Protein AF-0000000080063538 (afdb_homodimer)

pLDDT: mean 75.16, std 22.85, range [15.28, 98.0]

Solvent-accessible surface area (backbone atoms only — not comparable to full-atom values): 80964 Å² total; per-residue (Å²): 145,75,91,69,82,72,85,76,78,72,80,78,80,79,80,78,75,77,80,76,82,75,74,78,75,76,73,78,74,68,79,67,78,64,61,70,77,62,74,84,18,68,42,65,53,51,65,60,59,65,60,44,56,52,48,51,53,50,49,50,47,48,47,49,21,51,51,52,54,57,45,43,48,60,18,44,58,96,49,81,27,69,48,71,72,31,46,48,58,68,32,48,42,86,76,84,66,61,46,53,40,60,56,57,52,47,35,52,51,49,31,51,50,51,51,49,50,25,48,31,44,41,39,48,44,42,44,42,42,55,60,50,50,49,52,37,47,36,32,29,46,40,52,60,34,34,54,78,61,81,92,68,70,53,25,31,42,28,40,36,37,50,42,50,42,30,63,78,30,66,69,50,46,49,34,49,73,75,70,42,38,84,64,50,63,40,76,66,53,57,51,44,35,50,51,50,52,56,53,62,46,47,56,35,52,51,44,69,45,54,43,77,42,76,42,69,34,82,68,52,76,63,43,68,44,36,56,39,53,40,70,48,48,77,53,59,37,30,26,68,63,68,62,42,43,25,45,61,27,41,35,45,29,31,42,37,33,46,44,50,24,76,41,74,32,53,32,42,32,35,58,51,24,71,52,81,47,80,75,63,60,60,76,90,54,60,64,56,50,62,65,25,51,58,47,34,41,40,55,55,43,78,75,41,55,68,44,28,39,31,86,61,50,36,76,56,62,19,27,75,37,90,40,74,46,52,35,38,34,59,48,43,48,60,45,78,29,84,79,63,66,76,60,88,52,50,37,76,88,31,55,7,42,46,49,77,48,77,45,85,66,92,48,36,36,40,40,37,38,29,28,67,56,69,43,61,50,44,83,68,69,83,48,63,44,48,45,77,47,80,47,53,41,37,40,42,36,37,36,42,65,79,48,66,79,75,37,72,54,47,80,35,23,23,35,37,40,39,40,37,36,40,26,34,26,36,50,11,13,63,88,63,72,43,25,47,44,64,84,35,64,58,55,84,64,66,85,72,66,75,73,69,72,34,42,62,36,79,65,66,82,76,70,82,76,62,70,38,58,56,41,38,36,45,29,59,67,59,49,41,65,58,40,48,49,37,20,56,63,28,80,48,6,53,73,57,39,46,47,50,45,50,46,51,39,61,69,64,70,58,83,37,77,39,28,50,43,56,47,52,50,42,47,37,54,27,82,56,94,86,60,47,86,81,61,71,40,55,44,31,48,44,76,56,56,44,66,82,39,65,78,39,60,68,65,57,50,50,50,47,50,45,47,36,59,55,44,54,67,42,64,44,87,86,38,57,52,62,69,35,51,21,30,24,50,27,40,50,33,50,52,39,46,50,51,64,56,56,69,45,66,90,53,37,72,43,75,41,47,28,34,78,44,41,85,42,82,35,54,40,60,53,71,67,50,52,53,51,52,49,50,53,50,50,52,44,52,50,52,52,48,51,44,23,48,59,30,32,71,49,60,30,81,51,76,43,49,37,40,64,53,27,17,15,52,14,20,72,40,29,90,76,33,55,60,54,34,68,89,56,74,86,60,48,59,61,39,64,69,35,56,34,29,48,10,25,66,46,89,57,82,57,27,32,69,26,77,51,28,88,35,56,64,61,79,85,43,34,25,39,26,45,65,59,60,44,54,55,60,63,61,61,62,58,74,74,80,69,82,76,76,78,72,77,78,71,84,125,128,86,83,79,82,75,86,75,83,72,80,79,82,78,78,79,75,74,79,77,82,74,78,77,75,78,74,78,74,72,80,69,77,63,64,70,77,63,74,84,17,70,40,66,53,53,63,59,59,66,60,44,55,52,50,50,54,50,49,50,47,47,47,48,22,52,51,51,55,56,44,42,49,61,18,44,57,95,48,81,28,70,48,70,70,32,47,48,59,68,33,48,42,83,76,84,67,63,47,54,40,61,57,57,52,47,35,52,51,49,32,50,50,50,50,49,49,25,48,31,43,40,39,50,44,42,42,41,42,56,61,51,52,49,53,37,46,36,31,29,45,42,53,61,35,34,53,78,61,80,93,68,70,52,26,31,41,28,39,35,36,50,42,50,43,31,63,80,31,66,69,49,46,48,36,48,71,76,70,42,36,86,62,51,64,42,76,66,51,54,50,44,34,50,52,49,53,55,51,62,46,48,54,35,51,51,43,70,46,53,43,76,41,77,42,68,34,79,67,50,76,64,42,65,44,36,58,40,53,40,70,50,48,78,54,58,24,36,18,70,59,69,61,41,43,26,46,61,26,41,36,46,29,30,44,38,33,48,44,51,23,75,42,73,32,52,32,43,34,35,59,51,24,70,52,81,46,81,76,63,62,61,77,92,54,62,65,56,50,63,65,21,55,58,45,34,42,41,54,54,43,77,74,42,55,68,43,26,39,30,86,61,50,39,76,56,63,18,27,74,35,90,42,72,45,54,35,39,35,58,48,42,48,59,45,78,30,84,80,65,67,77,61,89,53,52,38,75,87,31,56,5,41,46,48,76,47,75,45,85,65,93,49,36,37,39,39,37,37,28,28,66,55,70,43,58,49,44,83,69,71,84,48,63,44,48,43,77,48,78,46,52,42,37,40,42,34,38,36,45,66,79,48,67,79,74,37,73,54,47,78,35,24,22,35,36,38,40,41,38,36,41,26,33,26,36,49,12,13,63,88,63,73,43,26,47,44,65,82,35,64,58,54,85,63,67,85,72,64,74,75,68,71,40,36,65,32,78,62,64,80,80,73,81,75,76,66,34,56,59,45,38,33,44,28,58,68,58,48,42,63,58,40,48,48,37,20,57,63,27,81,48,6,54,73,56,39,47,48,48,44,51,45,52,39,62,69,63,70,59,82,37,80,38,28,51,41,57,47,54,50,44,48,38,55,2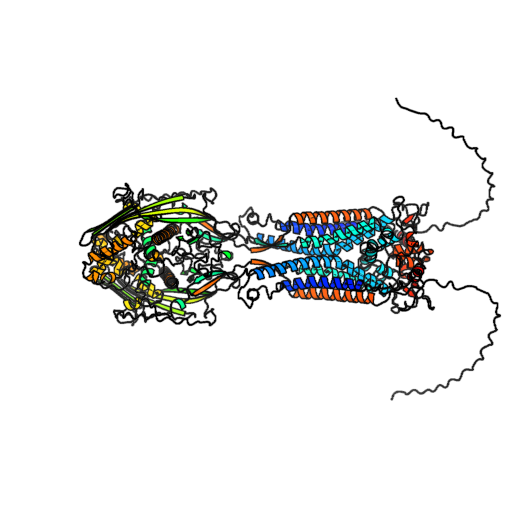3,83,54,93,88,58,47,85,82,59,71,39,56,44,33,48,46,79,56,56,43,68,82,38,67,77,40,59,69,67,58,49,50,51,47,52,44,47,36,58,54,44,54,67,42,65,45,86,87,38,58,51,63,68,38,52,21,33,25,49,26,38,50,33,51,52,38,46,49,52,65,56,54,68,45,65,90,53,36,70,42,74,39,47,28,33,77,44,43,85,40,83,35,52,39,60,54,70,68,50,54,52,51,52,49,50,52,51,48,52,44,51,51,53,50,49,52,43,24,49,56,31,32,71,48,59,31,82,52,76,44,50,38,40,63,54,27,17,15,52,14,21,73,41,29,88,77,34,56,58,54,32,67,90,54,73,85,61,48,58,61,38,66,68,34,55,34,29,46,11,26,64,45,89,59,82,55,29,33,70,26,78,51,29,87,35,56,64,62,79,86,42,33,24,39,26,46,64,59,59,42,53,53,59,59,60,62,62,57,75,75,79,68,83,74,76,77,72,77,74,75,77,125

Organism: NCBI:txid656916

Secondary structure (DSSP, 8-state):
---------------------------------------S-EEE-B---HHHHHHHHHHHHHHHHHHHHHHHHHS-TT-S-SSHHHHHHHH--TTT----HHHHHHHHHHHHHHHHHHHHHHHHHHHHHHHHHHHHHHHHHHHHTTS--TT-PPBHHHHHHHHTTTTT-HHHHHHHHHT-HHHH--HHHHHHHHHHHHHHHHHHHHHHH-EEEEEEE--SSPEEEEEE--GGGGS-SB------TTHHHHHHHHHHHH--TTSEETTEE-TTTT---GGG--SSS---TTTSTT-EESTTGGGSSS-EEESSPTT---BTS--EEEEEEEEEEEEE-TT----TT-STTSSSEEEEEEEESSSEEEEEEEE-S-TTS-S--S-SS-EEEEEEEEEEEEE-SSSTTTS--EEEEEEEEEEEEEEEEEPP-TTTTTSPPPPBSS-SS-S-------B-----------SHHHHHHT-SS--HHHHHHHHHHSTTSIIIIIHHHHHHHHHHT----SEEEE-TTGGGG-SSTT--SS--SEEEGGGGT-HHHHTS-HHHHHHHHHHHHHHTTTT-TTS--HHHHHHHHHHHHHHHHHHHHHTTGGG--EEEEEB--EEEEEEE--HHHHHHHHHHHHHHHHHHHHHHHHHHHS-BSSSSS-HHHHHHHHHHTTTTS-S-B-S-GGG-THHHHSB--EEE---SSEE-EEET-SBPPPSS-EEEB-THHHHHHHHT----------------/---------------------------------------SEEEE-B---HHHHHHHHHHHHHHHHHHHHHHHHHS-TT-S-SSHHHHHHHH--TTT----HHHHHHHHHHHHHHHHHHHHHHHHHHHHHHHHHHHHHHHHHHHHTTS--TT-PPBHHHHHHHHTTTTT-HHHHHHHHHT-HHHH--HHHHHHHHHHHHHHHHHHHHHHH-EEEEEEE--SSPEEEEEE--GGGGS-SB------TTHHHHHHHHHHHH--TTSEETTEE-TTTT---GGG--SSS---TT-STT-EESTTGGGSSS-EEESSPTT---BTS--EEEEEEEEEEEEE-TT----TT-STTSSSEEEEEEEESSSEEEEEEEE-S-TTS-S--S-SS-EEEEEEEEEEEEE-SSSTTTS--EEEEEEEEEEEEEEEEEPP-TTTTTSPPPPBSS-SS-S-------B------------HHHHHHT-SS--HHHHHHHHHHSTTSIIIIIHHHHHHHHHHT----SEEEE-TTGGGG-SSTT--SS--SEEEGGGGT-HHHHTS-HHHHHHHHHHHHHHTTTT-TTS--HHHHHHHHHHHHHHHHHHHHHS-GGG--EEEEEB--EEEEEEE--HHHHHHHHHHHHHHHHHHHHHHHHHHHS-BSSSSS-HHHHHHHHHHTTTTS-S-B-S-GGG-THHHHSB--EEE---SSEE-EEET-SBPPPSS-EEEE-THHHHHHHHT----------------

Nearest PDB structures (foldseek):
  5uf7-assembly1_A  TM=1.911E-01  e=9.973E-01  Rattus norvegicus
  3ron-assembly1_A  TM=2.118E-01  e=1.158E+00  Bacillus thuringiensis serovar israelensis
  6a30-assembly1_A  TM=1.875E-01  e=5.402E+00  Rattus norvegicus
  6t14-assembly1_BBB  TM=1.225E-01  e=7.402E-01  Bacillus thuringiensis serovar israelensis
  6t1c-assembly1_BBB-2  TM=2.071E-01  e=2.439E+00  Bacillus thuringiensis serovar israelensis

Foldseek 3Di:
DDCPPPCPDPPDDDDDPDDPPPDDPDCPPPVCVCVVVPLPDWDAFDFDQVLLVVLVVLLVLQCLLLVLQVCLQADFDVWDGQAPVRLVVCQQPPPDRRRPLVSVVVRQVVSVVSNVVSVVSNVVSLVCLQVSLLLLLQLLLQVVQQDDDPPDFQFLQQSVCSQVSVLPDPVSVCCCVPPPVVNHDDPSSVVSNVLNVLSNVLSVLCVVQKDKDKDFHFSTDFFFDDFFAALLLLVFQAQPLPFLQLVLLQVLLQVLQPDFQADWDQQKAALCAVVPDPVVPDDPDDVPPQVNHQIHGLLCQVPGHQIKGWDGGRLDEFASDKAKTKIKAKFKAKDFPVVLDDDPQADQQHLKDWDWDWDDDLWIKIKIKIKGDHLLEAPDDSFQFKDKDKTKMKIWMATDDDDPPLFDGDTFIMMMMMIMMMHMWIAQYVVVVRGIGDGDGHHPPPPPPPPPRRSHNVPPPPPPQDTHLSSNSRYRNHALVSSNCCSDPNPPHCLHPVLVVLLVCLVVVDQFAFFPGFHGLQSLLDNDPPPPPRDDRGDGNCLCVDPVNVVDDSVVSSVSNSSSVVVLSRCDPSHGHSSSVRSSSSSSSNSSVNSSRVVSRVSRDRIDTHGNGDIDMTMHGDPVSSVVSVVSSVVSSVVSSVSSVSSSVARGPDSGSHPVVVVVVCVQVVVLDPPDDDDCPVPRCSSSPFRNHWAWADPDQATEIDRVHPHRDDNPGIHSDDCVVVVVVVVVVPDDPPPPDPPPPDDD/DDDPDDDDPPPDDPDPPDPDDPPDPDCPPPVCVPVVPPLPDWDAFDFDQVLLVVLVVLLVLQCLLLVLQVCLQADFDVWDGQAPVRLVVCQCPPPDRRRPLVSVVVRQVVSVVSNVVSVVSLVVSLVCQQVSLLLLLQLLLQVVQQDDDPPDFQFLQQSVCSQVSVLPDPVSVCCCVPPPVVNHDDPSSVVSNVLNVLSNVLSVLCVVQKDKDKDFHFSTDFFFDDFFAALLLLQFQFQPLPQLQLVLLQVLLQVLQPDFQADWDQFKAALCQVVPDPVVPDDPDDVPPQPNRQTHGLLCQVPGHQIKGWDGGYLDEFASDKAKTKIKAKFKAKWFPVVLDDDPQADFAHLKDWDWDWDDDLWIKIKIKIKGDHLLEAPDDSFQFKDKDKTKMKIWMATDDDDPPLFDGDIFIMMMMMIMMMHMWIAQYVVVVRGIGDGDGHHPPPPPPPPPRRSSNPPPPPPDDDINLSSNSRYRNHALVSSNCCSDPNDPHCLHPVLVVLLVCLVVPDQFAFFPGFHGLQSLLDNDPPPPPRDDRGDGNCLCVDPVNVPDDSVVSSVSNSSSVVVLSRCDPSHGHSSSVRSSSSSSSNSSVNSSRVVSRPSRDRIDTHGNGDIDMTMHGDPVSSVVSVVSSVVSSVVSSVSSVSSSVARGPDSGSHPVVVVVVCVQPVVLDPPDDDDCPVPRCSSSPFRNHWAFADPDQATEIDRVHPHRDDNPGIHSDDCVVVVVVVVVVPDDPPPPPPPPPDDD

Structure (mmCIF, N/CA/C/O backbone):
data_AF-0000000080063538-model_v1
#
loop_
_entity.id
_entity.type
_entity.pdbx_description
1 polymer 'Uncharacterized protein'
#
loop_
_atom_site.group_PDB
_atom_site.id
_atom_site.type_symbol
_atom_site.label_atom_id
_atom_site.label_alt_id
_atom_site.label_comp_id
_atom_site.label_asym_id
_atom_site.label_entity_id
_atom_site.label_seq_id
_atom_site.pdbx_PDB_ins_code
_atom_site.Cartn_x
_atom_site.Cartn_y
_atom_site.Cartn_z
_atom_site.occupancy
_atom_site.B_iso_or_equiv
_atom_site.auth_seq_id
_atom_site.auth_comp_id
_atom_site.auth_asym_id
_atom_site.auth_atom_id
_atom_site.pdbx_PDB_model_num
ATOM 1 N N . MET A 1 1 ? 72.188 -52.031 -29.266 1 16.78 1 MET A N 1
ATOM 2 C CA . MET A 1 1 ? 72.688 -53.406 -29.516 1 16.78 1 MET A CA 1
ATOM 3 C C . MET A 1 1 ? 71.812 -54.406 -28.75 1 16.78 1 MET A C 1
ATOM 5 O O . MET A 1 1 ? 71.625 -54.281 -27.547 1 16.78 1 MET A O 1
ATOM 9 N N . LYS A 1 2 ? 70.875 -54.938 -29.625 1 18.75 2 LYS A N 1
ATOM 10 C CA . LYS A 1 2 ? 69.625 -55.094 -30.344 1 18.75 2 LYS A CA 1
ATOM 11 C C . LYS A 1 2 ? 69.188 -56.562 -30.375 1 18.75 2 LYS A C 1
ATOM 13 O O . LYS A 1 2 ? 69.75 -57.375 -31.125 1 18.75 2 LYS A O 1
ATOM 18 N N . PRO A 1 3 ? 68.938 -57.25 -29.25 1 19.09 3 PRO A N 1
ATOM 19 C CA . PRO A 1 3 ? 69.188 -58.656 -28.938 1 19.09 3 PRO A CA 1
ATOM 20 C C . PRO A 1 3 ? 68.188 -59.594 -29.625 1 19.09 3 PRO A C 1
ATOM 22 O O . PRO A 1 3 ? 66.938 -59.531 -29.344 1 19.09 3 PRO A O 1
ATOM 25 N N . THR A 1 4 ? 68.438 -59.938 -30.922 1 19.36 4 THR A N 1
ATOM 26 C CA . THR A 1 4 ? 67.75 -60.469 -32.094 1 19.36 4 THR A CA 1
ATOM 27 C C . THR A 1 4 ? 67.625 -62 -31.984 1 19.36 4 THR A C 1
ATOM 29 O O . THR A 1 4 ? 67.25 -62.656 -32.969 1 19.36 4 THR A O 1
ATOM 32 N N . GLY A 1 5 ? 67.5 -62.5 -30.812 1 16.88 5 GLY A N 1
ATOM 33 C CA . GLY A 1 5 ? 67.75 -63.906 -30.781 1 16.88 5 GLY A CA 1
ATOM 34 C C . GLY A 1 5 ? 66.812 -64.75 -31.594 1 16.88 5 GLY A C 1
ATOM 35 O O . GLY A 1 5 ? 65.625 -64.438 -31.656 1 16.88 5 GLY A O 1
ATOM 36 N N . LYS A 1 6 ? 67.188 -65.438 -32.625 1 19.67 6 LYS A N 1
ATOM 37 C CA . LYS A 1 6 ? 66.875 -66.125 -33.906 1 19.67 6 LYS A CA 1
ATOM 38 C C . LYS A 1 6 ? 66.188 -67.438 -33.656 1 19.67 6 LYS A C 1
ATOM 40 O O . LYS A 1 6 ? 66.188 -68.312 -34.562 1 19.67 6 LYS A O 1
ATOM 45 N N . MET A 1 7 ? 65.25 -67.688 -32.688 1 17.97 7 MET A N 1
ATOM 46 C CA . MET A 1 7 ? 65.062 -69 -32.188 1 17.97 7 MET A CA 1
ATOM 47 C C . MET A 1 7 ? 64.375 -69.875 -33.25 1 17.97 7 MET A C 1
ATOM 49 O O . MET A 1 7 ? 63.312 -69.562 -33.75 1 17.97 7 MET A O 1
ATOM 53 N N . HIS A 1 8 ? 65.062 -70.688 -34.062 1 19.44 8 HIS A N 1
ATOM 54 C CA . HIS A 1 8 ? 64.875 -71.375 -35.312 1 19.44 8 HIS A CA 1
ATOM 55 C C . HIS A 1 8 ? 64 -72.625 -35.062 1 19.44 8 HIS A C 1
ATOM 57 O O . HIS A 1 8 ? 64.562 -73.688 -34.719 1 19.44 8 HIS A O 1
ATOM 63 N N . ASP A 1 9 ? 62.875 -72.625 -34.469 1 17.2 9 ASP A N 1
ATOM 64 C CA . ASP A 1 9 ? 62.219 -73.812 -33.969 1 17.2 9 ASP A CA 1
ATOM 65 C C . ASP A 1 9 ? 61.875 -74.75 -35.125 1 17.2 9 ASP A C 1
ATOM 67 O O . ASP A 1 9 ? 61.531 -74.312 -36.219 1 17.2 9 ASP A O 1
ATOM 71 N N . ASP A 1 10 ? 62.219 -75.938 -35.125 1 18.17 10 ASP A N 1
ATOM 72 C CA . ASP A 1 10 ? 62.469 -77.188 -35.844 1 18.17 10 ASP A CA 1
ATOM 73 C C . ASP A 1 10 ? 61.125 -77.875 -36.219 1 18.17 10 ASP A C 1
ATOM 75 O O . ASP A 1 10 ? 61.125 -79 -36.594 1 18.17 10 ASP A O 1
ATOM 79 N N . ARG A 1 11 ? 60.031 -77.125 -36.031 1 21.69 11 ARG A N 1
ATOM 80 C CA . ARG A 1 11 ? 58.938 -78 -35.781 1 21.69 11 ARG A CA 1
ATOM 81 C C . ARG A 1 11 ? 58.656 -78.875 -37 1 21.69 11 ARG A C 1
ATOM 83 O O . ARG A 1 11 ? 58.531 -78.375 -38.125 1 21.69 11 ARG A O 1
ATOM 90 N N . PRO A 1 12 ? 58.906 -80.188 -36.969 1 18.89 12 PRO A N 1
ATOM 91 C CA . PRO A 1 12 ? 58.969 -81.188 -38.062 1 18.89 12 PRO A CA 1
ATOM 92 C C . PRO A 1 12 ? 57.625 -81.312 -38.781 1 18.89 12 PRO A C 1
ATOM 94 O O . PRO A 1 12 ? 56.594 -81.062 -38.219 1 18.89 12 PRO A O 1
ATOM 97 N N . SER A 1 13 ? 57.594 -81.375 -40.125 1 19.69 13 SER A N 1
ATOM 98 C CA . SER A 1 13 ? 56.688 -81.25 -41.25 1 19.69 13 SER A CA 1
ATOM 99 C C . SER A 1 13 ? 55.844 -82.5 -41.438 1 19.69 13 SER A C 1
ATOM 101 O O . SER A 1 13 ? 56.375 -83.562 -41.688 1 19.69 13 SER A O 1
ATOM 103 N N . PRO A 1 14 ? 54.812 -82.688 -40.594 1 20.17 14 PRO A N 1
ATOM 104 C CA . PRO A 1 14 ? 54.031 -83.938 -40.594 1 20.17 14 PRO A CA 1
ATOM 105 C C . PRO A 1 14 ? 53.594 -84.375 -41.969 1 20.17 14 PRO A C 1
ATOM 107 O O . PRO A 1 14 ? 53.5 -83.562 -42.875 1 20.17 14 PRO A O 1
ATOM 110 N N . ALA A 1 15 ? 53.656 -85.625 -42.188 1 23.88 15 ALA A N 1
ATOM 111 C CA . ALA A 1 15 ? 53.531 -86.5 -43.312 1 23.88 15 ALA A CA 1
ATOM 112 C C . ALA A 1 15 ? 52.188 -86.375 -44 1 23.88 15 ALA A C 1
ATOM 114 O O . ALA A 1 15 ? 51.156 -86.188 -43.312 1 23.88 15 ALA A O 1
ATOM 115 N N . THR A 1 16 ? 52.125 -86 -45.156 1 20.83 16 THR A N 1
ATOM 116 C CA . THR A 1 16 ? 51.156 -85.688 -46.188 1 20.83 16 THR A CA 1
ATOM 117 C C . THR A 1 16 ? 50.281 -86.875 -46.531 1 20.83 16 THR A C 1
ATOM 119 O O . THR A 1 16 ? 50.75 -87.875 -47.125 1 20.83 16 THR A O 1
ATOM 122 N N . ILE A 1 17 ? 49.5 -87.312 -45.531 1 21.72 17 ILE A N 1
ATOM 123 C CA . ILE A 1 17 ? 48.719 -88.5 -45.781 1 21.72 17 ILE A CA 1
ATOM 124 C C . ILE A 1 17 ? 47.906 -88.375 -47.062 1 21.72 17 ILE A C 1
ATOM 126 O O . ILE A 1 17 ? 47.312 -87.312 -47.312 1 21.72 17 ILE A O 1
ATOM 130 N N . SER A 1 18 ? 48.219 -89.188 -48.031 1 22.47 18 SER A N 1
ATOM 131 C CA . SER A 1 18 ? 47.781 -89.312 -49.438 1 22.47 18 SER A CA 1
ATOM 132 C C . SER A 1 18 ? 46.25 -89.5 -49.5 1 22.47 18 SER A C 1
ATOM 134 O O . SER A 1 18 ? 45.688 -90.312 -48.75 1 22.47 18 SER A O 1
ATOM 136 N N . PRO A 1 19 ? 45.562 -88.5 -49.969 1 20.45 19 PRO A N 1
ATOM 137 C CA . PRO A 1 19 ? 44.094 -88.312 -50 1 20.45 19 PRO A CA 1
ATOM 138 C C . PRO A 1 19 ? 43.406 -89.5 -50.719 1 20.45 19 PRO A C 1
ATOM 140 O O . PRO A 1 19 ? 43.938 -90 -51.688 1 20.45 19 PRO A O 1
ATOM 143 N N . VAL A 1 20 ? 42.688 -90.25 -49.969 1 24.11 20 VAL A N 1
ATOM 144 C CA . VAL A 1 20 ? 41.844 -91.438 -50.312 1 24.11 20 VAL A CA 1
ATOM 145 C C . VAL A 1 20 ? 40.938 -91.062 -51.469 1 24.11 20 VAL A C 1
ATOM 147 O O . VAL A 1 20 ? 40.438 -89.938 -51.562 1 24.11 20 VAL A O 1
ATOM 150 N N . SER A 1 21 ? 40.969 -91.938 -52.469 1 22.86 21 SER A N 1
ATOM 151 C CA . SER A 1 21 ? 40.375 -91.938 -53.812 1 22.86 21 SER A CA 1
ATOM 152 C C . SER A 1 21 ? 38.875 -91.875 -53.75 1 22.86 21 SER A C 1
ATOM 154 O O . SER A 1 21 ? 38.219 -92.812 -53.25 1 22.86 21 SER A O 1
ATOM 156 N N . THR A 1 22 ? 38.312 -90.75 -53.344 1 20.73 22 THR A N 1
ATOM 157 C CA . THR A 1 22 ? 36.844 -90.688 -53.156 1 20.73 22 THR A CA 1
ATOM 158 C C . THR A 1 22 ? 36.094 -91.062 -54.406 1 20.73 22 THR A C 1
ATOM 160 O O . THR A 1 22 ? 36.438 -90.625 -55.5 1 20.73 22 THR A O 1
ATOM 163 N N . TYR A 1 23 ? 35.531 -92.312 -54.344 1 24.17 23 TYR A N 1
ATOM 164 C CA . TYR A 1 23 ? 34.719 -93 -55.312 1 24.17 23 TYR A CA 1
ATOM 165 C C . TYR A 1 23 ? 33.656 -92.062 -55.875 1 24.17 23 TYR A C 1
ATOM 167 O O . TYR A 1 23 ? 33.156 -91.188 -55.188 1 24.17 23 TYR A O 1
ATOM 175 N N . SER A 1 24 ? 33.656 -91.938 -57.188 1 23.2 24 SER A N 1
ATOM 176 C CA . SER A 1 24 ? 32.906 -91.062 -58.094 1 23.2 24 SER A CA 1
ATOM 177 C C . SER A 1 24 ? 31.422 -91.375 -58 1 23.2 24 SER A C 1
ATOM 179 O O . SER A 1 24 ? 30.984 -92.5 -58.281 1 23.2 24 SER A O 1
ATOM 181 N N . PRO A 1 25 ? 30.781 -90.938 -56.906 1 23.09 25 PRO A N 1
ATOM 182 C CA . PRO A 1 25 ? 29.359 -91.25 -56.844 1 23.09 25 PRO A CA 1
ATOM 183 C C . PRO A 1 25 ? 28.625 -91 -58.156 1 23.09 25 PRO A C 1
ATOM 185 O O . PRO A 1 25 ? 29.016 -90.125 -58.938 1 23.09 25 PRO A O 1
ATOM 188 N N . GLU A 1 26 ? 28.094 -92.062 -58.656 1 24.58 26 GLU A N 1
ATOM 189 C CA . GLU A 1 26 ? 27.234 -92.188 -59.844 1 24.58 26 GLU A CA 1
ATOM 190 C C . GLU A 1 26 ? 26.156 -91.062 -59.875 1 24.58 26 GLU A C 1
ATOM 192 O O . GLU A 1 26 ? 25.703 -90.625 -58.812 1 24.58 26 GLU A O 1
ATOM 197 N N . ASP A 1 27 ? 25.969 -90.438 -61 1 23.09 27 ASP A N 1
ATOM 198 C CA . ASP A 1 27 ? 25.266 -89.25 -61.469 1 23.09 27 ASP A CA 1
ATOM 199 C C . ASP A 1 27 ? 23.75 -89.438 -61.312 1 23.09 27 ASP A C 1
ATOM 201 O O . ASP A 1 27 ? 22.984 -88.938 -62.156 1 23.09 27 ASP A O 1
ATOM 205 N N . HIS A 1 28 ? 23.234 -90.375 -60.5 1 26.39 28 HIS A N 1
ATOM 206 C CA . HIS A 1 28 ? 21.797 -90.438 -60.719 1 26.39 28 HIS A CA 1
ATOM 207 C C . HIS A 1 28 ? 21.172 -89 -60.656 1 26.39 28 HIS A C 1
ATOM 209 O O . HIS A 1 28 ? 21.469 -88.25 -59.75 1 26.39 28 HIS A O 1
ATOM 215 N N . SER A 1 29 ? 20.766 -88.562 -61.781 1 24.83 29 SER A N 1
ATOM 216 C CA . SER A 1 29 ? 20.125 -87.312 -62.062 1 24.83 29 SER A CA 1
ATOM 217 C C . SER A 1 29 ? 18.859 -87.125 -61.219 1 24.83 29 SER A C 1
ATOM 219 O O . SER A 1 29 ? 17.859 -87.812 -61.438 1 24.83 29 SER A O 1
ATOM 221 N N . VAL A 1 30 ? 18.875 -87.312 -59.938 1 27.22 30 VAL A N 1
ATOM 222 C CA . VAL A 1 30 ? 17.656 -86.938 -59.219 1 27.22 30 VAL A CA 1
ATOM 223 C C . VAL A 1 30 ? 17.203 -85.562 -59.656 1 27.22 30 VAL A C 1
ATOM 225 O O . VAL A 1 30 ? 17.969 -84.625 -59.531 1 27.22 30 VAL A O 1
ATOM 228 N N . ASP A 1 31 ? 16.406 -85.5 -60.625 1 26.52 31 ASP A N 1
ATOM 229 C CA . ASP A 1 31 ? 15.672 -84.312 -60.969 1 26.52 31 ASP A CA 1
ATOM 230 C C . ASP A 1 31 ? 15.039 -83.688 -59.719 1 26.52 31 ASP A C 1
ATOM 232 O O . ASP A 1 31 ? 14.055 -84.188 -59.188 1 26.52 31 ASP A O 1
ATOM 236 N N . SER A 1 32 ? 15.758 -83.625 -58.656 1 26.95 32 SER A N 1
ATOM 237 C CA . SER A 1 32 ? 15.258 -82.938 -57.469 1 26.95 32 SER A CA 1
ATOM 238 C C . SER A 1 32 ? 14.719 -81.562 -57.844 1 26.95 32 SER A C 1
ATOM 240 O O . SER A 1 32 ? 15.492 -80.625 -58.219 1 26.95 32 SER A O 1
ATOM 242 N N . ASN A 1 33 ? 13.648 -81.5 -58.625 1 29.67 33 ASN A N 1
ATOM 243 C CA . ASN A 1 33 ? 12.945 -80.25 -58.75 1 29.67 33 ASN A CA 1
ATOM 244 C C . ASN A 1 33 ? 12.797 -79.562 -57.375 1 29.67 33 ASN A C 1
ATOM 246 O O . ASN A 1 33 ? 11.734 -79.625 -56.75 1 29.67 33 ASN A O 1
ATOM 250 N N . ASP A 1 34 ? 13.648 -79.875 -56.469 1 29.62 34 ASP A N 1
ATOM 251 C CA . ASP A 1 34 ? 13.617 -79 -55.281 1 29.62 34 ASP A CA 1
ATOM 252 C C . ASP A 1 34 ? 13.734 -77.5 -55.688 1 29.62 34 ASP A C 1
ATOM 254 O O . ASP A 1 34 ? 14.836 -77 -55.875 1 29.62 34 ASP A O 1
ATOM 258 N N . GLN A 1 35 ? 12.977 -77.125 -56.656 1 31.09 35 GLN A N 1
ATOM 259 C CA . GLN A 1 35 ? 13.055 -75.688 -56.781 1 31.09 35 GLN A CA 1
ATOM 260 C C . GLN A 1 35 ? 13.047 -75 -55.406 1 31.09 35 GLN A C 1
ATOM 262 O O . GLN A 1 35 ? 12.211 -75.312 -54.562 1 31.09 35 GLN A O 1
ATOM 267 N N . PRO A 1 36 ? 14.211 -74.75 -54.969 1 35.06 36 PRO A N 1
ATOM 268 C CA . PRO A 1 36 ? 14.148 -74 -53.719 1 35.06 36 PRO A CA 1
ATOM 269 C C . PRO A 1 36 ? 12.938 -73.062 -53.625 1 35.06 36 PRO A C 1
ATOM 271 O O . PRO A 1 36 ? 12.609 -72.375 -54.625 1 35.06 36 PRO A O 1
ATOM 274 N N . ILE A 1 37 ? 11.898 -73.438 -53.031 1 37.75 37 ILE A N 1
ATOM 275 C CA . ILE A 1 37 ? 10.82 -72.5 -52.719 1 37.75 37 ILE A CA 1
ATOM 276 C C . ILE A 1 37 ? 11.398 -71.125 -52.406 1 37.75 37 ILE A C 1
ATOM 278 O O . ILE A 1 37 ? 12.055 -70.938 -51.375 1 37.75 37 ILE A O 1
ATOM 282 N N . ARG A 1 38 ? 12.016 -70.5 -53.375 1 42.44 38 ARG A N 1
ATOM 283 C CA . ARG A 1 38 ? 12.438 -69.125 -53.219 1 42.44 38 ARG A CA 1
ATOM 284 C C . ARG A 1 38 ? 11.445 -68.375 -52.344 1 42.44 38 ARG A C 1
ATOM 286 O O . ARG A 1 38 ? 10.242 -68.312 -52.594 1 42.44 38 ARG A O 1
ATOM 293 N N . PRO A 1 39 ? 11.828 -68.188 -51.25 1 51.75 39 PRO A N 1
ATOM 294 C CA . PRO A 1 39 ? 10.875 -67.312 -50.531 1 51.75 39 PRO A CA 1
ATOM 295 C C . PRO A 1 39 ? 10.438 -66.062 -51.344 1 51.75 39 PRO A C 1
ATOM 297 O O . PRO A 1 39 ? 11.273 -65.375 -51.875 1 51.75 39 PRO A O 1
ATOM 300 N N . LYS A 1 40 ? 9.297 -66.062 -51.969 1 57.69 40 LYS A N 1
ATOM 301 C CA . LYS A 1 40 ? 8.719 -65.188 -53.031 1 57.69 40 LYS A CA 1
ATOM 302 C C . LYS A 1 40 ? 8.789 -63.75 -52.625 1 57.69 40 LYS A C 1
ATOM 304 O O . LYS A 1 40 ? 8.93 -62.875 -53.5 1 57.69 40 LYS A O 1
ATOM 309 N N . SER A 1 41 ? 8.641 -63.219 -51.469 1 78.75 41 SER A N 1
ATOM 310 C CA . SER A 1 41 ? 8.578 -61.781 -51.25 1 78.75 41 SER A CA 1
ATOM 311 C C . SER A 1 41 ? 9.664 -61.312 -50.281 1 78.75 41 SER A C 1
ATOM 313 O O . SER A 1 41 ? 9.969 -61.969 -49.312 1 78.75 41 SER A O 1
ATOM 315 N N . SER A 1 42 ? 10.641 -60.406 -50.719 1 85.31 42 SER A N 1
ATOM 316 C CA . SER A 1 42 ? 11.719 -59.844 -49.906 1 85.31 42 SER A CA 1
ATOM 317 C C . SER A 1 42 ? 11.484 -58.375 -49.594 1 85.31 42 SER A C 1
ATOM 319 O O . SER A 1 42 ? 10.938 -57.656 -50.438 1 85.31 42 SER A O 1
ATOM 321 N N . VAL A 1 43 ? 11.727 -57.969 -48.344 1 88.25 43 VAL A N 1
ATOM 322 C CA . VAL A 1 43 ? 11.516 -56.594 -47.906 1 88.25 43 VAL A CA 1
ATOM 323 C C . VAL A 1 43 ? 12.797 -56.062 -47.281 1 88.25 43 VAL A C 1
ATOM 325 O O . VAL A 1 43 ? 13.5 -56.75 -46.562 1 88.25 43 VAL A O 1
ATOM 328 N N . PRO A 1 44 ? 13.18 -54.875 -47.688 1 87.88 44 PRO A N 1
ATOM 329 C CA . PRO A 1 44 ? 14.328 -54.25 -47.031 1 87.88 44 PRO A CA 1
ATOM 330 C C . PRO A 1 44 ? 13.992 -53.719 -45.625 1 87.88 44 PRO A C 1
ATOM 332 O O . PRO A 1 44 ? 12.82 -53.531 -45.312 1 87.88 44 PRO A O 1
ATOM 335 N N . LEU A 1 45 ? 15.016 -53.594 -44.844 1 89 45 LEU A N 1
ATOM 336 C CA . LEU A 1 45 ? 14.836 -52.969 -43.531 1 89 45 LEU A CA 1
ATOM 337 C C . LEU A 1 45 ? 14.594 -51.469 -43.656 1 89 45 LEU A C 1
ATOM 339 O O . LEU A 1 45 ? 15.109 -50.844 -44.594 1 89 45 LEU A O 1
ATOM 343 N N . LYS A 1 46 ? 13.734 -50.906 -42.906 1 86.94 46 LYS A N 1
ATOM 344 C CA . LYS A 1 46 ? 13.391 -49.5 -43 1 86.94 46 LYS A CA 1
ATOM 345 C C . LYS A 1 46 ? 13.781 -48.719 -41.75 1 86.94 46 LYS A C 1
ATOM 347 O O . LYS A 1 46 ? 13.75 -49.281 -40.656 1 86.94 46 LYS A O 1
ATOM 352 N N . ARG A 1 47 ? 14.148 -47.469 -42 1 88.56 47 ARG A N 1
ATOM 353 C CA . ARG A 1 47 ? 14.445 -46.531 -40.906 1 88.56 47 ARG A CA 1
ATOM 354 C C . ARG A 1 47 ? 13.219 -45.719 -40.531 1 88.56 47 ARG A C 1
ATOM 356 O O . ARG A 1 47 ? 12.383 -45.438 -41.375 1 88.56 47 ARG A O 1
ATOM 363 N N . SER A 1 48 ? 13 -45.5 -39.25 1 87.88 48 SER A N 1
ATOM 364 C CA . SER A 1 48 ? 11.938 -44.625 -38.781 1 87.88 48 SER A CA 1
ATOM 365 C C . SER A 1 48 ? 12.5 -43.406 -38.062 1 87.88 48 SER A C 1
ATOM 367 O O . SER A 1 48 ? 13.211 -43.562 -37.062 1 87.88 48 SER A O 1
ATOM 369 N N . VAL A 1 49 ? 12.094 -42.156 -38.5 1 92.12 49 VAL A N 1
ATOM 370 C CA . VAL A 1 49 ? 12.672 -40.938 -37.938 1 92.12 49 VAL A CA 1
ATOM 371 C C . VAL A 1 49 ? 11.586 -40.156 -37.219 1 92.12 49 VAL A C 1
ATOM 373 O O . VAL A 1 49 ? 11.859 -39.094 -36.688 1 92.12 49 VAL A O 1
ATOM 376 N N . TYR A 1 50 ? 10.391 -40.594 -37.031 1 90.56 50 TYR A N 1
ATOM 377 C CA . TYR A 1 50 ? 9.312 -39.781 -36.469 1 90.56 50 TYR A CA 1
ATOM 378 C C . TYR A 1 50 ? 9.578 -39.469 -35 1 90.56 50 TYR A C 1
ATOM 380 O O . TYR A 1 50 ? 9.195 -38.406 -34.531 1 90.56 50 TYR A O 1
ATOM 388 N N . VAL A 1 51 ? 10.227 -40.344 -34.281 1 91.94 51 VAL A N 1
ATOM 389 C CA . VAL A 1 51 ? 10.469 -40.125 -32.875 1 91.94 51 VAL A CA 1
ATOM 390 C C . VAL A 1 51 ? 11.438 -38.969 -32.688 1 91.94 51 VAL A C 1
ATOM 392 O O . VAL A 1 51 ? 11.391 -38.281 -31.656 1 91.94 51 VAL A O 1
ATOM 395 N N . VAL A 1 52 ? 12.297 -38.719 -33.625 1 95.88 52 VAL A N 1
ATOM 396 C CA . VAL A 1 52 ? 13.227 -37.594 -33.531 1 95.88 52 VAL A CA 1
ATOM 397 C C . VAL A 1 52 ? 12.445 -36.281 -33.625 1 95.88 52 VAL A C 1
ATOM 399 O O . VAL A 1 52 ? 12.703 -35.375 -32.844 1 95.88 52 VAL A O 1
ATOM 402 N N . TYR A 1 53 ? 11.438 -36.188 -34.5 1 95.31 53 TYR A N 1
ATOM 403 C CA . TYR A 1 53 ? 10.633 -35 -34.625 1 95.31 53 TYR A CA 1
ATOM 404 C C . TYR A 1 53 ? 9.805 -34.75 -33.375 1 95.31 53 TYR A C 1
ATOM 406 O O . TYR A 1 53 ? 9.664 -33.594 -32.938 1 95.31 53 TYR A O 1
ATOM 414 N N . LEU A 1 54 ? 9.281 -35.75 -32.781 1 94.69 54 LEU A N 1
ATOM 415 C CA . LEU A 1 54 ? 8.5 -35.594 -31.562 1 94.69 54 LEU A CA 1
ATOM 416 C C . LEU A 1 54 ? 9.383 -35.125 -30.422 1 94.69 54 LEU A C 1
ATOM 418 O O . LEU A 1 54 ? 8.953 -34.312 -29.594 1 94.69 54 LEU A O 1
ATOM 422 N N . THR A 1 55 ? 10.547 -35.656 -30.391 1 96.62 55 THR A N 1
ATOM 423 C CA . THR A 1 55 ? 11.484 -35.281 -29.344 1 96.62 55 THR A CA 1
ATOM 424 C C . THR A 1 55 ? 11.891 -33.812 -29.5 1 96.62 55 THR A C 1
ATOM 426 O O . THR A 1 55 ? 12.008 -33.094 -28.516 1 96.62 55 THR A O 1
ATOM 429 N N . LEU A 1 56 ? 12.062 -33.375 -30.719 1 97.25 56 LEU A N 1
ATOM 430 C CA . LEU A 1 56 ? 12.422 -31.984 -30.969 1 97.25 56 LEU A CA 1
ATOM 431 C C . LEU A 1 56 ?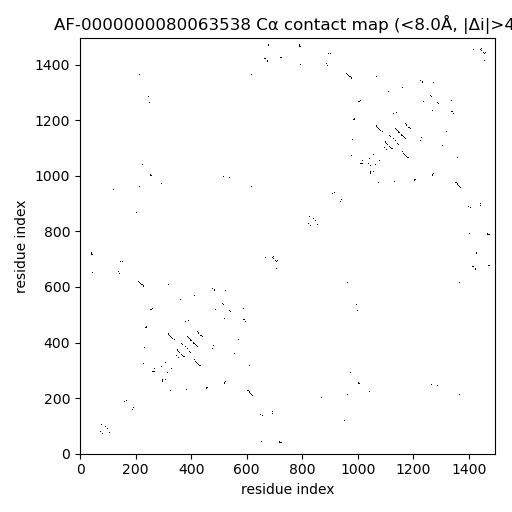 11.266 -31.062 -30.609 1 97.25 56 LEU A C 1
ATOM 433 O O . LEU A 1 56 ? 11.477 -30 -30.031 1 97.25 56 LEU A O 1
ATOM 437 N N . LEU A 1 57 ? 10.078 -31.438 -30.906 1 96.81 57 LEU A N 1
ATOM 438 C CA . LEU A 1 57 ? 8.906 -30.641 -30.547 1 96.81 57 LEU A CA 1
ATOM 439 C C . LEU A 1 57 ? 8.75 -30.562 -29.031 1 96.81 57 LEU A C 1
ATOM 441 O O . LEU A 1 57 ? 8.477 -29.5 -28.484 1 96.81 57 LEU A O 1
ATOM 445 N N . TYR A 1 58 ? 8.906 -31.656 -28.359 1 96.62 58 TYR A N 1
ATOM 446 C CA . TYR A 1 58 ? 8.875 -31.703 -26.891 1 96.62 58 TYR A CA 1
ATOM 447 C C . TYR A 1 58 ? 9.961 -30.828 -26.297 1 96.62 58 TYR A C 1
ATOM 449 O O . TYR A 1 58 ? 9.695 -30.047 -25.375 1 96.62 58 TYR A O 1
ATOM 457 N N . GLY A 1 59 ? 11.148 -30.984 -26.859 1 97 59 GLY A N 1
ATOM 458 C CA . GLY A 1 59 ? 12.25 -30.172 -26.359 1 97 59 GLY A CA 1
ATOM 459 C C . GLY A 1 59 ? 12.031 -28.688 -26.531 1 97 59 GLY A C 1
ATOM 460 O O . GLY A 1 59 ? 12.328 -27.891 -25.641 1 97 59 GLY A O 1
ATOM 461 N N . ALA A 1 60 ? 11.469 -28.328 -27.625 1 97.12 60 ALA A N 1
ATOM 462 C CA . ALA A 1 60 ? 11.172 -26.922 -27.875 1 97.12 60 ALA A CA 1
ATOM 463 C C . ALA A 1 60 ? 10.117 -26.391 -26.906 1 97.12 60 ALA A C 1
ATOM 465 O O . ALA A 1 60 ? 10.242 -25.281 -26.391 1 97.12 60 ALA A O 1
ATOM 466 N N . ALA A 1 61 ? 9.094 -27.141 -26.641 1 96.75 61 ALA A N 1
ATOM 467 C CA . ALA A 1 61 ? 8.047 -26.734 -25.719 1 96.75 61 ALA A CA 1
ATOM 468 C C . ALA A 1 61 ? 8.586 -26.641 -24.281 1 96.75 61 ALA A C 1
ATOM 470 O O . ALA A 1 61 ? 8.258 -25.703 -23.562 1 96.75 61 ALA A O 1
ATOM 471 N N . ALA A 1 62 ? 9.391 -27.609 -23.922 1 96.75 62 ALA A N 1
ATOM 472 C CA . ALA A 1 62 ? 9.969 -27.625 -22.594 1 96.75 62 ALA A CA 1
ATOM 473 C C . ALA A 1 62 ? 10.898 -26.422 -22.375 1 96.75 62 ALA A C 1
ATOM 475 O O . ALA A 1 62 ? 10.859 -25.781 -21.328 1 96.75 62 ALA A O 1
ATOM 476 N N . LEU A 1 63 ? 11.648 -26.156 -23.375 1 96.81 63 LEU A N 1
ATOM 477 C CA . LEU A 1 63 ? 12.562 -25.016 -23.281 1 96.81 63 LEU A CA 1
ATOM 478 C C . LEU A 1 63 ? 11.797 -23.703 -23.281 1 96.81 63 LEU A C 1
ATOM 480 O O . LEU A 1 63 ? 12.148 -22.781 -22.562 1 96.81 63 LEU A O 1
ATOM 484 N N . TYR A 1 64 ? 10.828 -23.625 -24.062 1 96.25 64 TYR A N 1
ATOM 485 C CA . TYR A 1 64 ? 10 -22.422 -24.094 1 96.25 64 TYR A CA 1
ATOM 486 C C . TYR A 1 64 ? 9.445 -22.109 -22.719 1 96.25 64 TYR A C 1
ATOM 488 O O . TYR A 1 64 ? 9.57 -20.984 -22.219 1 96.25 64 TYR A O 1
ATOM 496 N N . ALA A 1 65 ? 8.766 -23.031 -22.109 1 95.44 65 ALA A N 1
ATOM 497 C CA . ALA A 1 65 ? 8.141 -22.828 -20.797 1 95.44 65 ALA A CA 1
ATOM 498 C C . ALA A 1 65 ? 9.172 -22.438 -19.75 1 95.44 65 ALA A C 1
ATOM 500 O O . ALA A 1 65 ? 8.961 -21.484 -18.984 1 95.44 65 ALA A O 1
ATOM 501 N N . TRP A 1 66 ? 10.336 -23.109 -19.797 1 95.75 66 TRP A N 1
ATOM 502 C CA . TRP A 1 66 ? 11.352 -22.875 -18.781 1 95.75 66 TRP A CA 1
ATOM 503 C C . TRP A 1 66 ? 12.039 -21.531 -19 1 95.75 66 TRP A C 1
ATOM 505 O O . TRP A 1 66 ? 12.258 -20.766 -18.047 1 95.75 66 TRP A O 1
ATOM 515 N N . VAL A 1 67 ? 12.32 -21.172 -20.203 1 95.56 67 VAL A N 1
ATOM 516 C CA . VAL A 1 67 ? 13.031 -19.938 -20.531 1 95.56 67 VAL A CA 1
ATOM 517 C C . VAL A 1 67 ? 12.148 -18.734 -20.188 1 95.56 67 VAL A C 1
ATOM 519 O O . VAL A 1 67 ? 12.625 -17.734 -19.656 1 95.56 67 VAL A O 1
ATOM 522 N N . ILE A 1 68 ? 10.875 -18.797 -20.484 1 95.12 68 ILE A N 1
ATOM 523 C CA . ILE A 1 68 ? 9.953 -17.703 -20.203 1 95.12 68 ILE A CA 1
ATOM 524 C C . ILE A 1 68 ? 9.891 -17.469 -18.703 1 95.12 68 ILE A C 1
ATOM 526 O O . ILE A 1 68 ? 9.922 -16.328 -18.25 1 95.12 68 ILE A O 1
ATOM 530 N N . ILE A 1 69 ? 9.773 -18.484 -17.906 1 93.5 69 ILE A N 1
ATOM 531 C CA . ILE A 1 69 ? 9.711 -18.344 -16.453 1 93.5 69 ILE A CA 1
ATOM 532 C C . ILE A 1 69 ? 11.016 -17.734 -15.93 1 93.5 69 ILE A C 1
ATOM 534 O O . ILE A 1 69 ? 10.992 -16.844 -15.078 1 93.5 69 ILE A O 1
ATOM 538 N N . CYS A 1 70 ? 12.164 -18.203 -16.5 1 93.69 70 CYS A N 1
ATOM 539 C CA . CYS A 1 70 ? 13.453 -17.672 -16.078 1 93.69 70 CYS A CA 1
ATOM 540 C C . CYS A 1 70 ? 13.57 -16.188 -16.438 1 93.69 70 CYS A C 1
ATOM 542 O O . CYS A 1 70 ? 14.102 -15.398 -15.656 1 93.69 70 CYS A O 1
ATOM 544 N N . ILE A 1 71 ? 13.117 -15.789 -17.578 1 93.31 71 ILE A N 1
ATOM 545 C CA . ILE A 1 71 ? 13.156 -14.391 -17.984 1 93.31 71 ILE A CA 1
ATOM 546 C C . ILE A 1 71 ? 12.289 -13.547 -17.047 1 93.31 71 ILE A C 1
ATOM 548 O O . ILE A 1 71 ? 12.703 -12.469 -16.609 1 93.31 71 ILE A O 1
ATOM 552 N N . LEU A 1 72 ? 11.125 -14.047 -16.688 1 91.88 72 LEU A N 1
ATOM 553 C CA . LEU A 1 72 ? 10.156 -13.305 -15.891 1 91.88 72 LEU A CA 1
ATOM 554 C C . LEU A 1 72 ? 10.641 -13.156 -14.453 1 91.88 72 LEU A C 1
ATOM 556 O O . LEU A 1 72 ? 10.172 -12.281 -13.719 1 91.88 72 LEU A O 1
ATOM 560 N N . VAL A 1 73 ? 11.508 -14 -13.992 1 90.69 73 VAL A N 1
ATOM 561 C CA . VAL A 1 73 ? 12.102 -13.875 -12.664 1 90.69 73 VAL A CA 1
ATOM 562 C C . VAL A 1 73 ? 12.969 -12.625 -12.602 1 90.69 73 VAL A C 1
ATOM 564 O O . VAL A 1 73 ? 13.047 -11.961 -11.562 1 90.69 73 VAL A O 1
ATOM 567 N N . HIS A 1 74 ? 13.492 -12.188 -13.75 1 87.19 74 HIS A N 1
ATOM 568 C CA . HIS A 1 74 ? 14.453 -11.086 -13.719 1 87.19 74 HIS A CA 1
ATOM 569 C C . HIS A 1 74 ? 13.859 -9.828 -14.344 1 87.19 74 HIS A C 1
ATOM 571 O O . HIS A 1 74 ? 14.234 -8.711 -13.977 1 87.19 74 HIS A O 1
ATOM 577 N N . ARG A 1 75 ? 13.039 -10.039 -15.383 1 86.69 75 ARG A N 1
ATOM 578 C CA . ARG A 1 75 ? 12.492 -8.883 -16.078 1 86.69 75 ARG A CA 1
ATOM 579 C C . ARG A 1 75 ? 11.164 -9.219 -16.75 1 86.69 75 ARG A C 1
ATOM 581 O O . ARG A 1 75 ? 10.906 -10.383 -17.078 1 86.69 75 ARG A O 1
ATOM 588 N N . PRO A 1 76 ? 10.312 -8.18 -16.938 1 84.12 76 PRO A N 1
ATOM 589 C CA . PRO A 1 76 ? 9.125 -8.414 -17.75 1 84.12 76 PRO A CA 1
ATOM 590 C C . PRO A 1 76 ? 9.453 -8.641 -19.219 1 84.12 76 PRO A C 1
ATOM 592 O O . PRO A 1 76 ? 10.539 -8.289 -19.672 1 84.12 76 PRO A O 1
ATOM 595 N N . ILE A 1 77 ? 8.516 -9.359 -19.797 1 87.12 77 ILE A N 1
ATOM 596 C CA . ILE A 1 77 ? 8.727 -9.617 -21.219 1 87.12 77 ILE A CA 1
ATOM 597 C C . ILE A 1 77 ? 8.781 -8.297 -21.969 1 87.12 77 ILE A C 1
ATOM 599 O O . ILE A 1 77 ? 7.875 -7.469 -21.859 1 87.12 77 ILE A O 1
ATOM 603 N N . GLY A 1 78 ? 9.844 -8.016 -22.625 1 75.75 78 GLY A N 1
ATOM 604 C CA . GLY A 1 78 ? 10.031 -6.777 -23.359 1 75.75 78 GLY A CA 1
ATOM 605 C C . GLY A 1 78 ? 10.641 -5.672 -22.531 1 75.75 78 GLY A C 1
ATOM 606 O O . GLY A 1 78 ? 10.922 -4.582 -23.031 1 75.75 78 GLY A O 1
ATOM 607 N N . GLY A 1 79 ? 10.812 -5.953 -21.203 1 75.38 79 GLY A N 1
ATOM 608 C CA . GLY A 1 79 ? 11.367 -4.941 -20.312 1 75.38 79 GLY A CA 1
ATOM 609 C C . GLY A 1 79 ? 12.781 -5.254 -19.875 1 75.38 79 GLY A C 1
ATOM 610 O O . GLY A 1 79 ? 13.289 -6.355 -20.109 1 75.38 79 GLY A O 1
ATOM 611 N N . LYS A 1 80 ? 13.492 -4.242 -19.234 1 73.88 80 LYS A N 1
ATOM 612 C CA . LYS A 1 80 ? 14.875 -4.414 -18.812 1 73.88 80 LYS A CA 1
ATOM 613 C C . LYS A 1 80 ? 14.953 -4.777 -17.328 1 73.88 80 LYS A C 1
ATOM 615 O O . LYS A 1 80 ? 15.977 -5.273 -16.859 1 73.88 80 LYS A O 1
ATOM 620 N N . GLY A 1 81 ? 13.922 -4.531 -16.594 1 75 81 GLY A N 1
ATOM 621 C CA . GLY A 1 81 ? 13.922 -4.844 -15.172 1 75 81 GLY A CA 1
ATOM 622 C C . GLY A 1 81 ? 12.664 -4.383 -14.453 1 75 81 GLY A C 1
ATOM 623 O O . GLY A 1 81 ? 11.828 -3.691 -15.047 1 75 81 GLY A O 1
ATOM 624 N N . TYR A 1 82 ? 12.453 -4.914 -13.234 1 73.88 82 TYR A N 1
ATOM 625 C CA . TYR A 1 82 ? 11.289 -4.555 -12.43 1 73.88 82 TYR A CA 1
ATOM 626 C C . TYR A 1 82 ? 11.547 -3.271 -11.648 1 73.88 82 TYR A C 1
ATOM 628 O O . TYR A 1 82 ? 10.617 -2.678 -11.094 1 73.88 82 TYR A O 1
ATOM 636 N N . GLY A 1 83 ? 12.711 -2.748 -11.555 1 63.5 83 GLY A N 1
ATOM 637 C CA . GLY A 1 83 ? 13.039 -1.578 -10.758 1 63.5 83 GLY A CA 1
ATOM 638 C C . GLY A 1 83 ? 12.648 -0.272 -11.422 1 63.5 83 GLY A C 1
ATOM 639 O O . GLY A 1 83 ? 12.227 -0.263 -12.578 1 63.5 83 GLY A O 1
ATOM 640 N N . ASN A 1 84 ? 12.547 0.788 -10.609 1 59.53 84 ASN A N 1
ATOM 641 C CA . ASN A 1 84 ? 12.172 2.127 -11.055 1 59.53 84 ASN A CA 1
ATOM 642 C C . ASN A 1 84 ? 12.977 2.557 -12.273 1 59.53 84 ASN A C 1
ATOM 644 O O . ASN A 1 84 ? 12.438 3.211 -13.172 1 59.53 84 ASN A O 1
ATOM 648 N N . ASP A 1 85 ? 14.219 2.225 -12.242 1 53.88 85 ASP A N 1
ATOM 649 C CA . ASP A 1 85 ? 15.062 2.639 -13.359 1 53.88 85 ASP A CA 1
ATOM 650 C C . ASP A 1 85 ? 14.633 1.965 -14.656 1 53.88 85 ASP A C 1
ATOM 652 O O . ASP A 1 85 ? 14.656 2.584 -15.719 1 53.88 85 ASP A O 1
ATOM 656 N N . ALA A 1 86 ? 14.211 0.81 -14.539 1 56.62 86 ALA A N 1
ATOM 657 C CA . ALA A 1 86 ? 13.82 0.061 -15.734 1 56.62 86 ALA A CA 1
ATOM 658 C C . ALA A 1 86 ? 12.469 0.533 -16.25 1 56.62 86 ALA A C 1
ATOM 660 O O . ALA A 1 86 ? 12.227 0.533 -17.469 1 56.62 86 ALA A O 1
ATOM 661 N N . SER A 1 87 ? 11.625 0.916 -15.281 1 54.09 87 SER A N 1
ATOM 662 C CA . SER A 1 87 ? 10.328 1.459 -15.672 1 54.09 87 SER A CA 1
ATOM 663 C C . SER A 1 87 ? 10.484 2.783 -16.422 1 54.09 87 SER A C 1
ATOM 665 O O . SER A 1 87 ? 9.727 3.076 -17.344 1 54.09 87 SER A O 1
ATOM 667 N N . ASP A 1 88 ? 11.438 3.527 -15.914 1 53.12 88 ASP A N 1
ATOM 668 C CA . ASP A 1 88 ? 11.719 4.797 -16.578 1 53.12 88 ASP A CA 1
ATOM 669 C C . ASP A 1 88 ? 12.125 4.578 -18.031 1 53.12 88 ASP A C 1
ATOM 671 O O . ASP A 1 88 ? 11.734 5.344 -18.922 1 53.12 88 ASP A O 1
ATOM 675 N N . SER A 1 89 ? 12.898 3.562 -18.234 1 49.09 89 SER A N 1
ATOM 676 C CA . SER A 1 89 ? 13.32 3.295 -19.594 1 49.09 89 SER A CA 1
ATOM 677 C C . SER A 1 89 ? 12.141 2.871 -20.469 1 49.09 89 SER A C 1
ATOM 679 O O . SER A 1 89 ? 12.148 3.076 -21.688 1 49.09 89 SER A O 1
ATOM 681 N N . MET A 1 90 ? 11.234 2.273 -19.891 1 48.69 90 MET A N 1
ATOM 682 C CA . MET A 1 90 ? 10.047 1.87 -20.641 1 48.69 90 MET A CA 1
ATOM 683 C C . MET A 1 90 ? 9.109 3.055 -20.859 1 48.69 90 MET A C 1
ATOM 685 O O . MET A 1 90 ? 8.352 3.088 -21.828 1 48.69 90 MET A O 1
ATOM 689 N N . LEU A 1 91 ? 9.102 3.869 -19.828 1 50.06 91 LEU A N 1
ATOM 690 C CA . LEU A 1 91 ? 8.266 5.062 -19.906 1 50.06 91 LEU A CA 1
ATOM 691 C C . LEU A 1 91 ? 8.836 6.066 -20.891 1 50.06 91 LEU A C 1
ATOM 693 O O . LEU A 1 91 ? 8.125 6.969 -21.344 1 50.06 91 LEU A O 1
ATOM 697 N N . THR A 1 92 ? 10.164 6.152 -21.016 1 41.66 92 THR A N 1
ATOM 698 C CA . THR A 1 92 ? 10.711 7.18 -21.906 1 41.66 92 THR A CA 1
ATOM 699 C C . THR A 1 92 ? 10.648 6.727 -23.359 1 41.66 92 THR A C 1
ATOM 701 O O . THR A 1 92 ? 11.305 5.754 -23.734 1 41.66 92 THR A O 1
ATOM 704 N N . HIS A 1 93 ? 9.555 6.668 -24.016 1 40.66 93 HIS A N 1
ATOM 705 C CA . HIS A 1 93 ? 9.773 6.602 -25.469 1 40.66 93 HIS A CA 1
ATOM 706 C C . HIS A 1 93 ? 10.82 7.621 -25.906 1 40.66 93 HIS A C 1
ATOM 708 O O . HIS A 1 93 ? 10.734 8.797 -25.547 1 40.66 93 HIS A O 1
ATOM 714 N N . PRO A 1 94 ? 11.93 7.16 -26.438 1 40.19 94 PRO A N 1
ATOM 715 C CA . PRO A 1 94 ? 12.875 8.18 -26.891 1 40.19 94 PRO A CA 1
ATOM 716 C C . PRO A 1 94 ? 12.188 9.453 -27.375 1 40.19 94 PRO A C 1
ATOM 718 O O . PRO A 1 94 ? 12.766 10.539 -27.266 1 40.19 94 PRO A O 1
ATOM 721 N N . GLY A 1 95 ? 11.43 9.352 -28.484 1 34.44 95 GLY A N 1
ATOM 722 C CA . GLY A 1 95 ? 11.008 10.555 -29.188 1 34.44 95 GLY A CA 1
ATOM 723 C C . GLY A 1 95 ? 10.125 11.461 -28.344 1 34.44 95 GLY A C 1
ATOM 724 O O . GLY A 1 95 ? 10.492 12.602 -28.047 1 34.44 95 GLY A O 1
ATOM 725 N N . ASP A 1 96 ? 8.805 11.305 -28.5 1 36.59 96 ASP A N 1
ATOM 726 C CA . ASP A 1 96 ? 7.922 12.43 -28.188 1 36.59 96 ASP A CA 1
ATOM 727 C C . ASP A 1 96 ? 7.672 12.531 -26.688 1 36.59 96 ASP A C 1
ATOM 729 O O . ASP A 1 96 ? 6.863 13.352 -26.234 1 36.59 96 ASP A O 1
ATOM 733 N N . GLY A 1 97 ? 8.484 12.172 -25.781 1 37.59 97 GLY A N 1
ATOM 734 C CA . GLY A 1 97 ? 8.391 12.5 -24.375 1 37.59 97 GLY A CA 1
ATOM 735 C C . GLY A 1 97 ? 7.199 11.852 -23.688 1 37.59 97 GLY A C 1
ATOM 736 O O . GLY A 1 97 ? 6.914 12.141 -22.531 1 37.59 97 GLY A O 1
ATOM 737 N N . THR A 1 98 ? 6.16 11.469 -24.469 1 39.25 98 THR A N 1
ATOM 738 C CA . THR A 1 98 ? 4.895 11.07 -23.875 1 39.25 98 THR A CA 1
ATOM 739 C C . THR A 1 98 ? 5.008 9.68 -23.25 1 39.25 98 THR A C 1
ATOM 741 O O . THR A 1 98 ? 5.504 8.75 -23.875 1 39.25 98 THR A O 1
ATOM 744 N N . THR A 1 99 ? 5.391 9.5 -22.047 1 46.25 99 THR A N 1
ATOM 745 C CA . THR A 1 99 ? 5.504 8.281 -21.25 1 46.25 99 THR A CA 1
ATOM 746 C C . THR A 1 99 ? 4.148 7.586 -21.125 1 46.25 99 THR A C 1
ATOM 748 O O . THR A 1 99 ? 3.199 8.156 -20.578 1 46.25 99 THR A O 1
ATOM 751 N N . MET A 1 100 ? 3.559 6.746 -22.094 1 50.47 100 MET A N 1
ATOM 752 C CA . MET A 1 100 ? 2.162 6.336 -21.969 1 50.47 100 MET A CA 1
ATOM 753 C C . MET A 1 100 ? 2.016 5.199 -20.969 1 50.47 100 MET A C 1
ATOM 755 O O . MET A 1 100 ? 2.65 4.152 -21.109 1 50.47 100 MET A O 1
ATOM 759 N N . SER A 1 101 ? 1.636 5.445 -19.656 1 58.16 101 SER A N 1
ATOM 760 C CA . SER A 1 101 ? 1.085 4.504 -18.688 1 58.16 101 SER A CA 1
ATOM 761 C C . SER A 1 101 ? 0.465 3.295 -19.375 1 58.16 101 SER A C 1
ATOM 763 O O . SER A 1 101 ? 0.555 2.174 -18.875 1 58.16 101 SER A O 1
ATOM 765 N N . GLU A 1 102 ? 0.131 3.518 -20.516 1 61.31 102 GLU A N 1
ATOM 766 C CA . GLU A 1 102 ? -0.552 2.445 -21.234 1 61.31 102 GLU A CA 1
ATOM 767 C C . GLU A 1 102 ? 0.434 1.376 -21.703 1 61.31 102 GLU A C 1
ATOM 769 O O . GLU A 1 102 ? 0.112 0.186 -21.703 1 61.31 102 GLU A O 1
ATOM 774 N N . ASP A 1 103 ? 1.641 1.825 -22.016 1 64.69 103 ASP A N 1
ATOM 775 C CA . ASP A 1 103 ? 2.623 0.857 -22.484 1 64.69 103 ASP A CA 1
ATOM 776 C C . ASP A 1 103 ? 3.121 -0.028 -21.344 1 64.69 103 ASP A C 1
ATOM 778 O O . ASP A 1 103 ? 3.363 -1.221 -21.547 1 64.69 103 ASP A O 1
ATOM 782 N N . LEU A 1 104 ? 3.18 0.62 -20.188 1 70.88 104 LEU A N 1
ATOM 783 C CA . LEU A 1 104 ? 3.602 -0.159 -19.031 1 70.88 104 LEU A CA 1
ATOM 784 C C . LEU A 1 104 ? 2.549 -1.2 -18.656 1 70.88 104 LEU A C 1
ATOM 786 O O . LEU A 1 104 ? 2.881 -2.359 -18.406 1 70.88 104 LEU A O 1
ATOM 790 N N . ASP A 1 105 ? 1.342 -0.755 -18.719 1 71.5 105 ASP A N 1
ATOM 791 C CA . ASP A 1 105 ? 0.257 -1.687 -18.422 1 71.5 105 ASP A CA 1
ATOM 792 C C . ASP A 1 105 ? 0.212 -2.818 -19.438 1 71.5 105 ASP A C 1
ATOM 794 O O . ASP A 1 105 ? -0.023 -3.975 -19.078 1 71.5 105 ASP A O 1
ATOM 798 N N . ALA A 1 106 ? 0.465 -2.4 -20.609 1 73.38 106 ALA A N 1
ATOM 799 C CA . ALA A 1 106 ? 0.45 -3.4 -21.672 1 73.38 106 ALA A CA 1
ATOM 800 C C . ALA A 1 106 ? 1.593 -4.398 -21.5 1 73.38 106 ALA A C 1
ATOM 802 O O . ALA A 1 106 ? 1.418 -5.598 -21.734 1 73.38 106 ALA A O 1
ATOM 803 N N . SER A 1 107 ? 2.764 -3.973 -21.141 1 74.38 107 SER A N 1
ATOM 804 C CA . SER A 1 107 ? 3.916 -4.852 -20.969 1 74.38 107 SER A CA 1
ATOM 805 C C . SER A 1 107 ? 3.682 -5.84 -19.828 1 74.38 107 SER A C 1
ATOM 807 O O . SER A 1 107 ? 3.994 -7.027 -19.953 1 74.38 107 SER A O 1
ATOM 809 N N . PHE A 1 108 ? 3.102 -5.43 -18.828 1 80 108 PHE A N 1
ATOM 810 C CA . PHE A 1 108 ? 2.865 -6.32 -17.703 1 80 108 PHE A CA 1
ATOM 811 C C . PHE A 1 108 ? 1.707 -7.266 -17.984 1 80 108 PHE A C 1
ATOM 813 O O . PHE A 1 108 ? 1.727 -8.43 -17.578 1 80 108 PHE A O 1
ATOM 820 N N . SER A 1 109 ? 0.765 -6.715 -18.703 1 81.94 109 SER A N 1
ATOM 821 C CA . SER A 1 109 ? -0.304 -7.609 -19.141 1 81.94 109 SER A CA 1
ATOM 822 C C . SER A 1 109 ? 0.224 -8.688 -20.078 1 81.94 109 SER A C 1
ATOM 824 O O . SER A 1 109 ? -0.199 -9.844 -20 1 81.94 109 SER A O 1
ATOM 826 N N . ASN A 1 110 ? 1.145 -8.289 -20.906 1 86.25 110 ASN A N 1
ATOM 827 C CA . ASN A 1 110 ? 1.795 -9.25 -21.797 1 86.25 110 ASN A CA 1
ATOM 828 C C . ASN A 1 110 ? 2.605 -10.281 -21.016 1 86.25 110 ASN A C 1
ATOM 830 O O . ASN A 1 110 ? 2.59 -11.469 -21.344 1 86.25 110 ASN A O 1
ATOM 834 N N . SER A 1 111 ? 3.318 -9.859 -20.031 1 87 111 SER A N 1
ATOM 835 C CA . SER A 1 111 ? 4.09 -10.766 -19.188 1 87 111 SER A CA 1
ATOM 836 C C . SER A 1 111 ? 3.182 -11.766 -18.484 1 87 111 SER A C 1
ATOM 838 O O . SER A 1 111 ? 3.527 -12.945 -18.359 1 87 111 SER A O 1
ATOM 840 N N . GLU A 1 112 ? 2.029 -11.312 -18.094 1 85.38 112 GLU A N 1
ATOM 841 C CA . GLU A 1 112 ? 1.083 -12.211 -17.438 1 85.38 112 GLU A CA 1
ATOM 842 C C . GLU A 1 112 ? 0.54 -13.25 -18.406 1 85.38 112 GLU A C 1
ATOM 844 O O . GLU A 1 112 ? 0.352 -14.414 -18.047 1 85.38 112 GLU A O 1
ATOM 849 N N . ARG A 1 113 ? 0.322 -12.836 -19.578 1 87.12 113 ARG A N 1
ATOM 850 C CA . ARG A 1 113 ? -0.156 -13.766 -20.594 1 87.12 113 ARG A CA 1
ATOM 851 C C . ARG A 1 113 ? 0.898 -14.82 -20.922 1 87.12 113 ARG A C 1
ATOM 853 O O . ARG A 1 113 ? 0.58 -16 -21.047 1 87.12 113 ARG A O 1
ATOM 860 N N . HIS A 1 114 ? 2.148 -14.383 -21.031 1 91.38 114 HIS A N 1
ATOM 861 C CA . HIS A 1 114 ? 3.23 -15.32 -21.297 1 91.38 114 HIS A CA 1
ATOM 862 C C . HIS A 1 114 ? 3.457 -16.266 -20.125 1 91.38 114 HIS A C 1
ATOM 864 O O . HIS A 1 114 ? 3.801 -17.422 -20.312 1 91.38 114 HIS A O 1
ATOM 870 N N . LEU A 1 115 ? 3.285 -15.758 -18.969 1 90.38 115 LEU A N 1
ATOM 871 C CA . LEU A 1 115 ? 3.422 -16.625 -17.812 1 90.38 115 LEU A CA 1
ATOM 872 C C . LEU A 1 115 ? 2.332 -17.688 -17.797 1 90.38 115 LEU A C 1
ATOM 874 O O . LEU A 1 115 ? 2.609 -18.875 -17.547 1 90.38 115 LEU A O 1
ATOM 878 N N . ARG A 1 116 ? 1.137 -17.297 -18.094 1 88.19 116 ARG A N 1
ATOM 879 C CA . ARG A 1 116 ? 0.032 -18.25 -18.172 1 88.19 116 ARG A CA 1
ATOM 880 C C . ARG A 1 116 ? 0.274 -19.281 -19.266 1 88.19 116 ARG A C 1
ATOM 882 O O . ARG A 1 116 ? 0.056 -20.484 -19.047 1 88.19 116 ARG A O 1
ATOM 889 N N . ALA A 1 117 ? 0.673 -18.781 -20.359 1 92.44 117 ALA A N 1
ATOM 890 C CA . ALA A 1 117 ? 0.981 -19.688 -21.453 1 92.44 117 ALA A CA 1
ATOM 891 C C . ALA A 1 117 ? 2.1 -20.656 -21.078 1 92.44 117 ALA A C 1
ATOM 893 O O . ALA A 1 117 ? 2.02 -21.844 -21.359 1 92.44 117 ALA A O 1
ATOM 894 N N . ALA A 1 118 ? 3.119 -20.125 -20.453 1 93.12 118 ALA A N 1
ATOM 895 C CA . ALA A 1 118 ? 4.238 -20.969 -20.047 1 93.12 118 ALA A CA 1
ATOM 896 C C . ALA A 1 118 ? 3.789 -22.047 -19.062 1 93.12 118 ALA A C 1
ATOM 898 O O . ALA A 1 118 ? 4.227 -23.188 -19.141 1 93.12 118 ALA A O 1
ATOM 899 N N . ARG A 1 119 ? 2.904 -21.766 -18.203 1 90.75 119 ARG A N 1
ATOM 900 C CA . ARG A 1 119 ? 2.412 -22.719 -17.219 1 90.75 119 ARG A CA 1
ATOM 901 C C . ARG A 1 119 ? 1.559 -23.797 -17.891 1 90.75 119 ARG A C 1
ATOM 903 O O . ARG A 1 119 ? 1.635 -24.984 -17.516 1 90.75 119 ARG A O 1
ATOM 910 N N . ILE A 1 120 ? 0.793 -23.453 -18.812 1 90.88 120 ILE A N 1
ATOM 911 C CA . ILE A 1 120 ? -0.014 -24.406 -19.562 1 90.88 120 ILE A CA 1
ATOM 912 C C . ILE A 1 120 ? 0.898 -25.359 -20.344 1 90.88 120 ILE A C 1
ATOM 914 O O . ILE A 1 120 ? 0.722 -26.578 -20.281 1 90.88 120 ILE A O 1
ATOM 918 N N . VAL A 1 121 ? 1.866 -24.766 -20.984 1 94.25 121 VAL A N 1
ATOM 919 C CA . VAL A 1 121 ? 2.799 -25.578 -21.766 1 94.25 121 VAL A CA 1
ATOM 920 C C . VAL A 1 121 ? 3.604 -26.469 -20.828 1 94.25 121 VAL A C 1
ATOM 922 O O . VAL A 1 121 ? 3.863 -27.641 -21.156 1 94.25 121 VAL A O 1
ATOM 925 N N . GLN A 1 122 ? 3.953 -25.938 -19.734 1 93.06 122 GLN A N 1
ATOM 926 C CA . GLN A 1 122 ? 4.688 -26.719 -18.75 1 93.06 122 GLN A CA 1
ATOM 927 C C . GLN A 1 122 ? 3.859 -27.906 -18.266 1 93.06 122 GLN A C 1
ATOM 929 O O . GLN A 1 122 ? 4.391 -29 -18.062 1 93.06 122 GLN A O 1
ATOM 934 N N . SER A 1 123 ? 2.598 -27.703 -18.062 1 91.44 123 SER A N 1
ATOM 935 C CA . SER A 1 123 ? 1.721 -28.781 -17.656 1 91.44 123 SER A CA 1
ATOM 936 C C . SER A 1 123 ? 1.605 -29.844 -18.734 1 91.44 123 SER A C 1
ATOM 938 O O . SER A 1 123 ? 1.587 -31.047 -18.453 1 91.44 123 SER A O 1
ATOM 940 N N . LEU A 1 124 ? 1.606 -29.453 -19.938 1 92.19 124 LEU A N 1
ATOM 941 C CA . LEU A 1 124 ? 1.55 -30.391 -21.062 1 92.19 124 LEU A CA 1
ATOM 942 C C . LEU A 1 124 ? 2.854 -31.172 -21.188 1 92.19 124 LEU A C 1
ATOM 944 O O . LEU A 1 124 ? 2.838 -32.375 -21.406 1 92.19 124 LEU A O 1
ATOM 948 N N . VAL A 1 125 ? 3.924 -30.438 -21.047 1 94.06 125 VAL A N 1
ATOM 949 C CA . VAL A 1 125 ? 5.238 -31.062 -21.109 1 94.06 125 VAL A CA 1
ATOM 950 C C . VAL A 1 125 ? 5.379 -32.094 -20 1 94.06 125 VAL A C 1
ATOM 952 O O . VAL A 1 125 ? 5.867 -33.188 -20.219 1 94.06 125 VAL A O 1
ATOM 955 N N . SER A 1 126 ? 4.918 -31.766 -18.875 1 91.81 126 SER A N 1
ATOM 956 C CA . SER A 1 126 ? 5 -32.688 -17.734 1 91.81 126 SER A CA 1
ATOM 957 C C . SER A 1 126 ? 4.176 -33.938 -17.984 1 91.81 126 SER A C 1
ATOM 959 O O . SER A 1 126 ? 4.633 -35.062 -17.719 1 91.81 126 SER A O 1
ATOM 961 N N . MET A 1 127 ? 3.092 -33.844 -18.562 1 90.5 127 MET A N 1
ATOM 962 C CA . MET A 1 127 ? 2.199 -34.969 -18.828 1 90.5 127 MET A CA 1
ATOM 963 C C . MET A 1 127 ? 2.775 -35.875 -19.906 1 90.5 127 MET A C 1
ATOM 965 O O . MET A 1 127 ? 2.578 -37.094 -19.875 1 90.5 127 MET A O 1
ATOM 969 N N . LEU A 1 128 ? 3.543 -35.344 -20.797 1 92.75 128 LEU A N 1
ATOM 970 C CA . LEU A 1 128 ? 4.016 -36.094 -21.953 1 92.75 128 LEU A CA 1
ATOM 971 C C . LEU A 1 128 ? 5.422 -36.656 -21.719 1 92.75 128 LEU A C 1
ATOM 973 O O . LEU A 1 128 ? 5.941 -37.406 -22.531 1 92.75 128 LEU A O 1
ATOM 977 N N . THR A 1 129 ? 6.02 -36.312 -20.656 1 94.31 129 THR A N 1
ATOM 978 C CA . THR A 1 129 ? 7.41 -36.688 -20.391 1 94.31 129 THR A CA 1
ATOM 979 C C . THR A 1 129 ? 7.57 -38.219 -20.375 1 94.31 129 THR A C 1
ATOM 981 O O . THR A 1 129 ? 8.414 -38.75 -21.078 1 94.31 129 THR A O 1
ATOM 984 N N . ILE A 1 130 ? 6.727 -38.875 -19.641 1 92.62 130 ILE A N 1
ATOM 985 C CA . ILE A 1 130 ? 6.895 -40.312 -19.469 1 92.62 130 ILE A CA 1
ATOM 986 C C . ILE A 1 130 ? 6.469 -41.031 -20.75 1 92.62 130 ILE A C 1
ATOM 988 O O . ILE A 1 130 ? 7.207 -41.875 -21.281 1 92.62 130 ILE A O 1
ATOM 992 N N . PRO A 1 131 ? 5.348 -40.688 -21.391 1 91.81 131 PRO A N 1
ATOM 993 C CA . PRO A 1 131 ? 4.969 -41.375 -22.625 1 91.81 131 PRO A CA 1
ATOM 994 C C . PRO A 1 131 ? 5.977 -41.156 -23.75 1 91.81 131 PRO A C 1
ATOM 996 O O . PRO A 1 131 ? 6.27 -42.094 -24.5 1 91.81 131 PRO A O 1
ATOM 999 N N . LEU A 1 132 ? 6.465 -40.031 -23.891 1 94.5 132 LEU A N 1
ATOM 1000 C CA . LEU A 1 132 ? 7.418 -39.75 -24.953 1 94.5 132 LEU A CA 1
ATOM 1001 C C . LEU A 1 132 ? 8.734 -40.469 -24.703 1 94.5 132 LEU A C 1
ATOM 1003 O O . LEU A 1 132 ? 9.312 -41.062 -25.625 1 94.5 132 LEU A O 1
ATOM 1007 N N . THR A 1 133 ? 9.227 -40.438 -23.5 1 96 133 THR A N 1
ATOM 1008 C CA . THR A 1 133 ? 10.445 -41.156 -23.156 1 96 133 THR A CA 1
ATOM 1009 C C . THR A 1 133 ? 10.281 -42.656 -23.406 1 96 133 THR A C 1
ATOM 1011 O O . THR A 1 133 ? 11.195 -43.281 -23.922 1 96 133 THR A O 1
ATOM 1014 N N . SER A 1 134 ? 9.109 -43.125 -23.047 1 94.56 134 SER A N 1
ATOM 1015 C CA . SER A 1 134 ? 8.828 -44.531 -23.266 1 94.56 134 SER A CA 1
ATOM 1016 C C . SER A 1 134 ? 8.82 -44.875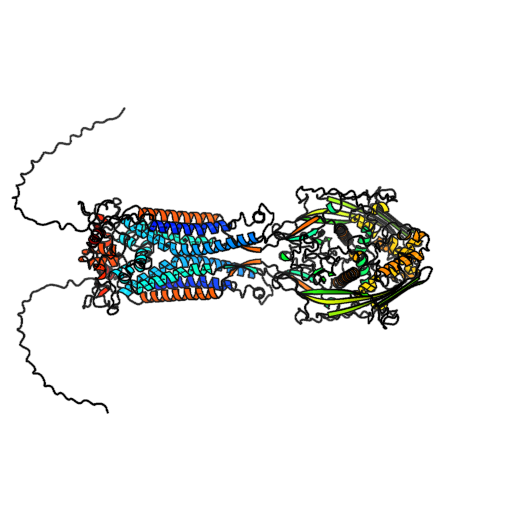 -24.75 1 94.56 134 SER A C 1
ATOM 1018 O O . SER A 1 134 ? 9.328 -45.906 -25.156 1 94.56 134 SER A O 1
ATOM 1020 N N . ALA A 1 135 ? 8.305 -44.031 -25.516 1 93.44 135 ALA A N 1
ATOM 1021 C CA . ALA A 1 135 ? 8.273 -44.25 -26.969 1 93.44 135 ALA A CA 1
ATOM 1022 C C . ALA A 1 135 ? 9.688 -44.281 -27.531 1 93.44 135 ALA A C 1
ATOM 1024 O O . ALA A 1 135 ? 10.008 -45.125 -28.375 1 93.44 135 ALA A O 1
ATOM 1025 N N . VAL A 1 136 ? 10.523 -43.406 -27.141 1 95.81 136 VAL A N 1
ATOM 1026 C CA . VAL A 1 136 ? 11.906 -43.344 -27.625 1 95.81 136 VAL A CA 1
ATOM 1027 C C . VAL A 1 136 ? 12.656 -44.625 -27.203 1 95.81 136 VAL A C 1
ATOM 1029 O O . VAL A 1 136 ? 13.359 -45.219 -28 1 95.81 136 VAL A O 1
ATOM 1032 N N . CYS A 1 137 ? 12.492 -45 -25.969 1 95.75 137 CYS A N 1
ATOM 1033 C CA . CYS A 1 137 ? 13.172 -46.188 -25.453 1 95.75 137 CYS A CA 1
ATOM 1034 C C . CYS A 1 137 ? 12.688 -47.438 -26.172 1 95.75 137 CYS A C 1
ATOM 1036 O O . CYS A 1 137 ? 13.477 -48.344 -26.438 1 95.75 137 CYS A O 1
ATOM 1038 N N . SER A 1 138 ? 11.438 -47.531 -26.469 1 94.5 138 SER A N 1
ATOM 1039 C CA . SER A 1 138 ? 10.891 -48.688 -27.172 1 94.5 138 SER A CA 1
ATOM 1040 C C . SER A 1 138 ? 11.5 -48.844 -28.562 1 94.5 138 SER A C 1
ATOM 1042 O O . SER A 1 138 ? 11.758 -49.938 -29.016 1 94.5 138 SER A O 1
ATOM 1044 N N . GLN A 1 139 ? 11.703 -47.75 -29.172 1 94.56 139 GLN A N 1
ATOM 1045 C CA . GLN A 1 139 ? 12.344 -47.812 -30.484 1 94.56 139 GLN A CA 1
ATOM 1046 C C . GLN A 1 139 ? 13.82 -48.156 -30.359 1 94.56 139 GLN A C 1
ATOM 1048 O O . GLN A 1 139 ? 14.359 -48.906 -31.203 1 94.56 139 GLN A O 1
ATOM 1053 N N . ALA A 1 140 ? 14.461 -47.656 -29.406 1 95 140 ALA A N 1
ATOM 1054 C CA . ALA A 1 140 ? 15.875 -47.938 -29.188 1 95 140 ALA A CA 1
ATOM 1055 C C . ALA A 1 140 ? 16.094 -49.406 -28.812 1 95 140 ALA A C 1
ATOM 1057 O O . ALA A 1 140 ? 17.141 -49.969 -29.109 1 95 140 ALA A O 1
ATOM 1058 N N . ALA A 1 141 ? 15.133 -49.969 -28.156 1 95.06 141 ALA A N 1
ATOM 1059 C CA . ALA A 1 141 ? 15.234 -51.375 -27.75 1 95.06 141 ALA A CA 1
ATOM 1060 C C . ALA A 1 141 ? 15.359 -52.281 -28.953 1 95.06 141 ALA A C 1
ATOM 1062 O O . ALA A 1 141 ? 16.078 -53.281 -28.906 1 95.06 141 ALA A O 1
ATOM 1063 N N . VAL A 1 142 ? 14.719 -52.031 -30.078 1 93.81 142 VAL A N 1
ATOM 1064 C CA . VAL A 1 142 ? 14.797 -52.844 -31.297 1 93.81 142 VAL A CA 1
ATOM 1065 C C . VAL A 1 142 ? 16.234 -52.844 -31.828 1 93.81 142 VAL A C 1
ATOM 1067 O O . VAL A 1 142 ? 16.781 -53.906 -32.156 1 93.81 142 VAL A O 1
ATOM 1070 N N . VAL A 1 143 ? 16.797 -51.688 -31.875 1 91.75 143 VAL A N 1
ATOM 1071 C CA . VAL A 1 143 ? 18.156 -51.531 -32.406 1 91.75 143 VAL A CA 1
ATOM 1072 C C . VAL A 1 143 ? 19.141 -52.219 -31.469 1 91.75 143 VAL A C 1
ATOM 1074 O O . VAL A 1 143 ? 20.094 -52.875 -31.906 1 91.75 143 VAL A O 1
ATOM 1077 N N . TYR A 1 144 ? 18.938 -52.125 -30.172 1 92.44 144 TYR A N 1
ATOM 1078 C CA . TYR A 1 144 ? 19.781 -52.719 -29.156 1 92.44 144 TYR A CA 1
ATOM 1079 C C . TYR A 1 144 ? 19.828 -54.25 -29.312 1 92.44 144 TYR A C 1
ATOM 1081 O O . TYR A 1 144 ? 20.875 -54.875 -29.125 1 92.44 144 TYR A O 1
ATOM 1089 N N . LEU A 1 145 ? 18.734 -54.844 -29.75 1 91.88 145 LEU A N 1
ATOM 1090 C CA . LEU A 1 145 ? 18.625 -56.312 -29.828 1 91.88 145 LEU A CA 1
ATOM 1091 C C . LEU A 1 145 ? 19.078 -56.812 -31.203 1 91.88 145 LEU A C 1
ATOM 1093 O O . LEU A 1 145 ? 19.109 -58 -31.438 1 91.88 145 LEU A O 1
ATOM 1097 N N . GLN A 1 146 ? 19.406 -55.906 -32.125 1 87 146 GLN A N 1
ATOM 1098 C CA . GLN A 1 146 ? 19.906 -56.312 -33.438 1 87 146 GLN A CA 1
ATOM 1099 C C . GLN A 1 146 ? 21.422 -56.312 -33.469 1 87 146 GLN A C 1
ATOM 1101 O O . GLN A 1 146 ? 22.031 -56.781 -34.438 1 87 146 GLN A O 1
ATOM 1106 N N . GLN A 1 147 ? 22.016 -55.688 -32.656 1 75.81 147 GLN A N 1
ATOM 1107 C CA . GLN A 1 147 ? 23.453 -55.5 -32.719 1 75.81 147 GLN A CA 1
ATOM 1108 C C . GLN A 1 147 ? 24.172 -56.562 -31.875 1 75.81 147 GLN A C 1
ATOM 1110 O O . GLN A 1 147 ? 23.75 -56.875 -30.766 1 75.81 147 GLN A O 1
ATOM 1115 N N . ARG A 1 148 ? 24.906 -57.5 -32.625 1 64.75 148 ARG A N 1
ATOM 1116 C CA . ARG A 1 148 ? 25.719 -58.469 -31.922 1 64.75 148 ARG A CA 1
ATOM 1117 C C . ARG A 1 148 ? 26.875 -57.812 -31.172 1 64.75 148 ARG A C 1
ATOM 1119 O O . ARG A 1 148 ? 27.703 -57.125 -31.781 1 64.75 148 ARG A O 1
ATOM 1126 N N . ARG A 1 149 ? 26.781 -57.406 -29.953 1 59.31 149 ARG A N 1
ATOM 1127 C CA . ARG A 1 149 ? 27.938 -56.812 -29.266 1 59.31 149 ARG A CA 1
ATOM 1128 C C . ARG A 1 149 ? 28.75 -57.875 -28.547 1 59.31 149 ARG A C 1
ATOM 1130 O O . ARG A 1 149 ? 28.469 -58.188 -27.391 1 59.31 149 ARG A O 1
ATOM 1137 N N . GLY A 1 150 ? 29.672 -58.5 -29.172 1 58.09 150 GLY A N 1
ATOM 1138 C CA . GLY A 1 150 ? 30.672 -59.406 -28.656 1 58.09 150 GLY A CA 1
ATOM 1139 C C . GLY A 1 150 ? 30.078 -60.625 -27.969 1 58.09 150 GLY A C 1
ATOM 1140 O O . GLY A 1 150 ? 29.094 -61.219 -28.453 1 58.09 150 GLY A O 1
ATOM 1141 N N . ASP A 1 151 ? 30.609 -61.094 -26.734 1 60.03 151 ASP A N 1
ATOM 1142 C CA . ASP A 1 151 ? 30.312 -62.344 -26.016 1 60.03 151 ASP A CA 1
ATOM 1143 C C . ASP A 1 151 ? 29.078 -62.156 -25.109 1 60.03 151 ASP A C 1
ATOM 1145 O O . ASP A 1 151 ? 28.562 -63.156 -24.594 1 60.03 151 ASP A O 1
ATOM 1149 N N . SER A 1 152 ? 28.516 -60.938 -24.906 1 67.81 152 SER A N 1
ATOM 1150 C CA . SER A 1 152 ? 27.406 -60.781 -23.969 1 67.81 152 SER A CA 1
ATOM 1151 C C . SER A 1 152 ? 26.094 -60.531 -24.703 1 67.81 152 SER A C 1
ATOM 1153 O O . SER A 1 152 ? 25.891 -59.469 -25.25 1 67.81 152 SER A O 1
ATOM 1155 N N . TYR A 1 153 ? 25.344 -61.562 -24.953 1 78.94 153 TYR A N 1
ATOM 1156 C CA . TYR A 1 153 ? 24.078 -61.469 -25.672 1 78.94 153 TYR A CA 1
ATOM 1157 C C . TYR A 1 153 ? 22.906 -61.469 -24.688 1 78.94 153 TYR A C 1
ATOM 1159 O O . TYR A 1 153 ? 22.969 -62.094 -23.641 1 78.94 153 TYR A O 1
ATOM 1167 N N . PRO A 1 154 ? 21.938 -60.562 -25.078 1 89.5 154 PRO A N 1
ATOM 1168 C CA . PRO A 1 154 ? 20.766 -60.594 -24.203 1 89.5 154 PRO A CA 1
ATOM 1169 C C . PRO A 1 154 ? 19.984 -61.906 -24.281 1 89.5 154 PRO A C 1
ATOM 1171 O O . PRO A 1 154 ? 19.938 -62.531 -25.344 1 89.5 154 PRO A O 1
ATOM 1174 N N . THR A 1 155 ? 19.594 -62.312 -23.172 1 92.44 155 THR A N 1
ATOM 1175 C CA . THR A 1 155 ? 18.75 -63.469 -23.109 1 92.44 155 THR A CA 1
ATOM 1176 C C . THR A 1 155 ? 17.328 -63.125 -23.562 1 92.44 155 THR A C 1
ATOM 1178 O O . THR A 1 155 ? 16.984 -61.969 -23.734 1 92.44 155 THR A O 1
ATOM 1181 N N . LEU A 1 156 ? 16.594 -64.125 -23.875 1 94.5 156 LEU A N 1
ATOM 1182 C CA . LEU A 1 156 ? 15.195 -63.938 -24.266 1 94.5 156 LEU A CA 1
ATOM 1183 C C . LEU A 1 156 ? 14.422 -63.188 -23.172 1 94.5 156 LEU A C 1
ATOM 1185 O O . LEU A 1 156 ? 13.578 -62.344 -23.453 1 94.5 156 LEU A O 1
ATOM 1189 N N . ARG A 1 157 ? 14.719 -63.438 -21.922 1 93.62 157 ARG A N 1
ATOM 1190 C CA . ARG A 1 157 ? 14.078 -62.781 -20.797 1 93.62 157 ARG A CA 1
ATOM 1191 C C . ARG A 1 157 ? 14.406 -61.281 -20.797 1 93.62 157 ARG A C 1
ATOM 1193 O O . ARG A 1 157 ? 13.531 -60.438 -20.547 1 93.62 157 ARG A O 1
ATOM 1200 N N . GLN A 1 158 ? 15.594 -61 -21 1 93.44 158 GLN A N 1
ATOM 1201 C CA . GLN A 1 158 ? 16 -59.594 -21.047 1 93.44 158 GLN A CA 1
ATOM 1202 C C . GLN A 1 158 ? 15.352 -58.875 -22.234 1 93.44 158 GLN A C 1
ATOM 1204 O O . GLN A 1 158 ? 14.961 -57.688 -22.109 1 93.44 158 GLN A O 1
ATOM 1209 N N . SER A 1 159 ? 15.227 -59.562 -23.359 1 94.19 159 SER A N 1
ATOM 1210 C CA . SER A 1 159 ? 14.531 -59 -24.5 1 94.19 159 SER A CA 1
ATOM 1211 C C . SER A 1 159 ? 13.055 -58.781 -24.203 1 94.19 159 SER A C 1
ATOM 1213 O O . SER A 1 159 ? 12.453 -57.812 -24.656 1 94.19 159 SER A O 1
ATOM 1215 N N . MET A 1 160 ? 12.508 -59.656 -23.469 1 94.75 160 MET A N 1
ATOM 1216 C CA . MET A 1 160 ? 11.109 -59.531 -23.062 1 94.75 160 MET A CA 1
ATOM 1217 C C . MET A 1 160 ? 10.906 -58.344 -22.141 1 94.75 160 MET A C 1
ATOM 1219 O O . MET A 1 160 ? 9.906 -57.625 -22.25 1 94.75 160 MET A O 1
ATOM 1223 N N . ALA A 1 161 ? 11.82 -58.188 -21.25 1 94.25 161 ALA A N 1
ATOM 1224 C CA . ALA A 1 161 ? 11.75 -57.031 -20.344 1 94.25 161 ALA A CA 1
ATOM 1225 C C . ALA A 1 161 ? 11.758 -55.719 -21.141 1 94.25 161 ALA A C 1
ATOM 1227 O O . ALA A 1 161 ? 11.039 -54.781 -20.781 1 94.25 161 ALA A O 1
ATOM 1228 N N . LEU A 1 162 ? 12.555 -55.656 -22.156 1 94.94 162 LEU A N 1
ATOM 1229 C CA . LEU A 1 162 ? 12.609 -54.469 -23 1 94.94 162 LEU A CA 1
ATOM 1230 C C . LEU A 1 162 ? 11.336 -54.312 -23.828 1 94.94 162 LEU A C 1
ATOM 1232 O O . LEU A 1 162 ? 10.82 -53.219 -24 1 94.94 162 LEU A O 1
ATOM 1236 N N . ALA A 1 163 ? 10.859 -55.438 -24.328 1 94.62 163 ALA A N 1
ATOM 1237 C CA . ALA A 1 163 ? 9.641 -55.406 -25.141 1 94.62 163 ALA A CA 1
ATOM 1238 C C . ALA A 1 163 ? 8.438 -54.969 -24.297 1 94.62 163 ALA A C 1
ATOM 1240 O O . ALA A 1 163 ? 7.531 -54.312 -24.812 1 94.62 163 ALA A O 1
ATOM 1241 N N . ASP A 1 164 ? 8.414 -55.312 -23 1 93.44 164 ASP A N 1
ATOM 1242 C CA . ASP A 1 164 ? 7.316 -54.969 -22.094 1 93.44 164 ASP A CA 1
ATOM 1243 C C . ASP A 1 164 ? 7.5 -53.594 -21.516 1 93.44 164 ASP A C 1
ATOM 1245 O O . ASP A 1 164 ? 6.781 -53.188 -20.594 1 93.44 164 ASP A O 1
ATOM 1249 N N . LYS A 1 165 ? 8.422 -52.906 -22 1 93.88 165 LYS A N 1
ATOM 1250 C CA . LYS A 1 165 ? 8.711 -51.562 -21.469 1 93.88 165 LYS A CA 1
ATOM 1251 C C . LYS A 1 165 ? 8.945 -51.625 -19.953 1 93.88 165 LYS A C 1
ATOM 1253 O O . LYS A 1 165 ? 8.352 -50.875 -19.203 1 93.88 165 LYS A O 1
ATOM 1258 N N . GLY A 1 166 ? 9.797 -52.469 -19.562 1 92.19 166 GLY A N 1
ATOM 1259 C CA . GLY A 1 166 ? 10.109 -52.75 -18.172 1 92.19 166 GLY A CA 1
ATOM 1260 C C . GLY A 1 166 ? 10.477 -51.5 -17.375 1 92.19 166 GLY A C 1
ATOM 1261 O O . GLY A 1 166 ? 10.445 -51.531 -16.141 1 92.19 166 GLY A O 1
ATOM 1262 N N . TRP A 1 167 ? 10.758 -50.406 -18.062 1 93.31 167 TRP A N 1
ATOM 1263 C CA . TRP A 1 167 ? 11.141 -49.156 -17.391 1 93.31 167 TRP A CA 1
ATOM 1264 C C . TRP A 1 167 ? 9.922 -48.5 -16.75 1 93.31 167 TRP A C 1
ATOM 1266 O O . TRP A 1 167 ? 10.07 -47.625 -15.891 1 93.31 167 TRP A O 1
ATOM 1276 N N . THR A 1 168 ? 8.695 -48.844 -17.125 1 89.81 168 THR A N 1
ATOM 1277 C CA . THR A 1 168 ? 7.5 -48.25 -16.5 1 89.81 168 THR A CA 1
ATOM 1278 C C . THR A 1 168 ? 6.617 -49.375 -15.922 1 89.81 168 THR A C 1
ATOM 1280 O O . THR A 1 168 ? 5.527 -49.094 -15.414 1 89.81 168 THR A O 1
ATOM 1283 N N . ASP A 1 169 ? 7.07 -50.531 -16.078 1 87.44 169 ASP A N 1
ATOM 1284 C CA . ASP A 1 169 ? 6.297 -51.688 -15.562 1 87.44 169 ASP A CA 1
ATOM 1285 C C . ASP A 1 169 ? 6.66 -51.969 -14.109 1 87.44 169 ASP A C 1
ATOM 1287 O O . ASP A 1 169 ? 7.816 -52.281 -13.805 1 87.44 169 ASP A O 1
ATOM 1291 N N . ILE A 1 170 ? 5.707 -52.031 -13.25 1 82.44 170 ILE A N 1
ATOM 1292 C CA . ILE A 1 170 ? 5.926 -52.188 -11.812 1 82.44 170 ILE A CA 1
ATOM 1293 C C . ILE A 1 170 ? 6.457 -53.594 -11.523 1 82.44 170 ILE A C 1
ATOM 1295 O O . ILE A 1 170 ? 7.289 -53.781 -10.633 1 82.44 170 ILE A O 1
ATOM 1299 N N . GLY A 1 171 ? 5.973 -54.594 -12.227 1 80.69 171 GLY A N 1
ATOM 1300 C CA . GLY A 1 171 ? 6.441 -55.969 -12.031 1 80.69 171 GLY A CA 1
ATOM 1301 C C . GLY A 1 171 ? 7.922 -56.125 -12.32 1 80.69 171 GLY A C 1
ATOM 1302 O O . GLY A 1 171 ? 8.656 -56.688 -11.5 1 80.69 171 GLY A O 1
ATOM 1303 N N . THR A 1 172 ? 8.266 -55.594 -13.422 1 87.69 172 THR A N 1
ATOM 1304 C CA . THR A 1 172 ? 9.68 -55.656 -13.789 1 87.69 172 THR A CA 1
ATOM 1305 C C . THR A 1 172 ? 10.539 -54.875 -12.812 1 87.69 172 THR A C 1
ATOM 1307 O O . THR A 1 172 ? 11.617 -55.312 -12.422 1 87.69 172 THR A O 1
ATOM 1310 N N . LEU A 1 173 ? 10.07 -53.75 -12.367 1 88.44 173 LEU A N 1
ATOM 1311 C CA . LEU A 1 173 ? 10.828 -52.906 -11.453 1 88.44 173 LEU A CA 1
ATOM 1312 C C . LEU A 1 173 ? 10.984 -53.594 -10.094 1 88.44 173 LEU A C 1
ATOM 1314 O O . LEU A 1 173 ? 12.062 -53.5 -9.492 1 88.44 173 LEU A O 1
ATOM 1318 N N . THR A 1 174 ? 9.922 -54.188 -9.648 1 85.56 174 THR A N 1
ATOM 1319 C CA . THR A 1 174 ? 9.992 -54.906 -8.367 1 85.56 174 THR A CA 1
ATOM 1320 C C . THR A 1 174 ? 10.969 -56.062 -8.461 1 85.56 174 THR A C 1
ATOM 1322 O O . THR A 1 174 ? 11.711 -56.344 -7.512 1 85.56 174 THR A O 1
ATOM 1325 N N . ASN A 1 175 ? 10.992 -56.781 -9.602 1 86.94 175 ASN A N 1
ATOM 1326 C CA . ASN A 1 175 ? 11.914 -57.875 -9.805 1 86.94 175 ASN A CA 1
ATOM 1327 C C . ASN A 1 175 ? 13.359 -57.406 -9.859 1 86.94 175 ASN A C 1
ATOM 1329 O O . ASN A 1 175 ? 14.266 -58.094 -9.375 1 86.94 175 ASN A O 1
ATOM 1333 N N . LEU A 1 176 ? 13.547 -56.312 -10.406 1 89.06 176 LEU A N 1
ATOM 1334 C CA . LEU A 1 176 ? 14.891 -55.75 -10.492 1 89.06 176 LEU A CA 1
ATOM 1335 C C . LEU A 1 176 ? 15.414 -55.344 -9.109 1 89.06 176 LEU A C 1
ATOM 1337 O O . LEU A 1 176 ? 16.609 -55.531 -8.82 1 89.06 176 LEU A O 1
ATOM 1341 N N . VAL A 1 177 ? 14.539 -54.938 -8.266 1 85.62 177 VAL A N 1
ATOM 1342 C CA . VAL A 1 177 ? 14.969 -54.438 -6.961 1 85.62 177 VAL A CA 1
ATOM 1343 C C . VAL A 1 177 ? 15.047 -55.594 -5.965 1 85.62 177 VAL A C 1
ATOM 1345 O O . VAL A 1 177 ? 15.984 -55.688 -5.172 1 85.62 177 VAL A O 1
ATOM 1348 N N . PHE A 1 178 ? 14.07 -56.594 -5.852 1 80.94 178 PHE A N 1
ATOM 1349 C CA . PHE A 1 178 ? 13.938 -57.562 -4.758 1 80.94 178 PHE A CA 1
ATOM 1350 C C . PHE A 1 178 ? 14.414 -58.938 -5.188 1 80.94 178 PHE A C 1
ATOM 1352 O O . PHE A 1 178 ? 14.469 -59.875 -4.371 1 80.94 178 PHE A O 1
ATOM 1359 N N . GLY A 1 179 ? 14.984 -59.219 -6.43 1 68.88 179 GLY A N 1
ATOM 1360 C CA . GLY A 1 179 ? 15.391 -60.625 -6.441 1 68.88 179 GLY A CA 1
ATOM 1361 C C . GLY A 1 179 ? 16 -61.031 -7.762 1 68.88 179 GLY A C 1
ATOM 1362 O O . GLY A 1 179 ? 16.828 -61.969 -7.801 1 68.88 179 GLY A O 1
ATOM 1363 N N . SER A 1 180 ? 15.602 -60.656 -8.875 1 81.88 180 SER A N 1
ATOM 1364 C CA . SER A 1 180 ? 16.078 -61.25 -10.125 1 81.88 180 SER A CA 1
ATOM 1365 C C . SER A 1 180 ? 16.828 -60.219 -10.977 1 81.88 180 SER A C 1
ATOM 1367 O O . SER A 1 180 ? 16.625 -60.156 -12.188 1 81.88 180 SER A O 1
ATOM 1369 N N . TRP A 1 181 ? 17.781 -59.625 -10.312 1 86.44 181 TRP A N 1
ATOM 1370 C CA . TRP A 1 181 ? 18.531 -58.531 -10.969 1 86.44 181 TRP A CA 1
ATOM 1371 C C . TRP A 1 181 ? 19.281 -59.062 -12.18 1 86.44 181 TRP A C 1
ATOM 1373 O O . TRP A 1 181 ? 19.172 -58.531 -13.273 1 86.44 181 TRP A O 1
ATOM 1383 N N . LYS A 1 182 ? 19.953 -60.188 -12.07 1 84.88 182 LYS A N 1
ATOM 1384 C CA . LYS A 1 182 ? 20.828 -60.719 -13.117 1 84.88 182 LYS A CA 1
ATOM 1385 C C . LYS A 1 182 ? 20.016 -61.25 -14.297 1 84.88 182 LYS A C 1
ATOM 1387 O O . LYS A 1 182 ? 20.484 -61.219 -15.438 1 84.88 182 LYS A O 1
ATOM 1392 N N . LYS A 1 183 ? 18.812 -61.594 -13.977 1 89.12 183 LYS A N 1
ATOM 1393 C CA . LYS A 1 183 ? 17.984 -62.188 -15.023 1 89.12 183 LYS A CA 1
ATOM 1394 C C . LYS A 1 183 ? 17.359 -61.094 -15.906 1 89.12 183 LYS A C 1
ATOM 1396 O O . LYS A 1 183 ? 17.109 -61.344 -17.094 1 89.12 183 LYS A O 1
A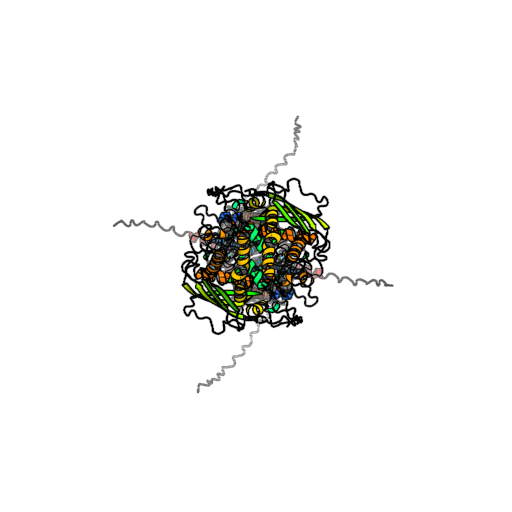TOM 1401 N N . TYR A 1 184 ? 17.188 -59.906 -15.242 1 90.69 184 TYR A N 1
ATOM 1402 C CA . TYR A 1 184 ? 16.406 -58.906 -15.984 1 90.69 184 TYR A CA 1
ATOM 1403 C C . TYR A 1 184 ? 17.281 -57.75 -16.406 1 90.69 184 TYR A C 1
ATOM 1405 O O . TYR A 1 184 ? 16.906 -56.969 -17.297 1 90.69 184 TYR A O 1
ATOM 1413 N N . LYS A 1 185 ? 18.469 -57.594 -15.844 1 90.25 185 LYS A N 1
ATOM 1414 C CA . LYS A 1 185 ? 19.266 -56.406 -16.062 1 90.25 185 LYS A CA 1
ATOM 1415 C C . LYS A 1 185 ? 19.859 -56.375 -17.469 1 90.25 185 LYS A C 1
ATOM 1417 O O . LYS A 1 185 ? 20.297 -57.406 -17.984 1 90.25 185 LYS A O 1
ATOM 1422 N N . SER A 1 186 ? 19.609 -55.312 -18.156 1 91.12 186 SER A N 1
ATOM 1423 C CA . SER A 1 186 ? 20.25 -54.969 -19.422 1 91.12 186 SER A CA 1
ATOM 1424 C C . SER A 1 186 ? 20.703 -53.531 -19.438 1 91.12 186 SER A C 1
ATOM 1426 O O . SER A 1 186 ? 20.172 -52.688 -18.688 1 91.12 186 SER A O 1
ATOM 1428 N N . GLY A 1 187 ? 21.859 -53.219 -20.062 1 90.94 187 GLY A N 1
ATOM 1429 C CA . GLY A 1 187 ? 22.359 -51.875 -20.125 1 90.94 187 GLY A CA 1
ATOM 1430 C C . GLY A 1 187 ? 21.312 -50.844 -20.562 1 90.94 187 GLY A C 1
ATOM 1431 O O . GLY A 1 187 ? 21.188 -49.781 -19.984 1 90.94 187 GLY A O 1
ATOM 1432 N N . LEU A 1 188 ? 20.531 -51.188 -21.547 1 93.56 188 LEU A N 1
ATOM 1433 C CA . LEU A 1 188 ? 19.531 -50.281 -22.078 1 93.56 188 LEU A CA 1
ATOM 1434 C C . LEU A 1 188 ? 18.375 -50.094 -21.078 1 93.56 188 LEU A C 1
ATOM 1436 O O . LEU A 1 188 ? 17.844 -49 -20.922 1 93.56 188 LEU A O 1
ATOM 1440 N N . LEU A 1 189 ? 17.969 -51.188 -20.422 1 95.06 189 LEU A N 1
ATOM 1441 C CA . LEU A 1 189 ? 16.891 -51.094 -19.453 1 95.06 189 LEU A CA 1
ATOM 1442 C C . LEU A 1 189 ? 17.266 -50.188 -18.297 1 95.06 189 LEU A C 1
ATOM 1444 O O . LEU A 1 189 ? 16.453 -49.344 -17.891 1 95.06 189 LEU A O 1
ATOM 1448 N N . LEU A 1 190 ? 18.422 -50.312 -17.766 1 94.75 190 LEU A N 1
ATOM 1449 C CA . LEU A 1 190 ? 18.875 -49.469 -16.672 1 94.75 190 LEU A CA 1
ATOM 1450 C C . LEU A 1 190 ? 18.969 -48 -17.125 1 94.75 190 LEU A C 1
ATOM 1452 O O . LEU A 1 190 ? 18.609 -47.094 -16.359 1 94.75 190 LEU A O 1
ATOM 1456 N N . PHE A 1 191 ? 19.453 -47.781 -18.297 1 96 191 PHE A N 1
ATOM 1457 C CA . PHE A 1 191 ? 19.516 -46.438 -18.828 1 96 191 PHE A CA 1
ATOM 1458 C C . PHE A 1 191 ? 18.125 -45.844 -19.016 1 96 191 PHE A C 1
ATOM 1460 O O . PHE A 1 191 ? 17.906 -44.656 -18.766 1 96 191 PHE A O 1
ATOM 1467 N N . ALA A 1 192 ? 17.234 -46.625 -19.516 1 96.75 192 ALA A N 1
ATOM 1468 C CA . ALA A 1 192 ? 15.852 -46.188 -19.703 1 96.75 192 ALA A CA 1
ATOM 1469 C C . ALA A 1 192 ? 15.211 -45.812 -18.359 1 96.75 192 ALA A C 1
ATOM 1471 O O . ALA A 1 192 ? 14.508 -44.812 -18.266 1 96.75 192 ALA A O 1
ATOM 1472 N N . ILE A 1 193 ? 15.406 -46.594 -17.359 1 95.62 193 ILE A N 1
ATOM 1473 C CA . ILE A 1 193 ? 14.891 -46.312 -16.031 1 95.62 193 ILE A CA 1
ATOM 1474 C C . ILE A 1 193 ? 15.477 -44.969 -15.531 1 95.62 193 ILE A C 1
ATOM 1476 O O . ILE A 1 193 ? 14.75 -44.125 -15.016 1 95.62 193 ILE A O 1
ATOM 1480 N N . PHE A 1 194 ? 16.75 -44.812 -15.711 1 95.56 194 PHE A N 1
ATOM 1481 C CA . PHE A 1 194 ? 17.422 -43.594 -15.32 1 95.56 194 PHE A CA 1
ATOM 1482 C C . PHE A 1 194 ? 16.828 -42.406 -16.047 1 95.56 194 PHE A C 1
ATOM 1484 O O . PHE A 1 194 ? 16.547 -41.375 -15.43 1 95.56 194 PHE A O 1
ATOM 1491 N N . LEU A 1 195 ? 16.578 -42.5 -17.281 1 96.56 195 LEU A N 1
ATOM 1492 C CA . LEU A 1 195 ? 16.047 -41.406 -18.094 1 96.56 195 LEU A CA 1
ATOM 1493 C C . LEU A 1 195 ? 14.617 -41.062 -17.656 1 96.56 195 LEU A C 1
ATOM 1495 O O . LEU A 1 195 ? 14.25 -39.875 -17.609 1 96.56 195 LEU A O 1
ATOM 1499 N N . HIS A 1 196 ? 13.789 -42.031 -17.359 1 96 196 HIS A N 1
ATOM 1500 C CA . HIS A 1 196 ? 12.43 -41.781 -16.875 1 96 196 HIS A CA 1
ATOM 1501 C C . HIS A 1 196 ? 12.438 -41.094 -15.523 1 96 196 HIS A C 1
ATOM 1503 O O . HIS A 1 196 ? 11.633 -40.188 -15.289 1 96 196 HIS A O 1
ATOM 1509 N N . LEU A 1 197 ? 13.312 -41.469 -14.641 1 94.5 197 LEU A N 1
ATOM 1510 C CA . LEU A 1 197 ? 13.422 -40.812 -13.336 1 94.5 197 LEU A CA 1
ATOM 1511 C C . LEU A 1 197 ? 13.906 -39.375 -13.484 1 94.5 197 LEU A C 1
ATOM 1513 O O . LEU A 1 197 ? 13.406 -38.5 -12.797 1 94.5 197 LEU A O 1
ATOM 1517 N N . LEU A 1 198 ? 14.852 -39.219 -14.328 1 95.31 198 LEU A N 1
ATOM 1518 C CA . LEU A 1 198 ? 15.375 -37.875 -14.594 1 95.31 198 LEU A CA 1
ATOM 1519 C C . LEU A 1 198 ? 14.281 -36.969 -15.148 1 95.31 198 LEU A C 1
ATOM 1521 O O . LEU A 1 198 ? 14.125 -35.844 -14.703 1 95.31 198 LEU A O 1
ATOM 1525 N N . GLY A 1 199 ? 13.523 -37.438 -16.125 1 94.69 199 GLY A N 1
ATOM 1526 C CA . GLY A 1 199 ? 12.43 -36.656 -16.688 1 94.69 199 GLY A CA 1
ATOM 1527 C C . GLY A 1 199 ? 11.312 -36.406 -15.703 1 94.69 199 GLY A C 1
ATOM 1528 O O . GLY A 1 199 ? 10.766 -35.281 -15.656 1 94.69 199 GLY A O 1
ATOM 1529 N N . ALA A 1 200 ? 10.953 -37.281 -14.859 1 93.25 200 ALA A N 1
ATOM 1530 C CA . ALA A 1 200 ? 9.867 -37.156 -13.891 1 93.25 200 ALA A CA 1
ATOM 1531 C C . ALA A 1 200 ? 10.234 -36.188 -12.773 1 93.25 200 ALA A C 1
ATOM 1533 O O . ALA A 1 200 ? 9.359 -35.594 -12.156 1 93.25 200 ALA A O 1
ATOM 1534 N N . ALA A 1 201 ? 11.453 -36 -12.516 1 93.88 201 ALA A N 1
ATOM 1535 C CA . ALA A 1 201 ? 11.914 -35.188 -11.406 1 93.88 201 ALA A CA 1
ATOM 1536 C C . ALA A 1 201 ? 11.891 -33.688 -11.781 1 93.88 201 ALA A C 1
ATOM 1538 O O . ALA A 1 201 ? 11.922 -32.844 -10.906 1 93.88 201 ALA A O 1
ATOM 1539 N N . ILE A 1 202 ? 11.797 -33.375 -13 1 94.5 202 ILE A N 1
ATOM 1540 C CA . ILE A 1 202 ? 11.961 -32 -13.461 1 94.5 202 ILE A CA 1
ATOM 1541 C C . ILE A 1 202 ? 10.805 -31.141 -12.969 1 94.5 202 ILE A C 1
ATOM 1543 O O . ILE A 1 202 ? 11.008 -30.109 -12.312 1 94.5 202 ILE A O 1
ATOM 1547 N N . SER A 1 203 ? 9.555 -31.547 -13.164 1 91.94 203 SER A N 1
ATOM 1548 C CA . SER A 1 203 ? 8.391 -30.734 -12.844 1 91.94 203 SER A CA 1
ATOM 1549 C C . SER A 1 203 ? 8.258 -30.531 -11.336 1 91.94 203 SER A C 1
ATOM 1551 O O . SER A 1 203 ? 8.109 -29.391 -10.875 1 91.94 203 SER A O 1
ATOM 1553 N N . PRO A 1 204 ? 8.383 -31.547 -10.492 1 90.31 204 PRO A N 1
ATOM 1554 C CA . PRO A 1 204 ? 8.336 -31.312 -9.047 1 90.31 204 PRO A CA 1
ATOM 1555 C C . PRO A 1 204 ? 9.461 -30.406 -8.562 1 90.31 204 PRO A C 1
ATOM 1557 O O . PRO A 1 204 ? 9.258 -29.594 -7.652 1 90.31 204 PRO A O 1
ATOM 1560 N N . THR A 1 205 ? 10.625 -30.594 -9.117 1 92.31 205 THR A N 1
ATOM 1561 C CA . THR A 1 205 ? 11.742 -29.75 -8.719 1 92.31 205 THR A CA 1
ATOM 1562 C C . THR A 1 205 ? 11.492 -28.297 -9.086 1 92.31 205 THR A C 1
ATOM 1564 O O . THR A 1 205 ? 11.836 -27.391 -8.32 1 92.31 205 THR A O 1
ATOM 1567 N N . GLN A 1 206 ? 10.914 -28.062 -10.227 1 92.31 206 GLN A N 1
ATOM 1568 C CA . GLN A 1 206 ? 10.547 -26.703 -10.617 1 92.31 206 GLN A CA 1
ATOM 1569 C C . GLN A 1 206 ? 9.547 -26.094 -9.641 1 92.31 206 GLN A C 1
ATOM 1571 O O . GLN A 1 206 ? 9.672 -24.938 -9.258 1 92.31 206 GLN A O 1
ATOM 1576 N N . GLN A 1 207 ? 8.602 -26.922 -9.211 1 88.62 207 GLN A N 1
ATOM 1577 C CA . GLN A 1 207 ? 7.562 -26.438 -8.305 1 88.62 207 GLN A CA 1
ATOM 1578 C C . GLN A 1 207 ? 8.125 -26.172 -6.914 1 88.62 207 GLN A C 1
ATOM 1580 O O . GLN A 1 207 ? 7.648 -25.281 -6.203 1 88.62 207 GLN A O 1
ATOM 1585 N N . ILE A 1 208 ? 9.125 -26.875 -6.562 1 88 208 ILE A N 1
ATOM 1586 C CA . ILE A 1 208 ? 9.75 -26.688 -5.262 1 88 208 ILE A CA 1
ATOM 1587 C C . ILE A 1 208 ? 10.453 -25.328 -5.223 1 88 208 ILE A C 1
ATOM 1589 O O . ILE A 1 208 ? 10.383 -24.625 -4.223 1 88 208 ILE A O 1
ATOM 1593 N N . PHE A 1 209 ? 11.031 -24.938 -6.316 1 89.62 209 PHE A N 1
ATOM 1594 C CA . PHE A 1 209 ? 11.82 -23.719 -6.348 1 89.62 209 PHE A CA 1
ATOM 1595 C C . PHE A 1 209 ? 10.953 -22.516 -6.711 1 89.62 209 PHE A C 1
ATOM 1597 O O . PHE A 1 209 ? 11.312 -21.375 -6.43 1 89.62 209 PHE A O 1
ATOM 1604 N N . LEU A 1 210 ? 9.859 -22.719 -7.324 1 86.94 210 LEU A N 1
ATOM 1605 C CA . LEU A 1 210 ? 9.039 -21.625 -7.832 1 86.94 210 LEU A CA 1
ATOM 1606 C C . LEU A 1 210 ? 8.18 -21.031 -6.719 1 86.94 210 LEU A C 1
ATOM 1608 O O . LEU A 1 210 ? 7.441 -21.75 -6.047 1 86.94 210 LEU A O 1
ATOM 1612 N N . SER A 1 211 ? 8.414 -19.797 -6.438 1 84.19 211 SER A N 1
ATOM 1613 C CA . SER A 1 211 ? 7.594 -19 -5.52 1 84.19 211 SER A CA 1
ATOM 1614 C C . SER A 1 211 ? 7.137 -17.703 -6.16 1 84.19 211 SER A C 1
ATOM 1616 O O . SER A 1 211 ? 7.535 -17.375 -7.285 1 84.19 211 SER A O 1
ATOM 1618 N N . PHE A 1 212 ? 6.148 -17.062 -5.539 1 82.62 212 PHE A N 1
ATOM 1619 C CA . PHE A 1 212 ? 5.676 -15.797 -6.066 1 82.62 212 PHE A CA 1
ATOM 1620 C C . PHE A 1 212 ? 5.832 -14.688 -5.031 1 82.62 212 PHE A C 1
ATOM 1622 O O . PHE A 1 212 ? 5.617 -14.914 -3.838 1 82.62 212 PHE A O 1
ATOM 1629 N N . GLN A 1 213 ? 6.336 -13.57 -5.523 1 81.44 213 GLN A N 1
ATOM 1630 C CA . GLN A 1 213 ? 6.484 -12.383 -4.695 1 81.44 213 GLN A CA 1
ATOM 1631 C C . GLN A 1 213 ? 5.727 -11.203 -5.293 1 81.44 213 GLN A C 1
ATOM 1633 O O . GLN A 1 213 ? 5.609 -11.086 -6.516 1 81.44 213 GLN A O 1
ATOM 1638 N N . THR A 1 214 ? 5.223 -10.414 -4.383 1 82.25 214 THR A N 1
ATOM 1639 C CA . THR A 1 214 ? 4.516 -9.227 -4.852 1 82.25 214 THR A CA 1
ATOM 1640 C C . THR A 1 214 ? 5.453 -8.023 -4.887 1 82.25 214 THR A C 1
ATOM 1642 O O . THR A 1 214 ? 6.148 -7.738 -3.906 1 82.25 214 THR A O 1
ATOM 1645 N N . ILE A 1 215 ? 5.496 -7.375 -5.973 1 80.38 215 ILE A N 1
ATOM 1646 C CA . ILE A 1 215 ? 6.316 -6.176 -6.102 1 80.38 215 ILE A CA 1
ATOM 1647 C C . ILE A 1 215 ? 5.441 -4.992 -6.504 1 80.38 215 ILE A C 1
ATOM 1649 O O . ILE A 1 215 ? 4.32 -5.176 -6.984 1 80.38 215 ILE A O 1
ATOM 1653 N N . LYS A 1 216 ? 5.98 -3.811 -6.152 1 79.56 216 LYS A N 1
ATOM 1654 C CA . LYS A 1 216 ? 5.305 -2.584 -6.566 1 79.56 216 LYS A CA 1
ATOM 1655 C C . LYS A 1 216 ? 5.832 -2.094 -7.91 1 79.56 216 LYS A C 1
ATOM 1657 O O . LYS A 1 216 ? 7.043 -1.988 -8.109 1 79.56 216 LYS A O 1
ATOM 1662 N N . ARG A 1 217 ? 4.887 -1.885 -8.812 1 77.5 217 ARG A N 1
ATOM 1663 C CA . ARG A 1 217 ? 5.273 -1.351 -10.109 1 77.5 217 ARG A CA 1
ATOM 1664 C C . ARG A 1 217 ? 4.832 0.102 -10.258 1 77.5 217 ARG A C 1
ATOM 1666 O O . ARG A 1 217 ? 3.846 0.522 -9.648 1 77.5 217 ARG A O 1
ATOM 1673 N N . THR A 1 218 ? 5.574 0.802 -11.109 1 75.62 218 THR A N 1
ATOM 1674 C CA . THR A 1 218 ? 5.207 2.188 -11.383 1 75.62 218 THR A CA 1
ATOM 1675 C C . THR A 1 218 ? 3.912 2.254 -12.188 1 75.62 218 THR A C 1
ATOM 1677 O O . THR A 1 218 ? 3.68 1.426 -13.07 1 75.62 218 THR A O 1
ATOM 1680 N N . THR A 1 219 ? 2.93 2.982 -11.852 1 65.56 219 THR A N 1
ATOM 1681 C CA . THR A 1 219 ? 1.646 3.127 -12.531 1 65.56 219 THR A CA 1
ATOM 1682 C C . THR A 1 219 ? 1.749 4.121 -13.68 1 65.56 219 THR A C 1
ATOM 1684 O O . THR A 1 219 ? 0.876 4.164 -14.547 1 65.56 219 THR A O 1
ATOM 1687 N N . GLY A 1 220 ? 2.695 4.855 -13.797 1 65.06 220 GLY A N 1
ATOM 1688 C CA . GLY A 1 220 ? 2.904 5.898 -14.789 1 65.06 220 GLY A CA 1
ATOM 1689 C C . GLY A 1 220 ? 3.879 6.969 -14.336 1 65.06 220 GLY A C 1
ATOM 1690 O O . GLY A 1 220 ? 4.875 6.668 -13.68 1 65.06 220 GLY A O 1
ATOM 1691 N N . LEU A 1 221 ? 3.504 8.156 -14.891 1 62.5 221 LEU A N 1
ATOM 1692 C CA . LEU A 1 221 ? 4.297 9.289 -14.438 1 62.5 221 LEU A CA 1
ATOM 1693 C C . LEU A 1 221 ? 3.932 9.672 -13 1 62.5 221 LEU A C 1
ATOM 1695 O O . LEU A 1 221 ? 2.762 9.609 -12.617 1 62.5 221 LEU A O 1
ATOM 1699 N N . PRO A 1 222 ? 4.949 9.898 -12.273 1 68.38 222 PRO A N 1
ATOM 1700 C CA . PRO A 1 222 ? 4.629 10.336 -10.906 1 68.38 222 PRO A CA 1
ATOM 1701 C C . PRO A 1 222 ? 3.66 11.516 -10.875 1 68.38 222 PRO A C 1
ATOM 1703 O O . PRO A 1 222 ? 3.693 12.367 -11.766 1 68.38 222 PRO A O 1
ATOM 1706 N N . VAL A 1 223 ? 2.842 11.492 -9.984 1 66.06 223 VAL A N 1
ATOM 1707 C CA . VAL A 1 223 ? 1.847 12.547 -9.812 1 66.06 223 VAL A CA 1
ATOM 1708 C C . VAL A 1 223 ? 2.414 13.656 -8.93 1 66.06 223 VAL A C 1
ATOM 1710 O O . VAL A 1 223 ? 3.074 13.375 -7.922 1 66.06 223 VAL A O 1
ATOM 1713 N N . ASP A 1 224 ? 2.158 14.859 -9.352 1 69.06 224 ASP A N 1
ATOM 1714 C CA . ASP A 1 224 ? 2.623 15.992 -8.562 1 69.06 224 ASP A CA 1
ATOM 1715 C C . ASP A 1 224 ? 1.81 16.141 -7.273 1 69.06 224 ASP A C 1
ATOM 1717 O O . ASP A 1 224 ? 0.578 16.141 -7.312 1 69.06 224 ASP A O 1
ATOM 1721 N N . LEU A 1 225 ? 2.527 16.203 -6.215 1 72.06 225 LEU A N 1
ATOM 1722 C CA . LEU A 1 225 ? 1.888 16.375 -4.914 1 72.06 225 LEU A CA 1
ATOM 1723 C C . LEU A 1 225 ? 1.79 17.844 -4.539 1 72.06 225 LEU A C 1
ATOM 1725 O O . LEU A 1 225 ? 0.713 18.328 -4.184 1 72.06 225 LEU A O 1
ATOM 1729 N N . ALA A 1 226 ? 2.984 18.547 -4.523 1 74.38 226 ALA A N 1
ATOM 1730 C CA . ALA A 1 226 ? 3.027 19.938 -4.086 1 74.38 226 ALA A CA 1
ATOM 1731 C C . ALA A 1 226 ? 4.332 20.609 -4.512 1 74.38 226 ALA A C 1
ATOM 1733 O O . ALA A 1 226 ? 5.301 19.938 -4.855 1 74.38 226 ALA A O 1
ATOM 1734 N N . TYR A 1 227 ? 4.191 22 -4.598 1 75.94 227 TYR A N 1
ATOM 1735 C CA . TYR A 1 227 ? 5.414 22.797 -4.613 1 75.94 227 TYR A CA 1
ATOM 1736 C C . TYR A 1 227 ? 5.758 23.297 -3.217 1 75.94 227 TYR A C 1
ATOM 1738 O O . TYR A 1 227 ? 4.879 23.734 -2.469 1 75.94 227 TYR A O 1
ATOM 1746 N N . ILE A 1 228 ? 6.973 23.094 -2.924 1 83.25 228 ILE A N 1
ATOM 1747 C CA . ILE A 1 228 ? 7.383 23.547 -1.598 1 83.25 228 ILE A CA 1
ATOM 1748 C C . ILE A 1 228 ? 8.539 24.547 -1.723 1 83.25 228 ILE A C 1
ATOM 1750 O O . ILE A 1 228 ? 9.164 24.641 -2.779 1 83.25 228 ILE A O 1
ATOM 1754 N N . THR A 1 229 ? 8.797 25.297 -0.667 1 86.69 229 THR A N 1
ATOM 1755 C CA . THR A 1 229 ? 9.797 26.359 -0.652 1 86.69 229 THR A CA 1
ATOM 1756 C C . THR A 1 229 ? 11.203 25.781 -0.545 1 86.69 229 THR A C 1
ATOM 1758 O O . THR A 1 229 ? 11.461 24.906 0.296 1 86.69 229 THR A O 1
ATOM 1761 N N . ASP A 1 230 ? 12.047 26.219 -1.455 1 88.19 230 ASP A N 1
ATOM 1762 C CA . ASP A 1 230 ? 13.477 25.938 -1.37 1 88.19 230 ASP A CA 1
ATOM 1763 C C . ASP A 1 230 ? 14.203 27.016 -0.553 1 88.19 230 ASP A C 1
ATOM 1765 O O . ASP A 1 230 ? 13.719 28.141 -0.439 1 88.19 230 ASP A O 1
ATOM 1769 N N . PHE A 1 231 ? 15.336 26.625 0.061 1 90.06 231 PHE A N 1
ATOM 1770 C CA . PHE A 1 231 ? 16.109 27.625 0.768 1 90.06 231 PHE A CA 1
ATOM 1771 C C . PHE A 1 231 ? 16.562 28.734 -0.183 1 90.06 231 PHE A C 1
ATOM 1773 O O . PHE A 1 231 ? 16.656 29.906 0.208 1 90.06 231 PHE A O 1
ATOM 1780 N N . THR A 1 232 ? 16.781 28.375 -1.416 1 85.75 232 THR A N 1
ATOM 1781 C CA . THR A 1 232 ? 17.234 29.359 -2.396 1 85.75 232 THR A CA 1
ATOM 1782 C C . THR A 1 232 ? 16.094 30.297 -2.771 1 85.75 232 THR A C 1
ATOM 1784 O O . THR A 1 232 ? 16.328 31.422 -3.232 1 85.75 232 THR A O 1
ATOM 1787 N N . ASP A 1 233 ? 14.859 29.875 -2.582 1 83.75 233 ASP A N 1
ATOM 1788 C CA . ASP A 1 233 ? 13.703 30.719 -2.877 1 83.75 233 ASP A CA 1
ATOM 1789 C C . ASP A 1 233 ? 13.625 31.906 -1.92 1 83.75 233 ASP A C 1
ATOM 1791 O O . ASP A 1 233 ? 12.93 32.875 -2.193 1 83.75 233 ASP A O 1
ATOM 1795 N N . LEU A 1 234 ? 14.281 31.781 -0.75 1 84.12 234 LEU A N 1
ATOM 1796 C CA . LEU A 1 234 ? 14.273 32.844 0.255 1 84.12 234 LEU A CA 1
ATOM 1797 C C . LEU A 1 234 ? 15.133 34 -0.193 1 84.12 234 LEU A C 1
ATOM 1799 O O . LEU A 1 234 ? 15.047 35.094 0.38 1 84.12 234 LEU A O 1
ATOM 1803 N N . PHE A 1 235 ? 15.953 33.719 -1.195 1 78 235 PHE A N 1
ATOM 1804 C CA . PHE A 1 235 ? 16.859 34.75 -1.712 1 78 235 PHE A CA 1
ATOM 1805 C C . PHE A 1 235 ? 16.531 35.062 -3.166 1 78 235 PHE A C 1
ATOM 1807 O O . PHE A 1 235 ? 17.297 34.719 -4.07 1 78 235 PHE A O 1
ATOM 1814 N N . PRO A 1 236 ? 15.258 35.594 -3.363 1 63.34 236 PRO A N 1
ATOM 1815 C CA . PRO A 1 236 ? 14.922 35.844 -4.766 1 63.34 236 PRO A CA 1
ATOM 1816 C C . PRO A 1 236 ? 15.891 36.781 -5.449 1 63.34 236 PRO A C 1
ATOM 1818 O O . PRO A 1 236 ? 16.438 37.688 -4.797 1 63.34 236 PRO A O 1
ATOM 1821 N N . ALA A 1 237 ? 16.453 36.281 -6.684 1 53.97 237 ALA A N 1
ATOM 1822 C CA . ALA A 1 237 ? 17.375 37.094 -7.461 1 53.97 237 ALA A CA 1
ATOM 1823 C C . ALA A 1 237 ? 16.875 38.531 -7.613 1 53.97 237 ALA A C 1
ATOM 1825 O O . ALA A 1 237 ? 17.656 39.469 -7.672 1 53.97 237 ALA A O 1
ATOM 1826 N N . SER A 1 238 ? 15.594 38.562 -8.078 1 46.34 238 SER A N 1
ATOM 1827 C CA . SER A 1 238 ? 15.133 39.906 -8.352 1 46.34 238 SER A CA 1
ATOM 1828 C C . SER A 1 238 ? 14.953 40.688 -7.059 1 46.34 238 SER A C 1
ATOM 1830 O O . SER A 1 238 ? 14.633 40.125 -6.012 1 46.34 238 SER A O 1
ATOM 1832 N N . GLY A 1 239 ? 15.742 41.625 -6.844 1 40.66 239 GLY A N 1
ATOM 1833 C CA . GLY A 1 239 ? 15.852 42.688 -5.848 1 40.66 239 GLY A CA 1
ATOM 1834 C C . GLY A 1 239 ? 14.547 42.969 -5.121 1 40.66 239 GLY A C 1
ATOM 1835 O O . GLY A 1 239 ? 14.312 44.094 -4.656 1 40.66 239 GLY A O 1
ATOM 1836 N N . GLY A 1 240 ? 13.531 42.406 -5.496 1 42.53 240 GLY A N 1
ATOM 1837 C CA . GLY A 1 240 ? 12.375 42.938 -4.797 1 42.53 240 GLY A CA 1
ATOM 1838 C C . GLY A 1 240 ? 12.5 42.844 -3.287 1 42.53 240 GLY A C 1
ATOM 1839 O O . GLY A 1 240 ? 12.156 41.844 -2.684 1 42.53 240 GLY A O 1
ATOM 1840 N N . SER A 1 241 ? 13.539 43.406 -2.816 1 44.5 241 SER A N 1
ATOM 1841 C CA . SER A 1 241 ? 13.867 43.656 -1.419 1 44.5 241 SER A CA 1
ATOM 1842 C C . SER A 1 241 ? 12.625 44.062 -0.625 1 44.5 241 SER A C 1
ATOM 1844 O O . SER A 1 241 ? 12.359 45.25 -0.436 1 44.5 241 SER A O 1
ATOM 1846 N N . GLY A 1 242 ? 11.586 43.594 -0.854 1 47.31 242 GLY A N 1
ATOM 1847 C CA . GLY A 1 242 ? 10.562 44.188 0.008 1 47.31 242 GLY A CA 1
ATOM 1848 C C . GLY A 1 242 ? 10.93 44.125 1.479 1 47.31 242 GLY A C 1
ATOM 1849 O O . GLY A 1 242 ? 11.594 43.188 1.928 1 47.31 242 GLY A O 1
ATOM 1850 N N . THR A 1 243 ? 11.352 45.312 1.978 1 51.5 243 THR A N 1
ATOM 1851 C CA . THR A 1 243 ? 11.57 45.531 3.402 1 51.5 243 THR A CA 1
ATOM 1852 C C . THR A 1 243 ? 10.5 44.844 4.234 1 51.5 243 THR A C 1
ATOM 1854 O O . THR A 1 243 ? 9.32 44.844 3.867 1 51.5 243 THR A O 1
ATOM 1857 N N . ASP A 1 244 ? 10.93 43.812 5.027 1 64.44 244 ASP A N 1
ATOM 1858 C CA . ASP A 1 244 ? 10.031 43.156 5.965 1 64.44 244 ASP A CA 1
ATOM 1859 C C . ASP A 1 244 ? 9.273 44.188 6.812 1 64.44 244 ASP A C 1
ATOM 1861 O O . ASP A 1 244 ? 8.078 44.031 7.066 1 64.44 244 ASP A O 1
ATOM 1865 N N . ASP A 1 245 ? 9.695 45.406 6.902 1 62.09 245 ASP A N 1
ATOM 1866 C CA . ASP A 1 245 ? 9.125 46.5 7.672 1 62.09 245 ASP A CA 1
ATOM 1867 C C . ASP A 1 245 ? 8.492 46 8.969 1 62.09 245 ASP A C 1
ATOM 1869 O O . ASP A 1 245 ? 7.434 46.5 9.367 1 62.09 245 ASP A O 1
ATOM 1873 N N . GLY A 1 246 ? 9.102 44.906 9.555 1 72.88 246 GLY A N 1
ATOM 1874 C CA . GLY A 1 246 ? 8.617 44.406 10.828 1 72.88 246 GLY A CA 1
ATOM 1875 C C . GLY A 1 246 ? 7.434 43.469 10.688 1 72.88 246 GLY A C 1
ATOM 1876 O O . GLY A 1 246 ? 6.816 43.094 11.688 1 72.88 246 GLY A O 1
ATOM 1877 N N . LEU A 1 247 ? 7.062 43.188 9.484 1 78.12 247 LEU A N 1
ATOM 1878 C CA . LEU A 1 247 ? 5.898 42.312 9.234 1 78.12 247 LEU A CA 1
ATOM 1879 C C . LEU A 1 247 ? 6.113 40.938 9.805 1 78.12 247 LEU A C 1
ATOM 1881 O O . LEU A 1 247 ? 5.203 40.344 10.398 1 78.12 247 LEU A O 1
ATOM 1885 N N . ASP A 1 248 ? 7.32 40.406 9.656 1 82.44 248 ASP A N 1
ATOM 1886 C CA . ASP A 1 248 ? 7.605 39.062 10.125 1 82.44 248 ASP A CA 1
ATOM 1887 C C . ASP A 1 248 ? 7.504 38.969 11.648 1 82.44 248 ASP A C 1
ATOM 1889 O O . ASP A 1 248 ? 6.895 38.031 12.18 1 82.44 248 ASP A O 1
ATOM 1893 N N . GLU A 1 249 ? 8.078 39.906 12.289 1 87.19 249 GLU A N 1
ATOM 1894 C CA . GLU A 1 249 ? 8.062 39.875 13.75 1 87.19 249 GLU A CA 1
ATOM 1895 C C . GLU A 1 249 ? 6.645 40.062 14.289 1 87.19 249 GLU A C 1
ATOM 1897 O O . GLU A 1 249 ? 6.281 39.469 15.305 1 87.19 249 GLU A O 1
ATOM 1902 N N . THR A 1 250 ? 5.93 40.938 13.625 1 86.5 250 THR A N 1
ATOM 1903 C CA . THR A 1 250 ? 4.555 41.156 14.062 1 86.5 250 THR A CA 1
ATOM 1904 C C . THR A 1 250 ? 3.721 39.875 13.867 1 86.5 250 THR A C 1
ATOM 1906 O O . THR A 1 250 ? 2.936 39.5 14.734 1 86.5 250 THR A O 1
ATOM 1909 N N . ARG A 1 251 ? 3.859 39.281 12.742 1 88.56 251 ARG A N 1
ATOM 1910 C CA . ARG A 1 251 ? 3.148 38.031 12.477 1 88.56 251 ARG A CA 1
ATOM 1911 C C . ARG A 1 251 ? 3.531 36.969 13.484 1 88.56 251 ARG A C 1
ATOM 1913 O O . ARG A 1 251 ? 2.668 36.25 13.977 1 88.56 251 ARG A O 1
ATOM 1920 N N . LEU A 1 252 ? 4.793 36.844 13.656 1 92.81 252 LEU A N 1
ATOM 1921 C CA . LEU A 1 252 ? 5.254 35.875 14.625 1 92.81 252 LEU A CA 1
ATOM 1922 C C . LEU A 1 252 ? 4.688 36.156 16.016 1 92.81 252 LEU A C 1
ATOM 1924 O O . LEU A 1 252 ? 4.32 35.25 16.75 1 92.81 252 LEU A O 1
ATOM 1928 N N . ARG A 1 253 ? 4.656 37.406 16.406 1 92.5 253 ARG A N 1
ATOM 1929 C CA . ARG A 1 253 ? 4.102 37.812 17.688 1 92.5 253 ARG A CA 1
ATOM 1930 C C . ARG A 1 253 ? 2.658 37.344 17.828 1 92.5 253 ARG A C 1
ATOM 1932 O O . ARG A 1 253 ? 2.279 36.781 18.859 1 92.5 253 ARG A O 1
ATOM 1939 N N . LEU A 1 254 ? 1.907 37.594 16.812 1 90.94 254 LEU A N 1
ATOM 1940 C CA . LEU A 1 254 ? 0.506 37.188 16.828 1 90.94 254 LEU A CA 1
ATOM 1941 C C . LEU A 1 254 ? 0.381 35.656 16.875 1 90.94 254 LEU A C 1
ATOM 1943 O O . LEU A 1 254 ? -0.484 35.125 17.578 1 90.94 254 LEU A O 1
ATOM 1947 N N . THR A 1 255 ? 1.229 35 16.172 1 92.31 255 THR A N 1
ATOM 1948 C CA . THR A 1 255 ? 1.23 33.562 16.172 1 92.31 255 THR A CA 1
ATOM 1949 C C . THR A 1 255 ? 1.602 33 17.547 1 92.31 255 THR A C 1
ATOM 1951 O O . THR A 1 255 ? 0.982 32.062 18.031 1 92.31 255 THR A O 1
ATOM 1954 N N . LEU A 1 256 ? 2.607 33.594 18.141 1 93.75 256 LEU A N 1
ATOM 1955 C CA . LEU A 1 256 ? 3.047 33.156 19.469 1 93.75 256 LEU A CA 1
ATOM 1956 C C . LEU A 1 256 ? 1.967 33.438 20.516 1 93.75 256 LEU A C 1
ATOM 1958 O O . LEU A 1 256 ? 1.903 32.75 21.531 1 93.75 256 LEU A O 1
ATOM 1962 N N . ALA A 1 257 ? 1.133 34.406 20.234 1 90.44 257 ALA A N 1
ATOM 1963 C CA . ALA A 1 257 ? 0.051 34.75 21.156 1 90.44 257 ALA A CA 1
ATOM 1964 C C . ALA A 1 257 ? -1.118 33.781 21 1 90.44 257 ALA A C 1
ATOM 1966 O O . ALA A 1 257 ? -1.76 33.406 21.984 1 90.44 257 ALA A O 1
ATOM 1967 N N . SER A 1 258 ? -1.311 33.344 19.797 1 88.12 258 SER A N 1
ATOM 1968 C CA . SER A 1 258 ? -2.512 32.531 19.531 1 88.12 258 SER A CA 1
ATOM 1969 C C . SER A 1 258 ? -2.221 31.047 19.609 1 88.12 258 SER A C 1
ATOM 1971 O O . SER A 1 258 ? -3.145 30.234 19.688 1 88.12 258 SER A O 1
ATOM 1973 N N . THR A 1 259 ? -0.987 30.656 19.625 1 86.69 259 THR A N 1
ATOM 1974 C CA . THR A 1 259 ? -0.635 29.234 19.594 1 86.69 259 THR A CA 1
ATOM 1975 C C . THR A 1 259 ? -0.679 28.641 21 1 86.69 259 THR A C 1
ATOM 1977 O O . THR A 1 259 ? -0.177 29.234 21.953 1 86.69 259 THR A O 1
ATOM 1980 N N . VAL A 1 260 ? -1.318 27.516 21 1 79.31 260 VAL A N 1
ATOM 1981 C CA . VAL A 1 260 ? -1.305 26.719 22.234 1 79.31 260 VAL A CA 1
ATOM 1982 C C . VAL A 1 260 ? -0.381 25.516 22.062 1 79.31 260 VAL A C 1
ATOM 1984 O O . VAL A 1 260 ? -0.334 24.906 20.984 1 79.31 260 VAL A O 1
ATOM 1987 N N . ASN A 1 261 ? 0.36 25.188 23.062 1 80.38 261 ASN A N 1
ATOM 1988 C CA . ASN A 1 261 ? 1.412 24.172 22.953 1 80.38 261 ASN A CA 1
ATOM 1989 C C . ASN A 1 261 ? 0.837 22.797 22.656 1 80.38 261 ASN A C 1
ATOM 1991 O O . ASN A 1 261 ? 1.547 21.906 22.172 1 80.38 261 ASN A O 1
ATOM 1995 N N . THR A 1 262 ? -0.443 22.594 22.859 1 72.75 262 THR A N 1
ATOM 1996 C CA . THR A 1 262 ? -1.042 21.281 22.641 1 72.75 262 THR A CA 1
ATOM 1997 C C . THR A 1 262 ? -1.65 21.203 21.234 1 72.75 262 THR A C 1
ATOM 1999 O O . THR A 1 262 ? -2.178 20.172 20.844 1 72.75 262 THR A O 1
ATOM 2002 N N . ASP A 1 263 ? -1.511 22.297 20.562 1 71.88 263 ASP A N 1
ATOM 2003 C CA . ASP A 1 263 ? -1.984 22.266 19.188 1 71.88 263 ASP A CA 1
ATOM 2004 C C . ASP A 1 263 ? -1.146 21.328 18.328 1 71.88 263 ASP A C 1
ATOM 2006 O O . ASP A 1 263 ? 0.085 21.344 18.391 1 71.88 263 ASP A O 1
ATOM 2010 N N . ILE A 1 264 ? -1.782 20.5 17.625 1 71.69 264 ILE A N 1
ATOM 2011 C CA . ILE A 1 264 ? -1.071 19.609 16.719 1 71.69 264 ILE A CA 1
ATOM 2012 C C . ILE A 1 264 ? -0.371 20.422 15.633 1 71.69 264 ILE A C 1
ATOM 2014 O O . ILE A 1 264 ? -0.962 21.344 15.062 1 71.69 264 ILE A O 1
ATOM 2018 N N . GLN A 1 265 ? 0.841 20.078 15.492 1 80.88 265 GLN A N 1
ATOM 2019 C CA . GLN A 1 265 ? 1.65 20.734 14.469 1 80.88 265 GLN A CA 1
ATOM 2020 C C . GLN A 1 265 ? 1.925 19.797 13.297 1 80.88 265 GLN A C 1
ATOM 2022 O O . GLN A 1 265 ? 2.877 19 13.336 1 80.88 265 GLN A O 1
ATOM 2027 N N . PRO A 1 266 ? 1.217 19.875 12.18 1 76.62 266 PRO A N 1
ATOM 2028 C CA . PRO A 1 266 ? 1.361 18.922 11.07 1 76.62 266 PRO A CA 1
ATOM 2029 C C . PRO A 1 266 ? 2.744 18.984 10.422 1 76.62 266 PRO A C 1
ATOM 2031 O O . PRO A 1 266 ? 3.17 18.016 9.789 1 76.62 266 PRO A O 1
ATOM 2034 N N . ARG A 1 267 ? 3.469 20.094 10.617 1 87.75 267 ARG A N 1
ATOM 2035 C CA . ARG A 1 267 ? 4.758 20.266 9.953 1 87.75 267 ARG A CA 1
ATOM 2036 C C . ARG A 1 267 ? 5.906 19.953 10.906 1 87.75 267 ARG A C 1
ATOM 2038 O O . ARG A 1 267 ? 7.066 20.234 10.602 1 87.75 267 ARG A O 1
ATOM 2045 N N . LEU A 1 268 ? 5.574 19.5 12.078 1 89.75 268 LEU A N 1
ATOM 2046 C CA . LEU A 1 268 ? 6.586 19.031 13.016 1 89.75 268 LEU A CA 1
ATOM 2047 C C . LEU A 1 268 ? 6.883 17.547 12.805 1 89.75 268 LEU A C 1
ATOM 2049 O O . LEU A 1 268 ? 6.062 16.688 13.141 1 89.75 268 LEU A O 1
ATOM 2053 N N . TRP A 1 269 ? 8.094 17.328 12.234 1 89 269 TRP A N 1
ATOM 2054 C CA . TRP A 1 269 ? 8.547 15.977 11.906 1 89 269 TRP A CA 1
ATOM 2055 C C . TRP A 1 269 ? 9.453 15.422 13.008 1 89 269 TRP A C 1
ATOM 2057 O O . TRP A 1 269 ? 9.953 16.172 13.844 1 89 269 TRP A O 1
ATOM 2067 N N . SER A 1 270 ? 9.5 14.156 13.047 1 86.94 270 SER A N 1
ATOM 2068 C CA . SER A 1 270 ? 10.445 13.406 13.875 1 86.94 270 SER A CA 1
ATOM 2069 C C . SER A 1 270 ? 11.125 12.297 13.086 1 86.94 270 SER A C 1
ATOM 2071 O O . SER A 1 270 ? 10.547 11.766 12.133 1 86.94 270 SER A O 1
ATOM 2073 N N . SER A 1 271 ? 12.375 12.008 13.375 1 80.81 271 SER A N 1
ATOM 2074 C CA . SER A 1 271 ? 13.055 10.906 12.703 1 80.81 271 SER A CA 1
ATOM 2075 C C . SER A 1 271 ? 12.359 9.578 12.969 1 80.81 271 SER A C 1
ATOM 2077 O O . SER A 1 271 ? 12.562 8.609 12.234 1 80.81 271 SER A O 1
ATOM 2079 N N . SER A 1 272 ? 11.57 9.594 13.953 1 68.88 272 SER A N 1
ATOM 2080 C CA . SER A 1 272 ? 10.875 8.359 14.305 1 68.88 272 SER A CA 1
ATOM 2081 C C . SER A 1 272 ? 9.477 8.328 13.695 1 68.88 272 SER A C 1
ATOM 2083 O O . SER A 1 272 ? 8.672 7.449 14.016 1 68.88 272 SER A O 1
ATOM 2085 N N . THR A 1 273 ? 9.273 9.344 12.984 1 62.69 273 THR A N 1
ATOM 2086 C CA . THR A 1 273 ? 7.969 9.344 12.336 1 62.69 273 THR A CA 1
ATOM 2087 C C . THR A 1 273 ? 7.781 8.078 11.5 1 62.69 273 THR A C 1
ATOM 2089 O O . THR A 1 273 ? 8.648 7.723 10.695 1 62.69 273 THR A O 1
ATOM 2092 N N . GLY A 1 274 ? 6.758 7.391 11.648 1 53.44 274 GLY A N 1
ATOM 2093 C CA . GLY A 1 274 ? 6.453 6.203 10.867 1 53.44 274 GLY A CA 1
ATOM 2094 C C . GLY A 1 274 ? 7.02 4.934 11.477 1 53.44 274 GLY A C 1
ATOM 2095 O O . GLY A 1 274 ? 6.867 3.848 10.906 1 53.44 274 GLY A O 1
ATOM 2096 N N . THR A 1 275 ? 7.988 5.148 12.469 1 47.12 275 THR A N 1
ATOM 2097 C CA . THR A 1 275 ? 8.672 3.967 12.984 1 47.12 275 THR A CA 1
ATOM 2098 C C . THR A 1 275 ? 7.902 3.361 14.148 1 47.12 275 THR A C 1
ATOM 2100 O O . THR A 1 275 ? 8.422 2.504 14.867 1 47.12 275 THR A O 1
ATOM 2103 N N . VAL A 1 276 ? 6.945 3.854 14.5 1 43.69 276 VAL A N 1
ATOM 2104 C CA . VAL A 1 276 ? 6.387 3.24 15.703 1 43.69 276 VAL A CA 1
ATOM 2105 C C . VAL A 1 276 ? 6.203 1.741 15.477 1 43.69 276 VAL A C 1
ATOM 2107 O O . VAL A 1 276 ? 5.512 1.326 14.547 1 43.69 276 VAL A O 1
ATOM 2110 N N . SER A 1 277 ? 7.277 1.097 15.852 1 41.66 277 SER A N 1
ATOM 2111 C CA . SER A 1 277 ? 7.238 -0.36 15.922 1 41.66 277 SER A CA 1
ATOM 2112 C C . SER A 1 277 ? 6.465 -0.836 17.141 1 41.66 277 SER A C 1
ATOM 2114 O O . SER A 1 277 ? 6.289 -0.083 18.109 1 41.66 277 SER A O 1
ATOM 2116 N N . ARG A 1 278 ? 5.875 -1.938 17.109 1 40.53 278 ARG A N 1
ATOM 2117 C CA . ARG A 1 278 ? 5.27 -2.648 18.234 1 40.53 278 ARG A CA 1
ATOM 2118 C C . ARG A 1 278 ? 6.148 -2.551 19.484 1 40.53 278 ARG A C 1
ATOM 2120 O O . ARG A 1 278 ? 5.641 -2.518 20.594 1 40.53 278 ARG A O 1
ATOM 2127 N N . ASP A 1 279 ? 7.262 -2.703 19.203 1 38.62 279 ASP A N 1
ATOM 2128 C CA . ASP A 1 279 ? 8.195 -2.859 20.312 1 38.62 279 ASP A CA 1
ATOM 2129 C C . ASP A 1 279 ? 8.391 -1.54 21.047 1 38.62 279 ASP A C 1
ATOM 2131 O O . ASP A 1 279 ? 9.062 -1.499 22.094 1 38.62 279 ASP A O 1
ATOM 2135 N N . ASP A 1 280 ? 8.062 -0.63 20.391 1 39.28 280 ASP A N 1
ATOM 2136 C CA . ASP A 1 280 ? 8.312 0.605 21.125 1 39.28 280 ASP A CA 1
ATOM 2137 C C . ASP A 1 280 ? 7.242 0.832 22.188 1 39.28 280 ASP A C 1
ATOM 2139 O O . ASP A 1 280 ? 7.094 1.944 22.703 1 39.28 280 ASP A O 1
ATOM 2143 N N . LYS A 1 281 ? 6.402 -0.118 22.297 1 35.34 281 LYS A N 1
ATOM 2144 C CA . LYS A 1 281 ? 5.52 -0.076 23.469 1 35.34 281 LYS A CA 1
ATOM 2145 C C . LYS A 1 281 ? 6.32 0.07 24.75 1 35.34 281 LYS A C 1
ATOM 2147 O O . LYS A 1 281 ? 7.098 -0.817 25.109 1 35.34 281 LYS A O 1
ATOM 2152 N N . THR A 1 282 ? 6.914 1.229 24.906 1 32.47 282 THR A N 1
ATOM 2153 C CA . THR A 1 282 ? 7.297 1.305 26.312 1 32.47 282 THR A CA 1
ATOM 2154 C C . THR A 1 282 ? 6.062 1.348 27.203 1 32.47 282 THR A C 1
ATOM 2156 O O . THR A 1 282 ? 5.141 2.129 26.969 1 32.47 282 THR A O 1
ATOM 2159 N N . GLY A 1 283 ? 6.07 0.438 28.5 1 30.34 283 GLY A N 1
ATOM 2160 C CA . GLY A 1 283 ? 5.234 0.085 29.641 1 30.34 283 GLY A CA 1
ATOM 2161 C C . GLY A 1 283 ? 3.76 0.009 29.297 1 30.34 283 GLY A C 1
ATOM 2162 O O . GLY A 1 283 ? 3.396 -0.074 28.125 1 30.34 283 GLY A O 1
ATOM 2163 N N . ASP A 1 284 ? 2.887 -0.078 30.609 1 31.53 284 ASP A N 1
ATOM 2164 C CA . ASP A 1 284 ? 1.435 -0.104 30.766 1 31.53 284 ASP A CA 1
ATOM 2165 C C . ASP A 1 284 ? 0.769 0.925 29.844 1 31.53 284 ASP A C 1
ATOM 2167 O O . ASP A 1 284 ? -0.459 1.041 29.828 1 31.53 284 ASP A O 1
ATOM 2171 N N . MET A 1 285 ? 1.419 2.037 29.969 1 30.2 285 MET A N 1
ATOM 2172 C CA . MET A 1 285 ? 0.762 3.234 29.438 1 30.2 285 MET A CA 1
ATOM 2173 C C . MET A 1 285 ? 0.555 3.135 27.938 1 30.2 285 MET A C 1
ATOM 2175 O O . MET A 1 285 ? 1.439 2.674 27.219 1 30.2 285 MET A O 1
ATOM 2179 N N . SER A 1 286 ? -0.7 2.969 27.578 1 30.75 286 SER A N 1
ATOM 2180 C CA . SER A 1 286 ? -1.207 3.312 26.25 1 30.75 286 SER A CA 1
ATOM 2181 C C . SER A 1 286 ? -0.25 4.246 25.516 1 30.75 286 SER A C 1
ATOM 2183 O O . SER A 1 286 ? 0.397 5.094 26.141 1 30.75 286 SER A O 1
ATOM 2185 N N . TYR A 1 287 ? 0.47 3.777 24.828 1 33.56 287 TYR A N 1
ATOM 2186 C CA . TYR A 1 287 ? 1.146 4.832 24.094 1 33.56 287 TYR A CA 1
ATOM 2187 C C . TYR A 1 287 ? 0.403 6.156 24.219 1 33.56 287 TYR A C 1
ATOM 2189 O O . TYR A 1 287 ? -0.83 6.191 24.172 1 33.56 287 TYR A O 1
ATOM 2197 N N . SER A 1 288 ? 0.742 6.949 25.266 1 33.59 288 SER A N 1
ATOM 2198 C CA . SER A 1 288 ? 0.074 8.234 25.141 1 33.59 288 SER A CA 1
ATOM 2199 C C . SER A 1 288 ? -0.326 8.508 23.688 1 33.59 288 SER A C 1
ATOM 2201 O O . SER A 1 288 ? 0.46 8.273 22.766 1 33.59 288 SER A O 1
ATOM 2203 N N . PRO A 1 289 ? -1.587 8.312 23.328 1 35.22 289 PRO A N 1
ATOM 2204 C CA . PRO A 1 289 ? -2.139 8.742 22.047 1 35.22 289 PRO A CA 1
ATOM 2205 C C . PRO A 1 289 ? -1.279 9.805 21.359 1 35.22 289 PRO A C 1
ATOM 2207 O O . PRO A 1 289 ? -1.41 10.023 20.156 1 35.22 289 PRO A O 1
ATOM 2210 N N . PHE A 1 290 ? -0.685 10.594 22.172 1 35.34 290 PHE A N 1
ATOM 2211 C CA . PHE A 1 290 ? 0.134 11.695 21.672 1 35.34 290 PHE A CA 1
ATOM 2212 C C . PHE A 1 290 ? 1.378 11.164 20.969 1 35.34 290 PHE A C 1
ATOM 2214 O O . PHE A 1 290 ? 1.924 11.82 20.078 1 35.34 290 PHE A O 1
ATOM 2221 N N . GLN A 1 291 ? 1.893 10.07 21.562 1 36.47 291 GLN A N 1
ATOM 2222 C CA . GLN A 1 291 ? 3.156 9.617 21 1 36.47 291 GLN A CA 1
ATOM 2223 C C . GLN A 1 291 ? 2.93 8.859 19.688 1 36.47 291 GLN A C 1
ATOM 2225 O O . GLN A 1 291 ? 3.869 8.305 19.109 1 36.47 291 GLN A O 1
ATOM 2230 N N . THR A 1 292 ? 1.743 8.414 19.547 1 40.56 292 THR A N 1
ATOM 2231 C CA . THR A 1 292 ? 1.651 7.812 18.234 1 40.56 292 THR A CA 1
ATOM 2232 C C . THR A 1 292 ? 1.994 8.836 17.141 1 40.56 292 THR A C 1
ATOM 2234 O O . THR A 1 292 ? 1.547 9.977 17.203 1 40.56 292 THR A O 1
ATOM 2237 N N . LYS A 1 293 ? 3.139 8.703 16.531 1 47.25 293 LYS A N 1
ATOM 2238 C CA . LYS A 1 293 ? 4.18 9.391 15.781 1 47.25 293 LYS A CA 1
ATOM 2239 C C . LYS A 1 293 ? 3.582 10.234 14.656 1 47.25 293 LYS A C 1
ATOM 2241 O O . LYS A 1 293 ? 4.297 10.977 13.977 1 47.25 293 LYS A O 1
ATOM 2246 N N . SER A 1 294 ? 2.324 10.094 14.367 1 53.88 294 SER A N 1
ATOM 2247 C CA . SER A 1 294 ? 2.145 10.812 13.117 1 53.88 294 SER A CA 1
ATOM 2248 C C . SER A 1 294 ? 1.843 12.281 13.359 1 53.88 294 SER A C 1
ATOM 2250 O O . SER A 1 294 ? 2.018 13.117 12.461 1 53.88 294 SER A O 1
ATOM 2252 N N . GLN A 1 295 ? 1.388 12.617 14.742 1 62.97 295 GLN A N 1
ATOM 2253 C CA . GLN A 1 295 ? 1.135 14.039 14.938 1 62.97 295 GLN A CA 1
ATOM 2254 C C . GLN A 1 295 ? 1.833 14.555 16.188 1 62.97 295 GLN A C 1
ATOM 2256 O O . GLN A 1 295 ? 1.734 13.938 17.266 1 62.97 295 GLN A O 1
ATOM 2261 N N . ASN A 1 296 ? 2.684 15.461 16.125 1 73.19 296 ASN A N 1
ATOM 2262 C CA . ASN A 1 296 ? 3.463 16.047 17.203 1 73.19 296 ASN A CA 1
ATOM 2263 C C . ASN A 1 296 ? 2.92 17.422 17.609 1 73.19 296 ASN A C 1
ATOM 2265 O O . ASN A 1 296 ? 2.295 18.109 16.797 1 73.19 296 ASN A O 1
ATOM 2269 N N . THR A 1 297 ? 3.004 17.656 18.859 1 78.06 297 THR A N 1
ATOM 2270 C CA . THR A 1 297 ? 2.652 18.969 19.391 1 78.06 297 THR A CA 1
ATOM 2271 C C . THR A 1 297 ? 3.889 19.688 19.922 1 78.06 297 THR A C 1
ATOM 2273 O O . THR A 1 297 ? 4.98 19.125 19.953 1 78.06 297 THR A O 1
ATOM 2276 N N . LEU A 1 298 ? 3.648 20.922 20.359 1 86.25 298 LEU A N 1
ATOM 2277 C CA . LEU A 1 298 ? 4.758 21.734 20.844 1 86.25 298 LEU A CA 1
ATOM 2278 C C . LEU A 1 298 ? 4.945 21.547 22.344 1 86.25 298 LEU A C 1
ATOM 2280 O O . LEU A 1 298 ? 5.938 22.016 22.906 1 86.25 298 LEU A O 1
ATOM 2284 N N . ALA A 1 299 ? 4.082 20.828 22.984 1 77.5 299 ALA A N 1
ATOM 2285 C CA . ALA A 1 299 ? 4.102 20.719 24.438 1 77.5 299 ALA A CA 1
ATOM 2286 C C . ALA A 1 299 ? 5.395 20.062 24.922 1 77.5 299 ALA A C 1
ATOM 2288 O O . ALA A 1 299 ? 5.945 20.453 25.953 1 77.5 299 ALA A O 1
ATOM 2289 N N . ASN A 1 300 ? 5.91 19.094 24.172 1 78.25 300 ASN A N 1
ATOM 2290 C CA . ASN A 1 300 ? 7.148 18.422 24.547 1 78.25 300 ASN A CA 1
ATOM 2291 C C . ASN A 1 300 ? 8.047 18.188 23.344 1 78.25 300 ASN A C 1
ATOM 2293 O O . ASN A 1 300 ? 8.5 17.078 23.094 1 78.25 300 ASN A O 1
ATOM 2297 N N . ILE A 1 301 ? 8.289 19.25 22.703 1 86.56 301 ILE A N 1
ATOM 2298 C CA . ILE A 1 301 ? 9.07 19.172 21.469 1 86.56 301 ILE A CA 1
ATOM 2299 C C . ILE A 1 301 ? 10.484 18.688 21.797 1 86.56 301 ILE A C 1
ATOM 2301 O O . ILE A 1 301 ? 11.117 18.016 20.969 1 86.56 301 ILE A O 1
ATOM 2305 N N . THR A 1 302 ? 11.008 18.906 23.016 1 84.62 302 THR A N 1
ATOM 2306 C CA . THR A 1 302 ? 12.367 18.547 23.375 1 84.62 302 THR A CA 1
ATOM 2307 C C . THR A 1 302 ? 12.484 17.031 23.625 1 84.62 302 THR A C 1
ATOM 2309 O O . THR A 1 302 ? 13.586 16.484 23.625 1 84.62 302 THR A O 1
ATOM 2312 N N . THR A 1 303 ? 11.383 16.391 23.766 1 78.25 303 THR A N 1
ATOM 2313 C CA . THR A 1 303 ? 11.414 14.953 24.016 1 78.25 303 THR A CA 1
ATOM 2314 C C . THR A 1 303 ? 11.227 14.18 22.703 1 78.25 303 THR A C 1
ATOM 2316 O O . THR A 1 303 ? 11.398 12.961 22.672 1 78.25 303 THR A O 1
ATOM 2319 N N . ILE A 1 304 ? 10.859 14.922 21.703 1 81.81 304 ILE A N 1
ATOM 2320 C CA . ILE A 1 304 ? 10.711 14.297 20.391 1 81.81 304 ILE A CA 1
ATOM 2321 C C . ILE A 1 304 ? 12.086 13.953 19.828 1 81.81 304 ILE A C 1
ATOM 2323 O O . ILE A 1 304 ? 13.023 14.734 19.938 1 81.81 304 ILE A O 1
ATOM 2327 N N . ALA A 1 305 ? 12.133 12.781 19.281 1 82.38 305 ALA A N 1
ATOM 2328 C CA . ALA A 1 305 ? 13.398 12.375 18.672 1 82.38 305 ALA A CA 1
ATOM 2329 C C . ALA A 1 305 ? 13.703 13.203 17.422 1 82.38 305 ALA A C 1
ATOM 2331 O O . ALA A 1 305 ? 12.969 13.141 16.438 1 82.38 305 ALA A O 1
ATOM 2332 N N . ASP A 1 306 ? 14.711 13.938 17.438 1 89.25 306 ASP A N 1
ATOM 2333 C CA . ASP A 1 306 ? 15.18 14.727 16.297 1 89.25 306 ASP A CA 1
ATOM 2334 C C . ASP A 1 306 ? 14.039 15.508 15.656 1 89.25 306 ASP A C 1
ATOM 2336 O O . ASP A 1 306 ? 13.719 15.305 14.484 1 89.25 306 ASP A O 1
ATOM 2340 N N . PRO A 1 307 ? 13.438 16.391 16.5 1 91.81 307 PRO A N 1
ATOM 2341 C CA . PRO A 1 307 ? 12.352 17.188 15.93 1 91.81 307 PRO A CA 1
ATOM 2342 C C . PRO A 1 307 ? 12.836 18.203 14.898 1 91.81 307 PRO A C 1
ATOM 2344 O O . PRO A 1 307 ? 13.867 18.844 15.102 1 91.81 307 PRO A O 1
ATOM 2347 N N . PHE A 1 308 ? 12.109 18.25 13.766 1 94.56 308 PHE A N 1
ATOM 2348 C CA . PHE A 1 308 ? 12.477 19.25 12.773 1 94.56 308 PHE A CA 1
ATOM 2349 C C . PHE A 1 308 ? 11.242 19.734 12.016 1 94.56 308 PHE A C 1
ATOM 2351 O O . PHE A 1 308 ? 10.203 19.062 12.023 1 94.56 308 PHE A O 1
ATOM 2358 N N . TRP A 1 309 ? 11.352 20.891 11.469 1 95.19 309 TRP A N 1
ATOM 2359 C CA . TRP A 1 309 ? 10.32 21.484 10.617 1 95.19 309 TRP A CA 1
ATOM 2360 C C . TRP A 1 309 ? 10.5 21.047 9.164 1 95.19 309 TRP A C 1
ATOM 2362 O O . TRP A 1 309 ? 11.625 21.047 8.648 1 95.19 309 TRP A O 1
ATOM 2372 N N . ALA A 1 310 ? 9.406 20.703 8.523 1 92.56 310 ALA A N 1
ATOM 2373 C CA . ALA A 1 310 ? 9.312 20.547 7.07 1 92.56 310 ALA A CA 1
ATOM 2374 C C . ALA A 1 310 ? 7.945 21 6.559 1 92.56 310 ALA A C 1
ATOM 2376 O O . ALA A 1 310 ? 6.949 20.922 7.277 1 92.56 310 ALA A O 1
ATOM 2377 N N . GLU A 1 311 ? 7.949 21.406 5.363 1 88.19 311 GLU A N 1
ATOM 2378 C CA . GLU A 1 311 ? 6.754 22.062 4.844 1 88.19 311 GLU A CA 1
ATOM 2379 C C . GLU A 1 311 ? 5.609 21.078 4.672 1 88.19 311 GLU A C 1
ATOM 2381 O O . GLU A 1 311 ? 4.445 21.406 4.914 1 88.19 311 GLU A O 1
ATOM 2386 N N . LEU A 1 312 ? 5.945 19.891 4.242 1 83.69 312 LEU A N 1
ATOM 2387 C CA . LEU A 1 312 ? 4.906 18.891 4.031 1 83.69 312 LEU A CA 1
ATOM 2388 C C . LEU A 1 312 ? 4.477 18.266 5.355 1 83.69 312 LEU A C 1
ATOM 2390 O O . LEU A 1 312 ? 5.273 18.172 6.289 1 83.69 312 LEU A O 1
ATOM 2394 N N . PRO A 1 313 ? 3.203 17.828 5.41 1 79.19 313 PRO A N 1
ATOM 2395 C CA . PRO A 1 313 ? 2.758 17.172 6.645 1 79.19 313 PRO A CA 1
ATOM 2396 C C . PRO A 1 313 ? 3.594 15.945 6.992 1 79.19 313 PRO A C 1
ATOM 2398 O O . PRO A 1 313 ? 3.979 15.18 6.102 1 79.19 313 PRO A O 1
ATOM 2401 N N . SER A 1 314 ? 3.783 15.844 8.297 1 80.56 314 SER A N 1
ATOM 2402 C CA . SER A 1 314 ? 4.566 14.719 8.789 1 80.56 314 SER A CA 1
ATOM 2403 C C . SER A 1 314 ? 3.955 13.391 8.352 1 80.56 314 SER A C 1
ATOM 2405 O O . SER A 1 314 ? 2.734 13.219 8.398 1 80.56 314 SER A O 1
ATOM 2407 N N . GLY A 1 315 ? 4.836 12.492 7.789 1 74.31 315 GLY A N 1
ATOM 2408 C CA . GLY A 1 315 ? 4.371 11.18 7.367 1 74.31 315 GLY A CA 1
ATOM 2409 C C . GLY A 1 315 ? 4.117 11.094 5.871 1 74.31 315 GLY A C 1
ATOM 2410 O O . GLY A 1 315 ? 3.781 10.023 5.359 1 74.31 315 GLY A O 1
ATOM 2411 N N . THR A 1 316 ? 4.258 12.234 5.199 1 79.12 316 THR A N 1
ATOM 2412 C CA . THR A 1 316 ? 4.102 12.219 3.748 1 79.12 316 THR A CA 1
ATOM 2413 C C . THR A 1 316 ? 5.043 11.188 3.119 1 79.12 316 THR A C 1
ATOM 2415 O O . THR A 1 316 ? 6.246 11.195 3.393 1 79.12 316 THR A O 1
ATOM 2418 N N . ASN A 1 317 ? 4.445 10.328 2.422 1 81.5 317 ASN A N 1
ATOM 2419 C CA . ASN A 1 317 ? 5.168 9.258 1.746 1 81.5 317 ASN A CA 1
ATOM 2420 C C . ASN A 1 317 ? 5.074 9.383 0.229 1 81.5 317 ASN A C 1
ATOM 2422 O O . ASN A 1 317 ? 3.996 9.633 -0.312 1 81.5 317 ASN A O 1
ATOM 2426 N N . THR A 1 318 ? 6.23 9.172 -0.469 1 82.94 318 THR A N 1
ATOM 2427 C CA . THR A 1 318 ? 6.242 9.398 -1.909 1 82.94 318 THR A CA 1
ATOM 2428 C C . THR A 1 318 ? 6.27 8.078 -2.666 1 82.94 318 THR A C 1
ATOM 2430 O O . THR A 1 318 ? 6.473 8.055 -3.881 1 82.94 318 THR A O 1
ATOM 2433 N N . GLY A 1 319 ? 6.211 7 -1.96 1 82.38 319 GLY A N 1
ATOM 2434 C CA . GLY A 1 319 ? 6.07 5.688 -2.568 1 82.38 319 GLY A CA 1
ATOM 2435 C C . GLY A 1 319 ? 7.312 5.242 -3.316 1 82.38 319 GLY A C 1
ATOM 2436 O O . GLY A 1 319 ? 8.398 5.164 -2.738 1 82.38 319 GLY A O 1
ATOM 2437 N N . LEU A 1 320 ? 7.266 5.219 -4.66 1 79.38 320 LEU A N 1
ATOM 2438 C CA . LEU A 1 320 ? 8.328 4.668 -5.492 1 79.38 320 LEU A CA 1
ATOM 2439 C C . LEU A 1 320 ? 9.344 5.742 -5.863 1 79.38 320 LEU A C 1
ATOM 2441 O O . LEU A 1 320 ? 10.445 5.434 -6.328 1 79.38 320 LEU A O 1
ATOM 2445 N N . VAL A 1 321 ? 8.953 6.973 -5.629 1 82.25 321 VAL A N 1
ATOM 2446 C CA . VAL A 1 321 ? 9.797 8.062 -6.105 1 82.25 321 VAL A CA 1
ATOM 2447 C C . VAL A 1 321 ? 10.625 8.617 -4.945 1 82.25 321 VAL A C 1
ATOM 2449 O O . VAL A 1 321 ? 10.102 8.852 -3.855 1 82.25 321 VAL A O 1
ATOM 2452 N N . ARG A 1 322 ? 11.859 8.797 -5.191 1 85.62 322 ARG A N 1
ATOM 2453 C CA . ARG A 1 322 ? 12.734 9.43 -4.207 1 85.62 322 ARG A CA 1
ATOM 2454 C C . ARG A 1 322 ? 12.664 10.953 -4.301 1 85.62 322 ARG A C 1
ATOM 2456 O O . ARG A 1 322 ? 12.93 11.523 -5.359 1 85.62 322 ARG A O 1
ATOM 2463 N N . GLN A 1 323 ? 12.195 11.5 -3.277 1 88.44 323 GLN A N 1
ATOM 2464 C CA . GLN A 1 323 ? 12.062 12.945 -3.225 1 88.44 323 GLN A CA 1
ATOM 2465 C C . GLN A 1 323 ? 12.773 13.523 -2 1 88.44 323 GLN A C 1
ATOM 2467 O O . GLN A 1 323 ? 12.953 12.82 -1 1 88.44 323 GLN A O 1
ATOM 2472 N N . PHE A 1 324 ? 13.188 14.758 -2.135 1 92.5 324 PHE A N 1
ATOM 2473 C CA . PHE A 1 324 ? 13.883 15.453 -1.057 1 92.5 324 PHE A CA 1
ATOM 2474 C C . PHE A 1 324 ? 13.172 16.75 -0.709 1 92.5 324 PHE A C 1
ATOM 2476 O O . PHE A 1 324 ? 12.602 17.406 -1.584 1 92.5 324 PHE A O 1
ATOM 2483 N N . ALA A 1 325 ? 13.156 17.156 0.536 1 92.75 325 ALA A N 1
ATOM 2484 C CA . ALA A 1 325 ? 12.516 18.375 1.016 1 92.75 325 ALA A CA 1
ATOM 2485 C C . ALA A 1 325 ? 13.414 19.109 2.014 1 92.75 325 ALA A C 1
ATOM 2487 O O . ALA A 1 325 ? 14.227 18.484 2.695 1 92.75 325 ALA A O 1
ATOM 2488 N N . PRO A 1 326 ? 13.258 20.422 2.092 1 93.81 326 PRO A N 1
ATOM 2489 C CA . PRO A 1 326 ? 13.984 21.172 3.109 1 93.81 326 PRO A CA 1
ATOM 2490 C C . PRO A 1 326 ? 13.539 20.844 4.531 1 93.81 326 PRO A C 1
ATOM 2492 O O . PRO A 1 326 ? 12.352 20.625 4.773 1 93.81 326 PRO A O 1
ATOM 2495 N N . ARG A 1 327 ? 14.508 20.797 5.453 1 95.94 327 ARG A N 1
ATOM 2496 C CA . ARG A 1 327 ? 14.18 20.641 6.867 1 95.94 327 ARG A CA 1
ATOM 2497 C C . ARG A 1 327 ? 14.984 21.609 7.727 1 95.94 327 ARG A C 1
ATOM 2499 O O . ARG A 1 327 ? 16.078 22.016 7.344 1 95.94 327 ARG A O 1
ATOM 2506 N N . ILE A 1 328 ? 14.453 22.031 8.859 1 97.25 328 ILE A N 1
ATOM 2507 C CA . ILE A 1 328 ? 15.102 22.938 9.797 1 97.25 328 ILE A CA 1
ATOM 2508 C C . ILE A 1 328 ? 15.039 22.359 11.203 1 97.25 328 ILE A C 1
ATOM 2510 O O . ILE A 1 328 ? 13.961 22.016 11.695 1 97.25 328 ILE A O 1
ATOM 2514 N N . ASN A 1 329 ? 16.234 22.25 11.828 1 96.38 329 ASN A N 1
ATOM 2515 C CA . ASN A 1 329 ? 16.359 21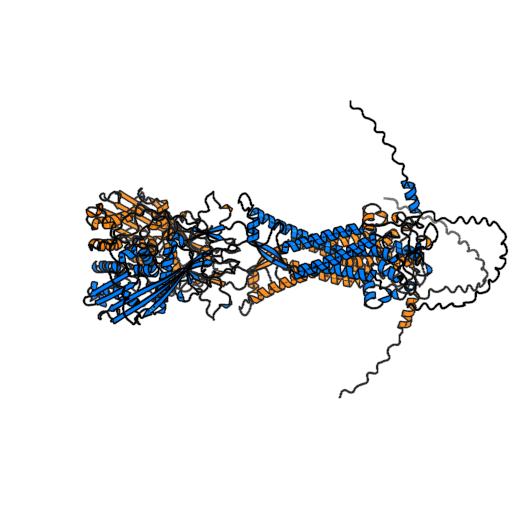.844 13.227 1 96.38 329 ASN A CA 1
ATOM 2516 C C . ASN A 1 329 ? 16.734 23.031 14.117 1 96.38 329 ASN A C 1
ATOM 2518 O O . ASN A 1 329 ? 17.609 23.828 13.766 1 96.38 329 ASN A O 1
ATOM 2522 N N . SER A 1 330 ? 15.953 23.172 15.195 1 97.56 330 SER A N 1
ATOM 2523 C CA . SER A 1 330 ? 16.312 24.188 16.172 1 97.56 330 SER A CA 1
ATOM 2524 C C . SER A 1 330 ? 16.328 23.609 17.594 1 97.56 330 SER A C 1
ATOM 2526 O O . SER A 1 330 ? 15.453 22.812 17.953 1 97.56 330 SER A O 1
ATOM 2528 N N . THR A 1 331 ? 17.359 23.969 18.328 1 96.31 331 THR A N 1
ATOM 2529 C CA . THR A 1 331 ? 17.484 23.547 19.719 1 96.31 331 THR A CA 1
ATOM 2530 C C . THR A 1 331 ? 17.922 24.719 20.594 1 96.31 331 THR A C 1
ATOM 2532 O O . THR A 1 331 ? 18.906 25.391 20.297 1 96.31 331 THR A O 1
ATOM 2535 N N . ALA A 1 332 ? 17.156 24.922 21.672 1 97.31 332 ALA A N 1
ATOM 2536 C CA . ALA A 1 332 ? 17.453 26.031 22.578 1 97.31 332 ALA A CA 1
ATOM 2537 C C . ALA A 1 332 ? 18.109 25.516 23.859 1 97.31 332 ALA A C 1
ATOM 2539 O O . ALA A 1 332 ? 17.734 24.469 24.375 1 97.31 332 ALA A O 1
ATOM 2540 N N . ILE A 1 333 ? 19.109 26.203 24.312 1 95.38 333 ILE A N 1
ATOM 2541 C CA . ILE A 1 333 ? 19.766 25.969 25.594 1 95.38 333 ILE A CA 1
ATOM 2542 C C . ILE A 1 333 ? 19.703 27.234 26.438 1 95.38 333 ILE A C 1
ATOM 2544 O O . ILE A 1 333 ? 20.094 28.312 26 1 95.38 333 ILE A O 1
ATOM 2548 N N . TRP A 1 334 ? 19.078 27.125 27.562 1 93.62 334 TRP A N 1
ATOM 2549 C CA . TRP A 1 334 ? 18.922 28.234 28.484 1 93.62 334 TRP A CA 1
ATOM 2550 C C . TRP A 1 334 ? 19.734 28.031 29.75 1 93.62 334 TRP A C 1
ATOM 2552 O O . TRP A 1 334 ? 19.656 26.984 30.391 1 93.62 334 TRP A O 1
ATOM 2562 N N . GLU A 1 335 ? 20.578 29.016 30.125 1 89.12 335 GLU A N 1
ATOM 2563 C CA . GLU A 1 335 ? 21.438 28.906 31.297 1 89.12 335 GLU A CA 1
ATOM 2564 C C . GLU A 1 335 ? 21.531 30.219 32.062 1 89.12 335 GLU A C 1
ATOM 2566 O O . GLU A 1 335 ? 21.219 31.281 31.5 1 89.12 335 GLU A O 1
ATOM 2571 N N . ASN A 1 336 ? 21.828 30.016 33.281 1 85.56 336 ASN A N 1
ATOM 2572 C CA . ASN A 1 336 ? 22.141 31.203 34.094 1 85.56 336 ASN A CA 1
ATOM 2573 C C . ASN A 1 336 ? 23.453 31.844 33.656 1 85.56 336 ASN A C 1
ATOM 2575 O O . ASN A 1 336 ? 24.422 31.141 33.375 1 85.56 336 ASN A O 1
ATOM 2579 N N . ASN A 1 337 ? 23.328 33.156 33.469 1 80.06 337 ASN A N 1
ATOM 2580 C CA . ASN A 1 337 ? 24.547 33.906 33.156 1 80.06 337 ASN A CA 1
ATOM 2581 C C . ASN A 1 337 ? 25.203 34.438 34.406 1 80.06 337 ASN A C 1
ATOM 2583 O O . ASN A 1 337 ? 24.938 35.562 34.812 1 80.06 337 ASN A O 1
ATOM 2587 N N . SER A 1 338 ? 25.969 33.688 35.031 1 70.69 338 SER A N 1
ATOM 2588 C CA . SER A 1 338 ? 26.531 34 36.344 1 70.69 338 SER A CA 1
ATOM 2589 C C . SER A 1 338 ? 27.391 35.25 36.281 1 70.69 338 SER A C 1
ATOM 2591 O O . SER A 1 338 ? 27.516 35.938 37.312 1 70.69 338 SER A O 1
ATOM 2593 N N . THR A 1 339 ? 27.969 35.469 35.156 1 67.88 339 THR A N 1
ATOM 2594 C CA . THR A 1 339 ? 28.891 36.594 35.125 1 67.88 339 THR A CA 1
ATOM 2595 C C . THR A 1 339 ? 28.109 37.906 35.094 1 67.88 339 THR A C 1
ATOM 2597 O O . THR A 1 339 ? 28.641 38.969 35.438 1 67.88 339 THR A O 1
ATOM 2600 N N . ALA A 1 340 ? 26.859 37.812 34.844 1 67 340 ALA A N 1
ATOM 2601 C CA . ALA A 1 340 ? 25.922 38.938 34.812 1 67 340 ALA A CA 1
ATOM 2602 C C . ALA A 1 340 ? 26.484 40.094 33.938 1 67 340 ALA A C 1
ATOM 2604 O O . ALA A 1 340 ? 26.344 41.25 34.312 1 67 340 ALA A O 1
ATOM 2605 N N . VAL A 1 341 ? 27.406 39.75 32.969 1 75.5 341 VAL A N 1
ATOM 2606 C CA . VAL A 1 341 ? 27.953 40.781 32.094 1 75.5 341 VAL A CA 1
ATOM 2607 C C . VAL A 1 341 ? 27.469 40.562 30.672 1 75.5 341 VAL A C 1
ATOM 2609 O O . VAL A 1 341 ? 27.422 39.406 30.188 1 75.5 341 VAL A O 1
ATOM 2612 N N . LEU A 1 342 ? 26.984 41.656 30.062 1 86.75 342 LEU A N 1
ATOM 2613 C CA . LEU A 1 342 ? 26.641 41.656 28.641 1 86.75 342 LEU A CA 1
ATOM 2614 C C . LEU A 1 342 ? 27.891 41.688 27.766 1 86.75 342 LEU A C 1
ATOM 2616 O O . LEU A 1 342 ? 28.891 42.281 28.141 1 86.75 342 LEU A O 1
ATOM 2620 N N . PRO A 1 343 ? 27.875 41.031 26.75 1 87.19 343 PRO A N 1
ATOM 2621 C CA . PRO A 1 343 ? 29.016 41.094 25.844 1 87.19 343 PRO A CA 1
ATOM 2622 C C . PRO A 1 343 ? 29.375 42.531 25.453 1 87.19 343 PRO A C 1
ATOM 2624 O O . PRO A 1 343 ? 28.516 43.406 25.469 1 87.19 343 PRO A O 1
ATOM 2627 N N . GLU A 1 344 ? 30.594 42.781 25.156 1 78.81 344 GLU A N 1
ATOM 2628 C CA . GLU A 1 344 ? 31.109 44.094 24.875 1 78.81 344 GLU A CA 1
ATOM 2629 C C . GLU A 1 344 ? 30.391 44.75 23.703 1 78.81 344 GLU A C 1
ATOM 2631 O O . GLU A 1 344 ? 30.172 45.969 23.688 1 78.81 344 GLU A O 1
ATOM 2636 N N . ASN A 1 345 ? 29.953 44 22.781 1 79.75 345 ASN A N 1
ATOM 2637 C CA . ASN A 1 345 ? 29.297 44.531 21.594 1 79.75 345 ASN A CA 1
ATOM 2638 C C . ASN A 1 345 ? 27.812 44.781 21.844 1 79.75 345 ASN A C 1
ATOM 2640 O O . ASN A 1 345 ? 27.094 45.219 20.953 1 79.75 345 ASN A O 1
ATOM 2644 N N . CYS A 1 346 ? 27.375 44.688 23.094 1 83.62 346 CYS A N 1
ATOM 2645 C CA . CYS A 1 346 ? 25.969 44.938 23.422 1 83.62 346 CYS A CA 1
ATOM 2646 C C . CYS A 1 346 ? 25.797 46.344 23.938 1 83.62 346 CYS A C 1
ATOM 2648 O O . CYS A 1 346 ? 25.812 46.594 25.156 1 83.62 346 CYS A O 1
ATOM 2650 N N . ASN A 1 347 ? 25.703 47.219 23 1 76.81 347 ASN A N 1
ATOM 2651 C CA . ASN A 1 347 ? 25.438 48.625 23.328 1 76.81 347 ASN A CA 1
ATOM 2652 C C . ASN A 1 347 ? 24.578 49.281 22.25 1 76.81 347 ASN A C 1
ATOM 2654 O O . ASN A 1 347 ? 24.391 48.75 21.172 1 76.81 347 ASN A O 1
ATOM 2658 N N . PRO A 1 348 ? 24.016 50.438 22.484 1 75.12 348 PRO A N 1
ATOM 2659 C CA . PRO A 1 348 ? 23.078 51.094 21.562 1 75.12 348 PRO A CA 1
ATOM 2660 C C . PRO A 1 348 ? 23.734 51.5 20.25 1 75.12 348 PRO A C 1
ATOM 2662 O O . PRO A 1 348 ? 23.031 51.656 19.234 1 75.12 348 PRO A O 1
ATOM 2665 N N . ASP A 1 349 ? 25.062 51.656 20.234 1 72.44 349 ASP A N 1
ATOM 2666 C CA . ASP A 1 349 ? 25.766 52.125 19.047 1 72.44 349 ASP A CA 1
ATOM 2667 C C . ASP A 1 349 ? 26.266 50.969 18.188 1 72.44 349 ASP A C 1
ATOM 2669 O O . ASP A 1 349 ? 26.797 51.188 17.094 1 72.44 349 ASP A O 1
ATOM 2673 N N . SER A 1 350 ? 26.078 49.812 18.641 1 76.44 350 SER A N 1
ATOM 2674 C CA . SER A 1 350 ? 26.578 48.625 17.906 1 76.44 350 SER A CA 1
ATOM 2675 C C . SER A 1 350 ? 25.516 48.094 16.953 1 76.44 350 SER A C 1
ATOM 2677 O O . SER A 1 350 ? 24.375 48.531 16.953 1 76.44 350 SER A O 1
ATOM 2679 N N . ASP A 1 351 ? 25.938 47.156 16.078 1 79.06 351 ASP A N 1
ATOM 2680 C CA . ASP A 1 351 ? 25.031 46.469 15.141 1 79.06 351 ASP A CA 1
ATOM 2681 C C . ASP A 1 351 ? 24.266 45.344 15.828 1 79.06 351 ASP A C 1
ATOM 2683 O O . ASP A 1 351 ? 23.531 44.594 15.172 1 79.06 351 ASP A O 1
ATOM 2687 N N . ALA A 1 352 ? 24.422 45.344 17.141 1 85.81 352 ALA A N 1
ATOM 2688 C CA . ALA A 1 352 ? 23.719 44.312 17.922 1 85.81 352 ALA A CA 1
ATOM 2689 C C . ALA A 1 352 ? 22.266 44.688 18.141 1 85.81 352 ALA A C 1
ATOM 2691 O O . ALA A 1 352 ? 21.891 45.875 17.984 1 85.81 352 ALA A O 1
ATOM 2692 N N . PHE A 1 353 ? 21.422 43.719 18.344 1 88.06 353 PHE A N 1
ATOM 2693 C CA . PHE A 1 353 ? 20.062 43.969 18.828 1 88.06 353 PHE A CA 1
ATOM 2694 C C . PHE A 1 353 ? 20.078 44.281 20.312 1 88.06 353 PHE A C 1
ATOM 2696 O O . PHE A 1 353 ? 20.391 43.406 21.141 1 88.06 353 PHE A O 1
ATOM 2703 N N . TYR A 1 354 ? 19.922 45.5 20.625 1 87.81 354 TYR A N 1
ATOM 2704 C CA . TYR A 1 354 ? 20.031 45.938 22.016 1 87.81 354 TYR A CA 1
ATOM 2705 C C . TYR A 1 354 ? 18.797 46.719 22.438 1 87.81 354 TYR A C 1
ATOM 2707 O O . TYR A 1 354 ? 18.375 47.656 21.75 1 87.81 354 TYR A O 1
ATOM 2715 N N . LEU A 1 355 ? 18.203 46.25 23.531 1 86.62 355 LEU A N 1
ATOM 2716 C CA . LEU A 1 355 ? 17.047 46.906 24.109 1 86.62 355 LEU A CA 1
ATOM 2717 C C . LEU A 1 355 ? 17.266 47.219 25.594 1 86.62 355 LEU A C 1
ATOM 2719 O O . LEU A 1 355 ? 17.875 46.406 26.312 1 86.62 355 LEU A O 1
ATOM 2723 N N . ARG A 1 356 ? 16.812 48.344 26 1 85.81 356 ARG A N 1
ATOM 2724 C CA . ARG A 1 356 ? 16.844 48.688 27.406 1 85.81 356 ARG A CA 1
ATOM 2725 C C . ARG A 1 356 ? 15.492 49.25 27.859 1 85.81 356 ARG A C 1
ATOM 2727 O O . ARG A 1 356 ? 14.969 50.188 27.266 1 85.81 356 ARG A O 1
ATOM 2734 N N . TYR A 1 357 ? 14.906 48.625 28.812 1 86.88 357 TYR A N 1
ATOM 2735 C CA . TYR A 1 357 ? 13.68 49.094 29.453 1 86.88 357 TYR A CA 1
ATOM 2736 C C . TYR A 1 357 ? 13.961 49.562 30.875 1 86.88 357 TYR A C 1
ATOM 2738 O O . TYR A 1 357 ? 14.688 48.906 31.625 1 86.88 357 TYR A O 1
ATOM 2746 N N . GLU A 1 358 ? 13.492 50.781 31.188 1 83.94 358 GLU A N 1
ATOM 2747 C CA . GLU A 1 358 ? 13.727 51.312 32.5 1 83.94 358 GLU A CA 1
ATOM 2748 C C . GLU A 1 358 ? 12.477 52 33.062 1 83.94 358 GLU A C 1
ATOM 2750 O O . GLU A 1 358 ? 11.766 52.688 32.312 1 83.94 358 GLU A O 1
ATOM 2755 N N . TYR A 1 359 ? 12.148 51.719 34.25 1 83.19 359 TYR A N 1
ATOM 2756 C CA . TYR A 1 359 ? 11.102 52.375 35 1 83.19 359 TYR A CA 1
ATOM 2757 C C . TYR A 1 359 ? 11.57 52.688 36.438 1 83.19 359 TYR A C 1
ATOM 2759 O O . TYR A 1 359 ? 12.148 51.844 37.094 1 83.19 359 TYR A O 1
ATOM 2767 N N . ASN A 1 360 ? 11.445 54.062 36.844 1 82.94 360 ASN A N 1
ATOM 2768 C CA . ASN A 1 360 ? 11.938 54.469 38.156 1 82.94 360 ASN A CA 1
ATOM 2769 C C . ASN A 1 360 ? 10.914 55.344 38.875 1 82.94 360 ASN A C 1
ATOM 2771 O O . ASN A 1 360 ? 10.844 56.562 38.656 1 82.94 360 ASN A O 1
ATOM 2775 N N . ALA A 1 361 ? 10.148 54.75 39.719 1 81.06 361 ALA A N 1
ATOM 2776 C CA . ALA A 1 361 ? 9.211 55.438 40.594 1 81.06 361 ALA A CA 1
ATOM 2777 C C . ALA A 1 361 ? 9.125 54.719 41.938 1 81.06 361 ALA A C 1
ATOM 2779 O O . ALA A 1 361 ? 10.148 54.406 42.562 1 81.06 361 ALA A O 1
ATOM 2780 N N . SER A 1 362 ? 7.941 54.5 42.562 1 77.12 362 SER A N 1
ATOM 2781 C CA . SER A 1 362 ? 7.809 53.75 43.812 1 77.12 362 SER A CA 1
ATOM 2782 C C . SER A 1 362 ? 8.336 52.344 43.656 1 77.12 362 SER A C 1
ATOM 2784 O O . SER A 1 362 ? 8.688 51.688 44.656 1 77.12 362 SER A O 1
ATOM 2786 N N . PHE A 1 363 ? 8.312 51.906 42.469 1 84.5 363 PHE A N 1
ATOM 2787 C CA . PHE A 1 363 ? 8.875 50.656 42 1 84.5 363 PHE A CA 1
ATOM 2788 C C . PHE A 1 363 ? 9.781 50.906 40.781 1 84.5 363 PHE A C 1
ATOM 2790 O O . PHE A 1 363 ? 9.602 51.875 40.062 1 84.5 363 PHE A O 1
ATOM 2797 N N . SER A 1 364 ? 10.93 50.188 40.875 1 86.75 364 SER A N 1
ATOM 2798 C CA . SER A 1 364 ? 11.844 50.406 39.75 1 86.75 364 SER A CA 1
ATOM 2799 C C . SER A 1 364 ? 12.336 49.094 39.156 1 86.75 364 SER A C 1
ATOM 2801 O O . SER A 1 364 ? 12.453 48.094 39.875 1 86.75 364 SER A O 1
ATOM 2803 N N . TYR A 1 365 ? 12.523 49.094 37.906 1 90.44 365 TYR A N 1
ATOM 2804 C CA . TYR A 1 365 ? 13.18 47.969 37.25 1 90.44 365 TYR A CA 1
ATOM 2805 C C . TYR A 1 365 ? 14 48.438 36.062 1 90.44 365 TYR A C 1
ATOM 2807 O O . TYR A 1 365 ? 13.742 49.5 35.5 1 90.44 365 TYR A O 1
ATOM 2815 N N . THR A 1 366 ? 15.078 47.719 35.75 1 88.5 366 THR A N 1
ATOM 2816 C CA . THR A 1 366 ? 15.883 47.875 34.562 1 88.5 366 THR A CA 1
ATOM 2817 C C . THR A 1 366 ? 16.094 46.531 33.875 1 88.5 366 THR A C 1
ATOM 2819 O O . THR A 1 366 ? 16.484 45.562 34.531 1 88.5 366 THR A O 1
ATOM 2822 N N . VAL A 1 367 ? 15.688 46.438 32.625 1 91.56 367 VAL A N 1
ATOM 2823 C CA . VAL A 1 367 ? 15.891 45.219 31.859 1 91.56 367 VAL A CA 1
ATOM 2824 C C . VAL A 1 367 ? 16.688 45.531 30.594 1 91.56 367 VAL A C 1
ATOM 2826 O O . VAL A 1 367 ? 16.297 46.406 29.812 1 91.56 367 VAL A O 1
ATOM 2829 N N . GLU A 1 368 ? 17.781 44.875 30.438 1 88.94 368 GLU A N 1
ATOM 2830 C CA . GLU A 1 368 ? 18.594 44.969 29.219 1 88.94 368 GLU A CA 1
ATOM 2831 C C . GLU A 1 368 ? 18.609 43.656 28.453 1 88.94 368 GLU A C 1
ATOM 2833 O O . GLU A 1 368 ? 18.812 42.594 29.062 1 88.94 368 GLU A O 1
ATOM 2838 N N . ILE A 1 369 ? 18.266 43.688 27.234 1 92.12 369 ILE A N 1
ATOM 2839 C CA . ILE A 1 369 ? 18.25 42.531 26.344 1 92.12 369 ILE A CA 1
ATOM 2840 C C . ILE A 1 369 ? 19.219 42.75 25.188 1 92.12 369 ILE A C 1
ATOM 2842 O O . ILE A 1 369 ? 19.266 43.844 24.609 1 92.12 369 ILE A O 1
ATOM 2846 N N . CYS A 1 370 ? 20.016 41.719 24.906 1 91.25 370 CYS A N 1
ATOM 2847 C CA . CYS A 1 370 ? 21.016 41.938 23.859 1 91.25 370 CYS A CA 1
ATOM 2848 C C . CYS A 1 370 ? 21.281 40.688 23.062 1 91.25 370 CYS A C 1
ATOM 2850 O O . CYS A 1 370 ? 21.375 39.594 23.641 1 91.25 370 CYS A O 1
ATOM 2852 N N . MET A 1 371 ? 21.219 40.781 21.812 1 93 371 MET A N 1
ATOM 2853 C CA . MET A 1 371 ? 21.797 39.781 20.906 1 93 371 MET A CA 1
ATOM 2854 C C . MET A 1 371 ? 23.062 40.312 20.25 1 93 371 MET A C 1
ATOM 2856 O O . MET A 1 371 ? 23 41.156 19.344 1 93 371 MET A O 1
ATOM 2860 N N . PRO A 1 372 ? 24.188 39.75 20.641 1 90.38 372 PRO A N 1
ATOM 2861 C CA . PRO A 1 372 ? 25.438 40.312 20.141 1 90.38 372 PRO A CA 1
ATOM 2862 C C . PRO A 1 372 ? 25.688 39.938 18.672 1 90.38 372 PRO A C 1
ATOM 2864 O O . PRO A 1 372 ? 25.016 39.062 18.125 1 90.38 372 PRO A O 1
ATOM 2867 N N . GLY A 1 373 ? 26.672 40.656 18.016 1 84 373 GLY A N 1
ATOM 2868 C CA . GLY A 1 373 ? 27.016 40.406 16.625 1 84 373 GLY A CA 1
ATOM 2869 C C . GLY A 1 373 ? 26.328 41.375 15.664 1 84 373 GLY A C 1
ATOM 2870 O O . GLY A 1 373 ? 25.781 42.375 16.078 1 84 373 GLY A O 1
ATOM 2871 N N . ASN A 1 374 ? 26.391 41.031 14.328 1 80.25 374 ASN A N 1
ATOM 2872 C CA . ASN A 1 374 ? 25.781 41.844 13.289 1 80.25 374 ASN A CA 1
ATOM 2873 C C . ASN A 1 374 ? 24.359 41.406 12.969 1 80.25 374 ASN A C 1
ATOM 2875 O O . ASN A 1 374 ? 24.156 40.438 12.242 1 80.25 374 ASN A O 1
ATOM 2879 N N . MET A 1 375 ? 23.375 42.219 13.5 1 84.75 375 MET A N 1
ATOM 2880 C CA . MET A 1 375 ? 21.969 41.844 13.32 1 84.75 375 MET A CA 1
ATOM 2881 C C . MET A 1 375 ? 21.375 42.5 12.094 1 84.75 375 MET A C 1
ATOM 2883 O O . MET A 1 375 ? 20.188 42.344 11.789 1 84.75 375 MET A O 1
ATOM 2887 N N . SER A 1 376 ? 22.203 43.188 11.281 1 77.12 376 SER A N 1
ATOM 2888 C CA . SER A 1 376 ? 21.719 43.875 10.086 1 77.12 376 SER A CA 1
ATOM 2889 C C . SER A 1 376 ? 21.875 43 8.844 1 77.12 376 SER A C 1
ATOM 2891 O O . SER A 1 376 ? 21.547 43.438 7.738 1 77.12 376 SER A O 1
ATOM 2893 N N . GLN A 1 377 ? 22.375 41.875 9.07 1 81.88 377 GLN A N 1
ATOM 2894 C CA . GLN A 1 377 ? 22.531 40.969 7.949 1 81.88 377 GLN A CA 1
ATOM 2895 C C . GLN A 1 377 ? 21.953 39.594 8.289 1 81.88 377 GLN A C 1
ATOM 2897 O O . GLN A 1 377 ? 21.984 39.156 9.453 1 81.88 377 GLN A O 1
ATOM 2902 N N . SER A 1 378 ? 21.438 39 7.203 1 86.62 378 SER A N 1
ATOM 2903 C CA . SER A 1 378 ? 20.938 37.625 7.395 1 86.62 378 SER A CA 1
ATOM 2904 C C . SER A 1 378 ? 22.078 36.656 7.703 1 86.62 378 SER A C 1
ATOM 2906 O O . SER A 1 378 ? 23.156 36.75 7.109 1 86.62 378 SER A O 1
ATOM 2908 N N . PRO A 1 379 ? 21.875 35.812 8.625 1 91.5 379 PRO A N 1
ATOM 2909 C CA . PRO A 1 379 ? 22.906 34.812 8.914 1 91.5 379 PRO A CA 1
ATOM 2910 C C . PRO A 1 379 ? 22.938 33.688 7.879 1 91.5 379 PRO A C 1
ATOM 2912 O O . PRO A 1 379 ? 23.891 32.906 7.848 1 91.5 379 PRO A O 1
ATOM 2915 N N . TRP A 1 380 ? 21.922 33.688 7.02 1 91.5 380 TRP A N 1
ATOM 2916 C CA . TRP A 1 380 ? 21.781 32.594 6.047 1 91.5 380 TRP A CA 1
ATOM 2917 C C . TRP A 1 380 ? 22.453 32.969 4.723 1 91.5 380 TRP A C 1
ATOM 2919 O O . TRP A 1 380 ? 22.438 34.156 4.332 1 91.5 380 TRP A O 1
ATOM 2929 N N . GLU A 1 381 ? 22.969 31.969 4.039 1 88.75 381 GLU A N 1
ATOM 2930 C CA . GLU A 1 381 ? 23.531 32.125 2.695 1 88.75 381 GLU A CA 1
ATOM 2931 C C . GLU A 1 381 ? 22.641 31.438 1.656 1 88.75 381 GLU A C 1
ATOM 2933 O O . GLU A 1 381 ? 21.891 30.516 1.984 1 88.75 381 GLU A O 1
ATOM 2938 N N . ASN A 1 382 ? 22.641 32 0.448 1 88.25 382 ASN A N 1
ATOM 2939 C CA . ASN A 1 382 ? 21.891 31.406 -0.652 1 88.25 382 ASN A CA 1
ATOM 2940 C C . ASN A 1 382 ? 22.562 30.141 -1.165 1 88.25 382 ASN A C 1
ATOM 2942 O O . ASN A 1 382 ? 23.25 30.172 -2.189 1 88.25 382 ASN A O 1
ATOM 2946 N N . GLN A 1 383 ? 22.406 29.109 -0.438 1 86.94 383 GLN A N 1
ATOM 2947 C CA . GLN A 1 383 ? 22.984 27.828 -0.815 1 86.94 383 GLN A CA 1
ATOM 2948 C C . GLN A 1 383 ? 22.109 26.656 -0.351 1 86.94 383 GLN A C 1
ATOM 2950 O O . GLN A 1 383 ? 21.266 26.828 0.524 1 86.94 383 GLN A O 1
ATOM 2955 N N . ARG A 1 384 ? 22.375 25.547 -0.941 1 88.88 384 ARG A N 1
ATOM 2956 C CA . ARG A 1 384 ? 21.578 24.359 -0.627 1 88.88 384 ARG A CA 1
ATOM 2957 C C . ARG A 1 384 ? 22.312 23.438 0.337 1 88.88 384 ARG A C 1
ATOM 2959 O O . ARG A 1 384 ? 21.719 22.516 0.888 1 88.88 384 ARG A O 1
ATOM 2966 N N . SER A 1 385 ? 23.531 23.734 0.575 1 88.69 385 SER A N 1
ATOM 2967 C CA . SER A 1 385 ? 24.281 22.922 1.526 1 88.69 385 SER A CA 1
ATOM 2968 C C . SER A 1 385 ? 23.844 23.203 2.961 1 88.69 385 SER A C 1
ATOM 2970 O O . SER A 1 385 ? 23.25 24.25 3.24 1 88.69 385 SER A O 1
ATOM 2972 N N . ARG A 1 386 ? 24.125 22.266 3.738 1 93.56 386 ARG A N 1
ATOM 2973 C CA . ARG A 1 386 ? 23.812 22.391 5.152 1 93.56 386 ARG A CA 1
ATOM 2974 C C . ARG A 1 386 ? 24.391 23.688 5.73 1 93.56 386 ARG A C 1
ATOM 2976 O O . ARG A 1 386 ? 25.516 24.062 5.422 1 93.56 386 ARG A O 1
ATOM 2983 N N . GLN A 1 387 ? 23.578 24.359 6.512 1 95.31 387 GLN A N 1
ATOM 2984 C CA . GLN A 1 387 ? 24.031 25.562 7.215 1 95.31 387 GLN A CA 1
ATOM 2985 C C . GLN A 1 387 ? 23.719 25.469 8.703 1 95.31 387 GLN A C 1
ATOM 2987 O O . GLN A 1 387 ? 22.641 25.016 9.086 1 95.31 387 GLN A O 1
ATOM 2992 N N . ASP A 1 388 ? 24.703 25.797 9.5 1 96.12 388 ASP A N 1
ATOM 2993 C CA . ASP A 1 388 ? 24.531 25.875 10.945 1 96.12 388 ASP A CA 1
ATOM 2994 C C . ASP A 1 388 ? 24.734 27.297 11.445 1 96.12 388 ASP A C 1
ATOM 2996 O O . ASP A 1 388 ? 25.734 27.938 11.125 1 96.12 388 ASP A O 1
ATOM 3000 N N . ILE A 1 389 ? 23.781 27.766 12.172 1 96 389 ILE A N 1
ATOM 3001 C CA . ILE A 1 389 ? 23.953 29.078 12.781 1 96 389 ILE A CA 1
ATOM 3002 C C . ILE A 1 389 ? 23.703 28.984 14.289 1 96 389 ILE A C 1
ATOM 3004 O O . ILE A 1 389 ? 22.969 28.109 14.75 1 96 389 ILE A O 1
ATOM 3008 N N . THR A 1 390 ? 24.359 29.812 15.031 1 96.25 390 THR A N 1
ATOM 3009 C CA . THR A 1 390 ? 24.172 29.938 16.469 1 96.25 390 THR A CA 1
ATOM 3010 C C . THR A 1 390 ? 23.859 31.375 16.859 1 96.25 390 THR A C 1
ATOM 3012 O O . THR A 1 390 ? 24.578 32.312 16.469 1 96.25 390 THR A O 1
ATOM 3015 N N . GLU A 1 391 ? 22.734 31.562 17.484 1 96.5 391 GLU A N 1
ATOM 3016 C CA . GLU A 1 391 ? 22.328 32.875 18 1 96.5 391 GLU A CA 1
ATOM 3017 C C . GLU A 1 391 ? 22.281 32.875 19.516 1 96.5 391 GLU A C 1
ATOM 3019 O O . GLU A 1 391 ? 21.969 31.844 20.141 1 96.5 391 GLU A O 1
ATOM 3024 N N . GLU A 1 392 ? 22.641 34 20.062 1 95 392 GLU A N 1
ATOM 3025 C CA . GLU A 1 392 ? 22.641 34.125 21.516 1 95 392 GLU A CA 1
ATOM 3026 C C . GLU A 1 392 ? 21.812 35.312 21.953 1 95 392 GLU A C 1
ATOM 3028 O O . GLU A 1 392 ? 21.828 36.375 21.312 1 95 392 GLU A O 1
ATOM 3033 N N . LEU A 1 393 ? 21.031 35.156 23 1 95.44 393 LEU A N 1
ATOM 3034 C CA . LEU A 1 393 ? 20.203 36.188 23.609 1 95.44 393 LEU A CA 1
ATOM 3035 C C . LEU A 1 393 ? 20.516 36.344 25.094 1 95.44 393 LEU A C 1
ATOM 3037 O O . LEU A 1 393 ? 20.406 35.375 25.844 1 95.44 393 LEU A O 1
ATOM 3041 N N . TYR A 1 394 ? 20.891 37.562 25.484 1 93.94 394 TYR A N 1
ATOM 3042 C CA . TYR A 1 394 ? 21.266 37.844 26.859 1 93.94 394 TYR A CA 1
ATOM 3043 C C . TYR A 1 394 ? 20.203 38.688 27.547 1 93.94 394 TYR A C 1
ATOM 3045 O O . TYR A 1 394 ? 19.656 39.594 26.938 1 93.94 394 TYR A O 1
ATOM 3053 N N . PHE A 1 395 ? 19.938 38.344 28.781 1 94.19 395 PHE A N 1
ATOM 3054 C CA . PHE A 1 395 ? 19.078 39.125 29.641 1 94.19 395 PHE A CA 1
ATOM 3055 C C . PHE A 1 395 ? 19.828 39.625 30.875 1 94.19 395 PHE A C 1
ATOM 3057 O O . PHE A 1 395 ? 20.531 38.844 31.516 1 94.19 395 PHE A O 1
ATOM 3064 N N . LYS A 1 396 ? 19.797 40.844 31.156 1 92.75 396 LYS A N 1
ATOM 3065 C CA . LYS A 1 396 ? 20.219 41.438 32.406 1 92.75 396 LYS A CA 1
ATOM 3066 C C . LYS A 1 396 ? 19.094 42.25 33.062 1 92.75 396 LYS A C 1
ATOM 3068 O O . LYS A 1 396 ? 18.609 43.219 32.469 1 92.75 396 LYS A O 1
ATOM 3073 N N . MET A 1 397 ? 18.656 41.812 34.25 1 93.56 397 MET A N 1
ATOM 3074 C CA . MET A 1 397 ? 17.453 42.406 34.844 1 93.56 397 MET A CA 1
ATOM 3075 C C . MET A 1 397 ? 17.703 42.781 36.312 1 93.56 397 MET A C 1
ATOM 3077 O O . MET A 1 397 ? 18.406 42.062 37.031 1 93.56 397 MET A O 1
ATOM 3081 N N . ASN A 1 398 ? 17.172 43.875 36.656 1 92.5 398 ASN A N 1
ATOM 3082 C CA . ASN A 1 398 ? 17.188 44.375 38.031 1 92.5 398 ASN A CA 1
ATOM 3083 C C . ASN A 1 398 ? 15.797 44.812 38.5 1 92.5 398 ASN A C 1
ATOM 3085 O O . ASN A 1 398 ? 15.18 45.656 37.844 1 92.5 398 ASN A O 1
ATOM 3089 N N . PHE A 1 399 ? 15.297 44.25 39.625 1 93.69 399 PHE A N 1
ATOM 3090 C CA . PHE A 1 399 ? 13.984 44.594 40.156 1 93.69 399 PHE A CA 1
ATOM 3091 C C . PHE A 1 399 ? 14.094 45.062 41.594 1 93.69 399 PHE A C 1
ATOM 3093 O O . PHE A 1 399 ? 14.727 44.406 42.406 1 93.69 399 PHE A O 1
ATOM 3100 N N . SER A 1 400 ? 13.477 46.156 41.875 1 93.12 400 SER A N 1
ATOM 3101 C CA . SER A 1 400 ? 13.461 46.656 43.219 1 93.12 400 SER A CA 1
ATOM 3102 C C . SER A 1 400 ? 12.367 46.031 44.062 1 93.12 400 SER A C 1
ATOM 3104 O O . SER A 1 400 ? 11.516 45.312 43.531 1 93.12 400 SER A O 1
ATOM 3106 N N . GLU A 1 401 ? 12.398 46.281 45.375 1 89.88 401 GLU A N 1
ATOM 3107 C CA . GLU A 1 401 ? 11.32 45.812 46.25 1 89.88 401 GLU A CA 1
ATOM 3108 C C . GLU A 1 401 ? 10.062 46.656 46.062 1 89.88 401 GLU A C 1
ATOM 3110 O O . GLU A 1 401 ? 10.133 47.781 45.531 1 89.88 401 GLU A O 1
ATOM 3115 N N . GLY A 1 402 ? 8.812 46.062 46.375 1 81.75 402 GLY A N 1
ATOM 3116 C CA . GLY A 1 402 ? 7.602 46.844 46.375 1 81.75 402 GLY A CA 1
ATOM 3117 C C . GLY A 1 402 ? 6.422 46.156 45.719 1 81.75 402 GLY A C 1
ATOM 3118 O O . GLY A 1 402 ? 5.273 46.531 45.906 1 81.75 402 GLY A O 1
ATOM 3119 N N . PHE A 1 403 ? 6.664 45.156 45.031 1 81.81 403 PHE A N 1
ATOM 3120 C CA . PHE A 1 403 ? 5.555 44.469 44.406 1 81.81 403 PHE A CA 1
ATOM 3121 C C . PHE A 1 403 ? 5.637 42.969 44.656 1 81.81 403 PHE A C 1
ATOM 3123 O O . PHE A 1 403 ? 5.227 42.156 43.844 1 81.81 403 PHE A O 1
ATOM 3130 N N . GLU A 1 404 ? 6.164 42.625 45.719 1 80.19 404 GLU A N 1
ATOM 3131 C CA . GLU A 1 404 ? 6.215 41.219 46.125 1 80.19 404 GLU A CA 1
ATOM 3132 C C . GLU A 1 404 ? 4.84 40.719 46.594 1 80.19 404 GLU A C 1
ATOM 3134 O O . GLU A 1 404 ? 4.055 41.5 47.156 1 80.19 404 GLU A O 1
ATOM 3139 N N . PRO A 1 405 ? 4.504 39.625 46.281 1 77.44 405 PRO A N 1
ATOM 3140 C CA . PRO A 1 405 ? 5.328 38.531 45.75 1 77.44 405 PRO A CA 1
ATOM 3141 C C . PRO A 1 405 ? 5.258 38.438 44.219 1 77.44 405 PRO A C 1
ATOM 3143 O O . PRO A 1 405 ? 5.875 37.531 43.625 1 77.44 405 PRO A O 1
ATOM 3146 N N . GLN A 1 406 ? 4.574 39.25 43.562 1 76.5 406 GLN A N 1
ATOM 3147 C CA . GLN A 1 406 ? 4.387 39.125 42.125 1 76.5 406 GLN A CA 1
ATOM 3148 C C . GLN A 1 406 ? 5.711 39.281 41.375 1 76.5 406 GLN A C 1
ATOM 3150 O O . GLN A 1 406 ? 5.973 38.562 40.406 1 76.5 406 GLN A O 1
ATOM 3155 N N . VAL A 1 407 ? 6.457 40.281 41.875 1 86.31 407 VAL A N 1
ATOM 3156 C CA . VAL A 1 407 ? 7.781 40.5 41.281 1 86.31 407 VAL A CA 1
ATOM 3157 C C . VAL A 1 407 ? 8.852 40.281 42.375 1 86.31 407 VAL A C 1
ATOM 3159 O O . VAL A 1 407 ? 8.977 41.094 43.281 1 86.31 407 VAL A O 1
ATOM 3162 N N . THR A 1 408 ? 9.523 39.25 42.281 1 89.19 408 THR A N 1
ATOM 3163 C CA . THR A 1 408 ? 10.617 38.969 43.219 1 89.19 408 THR A CA 1
ATOM 3164 C C . THR A 1 408 ? 11.781 39.938 42.969 1 89.19 408 THR A C 1
ATOM 3166 O O . THR A 1 408 ? 12.359 39.938 41.875 1 89.19 408 THR A O 1
ATOM 3169 N N . SER A 1 409 ? 12.102 40.656 43.969 1 91.75 409 SER A N 1
ATOM 3170 C CA . SER A 1 409 ? 13.18 41.625 43.812 1 91.75 409 SER A CA 1
ATOM 3171 C C . SER A 1 409 ? 14.531 40.938 43.719 1 91.75 409 SER A C 1
ATOM 3173 O O . SER A 1 409 ? 14.711 39.812 44.188 1 91.75 409 SER A O 1
ATOM 3175 N N . GLY A 1 410 ? 15.469 41.594 42.938 1 91.75 410 GLY A N 1
ATOM 3176 C CA . GLY A 1 410 ? 16.812 41.062 42.781 1 91.75 410 GLY A CA 1
ATOM 3177 C C . GLY A 1 410 ? 17.422 41.312 41.438 1 91.75 410 GLY A C 1
ATOM 3178 O O . GLY A 1 410 ? 16.812 42 40.594 1 91.75 410 GLY A O 1
ATOM 3179 N N . GLN A 1 411 ? 18.719 40.906 41.312 1 92.06 411 GLN A N 1
ATOM 3180 C CA . GLN A 1 411 ? 19.422 41 40.062 1 92.06 411 GLN A CA 1
ATOM 3181 C C . GLN A 1 411 ? 19.5 39.625 39.375 1 92.06 411 GLN A C 1
ATOM 3183 O O . GLN A 1 411 ? 19.859 38.625 40.031 1 92.06 411 GLN A O 1
ATOM 3188 N N . TYR A 1 412 ? 19.062 39.625 38.188 1 92.88 412 TYR A N 1
ATOM 3189 C CA . TYR A 1 412 ? 19.047 38.375 37.438 1 92.88 412 TYR A CA 1
ATOM 3190 C C . TYR A 1 412 ? 19.781 38.531 36.094 1 92.88 412 TYR A C 1
ATOM 3192 O O . TYR A 1 412 ? 19.719 39.594 35.469 1 92.88 412 TYR A O 1
ATOM 3200 N N . SER A 1 413 ? 20.547 37.562 35.656 1 93.25 413 SER A N 1
ATOM 3201 C CA . SER A 1 413 ? 21.234 37.531 34.375 1 93.25 413 SER A CA 1
ATOM 3202 C C . SER A 1 413 ? 21.172 36.125 33.75 1 93.25 413 SER A C 1
ATOM 3204 O O . SER A 1 413 ? 21.609 35.156 34.375 1 93.25 413 SER A O 1
ATOM 3206 N N . THR A 1 414 ? 20.594 36.031 32.594 1 95.12 414 THR A N 1
ATOM 3207 C CA . THR A 1 414 ? 20.438 34.75 31.938 1 95.12 414 THR A CA 1
ATOM 3208 C C . THR A 1 414 ? 20.859 34.844 30.469 1 95.12 414 THR A C 1
ATOM 3210 O O . THR A 1 414 ? 21.031 35.938 29.922 1 95.12 414 THR A O 1
ATOM 3213 N N . LYS A 1 415 ? 21.141 33.688 29.922 1 94.38 415 LYS A N 1
ATOM 3214 C CA . LYS A 1 415 ? 21.562 33.562 28.531 1 94.38 415 LYS A CA 1
ATOM 3215 C C . LYS A 1 415 ? 20.828 32.438 27.828 1 94.38 415 LYS A C 1
ATOM 3217 O O . LYS A 1 415 ? 20.656 31.344 28.406 1 94.38 415 LYS A O 1
ATOM 3222 N N . LEU A 1 416 ? 20.344 32.719 26.672 1 96.25 416 LEU A N 1
ATOM 3223 C CA . LEU A 1 416 ? 19.719 31.703 25.797 1 96.25 416 LEU A CA 1
ATOM 3224 C C . LEU A 1 416 ? 20.516 31.531 24.516 1 96.25 416 LEU A C 1
ATOM 3226 O O . LEU A 1 416 ? 20.859 32.5 23.859 1 96.25 416 LEU A O 1
ATOM 3230 N N . THR A 1 417 ? 20.891 30.297 24.219 1 96.62 417 THR A N 1
ATOM 3231 C CA . THR A 1 417 ? 21.578 29.953 22.969 1 96.62 417 THR A CA 1
ATOM 3232 C C . THR A 1 417 ? 20.688 29.094 22.078 1 96.62 417 THR A C 1
ATOM 3234 O O . THR A 1 417 ? 20.156 28.078 22.531 1 96.62 417 THR A O 1
ATOM 3237 N N . LEU A 1 418 ? 20.438 29.562 20.891 1 98 418 LEU A N 1
ATOM 3238 C CA . LEU A 1 418 ? 19.656 28.781 19.938 1 98 418 LEU A CA 1
ATOM 3239 C C . LEU A 1 418 ? 20.516 28.297 18.781 1 98 418 LEU A C 1
ATOM 3241 O O . LEU A 1 418 ? 21.125 29.094 18.078 1 98 418 LEU A O 1
ATOM 3245 N N . HIS A 1 419 ? 20.578 27 18.625 1 97.62 419 HIS A N 1
ATOM 3246 C CA . HIS A 1 419 ? 21.234 26.375 17.484 1 97.62 419 HIS A CA 1
ATOM 3247 C C . HIS A 1 419 ? 20.234 26 16.406 1 97.62 419 HIS A C 1
ATOM 3249 O O . HIS A 1 419 ? 19.234 25.344 16.688 1 97.62 419 HIS A O 1
ATOM 3255 N N . THR A 1 420 ? 20.406 26.5 15.234 1 97.88 420 THR A N 1
ATOM 3256 C CA . THR A 1 420 ? 19.516 26.172 14.125 1 97.88 420 THR A CA 1
ATOM 3257 C C . THR A 1 420 ? 20.312 25.609 12.945 1 97.88 420 THR A C 1
ATOM 3259 O O . THR A 1 420 ? 21.328 26.188 12.555 1 97.88 420 THR A O 1
ATOM 3262 N N . THR A 1 421 ? 19.875 24.5 12.422 1 97.38 421 THR A N 1
ATOM 3263 C CA . THR A 1 421 ? 20.5 23.844 11.281 1 97.38 421 THR A CA 1
ATOM 3264 C C . THR A 1 421 ? 19.5 23.688 10.141 1 97.38 421 THR A C 1
ATOM 3266 O O . THR A 1 421 ? 18.359 23.266 10.352 1 97.38 421 THR A O 1
ATOM 3269 N N . THR A 1 422 ? 19.891 24.094 8.914 1 96.38 422 THR A N 1
ATOM 3270 C CA . THR A 1 422 ? 19.062 23.891 7.723 1 96.38 422 THR A CA 1
ATOM 3271 C C . THR A 1 422 ? 19.703 22.859 6.797 1 96.38 422 THR A C 1
ATOM 3273 O O . THR A 1 422 ? 20.922 22.719 6.773 1 96.38 422 THR A O 1
ATOM 3276 N N . GLY A 1 423 ? 18.922 22.172 6.117 1 95.56 423 GLY A N 1
ATOM 3277 C CA . GLY A 1 423 ? 19.344 21.172 5.148 1 95.56 423 GLY A CA 1
ATOM 3278 C C . GLY A 1 423 ? 18.188 20.453 4.496 1 95.56 423 GLY A C 1
ATOM 3279 O O . GLY A 1 423 ? 17.062 20.938 4.5 1 95.56 423 GLY A O 1
ATOM 3280 N N . TYR A 1 424 ? 18.578 19.359 3.846 1 94.81 424 TYR A N 1
ATOM 3281 C CA . TYR A 1 424 ? 17.562 18.562 3.166 1 94.81 424 TYR A CA 1
ATOM 3282 C C . TYR A 1 424 ? 17.469 17.172 3.762 1 94.81 424 TYR A C 1
ATOM 3284 O O . TYR A 1 424 ? 18.391 16.734 4.469 1 94.81 424 TYR A O 1
ATOM 3292 N N . PHE A 1 425 ? 16.344 16.547 3.588 1 93.94 425 PHE A N 1
ATOM 3293 C CA . PHE A 1 425 ? 16.172 15.141 3.941 1 93.94 425 PHE A CA 1
ATOM 3294 C C . PHE A 1 425 ? 15.359 14.414 2.875 1 93.94 425 PHE A C 1
ATOM 3296 O O . PHE A 1 425 ? 14.672 15.047 2.076 1 93.94 425 PHE A O 1
ATOM 3303 N N . GLU A 1 426 ? 15.57 13.219 2.895 1 92.75 426 GLU A N 1
ATOM 3304 C CA . GLU A 1 426 ? 14.805 12.391 1.963 1 92.75 426 GLU A CA 1
ATOM 3305 C C . GLU A 1 426 ? 13.438 12.039 2.537 1 92.75 426 GLU A C 1
ATOM 3307 O O . GLU A 1 426 ? 13.336 11.594 3.682 1 92.75 426 GLU A O 1
ATOM 3312 N N . LEU A 1 427 ? 12.391 12.289 1.781 1 89.69 427 LEU A N 1
ATOM 3313 C CA . LEU A 1 427 ? 11.039 11.938 2.207 1 89.69 427 LEU A CA 1
ATOM 3314 C C . LEU A 1 427 ? 10.875 10.43 2.293 1 89.69 427 LEU A C 1
ATOM 3316 O O . LEU A 1 427 ? 11.539 9.68 1.568 1 89.69 427 LEU A O 1
ATOM 3320 N N . PRO A 1 428 ? 10 9.992 3.17 1 85.69 428 PRO A N 1
ATOM 3321 C CA . PRO A 1 428 ? 9.711 8.562 3.254 1 85.69 428 PRO A CA 1
ATOM 3322 C C . PRO A 1 428 ? 9.273 7.969 1.915 1 85.69 428 PRO A C 1
ATOM 3324 O O . PRO A 1 428 ? 8.469 8.57 1.205 1 85.69 428 PRO A O 1
ATOM 3327 N N . ASN A 1 429 ? 9.867 6.895 1.543 1 83.94 429 ASN A N 1
ATOM 3328 C CA . ASN A 1 429 ? 9.555 6.137 0.336 1 83.94 429 ASN A CA 1
ATOM 3329 C C . ASN A 1 429 ? 9.852 4.652 0.512 1 83.94 429 ASN A C 1
ATOM 3331 O O . ASN A 1 429 ? 10.297 4.227 1.578 1 83.94 429 ASN A O 1
ATOM 3335 N N . TYR A 1 430 ? 9.656 3.893 -0.451 1 78.19 430 TYR A N 1
ATOM 3336 C CA . TYR A 1 430 ? 9.82 2.449 -0.308 1 78.19 430 TYR A CA 1
ATOM 3337 C C . TYR A 1 430 ? 11.289 2.07 -0.199 1 78.19 430 TYR A C 1
ATOM 3339 O O . TYR A 1 430 ? 11.633 1.082 0.451 1 78.19 430 TYR A O 1
ATOM 3347 N N . GLU A 1 431 ? 12.188 2.781 -0.764 1 81.38 431 GLU A N 1
ATOM 3348 C CA . GLU A 1 431 ? 13.609 2.463 -0.774 1 81.38 431 GLU A CA 1
ATOM 3349 C C . GLU A 1 431 ? 14.242 2.691 0.6 1 81.38 431 GLU A C 1
ATOM 3351 O O . GLU A 1 431 ? 15.164 1.977 0.993 1 81.38 431 GLU A O 1
ATOM 3356 N N . ASN A 1 432 ? 13.734 3.785 1.278 1 84.12 432 ASN A N 1
ATOM 3357 C CA . ASN A 1 432 ? 14.352 4.082 2.568 1 84.12 432 ASN A CA 1
ATOM 3358 C C . ASN A 1 432 ? 13.531 3.502 3.723 1 84.12 432 ASN A C 1
ATOM 3360 O O . ASN A 1 432 ? 13.586 4.016 4.844 1 84.12 432 ASN A O 1
ATOM 3364 N N . GLY A 1 433 ? 12.703 2.527 3.387 1 76.12 433 GLY A N 1
ATOM 3365 C CA . GLY A 1 433 ? 11.938 1.862 4.426 1 76.12 433 GLY A CA 1
ATOM 3366 C C . GLY A 1 433 ? 10.789 2.703 4.945 1 76.12 433 GLY A C 1
ATOM 3367 O O . GLY A 1 433 ? 10.328 2.508 6.074 1 76.12 433 GLY A O 1
ATOM 3368 N N . GLN A 1 434 ? 10.383 3.773 4.219 1 79.31 434 GLN A N 1
ATOM 3369 C CA . GLN A 1 434 ? 9.242 4.625 4.527 1 79.31 434 GLN A CA 1
ATOM 3370 C C . GLN A 1 434 ? 9.484 5.434 5.797 1 79.31 434 GLN A C 1
ATOM 3372 O O . GLN A 1 434 ? 8.578 5.617 6.609 1 79.31 434 GLN A O 1
ATOM 3377 N N . VAL A 1 435 ? 10.719 5.746 6.031 1 82.62 435 VAL A N 1
ATOM 3378 C CA . VAL A 1 435 ? 11.117 6.59 7.156 1 82.62 435 VAL A CA 1
ATOM 3379 C C . VAL A 1 435 ? 11.82 7.84 6.637 1 82.62 435 VAL A C 1
ATOM 3381 O O . VAL A 1 435 ? 12.453 7.809 5.578 1 82.62 435 VAL A O 1
ATOM 3384 N N . PRO A 1 436 ? 11.578 8.945 7.391 1 88.56 436 PRO A N 1
ATOM 3385 C CA . PRO A 1 436 ? 12.312 10.133 6.957 1 88.56 436 PRO A CA 1
ATOM 3386 C C . PRO A 1 436 ? 13.828 9.945 7.008 1 88.56 436 PRO A C 1
ATOM 3388 O O . PRO A 1 436 ? 14.352 9.375 7.973 1 88.56 436 PRO A O 1
ATOM 3391 N N . GLY A 1 437 ? 14.547 10.406 5.961 1 90.12 437 GLY A N 1
ATOM 3392 C CA . GLY A 1 437 ? 15.992 10.297 5.895 1 90.12 437 GLY A CA 1
ATOM 3393 C C . GLY A 1 437 ? 16.703 11.234 6.844 1 90.12 437 GLY A C 1
ATOM 3394 O O . GLY A 1 437 ? 16.094 12.164 7.383 1 90.12 437 GLY A O 1
ATOM 3395 N N . PRO A 1 438 ? 17.922 10.945 7.059 1 91.19 438 PRO A N 1
ATOM 3396 C CA . PRO A 1 438 ? 18.719 11.852 7.883 1 91.19 438 PRO A CA 1
ATOM 3397 C C . PRO A 1 438 ? 19.031 13.172 7.188 1 91.19 438 PRO A C 1
ATOM 3399 O O . PRO A 1 438 ? 18.719 13.336 6 1 91.19 438 PRO A O 1
ATOM 3402 N N . LEU A 1 439 ? 19.5 14.141 8.039 1 94.06 439 LEU A N 1
ATOM 3403 C CA . LEU A 1 439 ? 19.938 15.422 7.496 1 94.06 439 LEU A CA 1
ATOM 3404 C C . LEU A 1 439 ? 21.078 15.227 6.5 1 94.06 439 LEU A C 1
ATOM 3406 O O . LEU A 1 439 ? 22.047 14.516 6.789 1 94.06 439 LEU A O 1
ATOM 3410 N N . ILE A 1 440 ? 20.938 15.805 5.293 1 91.12 440 ILE A N 1
ATOM 3411 C CA . ILE A 1 440 ? 21.906 15.656 4.215 1 91.12 440 ILE A CA 1
ATOM 3412 C C . ILE A 1 440 ? 22.906 16.812 4.25 1 91.12 440 ILE A C 1
ATOM 3414 O O . ILE A 1 440 ? 22.5 17.969 4.371 1 91.12 440 ILE A O 1
ATOM 3418 N N . GLU A 1 441 ? 24.141 16.516 4.07 1 86.81 441 GLU A N 1
ATOM 3419 C CA . GLU A 1 441 ? 25.203 17.516 4.172 1 86.81 441 GLU A CA 1
ATOM 3420 C C . GLU A 1 441 ? 25.297 18.328 2.893 1 86.81 441 GLU A C 1
ATOM 3422 O O . GLU A 1 441 ? 25.453 19.547 2.945 1 86.81 441 GLU A O 1
ATOM 3427 N N . ASN A 1 442 ? 25.141 17.578 1.757 1 82.94 442 ASN A N 1
ATOM 3428 C CA . ASN A 1 442 ? 25.281 18.25 0.468 1 82.94 442 ASN A CA 1
ATOM 3429 C C . ASN A 1 442 ? 23.969 18.234 -0.314 1 82.94 442 ASN A C 1
ATOM 3431 O O . ASN A 1 442 ? 23.109 17.375 -0.072 1 82.94 442 ASN A O 1
ATOM 3435 N N . SER A 1 443 ? 23.797 19.172 -1.225 1 78.88 443 SER A N 1
ATOM 3436 C CA . SER A 1 443 ? 22.578 19.297 -1.999 1 78.88 443 SER A CA 1
ATOM 3437 C C . SER A 1 443 ? 22.234 17.984 -2.701 1 78.88 443 SER A C 1
ATOM 3439 O O . SER A 1 443 ? 23.078 17.375 -3.342 1 78.88 443 SER A O 1
ATOM 3441 N N . PRO A 1 444 ? 21.109 17.484 -2.387 1 73.62 444 PRO A N 1
ATOM 3442 C CA . PRO A 1 444 ? 20.703 16.266 -3.092 1 73.62 444 PRO A CA 1
ATOM 3443 C C . PRO A 1 444 ? 20.359 16.516 -4.555 1 73.62 444 PRO A C 1
ATOM 3445 O O . PRO A 1 444 ? 20.094 15.57 -5.305 1 73.62 444 PRO A O 1
ATOM 3448 N N . PHE A 1 445 ? 20.109 17.828 -4.848 1 70.31 445 PHE A N 1
ATOM 3449 C CA . PHE A 1 445 ? 19.719 18.172 -6.207 1 70.31 445 PHE A CA 1
ATOM 3450 C C . PHE A 1 445 ? 20.938 18.344 -7.102 1 70.31 445 PHE A C 1
ATOM 3452 O O . PHE A 1 445 ? 22 18.75 -6.633 1 70.31 445 PHE A O 1
ATOM 3459 N N . GLY A 1 446 ? 21.328 17.297 -7.867 1 51.66 446 GLY A N 1
ATOM 3460 C CA . GLY A 1 446 ? 22.453 17.453 -8.766 1 51.66 446 GLY A CA 1
ATOM 3461 C C . GLY A 1 446 ? 22.766 18.891 -9.109 1 51.66 446 GLY A C 1
ATOM 3462 O O . GLY A 1 446 ? 21.969 19.781 -8.812 1 51.66 446 GLY A O 1
ATOM 3463 N N . ASN A 1 447 ? 23.984 19.234 -9.406 1 38.62 447 ASN A N 1
ATOM 3464 C CA . ASN A 1 447 ? 24.547 20.531 -9.758 1 38.62 447 ASN A CA 1
ATOM 3465 C C . ASN A 1 447 ? 23.625 21.312 -10.695 1 38.62 447 ASN A C 1
ATOM 3467 O O . ASN A 1 447 ? 24.094 22.172 -11.445 1 38.62 447 ASN A O 1
ATOM 3471 N N . SER A 1 448 ? 22.531 20.891 -11.078 1 32.94 448 SER A N 1
ATOM 3472 C CA . SER A 1 448 ? 21.953 21.875 -11.977 1 32.94 448 SER A CA 1
ATOM 3473 C C . SER A 1 448 ? 21.516 23.125 -11.219 1 32.94 448 SER A C 1
ATOM 3475 O O . SER A 1 448 ? 20.469 23.141 -10.57 1 32.94 448 SER A O 1
ATOM 3477 N N . SER A 1 449 ? 22.312 23.734 -10.68 1 32.53 449 SER A N 1
ATOM 3478 C CA . SER A 1 449 ? 22.109 25.109 -10.195 1 32.53 449 SER A CA 1
ATOM 3479 C C . SER A 1 449 ? 21.328 25.938 -11.211 1 32.53 449 SER A C 1
ATOM 3481 O O . SER A 1 449 ? 21.875 26.359 -12.227 1 32.53 449 SER A O 1
ATOM 3483 N N . GLN A 1 450 ? 20.297 25.625 -11.766 1 26.5 450 GLN A N 1
ATOM 3484 C CA . GLN A 1 450 ? 19.797 26.812 -12.461 1 26.5 450 GLN A CA 1
ATOM 3485 C C . GLN A 1 450 ? 19.828 28.031 -11.555 1 26.5 450 GLN A C 1
ATOM 3487 O O . GLN A 1 450 ? 19.203 28.047 -10.5 1 26.5 450 GLN A O 1
ATOM 3492 N N . LYS A 1 451 ? 20.984 28.734 -11.625 1 29.28 451 LYS A N 1
ATOM 3493 C CA . LYS A 1 451 ? 21.047 30.141 -11.203 1 29.28 451 LYS A CA 1
ATOM 3494 C C . LYS A 1 451 ? 19.828 30.906 -11.695 1 29.28 451 LYS A C 1
ATOM 3496 O O . LYS A 1 451 ? 19.734 31.234 -12.883 1 29.28 451 LYS A O 1
ATOM 3501 N N . LEU A 1 452 ? 18.75 30.609 -11.305 1 25.84 452 LEU A N 1
ATOM 3502 C CA . LEU A 1 452 ? 17.812 31.641 -11.719 1 25.84 452 LEU A CA 1
ATOM 3503 C C . LEU A 1 452 ? 18.281 33.031 -11.297 1 25.84 452 LEU A C 1
ATOM 3505 O O . LEU A 1 452 ? 18.719 33.219 -10.164 1 25.84 452 LEU A O 1
ATOM 3509 N N . ALA A 1 453 ? 18.797 33.812 -12.234 1 22.7 453 ALA A N 1
ATOM 3510 C CA . ALA A 1 453 ? 19.172 35.219 -12.133 1 22.7 453 ALA A CA 1
ATOM 3511 C C . ALA A 1 453 ? 18.188 36 -11.266 1 22.7 453 ALA A C 1
ATOM 3513 O O . ALA A 1 453 ? 16.969 35.844 -11.422 1 22.7 453 ALA A O 1
ATOM 3514 N N . SER A 1 454 ? 18.656 36.344 -10.273 1 24.25 454 SER A N 1
ATOM 3515 C CA . SER A 1 454 ? 18 37.25 -9.344 1 24.25 454 SER A CA 1
ATOM 3516 C C . SER A 1 454 ? 17.484 38.5 -10.07 1 24.25 454 SER A C 1
ATOM 3518 O O . SER A 1 454 ? 18.188 39.094 -10.875 1 24.25 454 SER A O 1
ATOM 3520 N N . ARG A 1 455 ? 16.297 38.531 -10.555 1 22.98 455 ARG A N 1
ATOM 3521 C CA . ARG A 1 455 ? 15.867 39.844 -11.023 1 22.98 455 ARG A CA 1
ATOM 3522 C C . ARG A 1 455 ? 16.078 40.906 -9.945 1 22.98 455 ARG A C 1
ATOM 3524 O O . ARG A 1 455 ? 15.664 40.719 -8.797 1 22.98 455 ARG A O 1
ATOM 3531 N N . ASP A 1 456 ? 17.125 41.594 -10.203 1 21.83 456 ASP A N 1
ATOM 3532 C CA . ASP A 1 456 ? 17.5 42.812 -9.453 1 21.83 456 ASP A CA 1
ATOM 3533 C C . ASP A 1 456 ? 16.328 43.781 -9.328 1 21.83 456 ASP A C 1
ATOM 3535 O O . ASP A 1 456 ? 15.898 44.375 -10.328 1 21.83 456 ASP A O 1
ATOM 3539 N N . LEU A 1 457 ? 15.242 43.375 -8.906 1 21.52 457 LEU A N 1
ATOM 3540 C CA . LEU A 1 457 ? 14.391 44.562 -8.805 1 21.52 457 LEU A CA 1
ATOM 3541 C C . LEU A 1 457 ? 15.078 45.656 -8.023 1 21.52 457 LEU A C 1
ATOM 3543 O O . LEU A 1 457 ? 15.727 45.406 -7.008 1 21.52 457 LEU A O 1
ATOM 3547 N N . ASP A 1 458 ? 15.5 46.625 -8.719 1 19.97 458 ASP A N 1
ATOM 3548 C CA . ASP A 1 458 ? 16.078 47.906 -8.328 1 19.97 458 ASP A CA 1
ATOM 3549 C C . ASP A 1 458 ? 15.352 48.5 -7.125 1 19.97 458 ASP A C 1
ATOM 3551 O O . ASP A 1 458 ? 14.172 48.875 -7.223 1 19.97 458 ASP A O 1
ATOM 3555 N N . SER A 1 459 ? 15.406 47.969 -6.059 1 23.69 459 SER A N 1
ATOM 3556 C CA . SER A 1 459 ? 14.758 48.531 -4.883 1 23.69 459 SER A CA 1
ATOM 3557 C C . SER A 1 459 ? 15.391 49.875 -4.492 1 23.69 459 SER A C 1
ATOM 3559 O O . SER A 1 459 ? 16.5 49.906 -3.967 1 23.69 459 SER A O 1
ATOM 3561 N N . TYR A 1 460 ? 15.422 50.875 -5.348 1 21.48 460 TYR A N 1
ATOM 3562 C CA . TYR A 1 460 ? 15.992 52.188 -5.035 1 21.48 460 TYR A CA 1
ATOM 3563 C C . TYR A 1 460 ? 15.469 52.688 -3.701 1 21.48 460 TYR A C 1
ATOM 3565 O O . TYR A 1 460 ? 15.75 53.844 -3.322 1 21.48 460 TYR A O 1
ATOM 3573 N N . THR A 1 461 ? 14.273 52.438 -3.281 1 20.81 461 THR A N 1
ATOM 3574 C CA . THR A 1 461 ? 13.82 53.5 -2.381 1 20.81 461 THR A CA 1
ATOM 3575 C C . THR A 1 461 ? 14.688 53.531 -1.13 1 20.81 461 THR A C 1
ATOM 3577 O O . THR A 1 461 ? 14.938 52.531 -0.49 1 20.81 461 THR A O 1
ATOM 3580 N N . ALA A 1 462 ? 15.523 54.531 -1.12 1 20.88 462 ALA A N 1
ATOM 3581 C CA . ALA A 1 462 ? 16.547 55.031 -0.187 1 20.88 462 ALA A CA 1
ATOM 3582 C C . ALA A 1 462 ? 15.977 55.156 1.226 1 20.88 462 ALA A C 1
ATOM 3584 O O . ALA A 1 462 ? 15.047 55.906 1.464 1 20.88 462 ALA A O 1
ATOM 3585 N N . TRP A 1 463 ? 15.57 54.125 1.813 1 23.77 463 TRP A N 1
ATOM 3586 C CA . TRP A 1 463 ? 14.984 54.219 3.148 1 23.77 463 TRP A CA 1
ATOM 3587 C C . TRP A 1 463 ? 16.047 54.594 4.18 1 23.77 463 TRP A C 1
ATOM 3589 O O . TRP A 1 463 ? 17.156 54.062 4.172 1 23.77 463 TRP A O 1
ATOM 3599 N N . ASN A 1 464 ? 16.188 55.812 4.402 1 21.16 464 ASN A N 1
ATOM 3600 C CA . ASN A 1 464 ? 17.062 56.375 5.426 1 21.16 464 ASN A CA 1
ATOM 3601 C C . ASN A 1 464 ? 16.906 55.625 6.758 1 21.16 464 ASN A C 1
ATOM 3603 O O . ASN A 1 464 ? 15.789 55.406 7.223 1 21.16 464 ASN A O 1
ATOM 3607 N N . ILE A 1 465 ? 17.953 55 7.172 1 26.67 465 ILE A N 1
ATOM 3608 C CA . ILE A 1 465 ? 18.281 53.969 8.125 1 26.67 465 ILE A CA 1
ATOM 3609 C C . ILE A 1 465 ? 18.328 54.531 9.531 1 26.67 465 ILE A C 1
ATOM 3611 O O . ILE A 1 465 ? 19.172 55.375 9.836 1 26.67 465 ILE A O 1
ATOM 3615 N N . LEU A 1 466 ? 17.359 54.906 10.109 1 27.42 466 LEU A N 1
ATOM 3616 C CA . LEU A 1 466 ? 17.547 55.219 11.516 1 27.42 466 LEU A CA 1
ATOM 3617 C C . LEU A 1 466 ? 18.234 54.062 12.25 1 27.42 466 LEU A C 1
ATOM 3619 O O . LEU A 1 466 ? 18.172 52.906 11.797 1 27.42 466 LEU A O 1
ATOM 3623 N N . HIS A 1 467 ? 18.641 54.125 13.617 1 29.81 467 HIS A N 1
ATOM 3624 C CA . HIS A 1 467 ? 19.547 53.406 14.516 1 29.81 467 HIS A CA 1
ATOM 3625 C C . HIS A 1 467 ? 19.125 51.938 14.688 1 29.81 467 HIS A C 1
ATOM 3627 O O . HIS A 1 467 ? 18.016 51.562 14.312 1 29.81 467 HIS A O 1
ATOM 3633 N N . ALA A 1 468 ? 19.641 51.094 15.82 1 40.94 468 ALA A N 1
ATOM 3634 C CA . ALA A 1 468 ? 20.016 49.688 15.922 1 40.94 468 ALA A CA 1
ATOM 3635 C C . ALA A 1 468 ? 18.828 48.75 15.664 1 40.94 468 ALA A C 1
ATOM 3637 O O . ALA A 1 468 ? 18.922 47.812 14.891 1 40.94 468 ALA A O 1
ATOM 3638 N N . THR A 1 469 ? 17.828 48.938 16.484 1 48.94 469 THR A N 1
ATOM 3639 C CA . THR A 1 469 ? 16.688 48.031 16.422 1 48.94 469 THR A CA 1
ATOM 3640 C C . THR A 1 469 ? 15.992 48.125 15.07 1 48.94 469 THR A C 1
ATOM 3642 O O . THR A 1 469 ? 15.469 47.125 14.57 1 48.94 469 THR A O 1
ATOM 3645 N N . SER A 1 470 ? 16.016 49.281 14.492 1 50.75 470 SER A N 1
ATOM 3646 C CA . SER A 1 470 ? 15.32 49.531 13.227 1 50.75 470 SER A CA 1
ATOM 3647 C C . SER A 1 470 ? 16 48.781 12.086 1 50.75 470 SER A C 1
ATOM 3649 O O . SER A 1 470 ? 15.344 48.312 11.164 1 50.75 470 SER A O 1
ATOM 3651 N N . ASN A 1 471 ? 17.375 48.688 12.281 1 57 471 ASN A N 1
ATOM 3652 C CA . ASN A 1 471 ? 18.062 48.031 11.195 1 57 471 ASN A CA 1
ATOM 3653 C C . ASN A 1 471 ? 17.781 46.531 11.195 1 57 471 ASN A C 1
ATOM 3655 O O . ASN A 1 471 ? 17.703 45.906 10.133 1 57 471 ASN A O 1
ATOM 3659 N N . ALA A 1 472 ? 17.516 46.062 12.344 1 67.25 472 ALA A N 1
ATOM 3660 C CA . ALA A 1 472 ? 17.297 44.625 12.43 1 67.25 472 ALA A CA 1
ATOM 3661 C C . ALA A 1 472 ? 15.945 44.25 11.844 1 67.25 472 ALA A C 1
ATOM 3663 O O . ALA A 1 472 ? 15.781 43.156 11.305 1 67.25 472 ALA A O 1
ATOM 3664 N N . SER A 1 473 ? 15.07 45.219 11.836 1 65.31 473 SER A N 1
ATOM 3665 C CA . SER A 1 473 ? 13.711 44.906 11.383 1 65.31 473 SER A CA 1
ATOM 3666 C C . SER A 1 473 ? 13.641 44.844 9.859 1 65.31 473 SER A C 1
ATOM 3668 O O . SER A 1 473 ? 12.742 44.188 9.305 1 65.31 473 SER A O 1
ATOM 3670 N N . ASN A 1 474 ? 14.609 45.438 9.227 1 66.69 474 ASN A N 1
ATOM 3671 C CA . ASN A 1 474 ? 14.539 45.5 7.77 1 66.69 474 ASN A CA 1
ATOM 3672 C C . ASN A 1 474 ? 15.305 44.344 7.125 1 66.69 474 ASN A C 1
ATOM 3674 O O . ASN A 1 474 ? 15.297 44.188 5.902 1 66.69 474 ASN A O 1
ATOM 3678 N N . VAL A 1 475 ? 15.906 43.625 8.016 1 75.31 475 VAL A N 1
ATOM 3679 C CA . VAL A 1 475 ? 16.672 42.5 7.48 1 75.31 475 VAL A CA 1
ATOM 3680 C C . VAL A 1 475 ? 15.719 41.375 7.066 1 75.31 475 VAL A C 1
ATOM 3682 O O . VAL A 1 475 ? 14.758 41.062 7.777 1 75.31 475 VAL A O 1
ATOM 3685 N N . GLN A 1 476 ? 15.961 40.938 5.844 1 76.25 476 GLN A N 1
ATOM 3686 C CA . GLN A 1 476 ? 15.195 39.781 5.391 1 76.25 476 GLN A CA 1
ATOM 3687 C C . GLN A 1 476 ? 15.859 38.469 5.84 1 76.25 476 GLN A C 1
ATOM 3689 O O . GLN A 1 476 ? 17.078 38.438 6.047 1 76.25 476 GLN A O 1
ATOM 3694 N N . ASN A 1 477 ? 15.148 37.5 6.074 1 82.75 477 ASN A N 1
ATOM 3695 C CA . ASN A 1 477 ? 15.609 36.188 6.422 1 82.75 477 ASN A CA 1
ATOM 3696 C C . ASN A 1 477 ? 16.438 36.188 7.699 1 82.75 477 ASN A C 1
ATOM 3698 O O . ASN A 1 477 ? 17.562 35.656 7.723 1 82.75 477 ASN A O 1
ATOM 3702 N N . LYS A 1 478 ? 15.891 36.781 8.68 1 90.5 478 LYS A N 1
ATOM 3703 C CA . LYS A 1 478 ? 16.5 36.781 10.008 1 90.5 478 LYS A CA 1
ATOM 3704 C C . LYS A 1 478 ? 16.562 35.375 10.594 1 90.5 478 LYS A C 1
ATOM 3706 O O . LYS A 1 478 ? 15.812 34.5 10.195 1 90.5 478 LYS A O 1
ATOM 3711 N N . GLY A 1 479 ? 17.516 35.219 11.477 1 93.12 479 GLY A N 1
ATOM 3712 C CA . GLY A 1 479 ? 17.5 33.969 12.242 1 93.12 479 GLY A CA 1
ATOM 3713 C C . GLY A 1 479 ? 16.281 33.844 13.133 1 93.12 479 GLY A C 1
ATOM 3714 O O . GLY A 1 479 ? 15.641 34.844 13.461 1 93.12 479 GLY A O 1
ATOM 3715 N N . PRO A 1 480 ? 15.977 32.625 13.469 1 96.44 480 PRO A N 1
ATOM 3716 C CA . PRO A 1 480 ? 14.758 32.406 14.25 1 96.44 480 PRO A CA 1
ATOM 3717 C C . PRO A 1 480 ? 14.805 33.094 15.617 1 96.44 480 PRO A C 1
ATOM 3719 O O . PRO A 1 480 ? 13.797 33.625 16.078 1 96.44 480 PRO A O 1
ATOM 3722 N N . LEU A 1 481 ? 15.922 33.125 16.328 1 97.25 481 LEU A N 1
ATOM 3723 C CA . LEU A 1 481 ? 15.984 33.719 17.641 1 97.25 481 LEU A CA 1
ATOM 3724 C C . LEU A 1 481 ? 15.82 35.25 17.547 1 97.25 481 LEU A C 1
ATOM 3726 O O . LEU A 1 481 ? 15.18 35.844 18.406 1 97.25 481 LEU A O 1
ATOM 3730 N N . LEU A 1 482 ? 16.5 35.812 16.547 1 94.75 482 LEU A N 1
ATOM 3731 C CA . LEU A 1 482 ? 16.328 37.25 16.359 1 94.75 482 LEU A CA 1
ATOM 3732 C C . LEU A 1 482 ? 14.852 37.594 16.109 1 94.75 482 LEU A C 1
ATOM 3734 O O . LEU A 1 482 ? 14.328 38.562 16.672 1 94.75 482 LEU A O 1
ATOM 3738 N N . ASN A 1 483 ? 14.18 36.844 15.25 1 93.69 483 ASN A N 1
ATOM 3739 C CA . ASN A 1 483 ? 12.758 37.031 15.016 1 93.69 483 ASN A CA 1
ATOM 3740 C C . ASN A 1 483 ? 11.945 36.938 16.297 1 93.69 483 ASN A C 1
ATOM 3742 O O . ASN A 1 483 ? 11.039 37.719 16.547 1 93.69 483 ASN A O 1
ATOM 3746 N N . ILE A 1 484 ? 12.266 35.969 17.078 1 96.5 484 ILE A N 1
ATOM 3747 C CA . ILE A 1 484 ? 11.555 35.75 18.344 1 96.5 484 ILE A CA 1
ATOM 3748 C C . ILE A 1 484 ? 11.797 36.938 19.281 1 96.5 484 ILE A C 1
ATOM 3750 O O . ILE A 1 484 ? 10.852 37.469 19.875 1 96.5 484 ILE A O 1
ATOM 3754 N N . ALA A 1 485 ? 13.039 37.281 19.453 1 94.75 485 ALA A N 1
ATOM 3755 C CA . ALA A 1 485 ? 13.391 38.406 20.344 1 94.75 485 ALA A CA 1
ATOM 3756 C C . ALA A 1 485 ? 12.688 39.688 19.922 1 94.75 485 ALA A C 1
ATOM 3758 O O . ALA A 1 485 ? 12.172 40.438 20.766 1 94.75 485 ALA A O 1
ATOM 3759 N N . MET A 1 486 ? 12.695 39.906 18.656 1 91.06 486 MET A N 1
ATOM 3760 C CA . MET A 1 486 ? 12.023 41.094 18.156 1 91.06 486 MET A CA 1
ATOM 3761 C C . MET A 1 486 ? 10.516 41 18.375 1 91.06 486 MET A C 1
ATOM 3763 O O . MET A 1 486 ? 9.867 42 18.688 1 91.06 486 MET A O 1
ATOM 3767 N N . ALA A 1 487 ? 9.969 39.875 18.172 1 92.38 487 ALA A N 1
ATOM 3768 C CA . ALA A 1 487 ? 8.539 39.656 18.359 1 92.38 487 ALA A CA 1
ATOM 3769 C C . ALA A 1 487 ? 8.141 39.844 19.828 1 92.38 487 ALA A C 1
ATOM 3771 O O . ALA A 1 487 ? 7.105 40.438 20.125 1 92.38 487 ALA A O 1
ATOM 3772 N N . LEU A 1 488 ? 8.953 39.375 20.703 1 93.38 488 LEU A N 1
ATOM 3773 C CA . LEU A 1 488 ? 8.578 39.344 22.109 1 93.38 488 LEU A CA 1
ATOM 3774 C C . LEU A 1 488 ? 8.977 40.625 22.812 1 93.38 488 LEU A C 1
ATOM 3776 O O . LEU A 1 488 ? 8.273 41.094 23.719 1 93.38 488 LEU A O 1
ATOM 3780 N N . PHE A 1 489 ? 10.086 41.25 22.438 1 90.5 489 PHE A N 1
ATOM 3781 C CA . PHE A 1 489 ? 10.648 42.312 23.25 1 90.5 489 PHE A CA 1
ATOM 3782 C C . PHE A 1 489 ? 10.852 43.562 22.422 1 90.5 489 PHE A C 1
ATOM 3784 O O . PHE A 1 489 ? 11.078 44.656 22.969 1 90.5 489 PHE A O 1
ATOM 3791 N N . GLY A 1 490 ? 10.812 43.438 21.141 1 84.12 490 GLY A N 1
ATOM 3792 C CA . GLY A 1 490 ? 11.078 44.562 20.266 1 84.12 490 GLY A CA 1
ATOM 3793 C C . GLY A 1 490 ? 9.922 45.562 20.203 1 84.12 490 GLY A C 1
ATOM 3794 O O . GLY A 1 490 ? 9.062 45.562 21.094 1 84.12 490 GLY A O 1
ATOM 3795 N N . GLU A 1 491 ? 10.016 46.344 19.219 1 75.62 491 GLU A N 1
ATOM 3796 C CA . GLU A 1 491 ? 8.977 47.344 19.016 1 75.62 491 GLU A CA 1
ATOM 3797 C C . GLU A 1 491 ? 7.621 46.688 18.75 1 75.62 491 GLU A C 1
ATOM 3799 O O . GLU A 1 491 ? 7.516 45.75 17.969 1 75.62 491 GLU A O 1
ATOM 3804 N N . GLY A 1 492 ? 6.598 47.25 19.438 1 76.69 492 GLY A N 1
ATOM 3805 C CA . GLY A 1 492 ? 5.266 46.688 19.266 1 76.69 492 GLY A CA 1
ATOM 3806 C C . GLY A 1 492 ? 4.953 45.562 20.219 1 76.69 492 GLY A C 1
ATOM 3807 O O . GLY A 1 492 ? 3.805 45.125 20.312 1 76.69 492 GLY A O 1
ATOM 3808 N N . SER A 1 493 ? 5.988 45.156 20.938 1 84.44 493 SER A N 1
ATOM 3809 C CA . SER A 1 493 ? 5.82 44.031 21.859 1 84.44 493 SER A CA 1
ATOM 3810 C C . SER A 1 493 ? 4.969 44.406 23.062 1 84.44 493 SER A C 1
ATOM 3812 O O . SER A 1 493 ? 4.574 45.562 23.203 1 84.44 493 SER A O 1
ATOM 3814 N N . PHE A 1 494 ? 4.688 43.438 23.859 1 82.62 494 PHE A N 1
ATOM 3815 C CA . PHE A 1 494 ? 3.928 43.656 25.078 1 82.62 494 PHE A CA 1
ATOM 3816 C C . PHE A 1 494 ? 4.609 44.688 25.969 1 82.62 494 PHE A C 1
ATOM 3818 O O . PHE A 1 494 ? 3.951 45.594 26.5 1 82.62 494 PHE A O 1
ATOM 3825 N N . ALA A 1 495 ? 5.895 44.531 26.094 1 80.38 495 ALA A N 1
ATOM 3826 C CA . ALA A 1 495 ? 6.656 45.438 26.969 1 80.38 495 ALA A CA 1
ATOM 3827 C C . ALA A 1 495 ? 6.711 46.844 26.391 1 80.38 495 ALA A C 1
ATOM 3829 O O . ALA A 1 495 ? 6.867 47.812 27.141 1 80.38 495 ALA A O 1
ATOM 3830 N N . ASP A 1 496 ? 6.543 46.938 25.125 1 75.56 496 ASP A N 1
ATOM 3831 C CA . ASP A 1 496 ? 6.629 48.25 24.453 1 75.56 496 ASP A CA 1
ATOM 3832 C C . ASP A 1 496 ? 5.262 48.906 24.375 1 75.56 496 ASP A C 1
ATOM 3834 O O . ASP A 1 496 ? 5.027 49.938 25.016 1 75.56 496 ASP A O 1
ATOM 3838 N N . VAL A 1 497 ? 4.348 48.25 23.516 1 64.5 497 VAL A N 1
ATOM 3839 C CA . VAL A 1 497 ? 3.117 48.938 23.141 1 64.5 497 VAL A CA 1
ATOM 3840 C C . VAL A 1 497 ? 1.94 48.375 23.922 1 64.5 497 VAL A C 1
ATOM 3842 O O . VAL A 1 497 ? 1.056 49.094 24.359 1 64.5 497 VAL A O 1
ATOM 3845 N N . GLN A 1 498 ? 1.879 47.156 24.094 1 61.75 498 GLN A N 1
ATOM 3846 C CA . GLN A 1 498 ? 0.657 46.562 24.609 1 61.75 498 GLN A CA 1
ATOM 3847 C C . GLN A 1 498 ? 0.374 47.031 26.047 1 61.75 498 GLN A C 1
ATOM 3849 O O . GLN A 1 498 ? -0.784 47.188 26.422 1 61.75 498 GLN A O 1
ATOM 3854 N N . HIS A 1 499 ? 1.413 47.25 26.703 1 63.94 499 HIS A N 1
ATOM 3855 C CA . HIS A 1 499 ? 1.197 47.719 28.062 1 63.94 499 HIS A CA 1
ATOM 3856 C C . HIS A 1 499 ? 0.583 49.125 28.062 1 63.94 499 HIS A C 1
ATOM 3858 O O . HIS A 1 499 ? -0.177 49.469 28.969 1 63.94 499 HIS A O 1
ATOM 3864 N N . THR A 1 500 ? 0.903 49.812 27 1 60.72 500 THR A N 1
ATOM 3865 C CA . THR A 1 500 ? 0.318 51.156 26.906 1 60.72 500 THR A CA 1
ATOM 3866 C C . THR A 1 500 ? -1.18 51.062 26.625 1 60.72 500 THR A C 1
ATOM 3868 O O . THR A 1 500 ? -1.96 51.875 27.141 1 60.72 500 THR A O 1
ATOM 3871 N N . THR A 1 501 ? -1.501 50.094 25.797 1 58.62 501 THR A N 1
ATOM 3872 C CA . THR A 1 501 ? -2.92 49.875 25.547 1 58.62 501 THR A CA 1
ATOM 3873 C C . THR A 1 501 ? -3.666 49.562 26.828 1 58.62 501 THR A C 1
ATOM 3875 O O . THR A 1 501 ? -4.762 50.062 27.062 1 58.62 501 THR A O 1
ATOM 3878 N N . LEU A 1 502 ? -3.051 48.781 27.609 1 60.84 502 LEU A N 1
ATOM 3879 C CA . LEU A 1 502 ? -3.646 48.438 28.891 1 60.84 502 LEU A CA 1
ATOM 3880 C C . LEU A 1 502 ? -3.771 49.656 29.797 1 60.84 502 LEU A C 1
ATOM 3882 O O . LEU A 1 502 ? -4.77 49.812 30.5 1 60.84 502 LEU A O 1
ATOM 3886 N N . ALA A 1 503 ? -2.766 50.438 29.625 1 60.72 503 ALA A N 1
ATOM 3887 C CA . ALA A 1 503 ? -2.785 51.688 30.406 1 60.72 503 ALA A CA 1
ATOM 3888 C C . ALA A 1 503 ? -3.904 52.594 29.953 1 60.72 503 ALA A C 1
ATOM 3890 O O . ALA A 1 503 ? -4.582 53.219 30.781 1 60.72 503 ALA A O 1
ATOM 3891 N N . ALA A 1 504 ? -3.996 52.688 28.703 1 57.84 504 ALA A N 1
ATOM 3892 C CA . ALA A 1 504 ? -5.062 53.5 28.156 1 57.84 504 ALA A CA 1
ATOM 3893 C C . ALA A 1 504 ? -6.434 53.031 28.625 1 57.84 504 ALA A C 1
ATOM 3895 O O . ALA A 1 504 ? -7.289 53.812 29 1 57.84 504 ALA A O 1
ATOM 3896 N N . TYR A 1 505 ? -6.613 51.812 28.625 1 56.78 505 TYR A N 1
ATOM 3897 C CA . TYR A 1 505 ? -7.879 51.25 29.078 1 56.78 505 TYR A CA 1
ATOM 3898 C C . TYR A 1 505 ? -8.078 51.469 30.578 1 56.78 505 TYR A C 1
ATOM 3900 O O . TYR A 1 505 ? -9.164 51.844 31.016 1 56.78 505 TYR A O 1
ATOM 3908 N N . ALA A 1 506 ? -7.066 51.188 31.266 1 58.16 506 ALA A N 1
ATOM 3909 C CA . ALA A 1 506 ? -7.145 51.375 32.719 1 58.16 506 ALA A CA 1
ATOM 3910 C C . ALA A 1 506 ? -7.492 52.812 33.062 1 58.16 506 ALA A C 1
ATOM 3912 O O . ALA A 1 506 ? -8.258 53.062 34 1 58.16 506 ALA A O 1
ATOM 3913 N N . ASN A 1 507 ? -6.973 53.656 32.25 1 56.25 507 ASN A N 1
ATOM 3914 C CA . ASN A 1 507 ? -7.16 55.094 32.531 1 56.25 507 ASN A CA 1
ATOM 3915 C C . ASN A 1 507 ? -8.5 55.594 31.984 1 56.25 507 ASN A C 1
ATOM 3917 O O . ASN A 1 507 ? -8.945 56.688 32.344 1 56.25 507 ASN A O 1
ATOM 3921 N N . SER A 1 508 ? -8.953 54.875 31.094 1 53.75 508 SER A N 1
ATOM 3922 C CA . SER A 1 508 ? -10.211 55.312 30.5 1 53.75 508 SER A CA 1
ATOM 3923 C C . SER A 1 508 ? -11.383 55.094 31.453 1 53.75 508 SER A C 1
ATOM 3925 O O . SER A 1 508 ? -12.469 55.656 31.25 1 53.75 508 SER A O 1
ATOM 3927 N N . GLY A 1 509 ? -11.141 54.406 32.531 1 51.22 509 GLY A N 1
ATOM 3928 C CA . GLY A 1 509 ? -12.227 54.094 33.469 1 51.22 509 GLY A CA 1
ATOM 3929 C C . GLY A 1 509 ? -13.141 53 32.969 1 51.22 509 GLY A C 1
ATOM 3930 O O . GLY A 1 509 ? -14.078 52.594 33.656 1 51.22 509 GLY A O 1
ATOM 3931 N N . ILE A 1 510 ? -12.914 52.562 31.703 1 51.72 510 ILE A N 1
ATOM 3932 C CA . ILE A 1 510 ? -13.742 51.469 31.156 1 51.72 510 ILE A CA 1
ATOM 3933 C C . ILE A 1 510 ? -13.336 50.156 31.781 1 51.72 510 ILE A C 1
ATOM 3935 O O . ILE A 1 510 ? -12.156 49.812 31.812 1 51.72 510 ILE A O 1
ATOM 3939 N N . ILE A 1 511 ? -14.172 49.531 32.531 1 51.09 511 ILE A N 1
ATOM 3940 C CA . ILE A 1 511 ? -13.938 48.219 33.125 1 51.09 511 ILE A CA 1
ATOM 3941 C C . ILE A 1 511 ? -14.219 47.125 32.094 1 51.09 511 ILE A C 1
ATOM 3943 O O . ILE A 1 511 ? -15.328 47.031 31.578 1 51.09 511 ILE A O 1
ATOM 3947 N N . TYR A 1 512 ? -13.117 46.688 31.547 1 56.72 512 TYR A N 1
ATOM 3948 C CA . TYR A 1 512 ? -13.281 45.594 30.594 1 56.72 512 TYR A CA 1
ATOM 3949 C C . TYR A 1 512 ? -13.008 44.25 31.25 1 56.72 512 TYR A C 1
ATOM 3951 O O . TYR A 1 512 ? -11.906 44 31.75 1 56.72 512 TYR A O 1
ATOM 3959 N N . ARG A 1 513 ? -13.914 43.344 31.438 1 55.03 513 ARG A N 1
ATOM 3960 C CA . ARG A 1 513 ? -13.766 42.094 32.125 1 55.03 513 ARG A CA 1
ATOM 3961 C C . ARG A 1 513 ? -13.273 41 31.172 1 55.03 513 ARG A C 1
ATOM 3963 O O . ARG A 1 513 ? -12.688 40 31.609 1 55.03 513 ARG A O 1
ATOM 3970 N N . GLY A 1 514 ? -13.406 41.25 29.891 1 62.16 514 GLY A N 1
ATOM 3971 C CA . GLY A 1 514 ? -13.016 40.188 28.969 1 62.16 514 GLY A CA 1
ATOM 3972 C C . GLY A 1 514 ? -11.57 40.281 28.531 1 62.16 514 GLY A C 1
ATOM 3973 O O . GLY A 1 514 ? -10.836 41.156 28.969 1 62.16 514 GLY A O 1
ATOM 3974 N N . CYS A 1 515 ? -11.125 39.344 27.875 1 70.38 515 CYS A N 1
ATOM 3975 C CA . CYS A 1 515 ? -9.766 39.312 27.359 1 70.38 515 CYS A CA 1
ATOM 3976 C C . CYS A 1 515 ? -9.594 40.312 26.203 1 70.38 515 CYS A C 1
ATOM 3978 O O . CYS A 1 515 ? -10.312 40.219 25.203 1 70.38 515 CYS A O 1
ATOM 3980 N N . ILE A 1 516 ? -8.773 41.281 26.391 1 68.25 516 ILE A N 1
ATOM 3981 C CA . ILE A 1 516 ? -8.547 42.312 25.391 1 68.25 516 ILE A CA 1
ATOM 3982 C C . ILE A 1 516 ? -7.48 41.844 24.406 1 68.25 516 ILE A C 1
ATOM 3984 O O . ILE A 1 516 ? -7.551 42.125 23.203 1 68.25 516 ILE A O 1
ATOM 3988 N N . ASP A 1 517 ? -6.484 41.156 24.922 1 77.38 517 ASP A N 1
ATOM 3989 C CA . ASP A 1 517 ? -5.359 40.656 24.125 1 77.38 517 ASP A CA 1
ATOM 3990 C C . ASP A 1 517 ? -4.637 39.531 24.844 1 77.38 517 ASP A C 1
ATOM 3992 O O . ASP A 1 517 ? -4.91 39.25 26.016 1 77.38 517 ASP A O 1
ATOM 3996 N N . LEU A 1 518 ? -3.885 38.906 24.062 1 82.5 518 LEU A N 1
ATOM 3997 C CA . LEU A 1 518 ? -3.098 37.812 24.641 1 82.5 518 LEU A CA 1
ATOM 3998 C C . LEU A 1 518 ? -1.611 38.156 24.625 1 82.5 518 LEU A C 1
ATOM 4000 O O . LEU A 1 518 ? -1.106 38.719 23.656 1 82.5 518 LEU A O 1
ATOM 4004 N N . VAL A 1 519 ? -1.063 37.906 25.75 1 85.69 519 VAL A N 1
ATOM 4005 C CA . VAL A 1 519 ? 0.383 38.094 25.812 1 85.69 519 VAL A CA 1
ATOM 4006 C C . VAL A 1 519 ? 1.084 36.938 25.094 1 85.69 519 VAL A C 1
ATOM 4008 O O . VAL A 1 519 ? 0.842 35.781 25.391 1 85.69 519 VAL A O 1
ATOM 4011 N N . PRO A 1 520 ? 1.912 37.25 24.172 1 90.75 520 PRO A N 1
ATOM 4012 C CA . PRO A 1 520 ? 2.555 36.188 23.375 1 90.75 520 PRO A CA 1
ATOM 4013 C C . PRO A 1 520 ? 3.459 35.312 24.219 1 90.75 520 PRO A C 1
ATOM 4015 O O . PRO A 1 520 ? 3.992 35.75 25.234 1 90.75 520 PRO A O 1
ATOM 4018 N N . PHE A 1 521 ? 3.611 34.031 23.828 1 92.06 521 PHE A N 1
ATOM 4019 C CA . PHE A 1 521 ? 4.648 33.125 24.297 1 92.06 521 PHE A CA 1
ATOM 4020 C C . PHE A 1 521 ? 4.223 32.438 25.578 1 92.06 521 PHE A C 1
ATOM 4022 O O . PHE A 1 521 ? 4.781 31.391 25.953 1 92.06 521 PHE A O 1
ATOM 4029 N N . ILE A 1 522 ? 3.223 32.969 26.281 1 88.38 522 ILE A N 1
ATOM 4030 C CA . ILE A 1 522 ? 2.871 32.5 27.625 1 88.38 522 ILE A CA 1
ATOM 4031 C C . ILE A 1 522 ? 2.365 31.047 27.547 1 88.38 522 ILE A C 1
ATOM 4033 O O . ILE A 1 522 ? 2.756 30.203 28.344 1 88.38 522 ILE A O 1
ATOM 4037 N N . THR A 1 523 ? 1.562 30.734 26.578 1 83.94 523 THR A N 1
ATOM 4038 C CA . THR A 1 523 ? 0.971 29.406 26.453 1 83.94 523 THR A CA 1
ATOM 4039 C C . THR A 1 523 ? 2.041 28.375 26.141 1 83.94 523 THR A C 1
ATOM 4041 O O . THR A 1 523 ? 1.856 27.188 26.406 1 83.94 523 THR A O 1
ATOM 4044 N N . LEU A 1 524 ? 3.166 28.766 25.594 1 89.88 524 LEU A N 1
ATOM 4045 C CA . LEU A 1 524 ? 4.25 27.844 25.281 1 89.88 524 LEU A CA 1
ATOM 4046 C C . LEU A 1 524 ? 5.004 27.453 26.547 1 89.88 524 LEU A C 1
ATOM 4048 O O . LEU A 1 524 ? 5.699 26.438 26.578 1 89.88 524 LEU A O 1
ATOM 4052 N N . LEU A 1 525 ? 4.836 28.281 27.594 1 88 525 LEU A N 1
ATOM 4053 C CA . LEU A 1 525 ? 5.523 28.016 28.859 1 88 525 LEU A CA 1
ATOM 4054 C C . LEU A 1 525 ? 4.711 27.078 29.734 1 88 525 LEU A C 1
ATOM 4056 O O . LEU A 1 525 ? 5.199 26.594 30.766 1 88 525 LEU A O 1
ATOM 4060 N N . ASP A 1 526 ? 3.547 26.734 29.266 1 75.06 526 ASP A N 1
ATOM 4061 C CA . ASP A 1 526 ? 2.664 25.891 30.062 1 75.06 526 ASP A CA 1
ATOM 4062 C C . ASP A 1 526 ? 3.004 24.406 29.891 1 75.06 526 ASP A C 1
ATOM 4064 O O . ASP A 1 526 ? 3.455 24 28.812 1 75.06 526 ASP A O 1
ATOM 4068 N N . GLU A 1 527 ? 3.127 23.688 31.047 1 60.31 527 GLU A N 1
ATOM 4069 C CA . GLU A 1 527 ? 3.258 22.234 30.906 1 60.31 527 GLU A CA 1
ATOM 4070 C C . GLU A 1 527 ? 1.978 21.609 30.359 1 60.31 527 GLU A C 1
ATOM 4072 O O . GLU A 1 527 ? 2.025 20.75 29.484 1 60.31 527 GLU A O 1
ATOM 4077 N N . THR A 1 528 ? 0.85 21.797 31.219 1 52.62 528 THR A N 1
ATOM 4078 C CA . THR A 1 528 ? -0.485 21.375 30.812 1 52.62 528 THR A CA 1
ATOM 4079 C C . THR A 1 528 ? -1.359 22.578 30.5 1 52.62 528 THR A C 1
ATOM 4081 O O . THR A 1 528 ? -1.062 23.703 30.922 1 52.62 528 THR A O 1
ATOM 4084 N N . TYR A 1 529 ? -2.387 22.453 29.688 1 45.44 529 TYR A N 1
ATOM 4085 C CA . TYR A 1 529 ? -3.406 23.453 29.406 1 45.44 529 TYR A CA 1
ATOM 4086 C C . TYR A 1 529 ? -3.893 24.125 30.672 1 45.44 529 TYR A C 1
ATOM 4088 O O . TYR A 1 529 ? -4.254 23.453 31.641 1 45.44 529 TYR A O 1
ATOM 4096 N N . HIS A 1 530 ? -3.76 25.375 31.047 1 45.06 530 HIS A N 1
ATOM 4097 C CA . HIS A 1 530 ? -4.527 26.297 31.875 1 45.06 530 HIS A CA 1
ATOM 4098 C C . HIS A 1 530 ? -3.773 26.641 33.156 1 45.06 530 HIS A C 1
ATOM 4100 O O . HIS A 1 530 ? -4.266 27.406 34 1 45.06 530 HIS A O 1
ATOM 4106 N N . GLU A 1 531 ? -2.727 25.859 33.438 1 43.19 531 GLU A N 1
ATOM 4107 C CA . GLU A 1 531 ? -2.297 26.219 34.781 1 43.19 531 GLU A CA 1
ATOM 4108 C C . GLU A 1 531 ? -1.033 27.062 34.75 1 43.19 531 GLU A C 1
ATOM 4110 O O . GLU A 1 531 ? 0.076 26.562 34.906 1 43.19 531 GLU A O 1
ATOM 4115 N N . SER A 1 532 ? -0.921 27.859 33.781 1 48.38 532 SER A N 1
ATOM 4116 C CA . SER A 1 532 ? 0.306 28.562 34.156 1 48.38 532 SER A CA 1
ATOM 4117 C C . SER A 1 532 ? 0.118 29.391 35.406 1 48.38 532 SER A C 1
ATOM 4119 O O . SER A 1 532 ? -0.66 30.359 35.406 1 48.38 532 SER A O 1
ATOM 4121 N N . PRO A 1 533 ? 0.475 28.953 36.5 1 50.06 533 PRO A N 1
ATOM 4122 C CA . PRO A 1 533 ? 0.243 29.703 37.75 1 50.06 533 PRO A CA 1
ATOM 4123 C C . PRO A 1 533 ? 0.668 31.156 37.656 1 50.06 533 PRO A C 1
ATOM 4125 O O . PRO A 1 533 ? 0.153 32 38.406 1 50.06 533 PRO A O 1
ATOM 4128 N N . THR A 1 534 ? 1.64 31.578 36.812 1 54.22 534 THR A N 1
ATOM 4129 C CA . THR A 1 534 ? 2.24 32.844 37.219 1 54.22 534 THR A CA 1
ATOM 4130 C C . THR A 1 534 ? 1.805 33.969 36.312 1 54.22 534 THR A C 1
ATOM 4132 O O . THR A 1 534 ? 1.704 35.125 36.75 1 54.22 534 THR A O 1
ATOM 4135 N N . PHE A 1 535 ? 1.521 33.719 35 1 65.88 535 PHE A N 1
ATOM 4136 C CA . PHE A 1 535 ? 1.116 34.781 34.094 1 65.88 535 PHE A CA 1
ATOM 4137 C C . PHE A 1 535 ? -0.023 34.344 33.188 1 65.88 535 PHE A C 1
ATOM 4139 O O . PHE A 1 535 ? 0.148 33.438 32.375 1 65.88 535 PHE A O 1
ATOM 4146 N N . TYR A 1 536 ? -1.205 34.812 33.562 1 68.62 536 TYR A N 1
ATOM 4147 C CA . TYR A 1 536 ? -2.359 34.5 32.719 1 68.62 536 TYR A CA 1
ATOM 4148 C C . TYR A 1 536 ? -2.27 35.25 31.375 1 68.62 536 TYR A C 1
ATOM 4150 O O . TYR A 1 536 ? -2.016 36.438 31.344 1 68.62 536 TYR A O 1
ATOM 4158 N N . PRO A 1 537 ? -2.367 34.531 30.266 1 73.81 537 PRO A N 1
ATOM 4159 C CA . PRO A 1 537 ? -2.109 35.156 28.969 1 73.81 537 PRO A CA 1
ATOM 4160 C C . PRO A 1 537 ? -3.148 36.219 28.609 1 73.81 537 PRO A C 1
ATOM 4162 O O . PRO A 1 537 ? -2.852 37.156 27.844 1 73.81 537 PRO A O 1
ATOM 4165 N N . CYS A 1 538 ? -4.27 36.094 29.172 1 73.06 538 CYS A N 1
ATOM 4166 C CA . CYS A 1 538 ? -5.316 37.062 28.812 1 73.06 538 CYS A CA 1
ATOM 4167 C C . CYS A 1 538 ? -5.145 38.344 29.562 1 73.06 538 CYS A C 1
ATOM 4169 O O . CYS A 1 538 ? -5.078 38.375 30.797 1 73.06 538 CYS A O 1
ATOM 4171 N N . LEU A 1 539 ? -4.953 39.406 28.766 1 72.25 539 LEU A N 1
ATOM 4172 C CA . LEU A 1 539 ? -4.938 40.75 29.344 1 72.25 539 LEU A CA 1
ATOM 4173 C C . LEU A 1 539 ? -6.355 41.25 29.625 1 72.25 539 LEU A C 1
ATOM 4175 O O . LEU A 1 539 ? -7.148 41.438 28.703 1 72.25 539 LEU A O 1
ATOM 4179 N N . THR A 1 540 ? -6.695 41.031 30.906 1 62.41 540 THR A N 1
ATOM 4180 C CA . THR A 1 540 ? -8.039 41.469 31.281 1 62.41 540 THR A CA 1
ATOM 4181 C C . THR A 1 540 ? -8.008 42.906 31.844 1 62.41 540 THR A C 1
ATOM 4183 O O . THR A 1 540 ? -6.973 43.344 32.344 1 62.41 540 THR A O 1
ATOM 4186 N N . GLY A 1 541 ? -8.984 43.688 31.547 1 54.03 541 GLY A N 1
ATOM 4187 C CA . GLY A 1 541 ? -9.078 45 32.156 1 54.03 541 GLY A CA 1
ATOM 4188 C C . GLY A 1 541 ? -9.039 44.938 33.688 1 54.03 541 GLY A C 1
ATOM 4189 O O . GLY A 1 541 ? -8.766 45.969 34.344 1 54.03 541 GLY A O 1
ATOM 4190 N N . THR A 1 542 ? -9.492 43.656 34.188 1 49.94 542 THR A N 1
ATOM 4191 C CA . THR A 1 542 ? -9.508 43.531 35.656 1 49.94 542 THR A CA 1
ATOM 4192 C C . THR A 1 542 ? -8.094 43.344 36.188 1 49.94 542 THR A C 1
ATOM 4194 O O . THR A 1 542 ? -7.887 43.281 37.406 1 49.94 542 THR A O 1
ATOM 4197 N N . TYR A 1 543 ? -7.273 42.719 35.406 1 48.47 543 TYR A N 1
ATOM 4198 C CA . TYR A 1 543 ? -5.91 42.656 35.938 1 48.47 543 TYR A CA 1
ATOM 4199 C C . TYR A 1 543 ? -5.559 43.938 36.688 1 48.47 543 TYR A C 1
ATOM 4201 O O . TYR A 1 543 ? -4.746 43.906 37.625 1 48.47 543 TYR A O 1
ATOM 4209 N N . LEU A 1 544 ? -6.363 45.031 36.406 1 43.84 544 LEU A N 1
ATOM 4210 C CA . LEU A 1 544 ? -6.109 46.312 37 1 43.84 544 LEU A CA 1
ATOM 4211 C C . LEU A 1 544 ? -6.859 46.469 38.344 1 43.84 544 LEU A C 1
ATOM 4213 O O . LEU A 1 544 ? -6.633 47.406 39.094 1 43.84 544 LEU A O 1
ATOM 4217 N N . GLU A 1 545 ? -7.859 45.594 38.562 1 43.81 545 GLU A N 1
ATOM 4218 C CA . GLU A 1 545 ? -8.656 45.844 39.75 1 43.81 545 GLU A CA 1
ATOM 4219 C C . GLU A 1 545 ? -8.125 45.062 40.938 1 43.81 545 GLU A C 1
ATOM 4221 O O . GLU A 1 545 ? -8.734 45.062 42 1 43.81 545 GLU A O 1
ATOM 4226 N N . SER A 1 546 ? -7.238 44.156 40.75 1 40.12 546 SER A N 1
ATOM 4227 C CA . SER A 1 546 ? -6.949 43.5 42.031 1 40.12 546 SER A CA 1
ATOM 4228 C C . SER A 1 546 ? -6.656 44.5 43.125 1 40.12 546 SER A C 1
ATOM 4230 O O . SER A 1 546 ? -6.203 45.625 42.875 1 40.12 546 SER A O 1
ATOM 4232 N N . ASP A 1 547 ? -7.316 44.312 44.281 1 40.19 547 ASP A N 1
ATOM 4233 C CA . ASP A 1 547 ? -7.152 45.094 45.5 1 40.19 547 ASP A CA 1
ATOM 4234 C C . ASP A 1 547 ? -5.723 45.625 45.625 1 40.19 547 ASP A C 1
ATOM 4236 O O . ASP A 1 547 ? -5.508 46.75 46.062 1 40.19 547 ASP A O 1
ATOM 4240 N N . ALA A 1 548 ? -4.883 44.812 45.656 1 40.16 548 ALA A N 1
ATOM 4241 C CA . ALA A 1 548 ? -3.531 45.312 45.875 1 40.16 548 ALA A CA 1
ATOM 4242 C C . ALA A 1 548 ? -3.199 46.438 44.906 1 40.16 548 ALA A C 1
ATOM 4244 O O . ALA A 1 548 ? -2.328 47.281 45.156 1 40.16 548 ALA A O 1
ATOM 4245 N N . ARG A 1 549 ? -3.871 46.469 43.688 1 47.25 549 ARG A N 1
ATOM 4246 C CA . ARG A 1 549 ? -3.613 47.375 42.594 1 47.25 549 ARG A CA 1
ATOM 4247 C C . ARG A 1 549 ? -4.461 48.625 42.688 1 47.25 549 ARG A C 1
ATOM 4249 O O . ARG A 1 549 ? -4.121 49.656 42.125 1 47.25 549 ARG A O 1
ATOM 4256 N N . LEU A 1 550 ? -5.555 48.5 43.438 1 45.53 550 LEU A N 1
ATOM 4257 C CA . LEU A 1 550 ? -6.395 49.656 43.75 1 45.53 550 LEU A CA 1
ATOM 4258 C C . LEU A 1 550 ? -5.617 50.719 44.5 1 45.53 550 LEU A C 1
ATOM 4260 O O . LEU A 1 550 ? -5.938 51.906 44.438 1 45.53 550 LEU A O 1
ATOM 4264 N N . ASN A 1 551 ? -4.637 50.188 45.281 1 46.19 551 ASN A N 1
ATOM 4265 C CA . ASN A 1 551 ? -3.961 51.188 46.125 1 46.19 551 ASN A CA 1
ATOM 4266 C C . ASN A 1 551 ? -2.736 51.781 45.438 1 46.19 551 ASN A C 1
ATOM 4268 O O . ASN A 1 551 ? -2.033 52.625 46 1 46.19 551 ASN A O 1
ATOM 4272 N N . HIS A 1 552 ? -2.445 51.25 44.219 1 54.09 552 HIS A N 1
ATOM 4273 C CA . HIS A 1 552 ? -1.269 51.781 43.531 1 54.09 552 HIS A CA 1
ATOM 4274 C C . HIS A 1 552 ? -1.661 52.594 42.312 1 54.09 552 HIS A C 1
ATOM 4276 O O . HIS A 1 552 ? -2.768 52.438 41.781 1 54.09 552 HIS A O 1
ATOM 4282 N N . ASP A 1 553 ? -0.806 53.562 42.062 1 61 553 ASP A N 1
ATOM 4283 C CA . ASP A 1 553 ? -0.889 54.344 40.812 1 61 553 ASP A CA 1
ATOM 4284 C C . ASP A 1 553 ? -1.003 53.406 39.594 1 61 553 ASP A C 1
ATOM 4286 O O . ASP A 1 553 ? -0.302 52.406 39.531 1 61 553 ASP A O 1
ATOM 4290 N N . SER A 1 554 ? -2.039 53.469 38.844 1 62.94 554 SER A N 1
ATOM 4291 C CA . SER A 1 554 ? -2.338 52.688 37.656 1 62.94 554 SER A CA 1
ATOM 4292 C C . SER A 1 554 ? -1.09 52.469 36.812 1 62.94 554 SER A C 1
ATOM 4294 O O . SER A 1 554 ? -0.879 51.375 36.281 1 62.94 554 SER A O 1
ATOM 4296 N N . ASN A 1 555 ? -0.228 53.438 36.844 1 65.19 555 ASN A N 1
ATOM 4297 C CA . ASN A 1 555 ? 0.994 53.312 36.062 1 65.19 555 ASN A CA 1
ATOM 4298 C C . ASN A 1 555 ? 1.967 52.312 36.688 1 65.19 555 ASN A C 1
ATOM 4300 O O . ASN A 1 555 ? 2.586 51.531 35.969 1 65.19 555 ASN A O 1
ATOM 4304 N N . ALA A 1 556 ? 2.033 52.344 37.969 1 70.88 556 ALA A N 1
ATOM 4305 C CA . ALA A 1 556 ? 2.939 51.438 38.656 1 70.88 556 ALA A CA 1
ATOM 4306 C C . ALA A 1 556 ? 2.492 49.969 38.5 1 70.88 556 ALA A C 1
ATOM 4308 O O . ALA A 1 556 ? 3.322 49.062 38.344 1 70.88 556 ALA A O 1
ATOM 4309 N N . THR A 1 557 ? 1.278 49.781 38.469 1 74.31 557 THR A N 1
ATOM 4310 C CA . THR A 1 557 ? 0.733 48.438 38.312 1 74.31 557 THR A CA 1
ATOM 4311 C C . THR A 1 557 ? 1.012 47.875 36.938 1 74.31 557 THR A C 1
ATOM 4313 O O . THR A 1 557 ? 1.309 46.688 36.781 1 74.31 557 THR A O 1
ATOM 4316 N N . LEU A 1 558 ? 0.914 48.75 35.969 1 73.56 558 LEU A N 1
ATOM 4317 C CA . LEU A 1 558 ? 1.181 48.312 34.594 1 73.56 558 LEU A CA 1
ATOM 4318 C C . LEU A 1 558 ? 2.65 47.969 34.438 1 73.56 558 LEU A C 1
ATOM 4320 O O . LEU A 1 558 ? 2.977 47 33.719 1 73.56 558 LEU A O 1
ATOM 4324 N N . HIS A 1 559 ? 3.418 48.719 35.062 1 79.62 559 HIS A N 1
ATOM 4325 C CA . HIS A 1 559 ? 4.844 48.438 34.969 1 79.62 559 HIS A CA 1
ATOM 4326 C C . HIS A 1 559 ? 5.211 47.188 35.75 1 79.62 559 HIS A C 1
ATOM 4328 O O . HIS A 1 559 ? 6.16 46.469 35.406 1 79.62 559 HIS A O 1
ATOM 4334 N N . ALA A 1 560 ? 4.461 46.906 36.75 1 81.25 560 ALA A N 1
ATOM 4335 C CA . ALA A 1 560 ? 4.664 45.656 37.5 1 81.25 560 ALA A CA 1
ATOM 4336 C C . ALA A 1 560 ? 4.34 44.438 36.625 1 81.25 560 ALA A C 1
ATOM 4338 O O . ALA A 1 560 ? 4.996 43.406 36.719 1 81.25 560 ALA A O 1
ATOM 4339 N N . ASP A 1 561 ? 3.328 44.562 35.781 1 79.62 561 ASP A N 1
ATOM 4340 C CA . ASP A 1 561 ? 2.986 43.5 34.844 1 79.62 561 ASP A CA 1
ATOM 4341 C C . ASP A 1 561 ? 4.113 43.25 33.844 1 79.62 561 ASP A C 1
ATOM 4343 O O . ASP A 1 561 ? 4.406 42.125 33.5 1 79.62 561 ASP A O 1
ATOM 4347 N N . VAL A 1 562 ? 4.641 44.344 33.344 1 83.81 562 VAL A N 1
ATOM 4348 C CA . VAL A 1 562 ? 5.766 44.219 32.438 1 83.81 562 VAL A CA 1
ATOM 4349 C C . VAL A 1 562 ? 6.945 43.562 33.125 1 83.81 562 VAL A C 1
ATOM 4351 O O . VAL A 1 562 ? 7.613 42.688 32.562 1 83.81 562 VAL A O 1
ATOM 4354 N N . ALA A 1 563 ? 7.125 44 34.406 1 86.62 563 ALA A N 1
ATOM 4355 C CA . ALA A 1 563 ? 8.195 43.406 35.188 1 86.62 563 ALA A CA 1
ATOM 4356 C C . ALA A 1 563 ? 7.953 41.906 35.406 1 86.62 563 ALA A C 1
ATOM 4358 O O . ALA A 1 563 ? 8.891 41.125 35.344 1 86.62 563 ALA A O 1
ATOM 4359 N N . MET A 1 564 ? 6.75 41.562 35.656 1 86.31 564 MET A N 1
ATOM 4360 C CA . MET A 1 564 ? 6.391 40.156 35.812 1 86.31 564 MET A CA 1
ATOM 4361 C C . MET A 1 564 ? 6.672 39.344 34.531 1 86.31 564 MET A C 1
ATOM 4363 O O . MET A 1 564 ? 7.105 38.219 34.594 1 86.31 564 MET A O 1
ATOM 4367 N N . TYR A 1 565 ? 6.355 39.938 33.438 1 88.31 565 TYR A N 1
ATOM 4368 C CA . TYR A 1 565 ? 6.621 39.312 32.156 1 88.31 565 TYR A CA 1
ATOM 4369 C C . TYR A 1 565 ? 8.109 39.031 31.984 1 88.31 565 TYR A C 1
ATOM 4371 O O . TYR A 1 565 ? 8.492 37.938 31.562 1 88.31 565 TYR A O 1
ATOM 4379 N N . PHE A 1 566 ? 8.938 40 32.344 1 90.56 566 PHE A N 1
ATOM 4380 C CA . PHE A 1 566 ? 10.375 39.812 32.188 1 90.56 566 PHE A CA 1
ATOM 4381 C C . PHE A 1 566 ? 10.898 38.781 33.219 1 90.56 566 PHE A C 1
ATOM 4383 O O . PHE A 1 566 ? 11.844 38.062 32.938 1 90.56 566 PHE A O 1
ATOM 4390 N N . LEU A 1 567 ? 10.305 38.75 34.344 1 90.44 567 LEU A N 1
ATOM 4391 C CA . LEU A 1 567 ? 10.727 37.812 35.406 1 90.44 567 LEU A CA 1
ATOM 4392 C C . LEU A 1 567 ? 10.609 36.375 34.906 1 90.44 567 LEU A C 1
ATOM 4394 O O . LEU A 1 567 ? 11.336 35.5 35.406 1 90.44 567 LEU A O 1
ATOM 4398 N N . LEU A 1 568 ? 9.734 36.125 33.969 1 89.75 568 LEU A N 1
ATOM 4399 C CA . LEU A 1 568 ? 9.562 34.781 33.406 1 89.75 568 LEU A CA 1
ATOM 4400 C C . LEU A 1 568 ? 10.867 34.281 32.812 1 89.75 568 LEU A C 1
ATOM 4402 O O . LEU A 1 568 ? 11.086 33.062 32.688 1 89.75 568 LEU A O 1
ATOM 4406 N N . PHE A 1 569 ? 11.711 35.188 32.406 1 91.75 569 PHE A N 1
ATOM 4407 C CA . PHE A 1 569 ? 12.953 34.812 31.734 1 91.75 569 PHE A CA 1
ATOM 4408 C C . PHE A 1 569 ? 14.148 34.969 32.656 1 91.75 569 PHE A C 1
ATOM 4410 O O . PHE A 1 569 ? 15.297 34.938 32.219 1 91.75 569 PHE A O 1
ATOM 4417 N N . SER A 1 570 ? 13.922 35.094 33.969 1 90.94 570 SER A N 1
ATOM 4418 C CA . SER A 1 570 ? 14.977 35.406 34.938 1 90.94 570 SER A CA 1
ATOM 4419 C C . SER A 1 570 ? 15.531 34.125 35.531 1 90.94 570 SER A C 1
ATOM 4421 O O . SER A 1 570 ? 16.641 34.125 36.094 1 90.94 570 SER A O 1
ATOM 4423 N N . GLY A 1 571 ? 14.781 33.094 35.562 1 87.19 571 GLY A N 1
ATOM 4424 C CA . GLY A 1 571 ? 15.195 31.859 36.219 1 87.19 571 GLY A CA 1
ATOM 4425 C C . GLY A 1 571 ? 14.867 31.812 37.688 1 87.19 571 GLY A C 1
ATOM 4426 O O . GLY A 1 571 ? 15.328 30.922 38.406 1 87.19 571 GLY A O 1
ATOM 4427 N N . VAL A 1 572 ? 14.109 32.688 38.062 1 87.62 572 VAL A N 1
ATOM 4428 C CA . VAL A 1 572 ? 13.695 32.719 39.469 1 87.62 572 VAL A CA 1
ATOM 4429 C C . VAL A 1 572 ? 12.953 31.422 39.781 1 87.62 572 VAL A C 1
ATOM 4431 O O . VAL A 1 572 ? 12.328 30.812 38.906 1 87.62 572 VAL A O 1
ATOM 4434 N N . SER A 1 573 ? 12.93 31.016 41.062 1 82.06 573 SER A N 1
ATOM 4435 C CA . SER A 1 573 ? 12.375 29.734 41.469 1 82.06 573 SER A CA 1
ATOM 4436 C C . SER A 1 573 ? 10.859 29.703 41.312 1 82.06 573 SER A C 1
ATOM 4438 O O . SER A 1 573 ? 10.273 28.641 41.125 1 82.06 573 SER A O 1
ATOM 4440 N N . SER A 1 574 ? 10.266 30.828 41.375 1 78.38 574 SER A N 1
ATOM 4441 C CA . SER A 1 574 ? 8.812 30.906 41.25 1 78.38 574 SER A CA 1
ATOM 4442 C C . SER A 1 574 ? 8.391 30.922 39.781 1 78.38 574 SER A C 1
ATOM 4444 O O . SER A 1 574 ? 7.199 30.812 39.5 1 78.38 574 SER A O 1
ATOM 4446 N N . GLY A 1 575 ? 9.352 31.062 38.938 1 81.5 575 GLY A N 1
ATOM 4447 C CA . GLY A 1 575 ? 9.062 31.094 37.531 1 81.5 575 GLY A CA 1
ATOM 4448 C C . GLY A 1 575 ? 9.125 29.734 36.875 1 81.5 575 GLY A C 1
ATOM 4449 O O . GLY A 1 575 ? 9.156 28.719 37.562 1 81.5 575 GLY A O 1
ATOM 4450 N N . PRO A 1 576 ? 9.023 29.734 35.562 1 86.19 576 PRO A N 1
ATOM 4451 C CA . PRO A 1 576 ? 9.094 28.469 34.812 1 86.19 576 PRO A CA 1
ATOM 4452 C C . PRO A 1 576 ? 10.445 27.781 34.969 1 86.19 576 PRO A C 1
ATOM 4454 O O . PRO A 1 576 ? 11.469 28.453 35.156 1 86.19 576 PRO A O 1
ATOM 4457 N N . SER A 1 577 ? 10.406 26.422 34.875 1 86.19 577 SER A N 1
ATOM 4458 C CA . SER A 1 577 ? 11.641 25.656 34.969 1 86.19 577 SER A CA 1
ATOM 4459 C C . SER A 1 577 ? 12.508 25.875 33.719 1 86.19 577 SER A C 1
ATOM 4461 O O . SER A 1 577 ? 12.016 26.344 32.688 1 86.19 577 SER A O 1
ATOM 4463 N N . SER A 1 578 ? 13.773 25.547 33.875 1 88.12 578 SER A N 1
ATOM 4464 C CA . SER A 1 578 ? 14.711 25.688 32.75 1 88.12 578 SER A CA 1
ATOM 4465 C C . SER A 1 578 ? 14.281 24.844 31.562 1 88.12 578 SER A C 1
ATOM 4467 O O . SER A 1 578 ? 14.391 25.281 30.406 1 88.12 578 SER A O 1
ATOM 4469 N N . GLU A 1 579 ? 13.805 23.625 31.875 1 88.06 579 GLU A N 1
ATOM 4470 C CA . GLU A 1 579 ? 13.367 22.719 30.812 1 88.06 579 GLU A CA 1
ATOM 4471 C C . GLU A 1 579 ? 12.18 23.312 30.047 1 88.06 579 GLU A C 1
ATOM 4473 O O . GLU A 1 579 ? 12.094 23.172 28.828 1 88.06 579 GLU A O 1
ATOM 4478 N N . ARG A 1 580 ? 11.352 23.953 30.75 1 88.69 580 ARG A N 1
ATOM 4479 C CA . ARG A 1 580 ? 10.164 24.547 30.125 1 88.69 580 ARG A CA 1
ATOM 4480 C C . ARG A 1 580 ? 10.531 25.75 29.266 1 88.69 580 ARG A C 1
ATOM 4482 O O . ARG A 1 580 ? 9.93 25.969 28.203 1 88.69 580 ARG A O 1
ATOM 4489 N N . VAL A 1 581 ? 11.438 26.562 29.734 1 92.25 581 VAL A N 1
ATOM 4490 C CA . VAL A 1 581 ? 11.883 27.719 28.969 1 92.25 581 VAL A CA 1
ATOM 4491 C C . VAL A 1 581 ? 12.562 27.25 27.672 1 92.25 581 VAL A C 1
ATOM 4493 O O . VAL A 1 581 ? 12.32 27.797 26.609 1 92.25 581 VAL A O 1
ATOM 4496 N N . GLN A 1 582 ? 13.344 26.219 27.812 1 93.81 582 GLN A N 1
ATOM 4497 C CA . GLN A 1 582 ? 14.008 25.656 26.641 1 93.81 582 GLN A CA 1
ATOM 4498 C C . GLN A 1 582 ? 12.992 25.109 25.641 1 93.81 582 GLN A C 1
ATOM 4500 O O . GLN A 1 582 ? 13.109 25.344 24.438 1 93.81 582 GLN A O 1
ATOM 4505 N N . ASN A 1 583 ? 12.062 24.391 26.203 1 92.38 583 ASN A N 1
ATOM 4506 C CA . ASN A 1 583 ? 11 23.859 25.359 1 92.38 583 ASN A CA 1
ATOM 4507 C C . ASN A 1 583 ? 10.234 24.969 24.641 1 92.38 583 ASN A C 1
ATOM 4509 O O . ASN A 1 583 ? 9.938 24.859 23.453 1 92.38 583 ASN A O 1
ATOM 4513 N N . ALA A 1 584 ? 9.891 26.031 25.359 1 94 584 ALA A N 1
ATOM 4514 C CA . ALA A 1 584 ? 9.109 27.141 24.812 1 94 584 ALA A CA 1
ATOM 4515 C C . ALA A 1 584 ? 9.883 27.844 23.703 1 94 584 ALA A C 1
ATOM 4517 O O . ALA A 1 584 ? 9.32 28.172 22.656 1 94 584 ALA A O 1
ATOM 4518 N N . PHE A 1 585 ? 11.156 28.047 23.891 1 96.88 585 PHE A N 1
ATOM 4519 C CA . PHE A 1 585 ? 11.938 28.75 22.875 1 96.88 585 PHE A CA 1
ATOM 4520 C C . PHE A 1 585 ? 12.172 27.859 21.672 1 96.88 585 PHE A C 1
ATOM 4522 O O . PHE A 1 585 ? 12.227 28.344 20.531 1 96.88 585 PHE A O 1
ATOM 4529 N N . THR A 1 586 ? 12.336 26.578 21.922 1 96.5 586 THR A N 1
ATOM 4530 C CA . THR A 1 586 ? 12.422 25.656 20.781 1 96.5 586 THR A CA 1
ATOM 4531 C C . THR A 1 586 ? 11.125 25.656 19.984 1 96.5 586 THR A C 1
ATOM 4533 O O . THR A 1 586 ? 11.156 25.656 18.75 1 96.5 586 THR A O 1
ATOM 4536 N N . SER A 1 587 ? 10.023 25.672 20.688 1 95.19 587 SER A N 1
ATOM 4537 C CA . SER A 1 587 ? 8.719 25.766 20.047 1 95.19 587 SER A CA 1
ATOM 4538 C C . SER A 1 587 ? 8.578 27.062 19.25 1 95.19 587 SER A C 1
ATOM 4540 O O . SER A 1 587 ? 8.078 27.062 18.125 1 95.19 587 SER A O 1
ATOM 4542 N N . ALA A 1 588 ? 8.969 28.109 19.859 1 97.25 588 ALA A N 1
ATOM 4543 C CA . ALA A 1 588 ? 8.898 29.406 19.188 1 97.25 588 ALA A CA 1
ATOM 4544 C C . ALA A 1 588 ? 9.773 29.422 17.938 1 97.25 588 ALA A C 1
ATOM 4546 O O . ALA A 1 588 ? 9.414 30.031 16.938 1 97.25 588 ALA A O 1
ATOM 4547 N N . ALA A 1 589 ? 10.922 28.797 18.078 1 98 589 ALA A N 1
ATOM 4548 C CA . ALA A 1 589 ? 11.805 28.703 16.906 1 98 589 ALA A CA 1
ATOM 4549 C C . ALA A 1 589 ? 11.141 27.922 15.781 1 98 589 ALA A C 1
ATOM 4551 O O . ALA A 1 589 ? 11.273 28.281 14.609 1 98 589 ALA A O 1
ATOM 4552 N N . PHE A 1 590 ? 10.484 26.906 16.094 1 96 590 PHE A N 1
ATOM 4553 C CA . PHE A 1 590 ? 9.719 26.141 15.109 1 96 590 PHE A CA 1
ATOM 4554 C C . PHE A 1 590 ? 8.727 27.031 14.383 1 96 590 PHE A C 1
ATOM 4556 O O . PHE A 1 590 ? 8.633 26.984 13.156 1 96 590 PHE A O 1
ATOM 4563 N N . LEU A 1 591 ? 8 27.781 15.156 1 95.44 591 LEU A N 1
ATOM 4564 C CA . LEU A 1 591 ? 6.996 28.672 14.586 1 95.44 591 LEU A CA 1
ATOM 4565 C C . LEU A 1 591 ? 7.648 29.766 13.742 1 95.44 591 LEU A C 1
ATOM 4567 O O . LEU A 1 591 ? 7.102 30.172 12.719 1 95.44 591 LEU A O 1
ATOM 4571 N N . ALA A 1 592 ? 8.75 30.281 14.203 1 96.06 592 ALA A N 1
ATOM 4572 C CA . ALA A 1 592 ? 9.492 31.281 13.43 1 96.06 592 ALA A CA 1
ATOM 4573 C C . ALA A 1 592 ? 9.953 30.703 12.094 1 96.06 592 ALA A C 1
ATOM 4575 O O . ALA A 1 592 ? 9.883 31.375 11.062 1 96.06 592 ALA A O 1
ATOM 4576 N N . ASN A 1 593 ? 10.438 29.516 12.172 1 95.56 593 ASN A N 1
ATOM 4577 C CA . ASN A 1 593 ? 10.859 28.844 10.945 1 95.56 593 ASN A CA 1
ATOM 4578 C C . ASN A 1 593 ? 9.672 28.594 10.008 1 95.56 593 ASN A C 1
ATOM 4580 O O . ASN A 1 593 ? 9.812 28.703 8.789 1 95.56 593 ASN A O 1
ATOM 4584 N N . ASP A 1 594 ? 8.578 28.172 10.562 1 92.44 594 ASP A N 1
ATOM 4585 C CA . ASP A 1 594 ? 7.371 27.969 9.773 1 92.44 594 ASP A CA 1
ATOM 4586 C C . ASP A 1 594 ? 6.977 29.234 9.031 1 92.44 594 ASP A C 1
ATOM 4588 O O . ASP A 1 594 ? 6.648 29.203 7.844 1 92.44 594 ASP A O 1
ATOM 4592 N N . MET A 1 595 ? 7.016 30.328 9.719 1 89.19 595 MET A N 1
ATOM 4593 C CA . MET A 1 595 ? 6.688 31.609 9.117 1 89.19 595 MET A CA 1
ATOM 4594 C C . MET A 1 595 ? 7.676 31.953 8.008 1 89.19 595 MET A C 1
ATOM 4596 O O . MET A 1 595 ? 7.277 32.438 6.941 1 89.19 595 MET A O 1
ATOM 4600 N N . LEU A 1 596 ? 8.914 31.734 8.266 1 88.56 596 LEU A N 1
ATOM 4601 C CA . LEU A 1 596 ? 9.961 32.031 7.293 1 88.56 596 LEU A CA 1
ATOM 4602 C C . LEU A 1 596 ? 9.75 31.266 6 1 88.56 596 LEU A C 1
ATOM 4604 O O . LEU A 1 596 ? 9.828 31.828 4.906 1 88.56 596 LEU A O 1
ATOM 4608 N N . MET A 1 597 ? 9.414 30.016 6.145 1 89.31 597 MET A N 1
ATOM 4609 C CA . MET A 1 597 ? 9.406 29.109 4.996 1 89.31 597 MET A CA 1
ATOM 4610 C C . MET A 1 597 ? 8.062 29.172 4.27 1 89.31 597 MET A C 1
ATOM 4612 O O . MET A 1 597 ? 7.973 28.797 3.098 1 89.31 597 MET A O 1
ATOM 4616 N N . THR A 1 598 ? 7.051 29.625 4.895 1 80.5 598 THR A N 1
ATOM 4617 C CA . THR A 1 598 ? 5.734 29.625 4.258 1 80.5 598 THR A CA 1
ATOM 4618 C C . THR A 1 598 ? 5.383 31.016 3.727 1 80.5 598 THR A C 1
ATOM 4620 O O . THR A 1 598 ? 4.336 31.188 3.102 1 80.5 598 THR A O 1
ATOM 4623 N N . ASN A 1 599 ? 6.168 31.969 3.938 1 71.06 599 ASN A N 1
ATOM 4624 C CA . ASN A 1 599 ? 5.906 33.344 3.5 1 71.06 599 ASN A CA 1
ATOM 4625 C C . ASN A 1 599 ? 6.102 33.5 1.995 1 71.06 599 ASN A C 1
ATOM 4627 O O . ASN A 1 599 ? 5.633 34.469 1.399 1 71.06 599 ASN A O 1
ATOM 4631 N N . ASN A 1 600 ? 6.734 32.531 1.352 1 62.88 600 ASN A N 1
ATOM 4632 C CA . ASN A 1 600 ? 7.07 32.688 -0.061 1 62.88 600 ASN A CA 1
ATOM 4633 C C . ASN A 1 600 ? 6.316 31.672 -0.921 1 62.88 600 ASN A C 1
ATOM 4635 O O . ASN A 1 600 ? 6.906 31.016 -1.779 1 62.88 600 ASN A O 1
ATOM 4639 N N . PHE A 1 601 ? 5.047 31.734 -0.839 1 61.25 601 PHE A N 1
ATOM 4640 C CA . PHE A 1 601 ? 4.273 30.703 -1.528 1 61.25 601 PHE A CA 1
ATOM 4641 C C . PHE A 1 601 ? 4.383 30.875 -3.039 1 61.25 601 PHE A C 1
ATOM 4643 O O . PHE A 1 601 ? 4.395 29.891 -3.777 1 61.25 601 PHE A O 1
ATOM 4650 N N . GLN A 1 602 ? 4.598 32.031 -3.512 1 59.59 602 GLN A N 1
ATOM 4651 C CA . GLN A 1 602 ? 4.574 32.312 -4.945 1 59.59 602 GLN A CA 1
ATOM 4652 C C . GLN A 1 602 ? 5.898 31.906 -5.602 1 59.59 602 GLN A C 1
ATOM 4654 O O . GLN A 1 602 ? 5.965 31.734 -6.82 1 59.59 602 GLN A O 1
ATOM 4659 N N . SER A 1 603 ? 6.848 31.625 -4.816 1 68 603 SER A N 1
ATOM 4660 C CA . SER A 1 603 ? 8.156 31.391 -5.406 1 68 603 SER A CA 1
ATOM 4661 C C . SER A 1 603 ? 8.656 29.984 -5.09 1 68 603 SER A C 1
ATOM 4663 O O . SER A 1 603 ? 9.859 29.719 -5.105 1 68 603 SER A O 1
ATOM 4665 N N . GLN A 1 604 ? 7.742 29.156 -4.824 1 77.88 604 GLN A N 1
ATOM 4666 C CA . GLN A 1 604 ? 8.164 27.797 -4.496 1 77.88 604 GLN A CA 1
ATOM 4667 C C . GLN A 1 604 ? 8.695 27.078 -5.734 1 77.88 604 GLN A C 1
ATOM 4669 O O . GLN A 1 604 ? 8.047 27.078 -6.785 1 77.88 604 GLN A O 1
ATOM 4674 N N . THR A 1 605 ? 9.852 26.406 -5.641 1 78.06 605 THR A N 1
ATOM 4675 C CA . THR A 1 605 ? 10.492 25.859 -6.836 1 78.06 605 THR A CA 1
ATOM 4676 C C . THR A 1 605 ? 10.656 24.344 -6.73 1 78.06 605 THR A C 1
ATOM 4678 O O . THR A 1 605 ? 10.883 23.672 -7.738 1 78.06 605 THR A O 1
ATOM 4681 N N . ILE A 1 606 ? 10.617 23.797 -5.543 1 83.94 606 ILE A N 1
ATOM 4682 C CA . ILE A 1 606 ? 10.789 22.359 -5.422 1 83.94 606 ILE A CA 1
ATOM 4683 C C . ILE A 1 606 ? 9.461 21.656 -5.684 1 83.94 606 ILE A C 1
ATOM 4685 O O . ILE A 1 606 ? 8.477 21.891 -4.988 1 83.94 606 ILE A O 1
ATOM 4689 N N . SER A 1 607 ? 9.461 20.906 -6.676 1 78.81 607 SER A N 1
ATOM 4690 C CA . SER A 1 607 ? 8.273 20.094 -6.977 1 78.81 607 SER A CA 1
ATOM 4691 C C . SER A 1 607 ? 8.375 18.719 -6.355 1 78.81 607 SER A C 1
ATOM 4693 O O . SER A 1 607 ? 9.383 18.016 -6.52 1 78.81 607 SER A O 1
ATOM 4695 N N . ILE A 1 608 ? 7.363 18.344 -5.539 1 82.62 608 ILE A N 1
ATOM 4696 C CA . ILE A 1 608 ? 7.305 17.016 -4.926 1 82.62 608 ILE A CA 1
ATOM 4697 C C . ILE A 1 608 ? 6.297 16.141 -5.672 1 82.62 608 ILE A C 1
ATOM 4699 O O . ILE A 1 608 ? 5.148 16.547 -5.867 1 82.62 608 ILE A O 1
ATOM 4703 N N . SER A 1 609 ? 6.809 15.023 -6.156 1 77.38 609 SER A N 1
ATOM 4704 C CA . SER A 1 609 ? 5.949 14.062 -6.84 1 77.38 609 SER A CA 1
ATOM 4705 C C . SER A 1 609 ? 5.91 12.727 -6.102 1 77.38 609 SER A C 1
ATOM 4707 O O . SER A 1 609 ? 6.762 12.453 -5.25 1 77.38 609 SER A O 1
ATOM 4709 N N . TYR A 1 610 ? 4.801 11.93 -6.266 1 77.94 610 TYR A N 1
ATOM 4710 C CA . TYR A 1 610 ? 4.676 10.633 -5.617 1 77.94 610 TYR A CA 1
ATOM 4711 C C . TYR A 1 610 ? 4.078 9.602 -6.562 1 77.94 610 TYR A C 1
ATOM 4713 O O . TYR A 1 610 ? 3.484 9.953 -7.586 1 77.94 610 TYR A O 1
ATOM 4721 N N . ASP A 1 611 ? 4.379 8.359 -6.379 1 76.38 611 ASP A N 1
ATOM 4722 C CA . ASP A 1 611 ? 3.799 7.188 -7.031 1 76.38 611 ASP A CA 1
ATOM 4723 C C . ASP A 1 611 ? 3.725 6.004 -6.066 1 76.38 611 ASP A C 1
ATOM 4725 O O . ASP A 1 611 ? 4.742 5.379 -5.766 1 76.38 611 ASP A O 1
ATOM 4729 N N . MET A 1 612 ? 2.508 5.66 -5.605 1 75.94 612 MET A N 1
ATOM 4730 C CA . MET A 1 612 ? 2.373 4.566 -4.648 1 75.94 612 MET A CA 1
ATOM 4731 C C . MET A 1 612 ? 2.521 3.217 -5.34 1 75.94 612 MET A C 1
ATOM 4733 O O . MET A 1 612 ? 2.742 2.199 -4.684 1 75.94 612 MET A O 1
ATOM 4737 N N . GLY A 1 613 ? 2.459 3.24 -6.605 1 73.69 613 GLY A N 1
ATOM 4738 C CA . GLY A 1 613 ? 2.674 2.025 -7.375 1 73.69 613 GLY A CA 1
ATOM 4739 C C . GLY A 1 613 ? 1.499 1.066 -7.316 1 73.69 613 GLY A C 1
ATOM 4740 O O . GLY A 1 613 ? 0.562 1.271 -6.543 1 73.69 613 GLY A O 1
ATOM 4741 N N . ALA A 1 614 ? 1.504 0.131 -8.312 1 73.75 614 ALA A N 1
ATOM 4742 C CA . ALA A 1 614 ? 0.506 -0.935 -8.359 1 73.75 614 ALA A CA 1
ATOM 4743 C C . ALA A 1 614 ? 1.122 -2.281 -7.988 1 73.75 614 ALA A C 1
ATOM 4745 O O . ALA A 1 614 ? 2.268 -2.564 -8.344 1 73.75 614 ALA A O 1
ATOM 4746 N N . ASP A 1 615 ? 0.372 -3.176 -7.242 1 75.25 615 ASP A N 1
ATOM 4747 C CA . ASP A 1 615 ? 0.855 -4.492 -6.84 1 75.25 615 ASP A CA 1
ATOM 4748 C C . ASP A 1 615 ? 0.802 -5.477 -8.008 1 75.25 615 ASP A C 1
ATOM 4750 O O . ASP A 1 615 ? -0.222 -5.586 -8.688 1 75.25 615 ASP A O 1
ATOM 4754 N N . VAL A 1 616 ? 1.979 -6.055 -8.297 1 77.38 616 VAL A N 1
ATOM 4755 C CA . VAL A 1 616 ? 2.041 -7.078 -9.336 1 77.38 616 VAL A CA 1
ATOM 4756 C C . VAL A 1 616 ? 2.76 -8.312 -8.805 1 77.38 616 VAL A C 1
ATOM 4758 O O . VAL A 1 616 ? 3.812 -8.203 -8.172 1 77.38 616 VAL A O 1
ATOM 4761 N N . PRO A 1 617 ? 2.137 -9.492 -9.039 1 80.69 617 PRO A N 1
ATOM 4762 C CA . PRO A 1 617 ? 2.836 -10.719 -8.648 1 80.69 617 PRO A CA 1
ATOM 4763 C C . PRO A 1 617 ? 3.955 -11.102 -9.617 1 80.69 617 PRO A C 1
ATOM 4765 O O . PRO A 1 617 ? 3.762 -11.062 -10.828 1 80.69 617 PRO A O 1
ATOM 4768 N N . LYS A 1 618 ? 5.148 -11.398 -9.18 1 84.06 618 LYS A N 1
ATOM 4769 C CA . LYS A 1 618 ? 6.332 -11.812 -9.93 1 84.06 618 LYS A CA 1
ATOM 4770 C C . LYS A 1 618 ? 6.832 -13.172 -9.461 1 84.06 618 LYS A C 1
ATOM 4772 O O . LYS A 1 618 ? 6.93 -13.422 -8.258 1 84.06 618 LYS A O 1
ATOM 4777 N N . PRO A 1 619 ? 7.07 -14.062 -10.438 1 88.44 619 PRO A N 1
ATOM 4778 C CA . PRO A 1 619 ? 7.699 -15.328 -10.031 1 88.44 619 PRO A CA 1
ATOM 4779 C C . PRO A 1 619 ? 9.109 -15.133 -9.484 1 88.44 619 PRO A C 1
ATOM 4781 O O . PRO A 1 619 ? 9.82 -14.219 -9.906 1 88.44 619 PRO A O 1
ATOM 4784 N N . ASP A 1 620 ? 9.453 -16 -8.477 1 89.69 620 ASP A N 1
ATOM 4785 C CA . ASP A 1 620 ? 10.766 -15.922 -7.848 1 89.69 620 ASP A CA 1
ATOM 4786 C C . ASP A 1 620 ? 11.398 -17.297 -7.715 1 89.69 620 ASP A C 1
ATOM 4788 O O . ASP A 1 620 ? 10.781 -18.219 -7.176 1 89.69 620 ASP A O 1
ATOM 4792 N N . ILE A 1 621 ? 12.539 -17.406 -8.352 1 92.75 621 ILE A N 1
ATOM 4793 C CA . ILE A 1 621 ? 13.359 -18.609 -8.266 1 92.75 621 ILE A CA 1
ATOM 4794 C C . ILE A 1 621 ? 14.797 -18.234 -7.926 1 92.75 621 ILE A C 1
ATOM 4796 O O . ILE A 1 621 ? 15.336 -17.266 -8.484 1 92.75 621 ILE A O 1
ATOM 4800 N N . SER A 1 622 ? 15.461 -18.906 -6.98 1 91.69 622 SER A N 1
ATOM 4801 C CA . SER A 1 622 ? 16.859 -18.625 -6.648 1 91.69 622 SER A CA 1
ATOM 4802 C C . SER A 1 622 ? 17.781 -18.906 -7.828 1 91.69 622 SER A C 1
ATOM 4804 O O . SER A 1 622 ? 17.422 -19.672 -8.727 1 91.69 622 SER A O 1
ATOM 4806 N N . ARG A 1 623 ? 18.953 -18.266 -7.895 1 92.06 623 ARG A N 1
ATOM 4807 C CA . ARG A 1 623 ? 19.922 -18.516 -8.953 1 92.06 623 ARG A CA 1
ATOM 4808 C C . ARG A 1 623 ? 20.375 -19.969 -8.969 1 92.06 623 ARG A C 1
ATOM 4810 O O . ARG A 1 623 ? 20.516 -20.562 -10.031 1 92.06 623 ARG A O 1
ATOM 4817 N N . GLY A 1 624 ? 20.578 -20.453 -7.785 1 91.94 624 GLY A N 1
ATOM 4818 C CA . GLY A 1 624 ? 20.922 -21.859 -7.688 1 91.94 624 GLY A CA 1
ATOM 4819 C C . GLY A 1 624 ? 19.844 -22.781 -8.234 1 91.94 624 GLY A C 1
ATOM 4820 O O . GLY A 1 624 ? 20.141 -23.781 -8.875 1 91.94 624 GLY A O 1
ATOM 4821 N N . GLY A 1 625 ? 18.547 -22.406 -7.988 1 93.12 625 GLY A N 1
ATOM 4822 C CA . GLY A 1 625 ? 17.453 -23.188 -8.523 1 93.12 625 GLY A CA 1
ATOM 4823 C C . GLY A 1 625 ? 17.391 -23.172 -10.039 1 93.12 625 GLY A C 1
ATOM 4824 O O . GLY A 1 625 ? 17.141 -24.203 -10.664 1 93.12 625 GLY A O 1
ATOM 4825 N N . ILE A 1 626 ? 17.641 -22.016 -10.656 1 94.25 626 ILE A N 1
ATOM 4826 C CA . ILE A 1 626 ? 17.609 -21.891 -12.109 1 94.25 626 ILE A CA 1
ATOM 4827 C C . ILE A 1 626 ? 18.719 -22.734 -12.727 1 94.25 626 ILE A C 1
ATOM 4829 O O . ILE A 1 626 ? 18.484 -23.469 -13.695 1 94.25 626 ILE A O 1
ATOM 4833 N N . ILE A 1 627 ? 19.938 -22.703 -12.211 1 95.06 627 ILE A N 1
ATOM 4834 C CA . ILE A 1 627 ? 21.078 -23.469 -12.727 1 95.06 627 ILE A CA 1
ATOM 4835 C C . ILE A 1 627 ? 20.797 -24.953 -12.586 1 95.06 627 ILE A C 1
ATOM 4837 O O . ILE A 1 627 ? 20.984 -25.719 -13.531 1 95.06 627 ILE A O 1
ATOM 4841 N N . PHE A 1 628 ? 20.359 -25.359 -11.453 1 95.81 628 PHE A N 1
ATOM 4842 C CA . PHE A 1 628 ? 20.109 -26.766 -11.172 1 95.81 628 PHE A CA 1
ATOM 4843 C C . PHE A 1 628 ? 19.078 -27.344 -12.133 1 95.81 628 PHE A C 1
ATOM 4845 O O . PHE A 1 628 ? 19.312 -28.391 -12.75 1 95.81 628 PHE A O 1
ATOM 4852 N N . VAL A 1 629 ? 17.906 -26.656 -12.242 1 95.62 629 VAL A N 1
ATOM 4853 C CA . VAL A 1 629 ? 16.844 -27.156 -13.102 1 95.62 629 VAL A CA 1
ATOM 4854 C C . VAL A 1 629 ? 17.297 -27.109 -14.555 1 95.62 629 VAL A C 1
ATOM 4856 O O . VAL A 1 629 ? 16.969 -28.016 -15.344 1 95.62 629 VAL A O 1
ATOM 4859 N N . SER A 1 630 ? 18.094 -26.125 -14.938 1 96.19 630 SER A N 1
ATOM 4860 C CA . SER A 1 630 ? 18.578 -26.047 -16.312 1 96.19 630 SER A CA 1
ATOM 4861 C C . SER A 1 630 ? 19.516 -27.203 -16.641 1 96.19 630 SER A C 1
ATOM 4863 O O . SER A 1 630 ? 19.453 -27.766 -17.734 1 96.19 630 SER A O 1
ATOM 4865 N N . ILE A 1 631 ? 20.328 -27.531 -15.719 1 96.25 631 ILE A N 1
ATOM 4866 C CA . ILE A 1 631 ? 21.25 -28.656 -15.922 1 96.25 631 ILE A CA 1
ATOM 4867 C C . ILE A 1 631 ? 20.453 -29.953 -16 1 96.25 631 ILE A C 1
ATOM 4869 O O . ILE A 1 631 ? 20.719 -30.797 -16.875 1 96.25 631 ILE A O 1
ATOM 4873 N N . LEU A 1 632 ? 19.547 -30.078 -15.109 1 96.56 632 LEU A N 1
ATOM 4874 C CA . LEU A 1 632 ? 18.719 -31.281 -15.102 1 96.56 632 LEU A CA 1
ATOM 4875 C C . LEU A 1 632 ? 17.953 -31.422 -16.422 1 96.56 632 LEU A C 1
ATOM 4877 O O . LEU A 1 632 ? 17.938 -32.5 -17.016 1 96.56 632 LEU A O 1
ATOM 4881 N N . LEU A 1 633 ? 17.344 -30.359 -16.844 1 96.81 633 LEU A N 1
ATOM 4882 C CA . LEU A 1 633 ? 16.578 -30.359 -18.078 1 96.81 633 LEU A CA 1
ATOM 4883 C C . LEU A 1 633 ? 17.484 -30.578 -19.281 1 96.81 633 LEU A C 1
ATOM 4885 O O . LEU A 1 633 ? 17.156 -31.344 -20.188 1 96.81 633 LEU A O 1
ATOM 4889 N N . GLY A 1 634 ? 18.641 -29.906 -19.328 1 96.69 634 GLY A N 1
ATOM 4890 C CA . GLY A 1 634 ? 19.594 -30.078 -20.422 1 96.69 634 GLY A CA 1
ATOM 4891 C C . GLY A 1 634 ? 20.109 -31.5 -20.547 1 96.69 634 GLY A C 1
ATOM 4892 O O . GLY A 1 634 ? 20.156 -32.031 -21.641 1 96.69 634 GLY A O 1
ATOM 4893 N N . LEU A 1 635 ? 20.453 -32.094 -19.453 1 97 635 LEU A N 1
ATOM 4894 C CA . LEU A 1 635 ? 20.938 -33.469 -19.438 1 97 635 LEU A CA 1
ATOM 4895 C C . LEU A 1 635 ? 19.859 -34.406 -19.953 1 97 635 LEU A C 1
ATOM 4897 O O . LEU A 1 635 ? 20.141 -35.281 -20.766 1 97 635 LEU A O 1
ATOM 4901 N N . TYR A 1 636 ? 18.656 -34.219 -19.516 1 97.94 636 TYR A N 1
ATOM 4902 C CA . TYR A 1 636 ? 17.531 -35.062 -19.938 1 97.94 636 TYR A CA 1
ATOM 4903 C C . TYR A 1 636 ? 17.312 -34.938 -21.453 1 97.94 636 TYR A C 1
ATOM 4905 O O . TYR A 1 636 ? 17.203 -35.938 -22.156 1 97.94 636 TYR A O 1
ATOM 4913 N N . LEU A 1 637 ? 17.25 -33.719 -21.891 1 97.44 637 LEU A N 1
ATOM 4914 C CA . LEU A 1 637 ? 16.953 -33.469 -23.297 1 97.44 637 LEU A CA 1
ATOM 4915 C C . LEU A 1 637 ? 18.078 -34 -24.188 1 97.44 637 LEU A C 1
ATOM 4917 O O . LEU A 1 637 ? 17.812 -34.562 -25.25 1 97.44 637 LEU A O 1
ATOM 4921 N N . ILE A 1 638 ? 19.312 -33.906 -23.797 1 97.44 638 ILE A N 1
ATOM 4922 C CA . ILE A 1 638 ? 20.438 -34.375 -24.578 1 97.44 638 ILE A CA 1
ATOM 4923 C C . ILE A 1 638 ? 20.406 -35.906 -24.656 1 97.44 638 ILE A C 1
ATOM 4925 O O . ILE A 1 638 ? 20.578 -36.5 -25.734 1 97.44 638 ILE A O 1
ATOM 4929 N N . CYS A 1 639 ? 20.156 -36.531 -23.469 1 97.38 639 CYS A N 1
ATOM 4930 C CA . CYS A 1 639 ? 20.078 -37.969 -23.438 1 97.38 639 CYS A CA 1
ATOM 4931 C C . CYS A 1 639 ? 18.906 -38.469 -24.281 1 97.38 639 CYS A C 1
ATOM 4933 O O . CYS A 1 639 ? 19.047 -39.469 -25.016 1 97.38 639 CYS A O 1
ATOM 4935 N N . LEU A 1 640 ? 17.797 -37.812 -24.156 1 97.69 640 LEU A N 1
ATOM 4936 C CA . LEU A 1 640 ? 16.625 -38.219 -24.922 1 97.69 640 LEU A CA 1
ATOM 4937 C C . LEU A 1 640 ? 16.859 -38.062 -26.406 1 97.69 640 LEU A C 1
ATOM 4939 O O . LEU A 1 640 ? 16.516 -38.938 -27.188 1 97.69 640 LEU A O 1
ATOM 4943 N N . LEU A 1 641 ? 17.422 -36.969 -26.781 1 97.06 641 LEU A N 1
ATOM 4944 C CA . LEU A 1 641 ? 17.719 -36.719 -28.188 1 97.06 641 LEU A CA 1
ATOM 4945 C C . LEU A 1 641 ? 18.75 -37.719 -28.719 1 97.06 641 LEU A C 1
ATOM 4947 O O . LEU A 1 641 ? 18.625 -38.219 -29.828 1 97.06 641 LEU A O 1
ATOM 4951 N N . ALA A 1 642 ? 19.781 -38 -27.969 1 97 642 ALA A N 1
ATOM 4952 C CA . ALA A 1 642 ? 20.797 -38.969 -28.359 1 97 642 ALA A CA 1
ATOM 4953 C C . ALA A 1 642 ? 20.188 -40.344 -28.609 1 97 642 ALA A C 1
ATOM 4955 O O . ALA A 1 642 ? 20.516 -41.031 -29.578 1 97 642 ALA A O 1
ATOM 4956 N N . LEU A 1 643 ? 19.344 -40.719 -27.688 1 96.75 643 LEU A N 1
ATOM 4957 C CA . LEU A 1 643 ? 18.688 -42 -27.828 1 96.75 643 LEU A CA 1
ATOM 4958 C C . LEU A 1 643 ? 17.766 -42.031 -29.047 1 96.75 643 LEU A C 1
ATOM 4960 O O . LEU A 1 643 ? 17.672 -43.031 -29.75 1 96.75 643 LEU A O 1
ATOM 4964 N N . ALA A 1 644 ? 17.047 -40.938 -29.25 1 96.94 644 ALA A N 1
ATOM 4965 C CA . ALA A 1 644 ? 16.172 -40.844 -30.422 1 96.94 644 ALA A CA 1
ATOM 4966 C C . ALA A 1 644 ? 16.984 -40.938 -31.719 1 96.94 644 ALA A C 1
ATOM 4968 O O . ALA A 1 644 ? 16.578 -41.625 -32.656 1 96.94 644 ALA A O 1
ATOM 4969 N N . LEU A 1 645 ? 18.109 -40.312 -31.766 1 96.06 645 LEU A N 1
ATOM 4970 C CA . LEU A 1 645 ? 18.969 -40.344 -32.938 1 96.06 645 LEU A CA 1
ATOM 4971 C C . LEU A 1 645 ? 19.578 -41.75 -33.125 1 96.06 645 LEU A C 1
ATOM 4973 O O . LEU A 1 645 ? 19.688 -42.219 -34.25 1 96.06 645 LEU A O 1
ATOM 4977 N N . TYR A 1 646 ? 19.969 -42.375 -32 1 93.88 646 TYR A N 1
ATOM 4978 C CA . TYR A 1 646 ? 20.453 -43.75 -32.031 1 93.88 646 TYR A CA 1
ATOM 4979 C C . TYR A 1 646 ? 19.422 -44.688 -32.688 1 93.88 646 TYR A C 1
ATOM 4981 O O . TYR A 1 646 ? 19.766 -45.5 -33.531 1 93.88 646 TYR A O 1
ATOM 4989 N N . SER A 1 647 ? 18.234 -44.5 -32.312 1 93.19 647 SER A N 1
ATOM 4990 C CA . SER A 1 647 ? 17.172 -45.344 -32.812 1 93.19 647 SER A CA 1
ATOM 4991 C C . SER A 1 647 ? 16.875 -45.031 -34.281 1 93.19 647 SER A C 1
ATOM 4993 O O . SER A 1 647 ? 16.453 -45.938 -35.031 1 93.19 647 SER A O 1
ATOM 4995 N N . ALA A 1 648 ? 17.062 -43.844 -34.688 1 93.56 648 ALA A N 1
ATOM 4996 C CA . ALA A 1 648 ? 16.75 -43.406 -36.062 1 93.56 648 ALA A CA 1
ATOM 4997 C C . ALA A 1 648 ? 17.891 -43.75 -37.031 1 93.56 648 ALA A C 1
ATOM 4999 O O . ALA A 1 648 ? 17.672 -43.906 -38.219 1 93.56 648 ALA A O 1
ATOM 5000 N N . TRP A 1 649 ? 19.047 -43.969 -36.625 1 91.06 649 TRP A N 1
ATOM 5001 C CA . TRP A 1 649 ? 20.234 -44.125 -37.469 1 91.06 649 TRP A CA 1
ATOM 5002 C C . TRP A 1 649 ? 20.328 -45.562 -38.031 1 91.06 649 TRP A C 1
ATOM 5004 O O . TRP A 1 649 ? 20.875 -45.75 -39.094 1 91.06 649 TRP A O 1
ATOM 5014 N N . ILE A 1 650 ? 19.812 -46.625 -37.344 1 89.44 650 ILE A N 1
ATOM 5015 C CA . ILE A 1 650 ? 19.984 -48.031 -37.75 1 89.44 650 ILE A CA 1
ATOM 5016 C C . ILE A 1 650 ? 18.656 -48.562 -38.281 1 89.44 650 ILE A C 1
ATOM 5018 O O . ILE A 1 650 ? 17.625 -48.438 -37.656 1 89.44 650 ILE A O 1
ATOM 5022 N N . PRO A 1 651 ? 18.734 -49.094 -39.5 1 90.81 651 PRO A N 1
ATOM 5023 C CA . PRO A 1 651 ? 17.516 -49.719 -40 1 90.81 651 PRO A CA 1
ATOM 5024 C C . PRO A 1 651 ? 17.094 -50.906 -39.125 1 90.81 651 PRO A C 1
ATOM 5026 O O . PRO A 1 651 ? 17.938 -51.656 -38.625 1 90.81 651 PRO A O 1
ATOM 5029 N N . ARG A 1 652 ? 15.812 -51.125 -38.969 1 91.12 652 ARG A N 1
ATOM 5030 C CA . ARG A 1 652 ? 15.289 -52.094 -38 1 91.12 652 ARG A CA 1
ATOM 5031 C C . ARG A 1 652 ? 14.43 -53.156 -38.688 1 91.12 652 ARG A C 1
ATOM 5033 O O . ARG A 1 652 ? 13.898 -52.906 -39.75 1 91.12 652 ARG A O 1
ATOM 5040 N N . TRP A 1 653 ? 14.406 -54.281 -38.062 1 89.5 653 TRP A N 1
ATOM 5041 C CA . TRP A 1 653 ? 13.609 -55.375 -38.594 1 89.5 653 TRP A CA 1
ATOM 5042 C C . TRP A 1 653 ? 12.141 -55.188 -38.25 1 89.5 653 TRP A C 1
ATOM 5044 O O . TRP A 1 653 ? 11.266 -55.75 -38.906 1 89.5 653 TRP A O 1
ATOM 5054 N N . THR A 1 654 ? 11.875 -54.438 -37.094 1 90.19 654 THR A N 1
ATOM 5055 C CA . THR A 1 654 ? 10.531 -54.094 -36.688 1 90.19 654 THR A CA 1
ATOM 5056 C C . THR A 1 654 ? 10.508 -52.656 -36.094 1 90.19 654 THR A C 1
ATOM 5058 O O . THR A 1 654 ? 11.547 -52.125 -35.719 1 90.19 654 THR A O 1
ATOM 5061 N N . LYS A 1 655 ? 9.438 -52.062 -36.125 1 87 655 LYS A N 1
ATOM 5062 C CA . LYS A 1 655 ? 9.344 -50.719 -35.594 1 87 655 LYS A CA 1
ATOM 5063 C C . LYS A 1 655 ? 9.547 -50.688 -34.094 1 87 655 LYS A C 1
ATOM 5065 O O . LYS A 1 655 ? 10.32 -49.875 -33.594 1 87 655 LYS A O 1
ATOM 5070 N N . THR A 1 656 ? 8.836 -51.5 -33.375 1 90.88 656 THR A N 1
ATOM 5071 C CA . THR A 1 656 ? 8.953 -51.719 -31.938 1 90.88 656 THR A CA 1
ATOM 5072 C C . THR A 1 656 ? 8.805 -53.188 -31.594 1 90.88 656 THR A C 1
ATOM 5074 O O . THR A 1 656 ? 8.352 -53.969 -32.406 1 90.88 656 THR A O 1
ATOM 5077 N N . LEU A 1 657 ? 9.328 -53.469 -30.453 1 92.12 657 LEU A N 1
ATOM 5078 C CA . LEU A 1 657 ? 9.109 -54.844 -29.969 1 92.12 657 LEU A CA 1
ATOM 5079 C C . LEU A 1 657 ? 7.684 -55 -29.469 1 92.12 657 LEU A C 1
ATOM 5081 O O . LEU A 1 657 ? 7.465 -55.219 -28.281 1 92.12 657 LEU A O 1
ATOM 5085 N N . ASP A 1 658 ? 6.848 -54.938 -30.453 1 92.5 658 ASP A N 1
ATOM 5086 C CA . ASP A 1 658 ? 5.43 -55 -30.109 1 92.5 658 ASP A CA 1
ATOM 5087 C C . ASP A 1 658 ? 4.926 -56.438 -30.062 1 92.5 658 ASP A C 1
ATOM 5089 O O . ASP A 1 658 ? 5.719 -57.375 -30.062 1 92.5 658 ASP A O 1
ATOM 5093 N N . SER A 1 659 ? 3.648 -56.594 -29.906 1 93.88 659 SER A N 1
ATOM 5094 C CA . SER A 1 659 ? 3.033 -57.906 -29.766 1 93.88 659 SER A CA 1
ATOM 5095 C C . SER A 1 659 ? 3.236 -58.75 -31.016 1 93.88 659 SER A C 1
ATOM 5097 O O . SER A 1 659 ? 3.439 -59.938 -30.922 1 93.88 659 SER A O 1
ATOM 5099 N N . PHE A 1 660 ? 3.217 -58.156 -32.125 1 92.5 660 PHE A N 1
ATOM 5100 C CA . PHE A 1 660 ? 3.416 -58.906 -33.344 1 92.5 660 PHE A CA 1
ATOM 5101 C C . PHE A 1 660 ? 4.832 -59.469 -33.438 1 92.5 660 PHE A C 1
ATOM 5103 O O . PHE A 1 660 ? 5.043 -60.594 -33.875 1 92.5 660 PHE A O 1
ATOM 5110 N N . ALA A 1 661 ? 5.727 -58.625 -33.125 1 94.25 661 ALA A N 1
ATOM 5111 C CA . ALA A 1 661 ? 7.109 -59.094 -33.062 1 94.25 661 ALA A CA 1
ATOM 5112 C C . ALA A 1 661 ? 7.254 -60.281 -32.125 1 94.25 661 ALA A C 1
ATOM 5114 O O . ALA A 1 661 ? 7.918 -61.281 -32.469 1 94.25 661 ALA A O 1
ATOM 5115 N N . MET A 1 662 ? 6.613 -60.25 -31.047 1 95.25 662 MET A N 1
ATOM 5116 C CA . MET A 1 662 ? 6.707 -61.312 -30.062 1 95.25 662 MET A CA 1
ATOM 5117 C C . MET A 1 662 ? 5.969 -62.562 -30.547 1 95.25 662 MET A C 1
ATOM 5119 O O . MET A 1 662 ? 6.395 -63.688 -30.266 1 95.25 662 MET A O 1
ATOM 5123 N N . LEU A 1 663 ? 4.895 -62.344 -31.219 1 95.19 663 LEU A N 1
ATOM 5124 C CA . LEU A 1 663 ? 4.176 -63.469 -31.797 1 95.19 663 LEU A CA 1
ATOM 5125 C C . LEU A 1 663 ? 5.062 -64.25 -32.781 1 95.19 663 LEU A C 1
ATOM 5127 O O . LEU A 1 663 ? 5.117 -65.438 -32.75 1 95.19 663 LEU A O 1
ATOM 5131 N N . ARG A 1 664 ? 5.723 -63.5 -33.625 1 94.81 664 ARG A N 1
ATOM 5132 C CA . ARG A 1 664 ? 6.578 -64.125 -34.625 1 94.81 664 ARG A CA 1
ATOM 5133 C C . ARG A 1 664 ? 7.754 -64.875 -33.969 1 94.81 664 ARG A C 1
ATOM 5135 O O . ARG A 1 664 ? 8.125 -65.938 -34.406 1 94.81 664 ARG A O 1
ATOM 5142 N N . ILE A 1 665 ? 8.281 -64.25 -32.969 1 94.5 665 ILE A N 1
ATOM 5143 C CA . ILE A 1 665 ? 9.375 -64.875 -32.25 1 94.5 665 ILE A CA 1
ATOM 5144 C C . ILE A 1 665 ? 8.875 -66.188 -31.562 1 94.5 665 ILE A C 1
ATOM 5146 O O . ILE A 1 665 ? 9.531 -67.188 -31.625 1 94.5 665 ILE A O 1
ATOM 5150 N N . GLY A 1 666 ? 7.73 -66.062 -30.938 1 94.62 666 GLY A N 1
ATOM 5151 C CA . GLY A 1 666 ? 7.141 -67.25 -30.312 1 94.62 666 GLY A CA 1
ATOM 5152 C C . GLY A 1 666 ? 6.887 -68.375 -31.281 1 94.62 666 GLY A C 1
ATOM 5153 O O . GLY A 1 666 ? 7.078 -69.562 -30.938 1 94.62 666 GLY A O 1
ATOM 5154 N N . ALA A 1 667 ? 6.52 -68.062 -32.438 1 94.31 667 ALA A N 1
ATOM 5155 C CA . ALA A 1 667 ? 6.262 -69.062 -33.469 1 94.31 667 ALA A CA 1
ATOM 5156 C C . ALA A 1 667 ? 7.543 -69.75 -33.844 1 94.31 667 ALA A C 1
ATOM 5158 O O . ALA A 1 667 ? 7.504 -71 -34.156 1 94.31 667 ALA A O 1
ATOM 5159 N N . SER A 1 668 ? 8.648 -69.125 -33.812 1 93 668 SER A N 1
ATOM 5160 C CA . SER A 1 668 ? 9.922 -69.75 -34.188 1 93 668 SER A CA 1
ATOM 5161 C C . SER A 1 668 ? 10.469 -70.625 -33.094 1 93 668 SER A C 1
ATOM 5163 O O . SER A 1 668 ? 11.297 -71.5 -33.375 1 93 668 SER A O 1
ATOM 5165 N N . ILE A 1 669 ? 10.039 -70.438 -31.906 1 93.25 669 ILE A N 1
ATOM 5166 C CA . ILE A 1 669 ? 10.5 -71.25 -30.797 1 93.25 669 ILE A CA 1
ATOM 5167 C C . ILE A 1 669 ? 9.312 -71.938 -30.125 1 93.25 669 ILE A C 1
ATOM 5169 O O . ILE A 1 669 ? 9.211 -71.938 -28.891 1 93.25 669 ILE A O 1
ATOM 5173 N N . SER A 1 670 ? 8.461 -72.438 -30.828 1 91.19 670 SER A N 1
ATOM 5174 C CA . SER A 1 670 ? 7.184 -73 -30.344 1 91.19 670 SER A CA 1
ATOM 5175 C C . SER A 1 670 ? 7.395 -74.062 -29.312 1 91.19 670 SER A C 1
ATOM 5177 O O . SER A 1 670 ? 6.609 -74.25 -28.375 1 91.19 670 SER A O 1
ATOM 5179 N N . GLU A 1 671 ? 8.492 -74.812 -29.359 1 88.19 671 GLU A N 1
ATOM 5180 C CA . GLU A 1 671 ? 8.742 -75.938 -28.438 1 88.19 671 GLU A CA 1
ATOM 5181 C C . GLU A 1 671 ? 9.172 -75.438 -27.062 1 88.19 671 GLU A C 1
ATOM 5183 O O . GLU A 1 671 ? 8.969 -76.062 -26.062 1 88.19 671 GLU A O 1
ATOM 5188 N N . ARG A 1 672 ? 9.68 -74.25 -27.062 1 89.25 672 ARG A N 1
ATOM 5189 C CA . ARG A 1 672 ? 10.242 -73.688 -25.812 1 89.25 672 ARG A CA 1
ATOM 5190 C C . ARG A 1 672 ? 9.219 -72.875 -25.062 1 89.25 672 ARG A C 1
ATOM 5192 O O . ARG A 1 672 ? 9.352 -72.625 -23.859 1 89.25 672 ARG A O 1
ATOM 5199 N N . THR A 1 673 ? 8.258 -72.375 -25.797 1 91.38 673 THR A N 1
ATOM 5200 C CA . THR A 1 673 ? 7.277 -71.5 -25.141 1 91.38 673 THR A CA 1
ATOM 5201 C C . THR A 1 673 ? 5.855 -71.938 -25.469 1 91.38 673 THR A C 1
ATOM 5203 O O . THR A 1 673 ? 5.055 -71.188 -26 1 91.38 673 THR A O 1
ATOM 5206 N N . PRO A 1 674 ? 5.535 -73.062 -24.984 1 90.56 674 PRO A N 1
ATOM 5207 C CA . PRO A 1 674 ? 4.176 -73.562 -25.25 1 90.56 674 PRO A CA 1
ATOM 5208 C C . PRO A 1 674 ? 3.113 -72.75 -24.484 1 90.56 674 PRO A C 1
ATOM 5210 O O . PRO A 1 674 ? 3.422 -72.125 -23.484 1 90.56 674 PRO A O 1
ATOM 5213 N N . LEU A 1 675 ? 1.904 -72.75 -24.969 1 92.25 675 LEU A N 1
ATOM 5214 C CA . LEU A 1 675 ? 0.792 -72 -24.359 1 92.25 675 LEU A CA 1
ATOM 5215 C C . LEU A 1 675 ? 0.278 -72.75 -23.125 1 92.25 675 LEU A C 1
ATOM 5217 O O . LEU A 1 675 ? -0.763 -73.438 -23.188 1 92.25 675 LEU A O 1
ATOM 5221 N N . LEU A 1 676 ? 1.022 -72.562 -22.031 1 90.56 676 LEU A N 1
ATOM 5222 C CA . LEU A 1 676 ? 0.712 -73.188 -20.766 1 90.56 676 LEU A CA 1
ATOM 5223 C C . LEU A 1 676 ? 0.551 -72.188 -19.656 1 90.56 676 LEU A C 1
ATOM 5225 O O . LEU A 1 676 ? 0.988 -71.062 -19.797 1 90.56 676 LEU A O 1
ATOM 5229 N N . ALA A 1 677 ? -0.07 -72.625 -18.641 1 88.56 677 ALA A N 1
ATOM 5230 C CA . ALA A 1 677 ? -0.292 -71.75 -17.516 1 88.56 677 ALA A CA 1
ATOM 5231 C C . ALA A 1 677 ? 0.929 -71.688 -16.594 1 88.56 677 ALA A C 1
ATOM 5233 O O . ALA A 1 677 ? 1.663 -72.688 -16.484 1 88.56 677 ALA A O 1
ATOM 5234 N N . THR A 1 678 ? 1.245 -70.5 -16.062 1 86.69 678 THR A N 1
ATOM 5235 C CA . THR A 1 678 ? 2.342 -70.375 -15.117 1 86.69 678 THR A CA 1
ATOM 5236 C C . THR A 1 678 ? 2.061 -69.25 -14.109 1 86.69 678 THR A C 1
ATOM 5238 O O . THR A 1 678 ? 1.418 -68.25 -14.445 1 86.69 678 THR A O 1
ATOM 5241 N N . GLN A 1 679 ? 2.482 -69.5 -12.875 1 80.5 679 GLN A N 1
ATOM 5242 C CA . GLN A 1 679 ? 2.389 -68.5 -11.852 1 80.5 679 GLN A CA 1
ATOM 5243 C C . GLN A 1 679 ? 3.746 -67.812 -11.609 1 80.5 679 GLN A C 1
ATOM 5245 O O . GLN A 1 679 ? 3.816 -66.688 -11.125 1 80.5 679 GLN A O 1
ATOM 5250 N N . HIS A 1 680 ? 4.719 -68.5 -11.922 1 81.31 680 HIS A N 1
ATOM 5251 C CA . HIS A 1 680 ? 6.07 -68 -11.672 1 81.31 680 HIS A CA 1
ATOM 5252 C C . HIS A 1 680 ? 6.898 -68 -12.953 1 81.31 680 HIS A C 1
ATOM 5254 O O . HIS A 1 680 ? 7.707 -68.938 -13.188 1 81.31 680 HIS A O 1
ATOM 5260 N N . VAL A 1 681 ? 6.723 -66.938 -13.625 1 83.75 681 VAL A N 1
ATOM 5261 C CA . VAL A 1 681 ? 7.422 -66.812 -14.898 1 83.75 681 VAL A CA 1
ATOM 5262 C C . VAL A 1 681 ? 8.93 -66.812 -14.656 1 83.75 681 VAL A C 1
ATOM 5264 O O . VAL A 1 681 ? 9.711 -67.188 -15.531 1 83.75 681 VAL A O 1
ATOM 5267 N N . GLU A 1 682 ? 9.367 -66.438 -13.469 1 83.19 682 GLU A N 1
ATOM 5268 C CA . GLU A 1 682 ? 10.781 -66.312 -13.133 1 83.19 682 GLU A CA 1
ATOM 5269 C C . GLU A 1 682 ? 11.469 -67.688 -13.078 1 83.19 682 GLU A C 1
ATOM 5271 O O . GLU A 1 682 ? 12.688 -67.75 -13.273 1 83.19 682 GLU A O 1
ATOM 5276 N N . GLY A 1 683 ? 10.68 -68.625 -12.922 1 82.19 683 GLY A N 1
ATOM 5277 C CA . GLY A 1 683 ? 11.258 -69.938 -12.766 1 82.19 683 GLY A CA 1
ATOM 5278 C C . GLY A 1 683 ? 11.43 -70.688 -14.086 1 82.19 683 GLY A C 1
ATOM 5279 O O . GLY A 1 683 ? 12.016 -71.75 -14.133 1 82.19 683 GLY A O 1
ATOM 5280 N N . ILE A 1 684 ? 11.008 -70.062 -15.125 1 88.56 684 ILE A N 1
ATOM 5281 C CA . ILE A 1 684 ? 11.125 -70.688 -16.422 1 88.56 684 ILE A CA 1
ATOM 5282 C C . ILE A 1 684 ? 12.547 -70.562 -16.953 1 88.56 684 ILE A C 1
ATOM 5284 O O . ILE A 1 684 ? 12.906 -69.5 -17.469 1 88.56 684 ILE A O 1
ATOM 5288 N N . LYS A 1 685 ? 13.336 -71.5 -16.953 1 87.75 685 LYS A N 1
ATOM 5289 C CA . LYS A 1 685 ? 14.758 -71.438 -17.281 1 87.75 685 LYS A CA 1
ATOM 5290 C C . LYS A 1 685 ? 14.977 -71.312 -18.797 1 87.75 685 LYS A C 1
ATOM 5292 O O . LYS A 1 685 ? 16 -70.812 -19.234 1 87.75 685 LYS A O 1
ATOM 5297 N N . SER A 1 686 ? 14.055 -71.812 -19.562 1 89.31 686 SER A N 1
ATOM 5298 C CA . SER A 1 686 ? 14.188 -71.75 -21.016 1 89.31 686 SER A CA 1
ATOM 5299 C C . SER A 1 686 ? 14.305 -70.25 -21.5 1 89.31 686 SER A C 1
ATOM 5301 O O . SER A 1 686 ? 14.914 -70 -22.531 1 89.31 686 SER A O 1
ATOM 5303 N N . LEU A 1 687 ? 13.734 -69.438 -20.797 1 92.5 687 LEU A N 1
ATOM 5304 C CA . LEU A 1 687 ? 13.766 -68.062 -21.172 1 92.5 687 LEU A CA 1
ATOM 5305 C C . LEU A 1 687 ? 15.148 -67.438 -20.922 1 92.5 687 LEU A C 1
ATOM 5307 O O . LEU A 1 687 ? 15.539 -66.5 -21.562 1 92.5 687 LEU A O 1
ATOM 5311 N N . ASP A 1 688 ? 15.875 -68.062 -20.016 1 91.38 688 ASP A N 1
ATOM 5312 C CA . ASP A 1 688 ? 17.203 -67.562 -19.672 1 91.38 688 ASP A CA 1
ATOM 5313 C C . ASP A 1 688 ? 18.266 -68.188 -20.562 1 91.38 688 ASP A C 1
ATOM 5315 O O . ASP A 1 688 ? 19.359 -67.688 -20.734 1 91.38 688 ASP A O 1
ATOM 5319 N N . GLU A 1 689 ? 17.922 -69.312 -21.141 1 90.25 689 GLU A N 1
ATOM 5320 C CA . GLU A 1 689 ? 18.891 -70.062 -21.938 1 90.25 689 GLU A CA 1
ATOM 5321 C C . GLU A 1 689 ? 18.781 -69.688 -23.422 1 90.25 689 GLU A C 1
ATOM 5323 O O . GLU A 1 689 ? 19.734 -69.875 -24.172 1 90.25 689 GLU A O 1
ATOM 5328 N N . THR A 1 690 ? 17.641 -69.25 -23.781 1 91.94 690 THR A N 1
ATOM 5329 C CA . THR A 1 690 ? 17.438 -68.938 -25.188 1 91.94 690 THR A CA 1
ATOM 5330 C C . THR A 1 690 ? 17.969 -67.5 -25.484 1 91.94 690 THR A C 1
ATOM 5332 O O . THR A 1 690 ? 17.703 -66.562 -24.75 1 91.94 690 THR A O 1
ATOM 5335 N N . PRO A 1 691 ? 18.781 -67.438 -26.547 1 90.69 691 PRO A N 1
ATOM 5336 C CA . PRO A 1 691 ? 19.25 -66.125 -26.922 1 90.69 691 PRO A CA 1
ATOM 5337 C C . PRO A 1 691 ? 18.109 -65.188 -27.344 1 90.69 691 PRO A C 1
ATOM 5339 O O . PRO A 1 691 ? 17.156 -65.625 -27.984 1 90.69 691 PRO A O 1
ATOM 5342 N N . GLY A 1 692 ? 18.188 -63.938 -26.969 1 91.56 692 GLY A N 1
ATOM 5343 C CA . GLY A 1 692 ? 17.109 -63 -27.219 1 91.56 692 GLY A CA 1
ATOM 5344 C C . GLY A 1 692 ? 17.438 -61.969 -28.281 1 91.56 692 GLY A C 1
ATOM 5345 O O . GLY A 1 692 ? 16.719 -60.969 -28.438 1 91.56 692 GLY A O 1
ATOM 5346 N N . TRP A 1 693 ? 18.516 -62.062 -29.047 1 90.94 693 TRP A N 1
ATOM 5347 C CA . TRP A 1 693 ? 18.859 -61.125 -30.094 1 90.94 693 TRP A CA 1
ATOM 5348 C C . TRP A 1 693 ? 18.453 -61.656 -31.469 1 90.94 693 TRP A C 1
ATOM 5350 O O . TRP A 1 693 ? 18.312 -62.875 -31.641 1 90.94 693 TRP A O 1
ATOM 5360 N N . MET A 1 694 ? 18.203 -60.781 -32.375 1 91.06 694 MET A N 1
ATOM 5361 C CA . MET A 1 694 ? 17.766 -61.125 -33.719 1 91.06 694 MET A CA 1
ATOM 5362 C C . MET A 1 694 ? 18.922 -61.031 -34.719 1 91.06 694 MET A C 1
ATOM 5364 O O . MET A 1 694 ? 19.594 -60 -34.781 1 91.06 694 MET A O 1
ATOM 5368 N N . GLY A 1 695 ? 19.172 -62.156 -35.375 1 89.56 695 GLY A N 1
ATOM 5369 C CA . GLY A 1 695 ? 20.219 -62.188 -36.375 1 89.56 695 GLY A CA 1
ATOM 5370 C C . GLY A 1 695 ? 19.797 -62.781 -37.688 1 89.56 695 GLY A C 1
ATOM 5371 O O . GLY A 1 695 ? 18.594 -62.906 -37.969 1 89.56 695 GLY A O 1
ATOM 5372 N N . ASN A 1 696 ? 20.719 -62.938 -38.531 1 89.56 696 ASN A N 1
ATOM 5373 C CA . ASN A 1 696 ? 20.5 -63.531 -39.844 1 89.56 696 ASN A CA 1
ATOM 5374 C C . ASN A 1 696 ? 20.969 -65 -39.906 1 89.56 696 ASN A C 1
ATOM 5376 O O . ASN A 1 696 ? 22.078 -65.312 -39.469 1 89.56 696 ASN A O 1
ATOM 5380 N N . ALA A 1 697 ? 20.094 -65.875 -40.406 1 86.19 697 ALA A N 1
ATOM 5381 C CA . ALA A 1 697 ? 20.406 -67.312 -40.5 1 86.19 697 ALA A CA 1
ATOM 5382 C C . ALA A 1 697 ? 20.953 -67.688 -41.875 1 86.19 697 ALA A C 1
ATOM 5384 O O . ALA A 1 697 ? 21.594 -68.688 -42.031 1 86.19 697 ALA A O 1
ATOM 5385 N N . SER A 1 698 ? 20.703 -66.875 -42.844 1 84.25 698 SER A N 1
ATOM 5386 C CA . SER A 1 698 ? 21.016 -67.312 -44.219 1 84.25 698 SER A CA 1
ATOM 5387 C C . SER A 1 698 ? 22.312 -66.625 -44.688 1 84.25 698 SER A C 1
ATOM 5389 O O . SER A 1 698 ? 22.625 -65.5 -44.281 1 84.25 698 SER A O 1
ATOM 5391 N N . GLU A 1 699 ? 23.047 -67.438 -45.5 1 80 699 GLU A N 1
ATOM 5392 C CA . GLU A 1 699 ? 24.234 -66.875 -46.156 1 80 699 GLU A CA 1
ATOM 5393 C C . GLU A 1 699 ? 23.922 -66.375 -47.562 1 80 699 GLU A C 1
ATOM 5395 O O . GLU A 1 699 ? 24.75 -65.75 -48.219 1 80 699 GLU A O 1
ATOM 5400 N N . GLY A 1 700 ? 22.672 -66.688 -47.875 1 79.69 700 GLY A N 1
ATOM 5401 C CA . GLY A 1 700 ? 22.312 -66.312 -49.25 1 79.69 700 GLY A CA 1
ATOM 5402 C C . GLY A 1 700 ? 22 -64.812 -49.438 1 79.69 700 GLY A C 1
ATOM 5403 O O . GLY A 1 700 ? 22.312 -64 -48.531 1 79.69 700 GLY A O 1
ATOM 5404 N N . GLU A 1 701 ? 21.531 -64.5 -50.688 1 82.19 701 GLU A N 1
ATOM 5405 C CA . GLU A 1 701 ? 21.234 -63.094 -51.031 1 82.19 701 GLU A CA 1
ATOM 5406 C C . GLU A 1 701 ? 20.031 -62.594 -50.25 1 82.19 701 GLU A C 1
ATOM 5408 O O . GLU A 1 701 ? 19.984 -61.406 -49.906 1 82.19 701 GLU A O 1
ATOM 5413 N N . VAL A 1 702 ? 19.188 -63.531 -50.031 1 89.06 702 VAL A N 1
ATOM 5414 C CA . VAL A 1 702 ? 18.031 -63.156 -49.219 1 89.06 702 VAL A CA 1
ATOM 5415 C C . VAL A 1 702 ? 18.234 -63.594 -47.781 1 89.06 702 VAL A C 1
ATOM 5417 O O . VAL A 1 702 ? 18.5 -64.812 -47.531 1 89.06 702 VAL A O 1
ATOM 5420 N N . GLY A 1 703 ? 18.219 -62.656 -46.906 1 89.44 703 GLY A N 1
ATOM 5421 C CA . GLY A 1 703 ? 18.391 -63 -45.5 1 89.44 703 GLY A CA 1
ATOM 5422 C C . GLY A 1 703 ? 17.156 -63.594 -44.844 1 89.44 703 GLY A C 1
ATOM 5423 O O . GLY A 1 703 ? 16.031 -63.375 -45.344 1 89.44 703 GLY A O 1
ATOM 5424 N N . VAL A 1 704 ? 17.359 -64.375 -43.781 1 90.56 704 VAL A N 1
ATOM 5425 C CA . VAL A 1 704 ? 16.266 -64.938 -43.031 1 90.56 704 VAL A CA 1
ATOM 5426 C C . VAL A 1 704 ? 16.453 -64.625 -41.531 1 90.56 704 VAL A C 1
ATOM 5428 O O . VAL A 1 704 ? 17.531 -64.875 -40.969 1 90.56 704 VAL A O 1
ATOM 5431 N N . PHE A 1 705 ? 15.414 -64.062 -41 1 92.19 705 PHE A N 1
ATOM 5432 C CA . PHE A 1 705 ? 15.461 -63.719 -39.562 1 92.19 705 PHE A CA 1
ATOM 5433 C C . PHE A 1 705 ? 15.617 -65 -38.719 1 92.19 705 PHE A C 1
ATOM 5435 O O . PHE A 1 705 ? 15.031 -66 -39.031 1 92.19 705 PHE A O 1
ATOM 5442 N N . CYS A 1 706 ? 16.406 -64.875 -37.75 1 91.06 706 CYS A N 1
ATOM 5443 C CA . CYS A 1 706 ? 16.594 -66 -36.844 1 91.06 706 CYS A CA 1
ATOM 5444 C C . CYS A 1 706 ? 16.938 -65.5 -35.438 1 91.06 706 CYS A C 1
ATOM 5446 O O . CYS A 1 706 ? 17.844 -64.688 -35.25 1 91.06 706 CYS A O 1
ATOM 5448 N N . LEU A 1 707 ? 16.172 -66 -34.5 1 91.81 707 LEU A N 1
ATOM 5449 C CA . LEU A 1 707 ? 16.5 -65.688 -33.094 1 91.81 707 LEU A CA 1
ATOM 5450 C C . LEU A 1 707 ? 17.828 -66.375 -32.719 1 91.81 707 LEU A C 1
ATOM 5452 O O . LEU A 1 707 ? 18 -67.562 -32.875 1 91.81 707 LEU A O 1
ATOM 5456 N N . GLY A 1 708 ? 18.75 -65.562 -32.312 1 87.75 708 GLY A N 1
ATOM 5457 C CA . GLY A 1 708 ? 20.062 -66.062 -31.969 1 87.75 708 GLY A CA 1
ATOM 5458 C C . GLY A 1 708 ? 20.953 -66.312 -33.156 1 87.75 708 GLY A C 1
ATOM 5459 O O . GLY A 1 708 ? 21.875 -67.125 -33.094 1 87.75 708 GLY A O 1
ATOM 5460 N N . GLY A 1 709 ? 20.625 -65.688 -34.188 1 86.19 709 GLY A N 1
ATOM 5461 C CA . GLY A 1 709 ? 21.422 -65.938 -35.406 1 86.19 709 GLY A CA 1
ATOM 5462 C C . GLY A 1 709 ? 22.859 -65.5 -35.25 1 86.19 709 GLY A C 1
ATOM 5463 O O . GLY A 1 709 ? 23.141 -64.5 -34.531 1 86.19 709 GLY A O 1
ATOM 5464 N N . GLU A 1 710 ? 23.75 -66.125 -35.875 1 81.06 710 GLU A N 1
ATOM 5465 C CA . GLU A 1 710 ? 25.188 -65.875 -35.719 1 81.06 710 GLU A CA 1
ATOM 5466 C C . GLU A 1 710 ? 25.625 -64.625 -36.406 1 81.06 710 GLU A C 1
ATOM 5468 O O . GLU A 1 710 ? 26.594 -63.969 -35.969 1 81.06 710 GLU A O 1
ATOM 5473 N N . ARG A 1 711 ? 24.891 -64.188 -37.438 1 85 711 ARG A N 1
ATOM 5474 C CA . ARG A 1 711 ? 25.281 -63 -38.156 1 85 711 ARG A CA 1
ATOM 5475 C C . ARG A 1 711 ? 24.344 -61.844 -37.844 1 85 711 ARG A C 1
ATOM 5477 O O . ARG A 1 711 ? 23.125 -62.062 -37.719 1 85 711 ARG A O 1
ATOM 5484 N N . PRO A 1 712 ? 24.953 -60.688 -37.781 1 84.5 712 PRO A N 1
ATOM 5485 C CA . PRO A 1 712 ? 24.109 -59.531 -37.562 1 84.5 712 PRO A CA 1
ATOM 5486 C C . PRO A 1 712 ? 23.281 -59.188 -38.812 1 84.5 712 PRO A C 1
ATOM 5488 O O . PRO A 1 712 ? 23.609 -59.594 -39.906 1 84.5 712 PRO A O 1
ATOM 5491 N N . LEU A 1 713 ? 22.188 -58.469 -38.531 1 88.56 713 LEU A N 1
ATOM 5492 C CA . LEU A 1 713 ? 21.344 -58.031 -39.625 1 88.56 713 LEU A CA 1
ATOM 5493 C C . LEU A 1 713 ? 22.062 -56.969 -40.469 1 88.56 713 LEU A C 1
ATOM 5495 O O . LEU A 1 713 ? 22.609 -56.031 -39.906 1 88.56 713 LEU A O 1
ATOM 5499 N N . ALA A 1 714 ? 22.156 -57.281 -41.719 1 83.38 714 ALA A N 1
ATOM 5500 C CA . ALA A 1 714 ? 22.859 -56.344 -42.594 1 83.38 714 ALA A CA 1
ATOM 5501 C C . ALA A 1 714 ? 21.938 -55.219 -43.031 1 83.38 714 ALA A C 1
ATOM 5503 O O . ALA A 1 714 ? 20.75 -55.406 -43.281 1 83.38 714 ALA A O 1
ATOM 5504 N N . LYS A 1 715 ? 22.469 -54.031 -43.156 1 80.69 715 LYS A N 1
ATOM 5505 C CA . LYS A 1 715 ? 21.734 -52.781 -43.469 1 80.69 715 LYS A CA 1
ATOM 5506 C C . LYS A 1 715 ? 21.234 -52.812 -44.906 1 80.69 715 LYS A C 1
ATOM 5508 O O . LYS A 1 715 ? 20.188 -52.219 -45.219 1 80.69 715 LYS A O 1
ATOM 5513 N N . THR A 1 716 ? 21.891 -53.406 -45.781 1 80.94 716 THR A N 1
ATOM 5514 C CA . THR A 1 716 ? 21.609 -53.281 -47.188 1 80.94 716 THR A CA 1
ATOM 5515 C C . THR A 1 716 ? 20.984 -54.562 -47.75 1 80.94 716 THR A C 1
ATOM 5517 O O . THR A 1 716 ? 20.625 -54.625 -48.906 1 80.94 716 THR A O 1
ATOM 5520 N N . ARG A 1 717 ? 20.703 -55.469 -46.969 1 84.88 717 ARG A N 1
ATOM 5521 C CA . ARG A 1 717 ? 20.203 -56.75 -47.438 1 84.88 717 ARG A CA 1
ATOM 5522 C C . ARG A 1 717 ? 18.688 -56.781 -47.375 1 84.88 717 ARG A C 1
ATOM 5524 O O . ARG A 1 717 ? 18.078 -56.031 -46.594 1 84.88 717 ARG A O 1
ATOM 5531 N N . VAL A 1 718 ? 18.109 -57.594 -48.219 1 90.12 718 VAL A N 1
ATOM 5532 C CA . VAL A 1 718 ? 16.672 -57.844 -48.188 1 90.12 718 VAL A CA 1
ATOM 5533 C C . VAL A 1 718 ? 16.391 -59.156 -47.438 1 90.12 718 VAL A C 1
ATOM 5535 O O . VAL A 1 718 ? 17.203 -60.094 -47.469 1 90.12 718 VAL A O 1
ATOM 5538 N N . TYR A 1 719 ? 15.359 -59.219 -46.75 1 91.56 719 TYR A N 1
ATOM 5539 C CA . TYR A 1 719 ? 15.008 -60.375 -45.938 1 91.56 719 TYR A CA 1
ATOM 5540 C C . TYR A 1 719 ? 13.703 -61 -46.406 1 91.56 719 TYR A C 1
ATOM 5542 O O . TYR A 1 719 ? 12.836 -60.312 -46.969 1 91.56 719 TYR A O 1
ATOM 5550 N N . ALA A 1 720 ? 13.484 -62.312 -46.188 1 90.5 720 ALA A N 1
ATOM 5551 C CA . ALA A 1 720 ? 12.281 -63.031 -46.594 1 90.5 720 ALA A CA 1
ATOM 5552 C C . ALA A 1 720 ? 11.039 -62.469 -45.906 1 90.5 720 ALA A C 1
ATOM 5554 O O . ALA A 1 720 ? 11.039 -62.281 -44.688 1 90.5 720 ALA A O 1
ATOM 5555 N N . GLY A 1 721 ? 10.055 -62.094 -46.719 1 88.38 721 GLY A N 1
ATOM 5556 C CA . GLY A 1 721 ? 8.906 -61.406 -46.156 1 88.38 721 GLY A CA 1
ATOM 5557 C C . GLY A 1 721 ? 7.594 -62.125 -46.438 1 88.38 721 GLY A C 1
ATOM 5558 O O . GLY A 1 721 ? 7.57 -63.188 -47.031 1 88.38 721 GLY A O 1
ATOM 5559 N N . TYR A 1 722 ? 6.574 -61.531 -45.844 1 85.75 722 TYR A N 1
ATOM 5560 C CA . TYR A 1 722 ? 5.207 -62 -46.062 1 85.75 722 TYR A CA 1
ATOM 5561 C C . TYR A 1 722 ? 4.742 -61.688 -47.469 1 85.75 722 TYR A C 1
ATOM 5563 O O . TYR A 1 722 ? 5.227 -60.75 -48.094 1 85.75 722 TYR A O 1
ATOM 5571 N N . ASN A 1 723 ? 3.895 -62.469 -48.094 1 74.88 723 ASN A N 1
ATOM 5572 C CA . ASN A 1 723 ? 3.408 -62.312 -49.469 1 74.88 723 ASN A CA 1
ATOM 5573 C C . ASN A 1 723 ? 2.639 -61 -49.625 1 74.88 723 ASN A C 1
ATOM 5575 O O . ASN A 1 723 ? 2.479 -60.469 -50.719 1 74.88 723 ASN A O 1
ATOM 5579 N N . THR A 1 724 ? 2.143 -60.438 -48.656 1 67.12 724 THR A N 1
ATOM 5580 C CA . THR A 1 724 ? 1.356 -59.219 -48.781 1 67.12 724 THR A CA 1
ATOM 5581 C C . THR A 1 724 ? 2.215 -58.062 -49.312 1 67.12 724 THR A C 1
ATOM 5583 O O . THR A 1 724 ? 1.696 -57.125 -49.906 1 67.12 724 THR A O 1
ATOM 5586 N N . ASP A 1 725 ? 3.416 -58 -49.125 1 58 725 ASP A N 1
ATOM 5587 C CA . ASP A 1 725 ? 4.289 -56.938 -49.562 1 58 725 ASP A CA 1
ATOM 5588 C C . ASP A 1 725 ? 4.586 -57.062 -51.062 1 58 725 ASP A C 1
ATOM 5590 O O . ASP A 1 725 ? 5.055 -56.094 -51.688 1 58 725 ASP A O 1
ATOM 5594 N N . TYR A 1 726 ? 4.367 -58.219 -51.625 1 49.78 726 TYR A N 1
ATOM 5595 C CA . TYR A 1 726 ? 4.492 -58.375 -53.062 1 49.78 726 TYR A CA 1
ATOM 5596 C C . TYR A 1 726 ? 3.398 -57.594 -53.812 1 49.78 726 TYR A C 1
ATOM 5598 O O . TYR A 1 726 ? 3.645 -57.031 -54.875 1 49.78 726 TYR A O 1
ATOM 5606 N N . VAL A 1 727 ? 2.23 -57.688 -53.312 1 46.31 727 VAL A N 1
ATOM 5607 C CA . VAL A 1 727 ? 1.15 -57.062 -54.062 1 46.31 727 VAL A CA 1
ATOM 5608 C C . VAL A 1 727 ? 1.358 -55.531 -54.094 1 46.31 727 VAL A C 1
ATOM 5610 O O . VAL A 1 727 ? 1.021 -54.875 -55.062 1 46.31 727 VAL A O 1
ATOM 5613 N N . ALA A 1 728 ? 1.836 -55 -53.031 1 46.31 728 ALA A N 1
ATOM 5614 C CA . ALA A 1 728 ? 1.993 -53.562 -53.062 1 46.31 728 ALA A CA 1
ATOM 5615 C C . ALA A 1 728 ? 3.078 -53.156 -54.062 1 46.31 728 ALA A C 1
ATOM 5617 O O . ALA A 1 728 ? 2.996 -52.062 -54.656 1 46.31 728 ALA A O 1
ATOM 5618 N N . GLN A 1 729 ? 4.117 -53.906 -54.219 1 43.09 729 GLN A N 1
ATOM 5619 C CA . GLN A 1 729 ? 5.113 -53.562 -55.219 1 43.09 729 GLN A CA 1
ATOM 5620 C C . GLN A 1 729 ? 4.539 -53.656 -56.625 1 43.09 729 GLN A C 1
ATOM 5622 O O . GLN A 1 729 ? 4.902 -52.875 -57.531 1 43.09 729 GLN A O 1
ATOM 5627 N N . THR A 1 730 ? 3.764 -54.719 -56.906 1 41.5 730 THR A N 1
ATOM 5628 C CA . THR A 1 730 ? 3.252 -54.844 -58.25 1 41.5 730 THR A CA 1
ATOM 5629 C C . THR A 1 730 ? 2.174 -53.781 -58.531 1 41.5 730 THR A C 1
ATOM 5631 O O . THR A 1 730 ? 1.944 -53.406 -59.688 1 41.5 730 THR A O 1
ATOM 5634 N N . THR A 1 731 ? 1.384 -53.531 -57.531 1 39.47 731 THR A N 1
ATOM 5635 C CA . THR A 1 731 ? 0.316 -52.594 -57.844 1 39.47 731 THR A CA 1
ATOM 5636 C C . THR A 1 731 ? 0.862 -51.156 -57.938 1 39.47 731 THR A C 1
ATOM 5638 O O . THR A 1 731 ? 0.165 -50.25 -58.375 1 39.47 731 THR A O 1
ATOM 5641 N N . GLY A 1 732 ? 1.927 -50.906 -57.219 1 37.81 732 GLY A N 1
ATOM 5642 C CA . GLY A 1 732 ? 2.406 -49.531 -57.375 1 37.81 732 GLY A CA 1
ATOM 5643 C C . GLY A 1 732 ? 2.984 -49.25 -58.719 1 37.81 732 GLY A C 1
ATOM 5644 O O . GLY A 1 732 ? 3.576 -48.188 -58.938 1 37.81 732 GLY A O 1
ATOM 5645 N N . THR A 1 733 ? 3.207 -50.281 -59.469 1 34.69 733 THR A N 1
ATOM 5646 C CA . THR A 1 733 ? 3.713 -49.875 -60.75 1 34.69 733 THR A CA 1
ATOM 5647 C C . THR A 1 733 ? 2.617 -49.156 -61.562 1 34.69 733 THR A C 1
ATOM 5649 O O . THR A 1 733 ? 1.895 -49.812 -62.312 1 34.69 733 THR A O 1
ATOM 5652 N N . SER A 1 734 ? 1.831 -48.438 -60.844 1 30.3 734 SER A N 1
ATOM 5653 C CA . SER A 1 734 ? 0.935 -47.688 -61.688 1 30.3 734 SER A CA 1
ATOM 5654 C C . SER A 1 734 ? 1.706 -46.969 -62.781 1 30.3 734 SER A C 1
ATOM 5656 O O . SER A 1 734 ? 2.877 -46.625 -62.625 1 30.3 734 SER A O 1
ATOM 5658 N N . LYS A 1 735 ? 1.044 -46.938 -63.906 1 34.81 735 LYS A N 1
ATOM 5659 C CA . LYS A 1 735 ? 1.407 -46.344 -65.188 1 34.81 735 LYS A CA 1
ATOM 5660 C C . LYS A 1 735 ? 1.834 -44.875 -65 1 34.81 735 LYS A C 1
ATOM 5662 O O . LYS A 1 735 ? 1.212 -44.125 -64.25 1 34.81 735 LYS A O 1
ATOM 5667 N N . PRO A 1 736 ? 3.057 -44.5 -65.375 1 32.31 736 PRO A N 1
ATOM 5668 C CA . PRO A 1 736 ? 3.414 -43.094 -65.438 1 32.31 736 PRO A CA 1
ATOM 5669 C C . PRO A 1 736 ? 2.371 -42.25 -66.188 1 32.31 736 PRO A C 1
ATOM 5671 O O . PRO A 1 736 ? 1.77 -42.719 -67.125 1 32.31 736 PRO A O 1
ATOM 5674 N N . PRO A 1 737 ? 1.583 -41.438 -65.438 1 31.92 737 PRO A N 1
ATOM 5675 C CA . PRO A 1 737 ? 0.618 -40.688 -66.188 1 31.92 737 PRO A CA 1
ATOM 5676 C C . PRO A 1 737 ? 1.229 -40.094 -67.5 1 31.92 737 PRO A C 1
ATOM 5678 O O . PRO A 1 737 ? 2.438 -39.844 -67.562 1 31.92 737 PRO A O 1
ATOM 5681 N N . GLY A 1 738 ? 0.767 -40.531 -68.625 1 30.78 738 GLY A N 1
ATOM 5682 C CA . GLY A 1 738 ? 1.149 -40.094 -69.938 1 30.78 738 GLY A CA 1
ATOM 5683 C C . GLY A 1 738 ? 1.303 -38.594 -70.062 1 30.78 738 GLY A C 1
ATOM 5684 O O . GLY A 1 738 ? 0.829 -37.844 -69.188 1 30.78 738 GLY A O 1
ATOM 5685 N N . PRO A 1 739 ? 2.316 -38.125 -70.75 1 28.67 739 PRO A N 1
ATOM 5686 C CA . PRO A 1 739 ? 2.643 -36.688 -70.938 1 28.67 739 PRO A CA 1
ATOM 5687 C C . PRO A 1 739 ? 1.425 -35.844 -71.312 1 28.67 739 PRO A C 1
ATOM 5689 O O . PRO A 1 739 ? 0.562 -36.312 -72.062 1 28.67 739 PRO A O 1
ATOM 5692 N N . ILE A 1 740 ? 0.811 -35.219 -70.312 1 28.64 740 ILE A N 1
ATOM 5693 C CA . ILE A 1 740 ? -0.241 -34.25 -70.625 1 28.64 740 ILE A CA 1
ATOM 5694 C C . ILE A 1 740 ? 0.194 -33.344 -71.812 1 28.64 740 ILE A C 1
ATOM 5696 O O . ILE A 1 740 ? 1.255 -32.719 -71.75 1 28.64 740 ILE A O 1
ATOM 5700 N N . LYS A 1 741 ? -0.315 -33.781 -72.938 1 28.7 741 LYS A N 1
ATOM 5701 C CA . LYS A 1 741 ? -0.194 -32.938 -74.125 1 28.7 741 LYS A CA 1
ATOM 5702 C C . LYS A 1 741 ? -0.621 -31.5 -73.875 1 28.7 741 LYS A C 1
ATOM 5704 O O . LYS A 1 741 ? -1.708 -31.266 -73.312 1 28.7 741 LYS A O 1
ATOM 5709 N N . ARG A 1 742 ? 0.396 -30.562 -73.625 1 25.28 742 ARG A N 1
ATOM 5710 C CA . ARG A 1 742 ? 0.29 -29.109 -73.562 1 25.28 742 ARG A CA 1
ATOM 5711 C C . ARG A 1 742 ? -0.518 -28.609 -74.812 1 25.28 742 ARG A C 1
ATOM 5713 O O . ARG A 1 742 ? -0.06 -28.688 -75.938 1 25.28 742 ARG A O 1
ATOM 5720 N N . GLY A 1 743 ? -1.81 -29.016 -74.875 1 28.33 743 GLY A N 1
ATOM 5721 C CA . GLY A 1 743 ? -2.541 -28.312 -75.875 1 28.33 743 GLY A CA 1
ATOM 5722 C C . GLY A 1 743 ? -2.41 -26.797 -75.812 1 28.33 743 GLY A C 1
ATOM 5723 O O . GLY A 1 743 ? -2.512 -26.234 -74.688 1 28.33 743 GLY A O 1
ATOM 5724 N N . GLY A 1 744 ? -1.549 -26.219 -76.688 1 26.14 744 GLY A N 1
ATOM 5725 C CA . GLY A 1 744 ? -1.292 -24.844 -77.062 1 26.14 744 GLY A CA 1
ATOM 5726 C C . GLY A 1 744 ? -2.561 -24.016 -77.25 1 26.14 744 GLY A C 1
ATOM 5727 O O . GLY A 1 744 ? -3.338 -24.266 -78.188 1 26.14 744 GLY A O 1
ATOM 5728 N N . TYR A 1 745 ? -3.414 -23.969 -76.188 1 26.73 745 TYR A N 1
ATOM 5729 C CA . TYR A 1 745 ? -4.453 -22.969 -76.438 1 26.73 745 TYR A CA 1
ATOM 5730 C C . TYR A 1 745 ? -3.846 -21.625 -76.812 1 26.73 745 TYR A C 1
ATOM 5732 O O . TYR A 1 745 ? -2.959 -21.125 -76.125 1 26.73 745 TYR A O 1
ATOM 5740 N N . SER A 1 746 ? -3.793 -21.391 -78.125 1 25.3 746 SER A N 1
ATOM 5741 C CA . SER A 1 746 ? -3.604 -20.141 -78.875 1 25.3 746 SER A CA 1
ATOM 5742 C C . SER A 1 746 ? -4.445 -19.016 -78.25 1 25.3 746 SER A C 1
ATOM 5744 O O . SER A 1 746 ? -5.531 -19.25 -77.75 1 25.3 746 SER A O 1
ATOM 5746 N N . LEU A 1 747 ? -3.766 -17.891 -78.062 1 25.53 747 LEU A N 1
ATOM 5747 C CA . LEU A 1 747 ? -4.164 -16.5 -77.875 1 25.53 747 LEU A CA 1
ATOM 5748 C C . LEU A 1 747 ? -5.18 -16.109 -78.938 1 25.53 747 LEU A C 1
ATOM 5750 O O . LEU A 1 747 ? -4.863 -16.094 -80.125 1 25.53 747 LEU A O 1
ATOM 5754 N N . VAL A 1 748 ? -6.414 -16.578 -79.25 1 23.61 748 VAL A N 1
ATOM 5755 C CA . VAL A 1 748 ? -7.094 -15.383 -79.688 1 23.61 748 VAL A CA 1
ATOM 5756 C C . VAL A 1 748 ? -7.461 -14.477 -78.562 1 23.61 748 VAL A C 1
ATOM 5758 O O . VAL A 1 748 ? -7.863 -14.961 -77.5 1 23.61 748 VAL A O 1
ATOM 5761 N N . MET B 1 1 ? -65.625 -62.75 -31.75 1 15.28 1 MET B N 1
ATOM 5762 C CA . MET B 1 1 ? -65.875 -64.062 -32.375 1 15.28 1 MET B CA 1
ATOM 5763 C C . MET B 1 1 ? -64.625 -64.875 -32.438 1 15.28 1 MET B C 1
ATOM 5765 O O . MET B 1 1 ? -64.688 -66.125 -32.531 1 15.28 1 MET B O 1
ATOM 5769 N N . LYS B 1 2 ? -63.438 -64.312 -32.625 1 16.06 2 LYS B N 1
ATOM 5770 C CA . LYS B 1 2 ? -62.719 -65.062 -33.656 1 16.06 2 LYS B CA 1
ATOM 5771 C C . LYS B 1 2 ? -62.312 -66.438 -33.125 1 16.06 2 LYS B C 1
ATOM 5773 O O . LYS B 1 2 ? -62.125 -66.625 -31.906 1 16.06 2 LYS B O 1
ATOM 5778 N N . PRO B 1 3 ? -61.688 -67.312 -34.094 1 18.09 3 PRO B N 1
ATOM 5779 C CA . PRO B 1 3 ? -61.812 -68.688 -34.406 1 18.09 3 PRO B CA 1
ATOM 5780 C C . PRO B 1 3 ? -60.812 -69.562 -33.625 1 18.09 3 PRO B C 1
ATOM 5782 O O . PRO B 1 3 ? -59.688 -69.188 -33.406 1 18.09 3 PRO B O 1
ATOM 5785 N N . THR B 1 4 ? -61.25 -70.438 -32.75 1 19.5 4 THR B N 1
ATOM 5786 C CA . THR B 1 4 ? -60.906 -71.375 -31.656 1 19.5 4 THR B CA 1
ATOM 5787 C C . THR B 1 4 ? -60.281 -72.625 -32.219 1 19.5 4 THR B C 1
ATOM 5789 O O . THR B 1 4 ? -60.188 -73.625 -31.516 1 19.5 4 THR B O 1
ATOM 5792 N N . GLY B 1 5 ? -59.5 -72.312 -33.344 1 16.61 5 GLY B N 1
ATOM 5793 C CA . GLY B 1 5 ? -59.375 -73.438 -34.219 1 16.61 5 GLY B CA 1
ATOM 5794 C C . GLY B 1 5 ? -58.812 -74.688 -33.5 1 16.61 5 GLY B C 1
ATOM 5795 O O . GLY B 1 5 ? -58.031 -74.562 -32.562 1 16.61 5 GLY B O 1
ATOM 5796 N N . LYS B 1 6 ? -59.406 -75.75 -33.781 1 17.22 6 LYS B N 1
ATOM 5797 C CA . LYS B 1 6 ? -59.812 -77.062 -33.25 1 17.22 6 LYS B CA 1
ATOM 5798 C C . LYS B 1 6 ? -58.625 -78.062 -33.219 1 17.22 6 LYS B C 1
ATOM 5800 O O . LYS B 1 6 ? -58.438 -78.75 -32.25 1 17.22 6 LYS B O 1
ATOM 5805 N N . MET B 1 7 ? -57.812 -78.25 -34.344 1 17.52 7 MET B N 1
ATOM 5806 C CA . MET B 1 7 ? -57.938 -79.625 -34.812 1 17.52 7 MET B CA 1
ATOM 5807 C C . MET B 1 7 ? -56.938 -80.5 -34.062 1 17.52 7 MET B C 1
ATOM 5809 O O . MET B 1 7 ? -55.875 -80.062 -33.656 1 17.52 7 MET B O 1
ATOM 5813 N N . HIS B 1 8 ? -57.25 -81.812 -33.719 1 18.38 8 HIS B N 1
ATOM 5814 C CA . HIS B 1 8 ? -57 -82.938 -32.812 1 18.38 8 HIS B CA 1
ATOM 5815 C C . HIS B 1 8 ? -55.906 -83.812 -33.344 1 18.38 8 HIS B C 1
ATOM 5817 O O . HIS B 1 8 ? -55.625 -84.875 -32.781 1 18.38 8 HIS B O 1
ATOM 5823 N N . ASP B 1 9 ? -55.156 -83.375 -34.375 1 16.8 9 ASP B N 1
ATOM 5824 C CA . ASP B 1 9 ? -54.688 -84.438 -35.25 1 16.8 9 ASP B CA 1
ATOM 5825 C C . ASP B 1 9 ? -53.875 -85.5 -34.469 1 16.8 9 ASP B C 1
ATOM 5827 O O . ASP B 1 9 ? -53 -85.125 -33.688 1 16.8 9 ASP B O 1
ATOM 5831 N N . ASP B 1 10 ? -54.25 -86.688 -34.469 1 17.44 10 ASP B N 1
ATOM 5832 C CA . ASP B 1 10 ? -54.094 -88 -33.812 1 17.44 10 ASP B CA 1
ATOM 5833 C C . ASP B 1 10 ? -52.781 -88.625 -34.25 1 17.44 10 ASP B C 1
ATOM 5835 O O . ASP B 1 10 ? -52.562 -89.812 -33.969 1 17.44 10 ASP B O 1
ATOM 5839 N N . ARG B 1 11 ? -52.062 -87.875 -35.125 1 19.88 11 ARG B N 1
ATOM 5840 C CA . ARG B 1 11 ? -51.344 -88.812 -36.031 1 19.88 11 ARG B CA 1
ATOM 5841 C C . ARG B 1 11 ? -50.562 -89.812 -35.219 1 19.88 11 ARG B C 1
ATOM 5843 O O . ARG B 1 11 ? -50.031 -89.5 -34.156 1 19.88 11 ARG B O 1
ATOM 5850 N N . PRO B 1 12 ? -50.5 -91.125 -35.781 1 18.23 12 PRO B N 1
ATOM 5851 C CA . PRO B 1 12 ? -50.219 -92.5 -35.344 1 18.23 12 PRO B CA 1
ATOM 5852 C C . PRO B 1 12 ? -48.781 -92.688 -34.875 1 18.23 12 PRO B C 1
ATOM 5854 O O . PRO B 1 12 ? -47.906 -91.875 -35.188 1 18.23 12 PRO B O 1
ATOM 5857 N N . SER B 1 13 ? -48.594 -93.625 -33.875 1 19.17 13 SER B N 1
ATOM 5858 C CA . SER B 1 13 ? -47.656 -94.125 -32.875 1 19.17 13 SER B CA 1
ATOM 5859 C C . SER B 1 13 ? -46.469 -94.812 -33.531 1 19.17 13 SER B C 1
ATOM 5861 O O . SER B 1 13 ? -46.656 -95.938 -34.125 1 19.17 13 SER B O 1
ATOM 5863 N N . PRO B 1 14 ? -45.688 -94.062 -34.406 1 19.67 14 PRO B N 1
ATOM 5864 C CA . PRO B 1 14 ? -44.781 -94.812 -35.281 1 19.67 14 PRO B CA 1
ATOM 5865 C C . PRO B 1 14 ? -44 -95.875 -34.531 1 19.67 14 PRO B C 1
ATOM 5867 O O . PRO B 1 14 ? -43.812 -95.75 -33.312 1 19.67 14 PRO B O 1
ATOM 5870 N N . ALA B 1 15 ? -43.969 -97 -35.188 1 23.23 15 ALA B N 1
ATOM 5871 C CA . ALA B 1 15 ? -43.531 -98.375 -34.906 1 23.23 15 ALA B CA 1
ATOM 5872 C C . ALA B 1 15 ? -42.062 -98.375 -34.469 1 23.23 15 ALA B C 1
ATOM 5874 O O . ALA B 1 15 ? -41.281 -97.562 -34.875 1 23.23 15 ALA B O 1
ATOM 5875 N N . THR B 1 16 ? -41.781 -98.938 -33.312 1 20.47 16 THR B N 1
ATOM 5876 C CA . THR B 1 16 ? -40.719 -99.188 -32.375 1 20.47 16 THR B CA 1
ATOM 5877 C C . THR B 1 16 ? -39.594 -100 -33.031 1 20.47 16 THR B C 1
ATOM 5879 O O . THR B 1 16 ? -39.75 -101.188 -33.281 1 20.47 16 THR B O 1
ATOM 5882 N N . ILE B 1 17 ? -39.125 -99.438 -34.219 1 21.11 17 ILE B N 1
ATOM 5883 C CA . ILE B 1 17 ? -38.25 -100.312 -35 1 21.11 17 ILE B CA 1
ATOM 5884 C C . ILE B 1 17 ? -37.125 -100.812 -34.062 1 21.11 17 ILE B C 1
ATOM 5886 O O . ILE B 1 17 ? -36.531 -100.062 -33.312 1 21.11 17 ILE B O 1
ATOM 5890 N N . SER B 1 18 ? -37.156 -102.125 -33.781 1 22.25 18 SER B N 1
ATOM 5891 C CA . SER B 1 18 ? -36.344 -103 -32.938 1 22.25 18 SER B CA 1
ATOM 5892 C C . SER B 1 18 ? -34.875 -102.875 -33.25 1 22.25 18 SER B C 1
ATOM 5894 O O . SER B 1 18 ? -34.469 -102.938 -34.438 1 22.25 18 SER B O 1
ATOM 5896 N N . PRO B 1 19 ? -34.125 -102.125 -32.375 1 20.27 19 PRO B N 1
ATOM 5897 C CA . PRO B 1 19 ? -32.75 -101.75 -32.594 1 20.27 19 PRO B CA 1
ATOM 5898 C C . PRO B 1 19 ? -31.828 -102.938 -32.906 1 20.27 19 PRO B C 1
ATOM 5900 O O . PRO B 1 19 ? -32.094 -104.062 -32.406 1 20.27 19 PRO B O 1
ATOM 5903 N N . VAL B 1 20 ? -31.391 -102.938 -34.156 1 23.39 20 VAL B N 1
ATOM 5904 C CA . VAL B 1 20 ? -30.5 -103.938 -34.812 1 23.39 20 VAL B CA 1
ATOM 5905 C C . VAL B 1 20 ? -29.281 -104.188 -33.938 1 23.39 20 VAL B C 1
ATOM 5907 O O . VAL B 1 20 ? -28.75 -103.25 -33.312 1 23.39 20 VAL B O 1
ATOM 5910 N N . SER B 1 21 ? -29.047 -105.438 -33.625 1 22.31 21 SER B N 1
ATOM 5911 C CA . SER B 1 21 ? -28.125 -106.188 -32.75 1 22.31 21 SER B CA 1
ATOM 5912 C C . SER B 1 21 ? -26.672 -105.812 -33.094 1 22.31 21 SER B C 1
ATOM 5914 O O . SER B 1 21 ? -26.25 -106.062 -34.219 1 22.31 21 SER B O 1
ATOM 5916 N N . THR B 1 22 ? -26.188 -104.688 -32.656 1 20.84 22 THR B N 1
ATOM 5917 C CA . THR B 1 22 ? -24.844 -104.188 -32.969 1 20.84 22 THR B CA 1
ATOM 5918 C C . THR B 1 22 ? -23.797 -105.25 -32.594 1 20.84 22 THR B C 1
ATOM 5920 O O . THR B 1 22 ? -23.844 -105.812 -31.516 1 20.84 22 THR B O 1
ATOM 5923 N N . TYR B 1 23 ? -23.266 -105.875 -33.656 1 23.97 23 TYR B N 1
ATOM 5924 C CA . TYR B 1 23 ? -22.234 -106.875 -33.656 1 23.97 23 TYR B CA 1
ATOM 5925 C C . TYR B 1 23 ? -21.078 -106.5 -32.75 1 23.97 23 TYR B C 1
ATOM 5927 O O . TYR B 1 23 ? -20.719 -105.312 -32.656 1 23.97 23 TYR B O 1
ATOM 5935 N N . SER B 1 24 ? -20.797 -107.375 -31.766 1 23.33 24 SER B N 1
ATOM 5936 C CA . SER B 1 24 ? -19.859 -107.375 -30.641 1 23.33 24 SER B CA 1
ATOM 5937 C C . SER B 1 24 ? -18.422 -107.25 -31.109 1 23.33 24 SER B C 1
ATOM 5939 O O . SER B 1 24 ? -17.922 -108.062 -31.859 1 23.33 24 SER B O 1
ATOM 5941 N N . PRO B 1 25 ? -18.047 -106 -31.562 1 23.12 25 PRO B N 1
ATOM 5942 C CA . PRO B 1 25 ? -16.672 -105.938 -32.062 1 23.12 25 PRO B CA 1
ATOM 5943 C C . PRO B 1 25 ? -15.672 -106.562 -31.109 1 23.12 25 PRO B C 1
ATOM 5945 O O . PRO B 1 25 ? -15.906 -106.625 -29.891 1 23.12 25 PRO B O 1
ATOM 5948 N N . GLU B 1 26 ? -15.031 -107.562 -31.594 1 24.77 26 GLU B N 1
ATOM 5949 C CA . GLU B 1 26 ? -13.969 -108.375 -31 1 24.77 26 GLU B CA 1
ATOM 5950 C C . GLU B 1 26 ? -12.93 -107.5 -30.312 1 24.77 26 GLU B C 1
ATOM 5952 O O . GLU B 1 26 ? -12.672 -106.375 -30.766 1 24.77 26 GLU B O 1
ATOM 5957 N N . ASP B 1 27 ? -12.555 -107.812 -29.062 1 22.62 27 ASP B N 1
ATOM 5958 C CA . ASP B 1 27 ? -11.797 -107.312 -27.938 1 22.62 27 ASP B CA 1
ATOM 5959 C C . ASP B 1 27 ? -10.328 -107.125 -28.297 1 22.62 27 ASP B C 1
ATOM 5961 O O . ASP B 1 27 ? -9.438 -107.438 -27.516 1 22.62 27 ASP B O 1
ATOM 5965 N N . HIS B 1 28 ? -9.906 -106.938 -29.562 1 26.78 28 HIS B N 1
ATOM 5966 C CA . HIS B 1 28 ? -8.445 -106.938 -29.562 1 26.78 28 HIS B CA 1
ATOM 5967 C C . HIS B 1 28 ? -7.863 -105.938 -28.594 1 26.78 28 HIS B C 1
ATOM 5969 O O . HIS B 1 28 ? -8.242 -104.75 -28.641 1 26.78 28 HIS B O 1
ATOM 5975 N N . SER B 1 29 ? -7.445 -106.375 -27.469 1 24.5 29 SER B N 1
ATOM 5976 C CA . SER B 1 29 ? -6.84 -105.625 -26.375 1 24.5 29 SER B CA 1
ATOM 5977 C C . SER B 1 29 ? -5.633 -104.812 -26.828 1 24.5 29 SER B C 1
ATOM 5979 O O . SER B 1 29 ? -4.582 -105.375 -27.141 1 24.5 29 SER B O 1
ATOM 5981 N N . VAL B 1 30 ? -5.703 -104 -27.891 1 27.27 30 VAL B N 1
ATOM 5982 C CA . VAL B 1 30 ? -4.527 -103.188 -28.109 1 27.27 30 VAL B CA 1
ATOM 5983 C C . VAL B 1 30 ? -4.129 -102.5 -26.797 1 27.27 30 VAL B C 1
ATOM 5985 O O . VAL B 1 30 ? -4.945 -101.812 -26.172 1 27.27 30 VAL B O 1
ATOM 5988 N N . ASP B 1 31 ? -3.246 -103.062 -26.047 1 26.53 31 ASP B N 1
ATOM 5989 C CA . ASP B 1 31 ? -2.561 -102.438 -24.906 1 26.53 31 ASP B CA 1
ATOM 5990 C C . ASP B 1 31 ? -2.062 -101.062 -25.234 1 26.53 31 ASP B C 1
ATOM 5992 O O . ASP B 1 31 ? -1.03 -100.875 -25.891 1 26.53 31 ASP B O 1
ATOM 5996 N N . SER B 1 32 ? -2.859 -100.25 -25.969 1 27.44 32 SER B N 1
ATOM 5997 C CA . SER B 1 32 ? -2.373 -98.875 -26.172 1 27.44 32 SER B CA 1
ATOM 5998 C C . SER B 1 32 ? -2.018 -98.188 -24.844 1 27.44 32 SER B C 1
ATOM 6000 O O . SER B 1 32 ? -2.893 -97.938 -24.016 1 27.44 32 SER B O 1
ATOM 6002 N N . ASN B 1 33 ? -0.935 -98.625 -24.234 1 29.5 33 ASN B N 1
ATOM 6003 C CA . ASN B 1 33 ? -0.38 -97.875 -23.125 1 29.5 33 ASN B CA 1
ATOM 6004 C C . ASN B 1 33 ? -0.352 -96.375 -23.438 1 29.5 33 ASN B C 1
ATOM 6006 O O . ASN B 1 33 ? 0.688 -95.812 -23.812 1 29.5 33 ASN B O 1
ATOM 6010 N N . ASP B 1 34 ? -1.224 -95.938 -24.297 1 30.11 34 ASP B N 1
ATOM 6011 C CA . ASP B 1 34 ? -1.259 -94.5 -24.391 1 30.11 34 ASP B CA 1
ATOM 6012 C C . ASP B 1 34 ? -1.53 -93.812 -23.031 1 30.11 34 ASP B C 1
ATOM 6014 O O . ASP B 1 34 ? -2.684 -93.75 -22.609 1 30.11 34 ASP B O 1
ATOM 6018 N N . GLN B 1 35 ? -0.815 -94.25 -22.016 1 31.39 35 GLN B N 1
ATOM 6019 C CA . GLN B 1 35 ? -1.041 -93.438 -20.828 1 31.39 35 GLN B CA 1
ATOM 6020 C C . GLN B 1 35 ? -1.159 -91.938 -21.188 1 31.39 35 GLN B C 1
ATOM 6022 O O . GLN B 1 35 ? -0.313 -91.438 -21.906 1 31.39 35 GLN B O 1
ATOM 6027 N N . PRO B 1 36 ? -2.352 -91.562 -21.297 1 35.66 36 PRO B N 1
ATOM 6028 C CA . PRO B 1 36 ? -2.418 -90.125 -21.547 1 35.66 36 PRO B CA 1
ATOM 6029 C C . PRO B 1 36 ? -1.342 -89.312 -20.781 1 35.66 36 PRO B C 1
ATOM 6031 O O . PRO B 1 36 ? -1.08 -89.625 -19.609 1 35.66 36 PRO B O 1
ATOM 6034 N N . ILE B 1 37 ? -0.275 -88.938 -21.375 1 38.06 37 ILE B N 1
ATOM 6035 C CA . ILE B 1 37 ? 0.682 -88 -20.797 1 38.06 37 ILE B CA 1
ATOM 6036 C C . ILE B 1 37 ? -0.062 -86.938 -20 1 38.06 37 ILE B C 1
ATOM 6038 O O . ILE B 1 37 ? -0.771 -86.125 -20.578 1 38.06 37 ILE B O 1
ATOM 6042 N N . ARG B 1 38 ? -0.689 -87.312 -18.891 1 42.97 38 ARG B N 1
ATOM 6043 C CA . ARG B 1 38 ? -1.268 -86.312 -17.984 1 42.97 38 ARG B CA 1
ATOM 6044 C C . ARG B 1 38 ? -0.424 -85.062 -17.938 1 42.97 38 ARG B C 1
ATOM 6046 O O . ARG B 1 38 ? 0.789 -85.125 -17.734 1 42.97 38 ARG B O 1
ATOM 6053 N N . PRO B 1 39 ? -0.907 -84.125 -18.469 1 52.12 39 PRO B N 1
ATOM 6054 C CA . PRO B 1 39 ? -0.103 -82.938 -18.297 1 52.12 39 PRO B CA 1
ATOM 6055 C C . PRO B 1 39 ? 0.284 -82.688 -16.828 1 52.12 39 PRO B C 1
ATOM 6057 O O . PRO B 1 39 ? -0.574 -82.75 -15.953 1 52.12 39 PRO B O 1
ATOM 6060 N N . LYS B 1 40 ? 1.455 -82.938 -16.328 1 57.78 40 LYS B N 1
ATOM 6061 C CA . LYS B 1 40 ? 2.047 -83.125 -15 1 57.78 40 LYS B CA 1
ATOM 6062 C C . LYS B 1 40 ? 1.766 -81.875 -14.133 1 57.78 40 LYS B C 1
ATOM 6064 O O . LYS B 1 40 ? 1.589 -82 -12.914 1 57.78 40 LYS B O 1
ATOM 6069 N N . SER B 1 41 ? 1.764 -80.625 -14.438 1 79.06 41 SER B N 1
ATOM 6070 C CA . SER B 1 41 ? 1.633 -79.562 -13.453 1 79.06 41 SER B CA 1
ATOM 6071 C C . SER B 1 41 ? 0.456 -78.625 -13.789 1 79.06 41 SER B C 1
ATOM 6073 O O . SER B 1 41 ? 0.173 -78.375 -14.961 1 79.06 41 SER B O 1
ATOM 6075 N N . SER B 1 42 ? -0.602 -78.5 -12.836 1 85.38 42 SER B N 1
ATOM 6076 C CA . SER B 1 42 ? -1.769 -77.625 -13.023 1 85.38 42 SER B CA 1
ATOM 6077 C C . SER B 1 42 ? -1.718 -76.438 -12.094 1 85.38 42 SER B C 1
ATOM 6079 O O . SER B 1 42 ? -1.201 -76.5 -10.977 1 85.38 42 SER B O 1
ATOM 6081 N N . VAL B 1 43 ? -2.09 -75.25 -12.617 1 88.31 43 VAL B N 1
ATOM 6082 C CA . VAL B 1 43 ? -2.051 -74 -11.859 1 88.31 43 VAL B CA 1
ATOM 6083 C C . VAL B 1 43 ? -3.416 -73.312 -11.914 1 88.31 43 VAL B C 1
ATOM 6085 O O . VAL B 1 43 ? -4.074 -73.312 -12.953 1 88.31 43 VAL B O 1
ATOM 6088 N N . PRO B 1 44 ? -3.912 -72.875 -10.789 1 87.88 44 PRO B N 1
ATOM 6089 C CA . PRO B 1 44 ? -5.152 -72.062 -10.805 1 87.88 44 PRO B CA 1
ATOM 6090 C C . PRO B 1 44 ? -4.949 -70.688 -11.312 1 87.88 44 PRO B C 1
ATOM 6092 O O . PRO B 1 44 ? -3.82 -70.188 -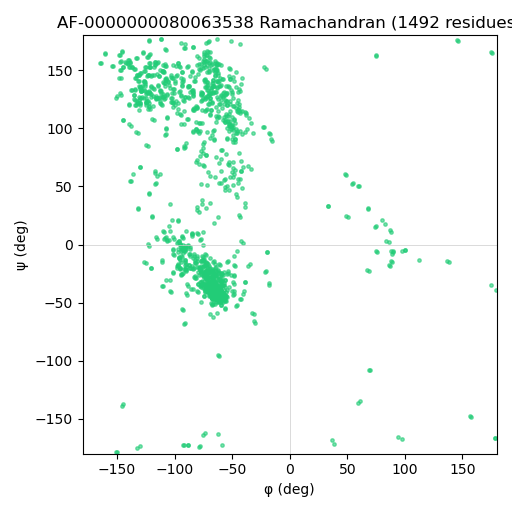11.32 1 87.88 44 PRO B O 1
ATOM 6095 N N . LEU B 1 45 ? -6.027 -70.062 -11.773 1 89.19 45 LEU B N 1
ATOM 6096 C CA . LEU B 1 45 ? -5.977 -68.688 -12.156 1 89.19 45 LEU B CA 1
ATOM 6097 C C . LEU B 1 45 ? -5.898 -67.812 -10.93 1 89.19 45 LEU B C 1
ATOM 6099 O O . LEU B 1 45 ? -6.438 -68.125 -9.875 1 89.19 45 LEU B O 1
ATOM 6103 N N . LYS B 1 46 ? -5.16 -66.75 -10.945 1 87.25 46 LYS B N 1
ATOM 6104 C CA . LYS B 1 46 ? -4.969 -65.875 -9.797 1 87.25 46 LYS B CA 1
ATOM 6105 C C . LYS B 1 46 ? -5.5 -64.438 -10.086 1 87.25 46 LYS B C 1
ATOM 6107 O O . LYS B 1 46 ? -5.449 -63.969 -11.219 1 87.25 46 LYS B O 1
ATOM 6112 N N . ARG B 1 47 ? -6.008 -63.875 -8.977 1 88.81 47 ARG B N 1
ATOM 6113 C CA . ARG B 1 47 ? -6.461 -62.5 -9.016 1 88.81 47 ARG B CA 1
ATOM 6114 C C . ARG B 1 47 ? -5.348 -61.531 -8.586 1 88.81 47 ARG B C 1
ATOM 6116 O O . ARG B 1 47 ? -4.5 -61.906 -7.77 1 88.81 47 ARG B O 1
ATOM 6123 N N . SER B 1 48 ? -5.238 -60.406 -9.234 1 88 48 SER B N 1
ATOM 6124 C CA . SER B 1 48 ? -4.293 -59.344 -8.844 1 88 48 SER B CA 1
ATOM 6125 C C . SER B 1 48 ? -5.02 -58.094 -8.43 1 88 48 SER B C 1
ATOM 6127 O O . SER B 1 48 ? -5.758 -57.5 -9.227 1 88 48 SER B O 1
ATOM 6129 N N . VAL B 1 49 ? -4.727 -57.562 -7.172 1 92.06 49 VAL B N 1
ATOM 6130 C CA . VAL B 1 49 ? -5.461 -56.406 -6.66 1 92.06 49 VAL B CA 1
ATOM 6131 C C . VAL B 1 49 ? -4.516 -55.219 -6.496 1 92.06 49 VAL B C 1
ATOM 6133 O O . VAL B 1 49 ? -4.93 -54.156 -6.055 1 92.06 49 VAL B O 1
ATOM 6136 N N . TYR B 1 50 ? -3.289 -55.25 -6.867 1 90.62 50 TYR B N 1
ATOM 6137 C CA . TYR B 1 50 ? -2.33 -54.188 -6.582 1 90.62 50 TYR B CA 1
ATOM 6138 C C . TYR B 1 50 ? -2.707 -52.906 -7.312 1 90.62 50 TYR B C 1
ATOM 6140 O O . TYR B 1 50 ? -2.463 -51.781 -6.816 1 90.62 50 TYR B O 1
ATOM 6148 N N . VAL B 1 51 ? -3.285 -53 -8.484 1 92.38 51 VAL B N 1
ATOM 6149 C CA . VAL B 1 51 ? -3.619 -51.844 -9.273 1 92.38 51 VAL B CA 1
ATOM 6150 C C . VAL B 1 51 ? -4.719 -51.031 -8.578 1 92.38 51 VAL B C 1
ATOM 6152 O O . VAL B 1 51 ? -4.805 -49.812 -8.742 1 92.38 51 VAL B O 1
ATOM 6155 N N . VAL B 1 52 ? -5.562 -51.688 -7.805 1 95.88 52 VAL B N 1
ATOM 6156 C CA . VAL B 1 52 ? -6.605 -51 -7.059 1 95.88 52 VAL B CA 1
ATOM 6157 C C . VAL B 1 52 ? -5.977 -50.094 -5.98 1 95.88 52 VAL B C 1
ATOM 6159 O O . VAL B 1 52 ? -6.375 -48.969 -5.801 1 95.88 52 VAL B O 1
ATOM 6162 N N . TYR B 1 53 ? -4.938 -50.594 -5.285 1 95.31 53 TYR B N 1
ATOM 6163 C CA . TYR B 1 53 ? -4.266 -49.812 -4.25 1 95.31 53 TYR B CA 1
ATOM 6164 C C . TYR B 1 53 ? -3.535 -48.625 -4.852 1 95.31 53 TYR B C 1
ATOM 6166 O O . TYR B 1 53 ? -3.537 -47.531 -4.277 1 95.31 53 TYR B O 1
ATOM 6174 N N . LEU B 1 54 ? -2.934 -48.781 -5.965 1 94.69 54 LEU B N 1
ATOM 6175 C CA . LEU B 1 54 ? -2.24 -47.688 -6.629 1 94.69 54 LEU B CA 1
ATOM 6176 C C . LEU B 1 54 ? -3.225 -46.625 -7.07 1 94.69 54 LEU B C 1
ATOM 6178 O O . LEU B 1 54 ? -2.928 -45.438 -6.977 1 94.69 54 LEU B O 1
ATOM 6182 N N . THR B 1 55 ? -4.332 -47.062 -7.539 1 96.62 55 THR B N 1
ATOM 6183 C CA . THR B 1 55 ? -5.359 -46.125 -7.977 1 96.62 55 THR B CA 1
ATOM 6184 C C . THR B 1 55 ? -5.914 -45.344 -6.793 1 96.62 55 THR B C 1
ATOM 6186 O O . THR B 1 55 ? -6.16 -44.125 -6.898 1 96.62 55 THR B O 1
ATOM 6189 N N . LEU B 1 56 ? -6.055 -46 -5.684 1 97.25 56 LEU B N 1
ATOM 6190 C CA . LEU B 1 56 ? -6.547 -45.312 -4.492 1 97.25 56 LEU B CA 1
ATOM 6191 C C . LEU B 1 56 ? -5.523 -44.312 -3.975 1 97.25 56 LEU B C 1
ATOM 6193 O O . LEU B 1 56 ? -5.883 -43.219 -3.562 1 97.25 56 LEU B O 1
ATOM 6197 N N . LEU B 1 57 ? -4.293 -44.625 -3.986 1 96.81 57 LEU B N 1
ATOM 6198 C CA . LEU B 1 57 ? -3.234 -43.719 -3.576 1 96.81 57 LEU B CA 1
ATOM 6199 C C . LEU B 1 57 ? -3.172 -42.5 -4.508 1 96.81 57 LEU B C 1
ATOM 6201 O O . LEU B 1 57 ? -3.051 -41.375 -4.047 1 96.81 57 LEU B O 1
ATOM 6205 N N . TYR B 1 58 ? -3.244 -42.719 -5.785 1 96.69 58 TYR B N 1
ATOM 6206 C CA . TYR B 1 58 ? -3.285 -41.688 -6.785 1 96.69 58 TYR B CA 1
ATOM 6207 C C . TYR B 1 58 ? -4.492 -40.781 -6.57 1 96.69 58 TYR B C 1
ATOM 6209 O O . TYR B 1 58 ? -4.367 -39.531 -6.582 1 96.69 58 TYR B O 1
ATOM 6217 N N . GLY B 1 59 ? -5.629 -41.438 -6.367 1 97 59 GLY B N 1
ATOM 6218 C CA . GLY B 1 59 ? -6.84 -40.656 -6.137 1 97 59 GLY B CA 1
ATOM 6219 C C . GLY B 1 59 ? -6.773 -39.781 -4.887 1 97 59 GLY B C 1
ATOM 6220 O O . GLY B 1 59 ? -7.203 -38.625 -4.898 1 97 59 GLY B O 1
ATOM 6221 N N . ALA B 1 60 ? -6.207 -40.312 -3.879 1 97.12 60 ALA B N 1
ATOM 6222 C CA . ALA B 1 60 ? -6.051 -39.562 -2.639 1 97.12 60 ALA B CA 1
ATOM 6223 C C . ALA B 1 60 ? -5.117 -38.375 -2.836 1 97.12 60 ALA B C 1
ATOM 6225 O O . ALA B 1 60 ? -5.391 -37.25 -2.346 1 97.12 60 ALA B O 1
ATOM 6226 N N . ALA B 1 61 ? -4.027 -38.531 -3.512 1 96.81 61 ALA B N 1
ATOM 6227 C CA . ALA B 1 61 ? -3.076 -37.438 -3.779 1 96.81 61 ALA B CA 1
ATOM 6228 C C . ALA B 1 61 ? -3.697 -36.375 -4.668 1 96.81 61 ALA B C 1
ATOM 6230 O O . ALA B 1 61 ? -3.514 -35.188 -4.43 1 96.81 61 ALA B O 1
ATOM 6231 N N . ALA B 1 62 ? -4.414 -36.812 -5.684 1 96.75 62 ALA B N 1
ATOM 6232 C CA . ALA B 1 62 ? -5.059 -35.906 -6.602 1 96.75 62 ALA B CA 1
ATOM 6233 C C . ALA B 1 62 ? -6.121 -35.062 -5.883 1 96.75 62 ALA B C 1
ATOM 6235 O O . ALA B 1 62 ? -6.203 -33.844 -6.082 1 96.75 62 ALA B O 1
ATOM 6236 N N . LEU B 1 63 ? -6.844 -35.719 -5.062 1 96.75 63 LEU B N 1
ATOM 6237 C CA . LEU B 1 63 ? -7.883 -35 -4.312 1 96.75 63 LEU B CA 1
ATOM 6238 C C . LEU B 1 63 ? -7.266 -34.062 -3.283 1 96.75 63 LEU B C 1
ATOM 6240 O O . LEU B 1 63 ? -7.754 -32.969 -3.082 1 96.75 63 LEU B O 1
ATOM 6244 N N . TYR B 1 64 ? -6.266 -34.5 -2.662 1 96.31 64 TYR B N 1
ATOM 6245 C CA . TYR B 1 64 ? -5.582 -33.625 -1.7 1 96.31 64 TYR B CA 1
ATOM 6246 C C . TYR B 1 64 ? -5.133 -32.344 -2.352 1 96.31 64 TYR B C 1
ATOM 6248 O O . TYR B 1 64 ? -5.41 -31.25 -1.836 1 96.31 64 TYR B O 1
ATOM 6256 N N . ALA B 1 65 ? -4.395 -32.406 -3.406 1 95.44 65 ALA B N 1
ATOM 6257 C CA . ALA B 1 65 ? -3.863 -31.234 -4.086 1 95.44 65 ALA B CA 1
ATOM 6258 C C . ALA B 1 65 ? -4.988 -30.312 -4.531 1 95.44 65 ALA B C 1
ATOM 6260 O O . ALA B 1 65 ? -4.922 -29.094 -4.312 1 95.44 65 ALA B O 1
ATOM 6261 N N . TRP B 1 66 ? -6.059 -30.906 -5.074 1 95.75 66 TRP B N 1
ATOM 6262 C CA . TRP B 1 66 ? -7.152 -30.109 -5.617 1 95.75 66 TRP B CA 1
ATOM 6263 C C . TRP B 1 66 ? -7.969 -29.484 -4.492 1 95.75 66 TRP B C 1
ATOM 6265 O O . TRP B 1 66 ? -8.32 -28.297 -4.559 1 95.75 66 TRP B O 1
ATOM 6275 N N . VAL B 1 67 ? -8.227 -30.188 -3.438 1 95.56 67 VAL B N 1
ATOM 6276 C CA . VAL B 1 67 ? -9.047 -29.703 -2.332 1 95.56 67 VAL B CA 1
ATOM 6277 C C . VAL B 1 67 ? -8.328 -28.578 -1.604 1 95.56 67 VAL B C 1
ATOM 6279 O O . VAL B 1 67 ? -8.945 -27.578 -1.228 1 95.56 67 VAL B O 1
ATOM 6282 N N . ILE B 1 68 ? -7.047 -28.688 -1.4 1 95.12 68 ILE B N 1
ATOM 6283 C CA . ILE B 1 68 ? -6.27 -27.656 -0.715 1 95.12 68 ILE B CA 1
ATOM 6284 C C . ILE B 1 68 ? -6.309 -26.359 -1.52 1 95.12 68 ILE B C 1
ATOM 6286 O O . ILE B 1 68 ? -6.488 -25.281 -0.957 1 95.12 68 ILE B O 1
ATOM 6290 N N . ILE B 1 69 ? -6.125 -26.406 -2.805 1 93.44 69 ILE B N 1
ATOM 6291 C CA . ILE B 1 69 ? -6.156 -25.219 -3.654 1 93.44 69 ILE B CA 1
ATOM 6292 C C . ILE B 1 69 ? -7.543 -24.578 -3.594 1 93.44 69 ILE B C 1
ATOM 6294 O O . ILE B 1 69 ? -7.66 -23.359 -3.477 1 93.44 69 ILE B O 1
ATOM 6298 N N . CYS B 1 70 ? -8.594 -25.438 -3.623 1 93.69 70 CYS B N 1
ATOM 6299 C CA . CYS B 1 70 ? -9.961 -24.922 -3.555 1 93.69 70 CYS B CA 1
ATOM 6300 C C . CYS B 1 70 ? -10.219 -24.234 -2.217 1 93.69 70 CYS B C 1
ATOM 6302 O O . CYS B 1 70 ? -10.875 -23.203 -2.166 1 93.69 70 CYS B O 1
ATOM 6304 N N . ILE B 1 71 ? -9.75 -24.766 -1.15 1 93.25 71 ILE B N 1
ATOM 6305 C CA . ILE B 1 71 ? -9.922 -24.172 0.171 1 93.25 71 ILE B CA 1
ATOM 6306 C C . ILE B 1 71 ? -9.203 -22.828 0.225 1 93.25 71 ILE B C 1
ATOM 6308 O O . ILE B 1 71 ? -9.75 -21.844 0.729 1 93.25 71 ILE B O 1
ATOM 6312 N N . LEU B 1 72 ? -8.023 -22.766 -0.334 1 91.75 72 LEU B N 1
ATOM 6313 C CA . LEU B 1 72 ? -7.188 -21.562 -0.247 1 91.75 72 LEU B CA 1
ATOM 6314 C C . LEU B 1 72 ? -7.75 -20.438 -1.114 1 91.75 72 LEU B C 1
ATOM 6316 O O . LEU B 1 72 ? -7.422 -19.281 -0.911 1 91.75 72 LEU B O 1
ATOM 6320 N N . VAL B 1 73 ? -8.531 -20.75 -2.078 1 90.5 73 VAL B N 1
ATOM 6321 C CA . VAL B 1 73 ? -9.203 -19.734 -2.891 1 90.5 73 VAL B CA 1
ATOM 6322 C C . VAL B 1 73 ? -10.211 -18.969 -2.035 1 90.5 73 VAL B C 1
ATOM 6324 O O . VAL B 1 73 ? -10.414 -17.781 -2.232 1 90.5 73 VAL B O 1
ATOM 6327 N N . HIS B 1 74 ? -10.727 -19.609 -0.982 1 87.25 74 HIS B N 1
ATOM 6328 C CA . HIS B 1 74 ? -11.797 -18.984 -0.222 1 87.25 74 HIS B CA 1
ATOM 6329 C C . HIS B 1 74 ? -11.32 -18.562 1.162 1 87.25 74 HIS B C 1
ATOM 6331 O O . HIS B 1 74 ? -11.836 -17.609 1.739 1 87.25 74 HIS B O 1
ATOM 6337 N N . ARG B 1 75 ? -10.43 -19.391 1.727 1 86.62 75 ARG B N 1
ATOM 6338 C CA . ARG B 1 75 ? -9.977 -19.094 3.08 1 86.62 75 ARG B CA 1
ATOM 6339 C C . ARG B 1 75 ? -8.594 -19.672 3.334 1 86.62 75 ARG B C 1
ATOM 6341 O O . ARG B 1 75 ? -8.203 -20.656 2.701 1 86.62 75 ARG B O 1
ATOM 6348 N N . PRO B 1 76 ? -7.848 -19.031 4.27 1 84 76 PRO B N 1
ATOM 6349 C CA . PRO B 1 76 ? -6.602 -19.672 4.691 1 84 76 PRO B CA 1
ATOM 6350 C C . PRO B 1 76 ? -6.836 -20.969 5.473 1 84 76 PRO B C 1
ATOM 6352 O O . PRO B 1 76 ? -7.938 -21.188 5.98 1 84 76 PRO B O 1
ATOM 6355 N N . ILE B 1 77 ? -5.805 -21.75 5.379 1 87.12 77 ILE B N 1
ATOM 6356 C CA . ILE B 1 77 ? -5.93 -23 6.113 1 87.12 77 ILE B CA 1
ATOM 6357 C C . ILE B 1 77 ? -6.086 -22.719 7.605 1 87.12 77 ILE B C 1
ATOM 6359 O O . ILE B 1 77 ? -5.281 -22 8.195 1 87.12 77 ILE B O 1
ATOM 6363 N N . GLY B 1 78 ? -7.145 -23.141 8.18 1 75.75 78 GLY B N 1
ATOM 6364 C CA . GLY B 1 78 ? -7.43 -22.906 9.586 1 75.75 78 GLY B CA 1
ATOM 6365 C C . GLY B 1 78 ? -8.195 -21.625 9.828 1 75.75 78 GLY B C 1
ATOM 6366 O O . GLY B 1 78 ? -8.578 -21.312 10.961 1 75.75 78 GLY B O 1
ATOM 6367 N N . GLY B 1 79 ? -8.391 -20.812 8.75 1 75.31 79 GLY B N 1
ATOM 6368 C CA . GLY B 1 79 ? -9.094 -19.547 8.891 1 75.31 79 GLY B CA 1
ATOM 6369 C C . GLY B 1 79 ? -10.484 -19.578 8.289 1 75.31 79 GLY B C 1
ATOM 6370 O O . GLY B 1 79 ? -10.859 -20.531 7.602 1 75.31 79 GLY B O 1
ATOM 6371 N N . LYS B 1 80 ? -11.32 -18.5 8.625 1 73.44 80 LYS B N 1
ATOM 6372 C CA . LYS B 1 80 ? -12.695 -18.438 8.141 1 73.44 80 LYS B CA 1
ATOM 6373 C C . LYS B 1 80 ? -12.812 -17.562 6.898 1 73.44 80 LYS B C 1
ATOM 6375 O O . LYS B 1 80 ? -13.797 -17.641 6.168 1 73.44 80 LYS B O 1
ATOM 6380 N N . GLY B 1 81 ? -11.836 -16.75 6.625 1 74.62 81 GLY B N 1
ATOM 6381 C CA . GLY B 1 81 ? -11.875 -15.891 5.457 1 74.62 81 GLY B CA 1
ATOM 6382 C C . GLY B 1 81 ? -10.703 -14.93 5.379 1 74.62 81 GLY B C 1
ATOM 6383 O O . GLY B 1 81 ? -9.898 -14.852 6.309 1 74.62 81 GLY B O 1
ATOM 6384 N N . TYR B 1 82 ? -10.539 -14.328 4.184 1 73.88 82 TYR B N 1
ATOM 6385 C CA . TYR B 1 82 ? -9.453 -13.375 3.977 1 73.88 82 TYR B CA 1
ATOM 6386 C C . TYR B 1 82 ? -9.875 -11.977 4.402 1 73.88 82 TYR B C 1
ATOM 6388 O O . TYR B 1 82 ? -9.047 -11.07 4.508 1 73.88 82 TYR B O 1
ATOM 6396 N N . GLY B 1 83 ? -11.086 -11.688 4.691 1 63.66 83 GLY B N 1
ATOM 6397 C CA . GLY B 1 83 ? -11.57 -10.352 5.02 1 63.66 83 GLY B CA 1
ATOM 6398 C C . GLY B 1 83 ? -11.297 -9.961 6.457 1 63.66 83 GLY B C 1
ATOM 6399 O O . GLY B 1 83 ? -10.812 -10.773 7.25 1 63.66 83 GLY B O 1
ATOM 6400 N N . ASN B 1 84 ? -11.375 -8.656 6.73 1 59.75 84 ASN B N 1
ATOM 6401 C CA . ASN B 1 84 ? -11.125 -8.07 8.039 1 59.75 84 ASN B CA 1
ATOM 6402 C C . ASN B 1 84 ? -11.906 -8.789 9.133 1 59.75 84 ASN B C 1
ATOM 6404 O O . ASN B 1 84 ? -11.406 -8.984 10.242 1 59.75 84 ASN B O 1
ATOM 6408 N N . ASP B 1 85 ? -13.109 -9.109 8.781 1 53.91 85 ASP B N 1
ATOM 6409 C CA . ASP B 1 85 ? -13.93 -9.766 9.789 1 53.91 85 ASP B CA 1
ATOM 6410 C C . ASP B 1 85 ? -13.359 -11.133 10.164 1 53.91 85 ASP B C 1
ATOM 6412 O O . ASP B 1 85 ? -13.398 -11.531 11.328 1 53.91 85 ASP B O 1
ATOM 6416 N N . ALA B 1 86 ? -12.828 -11.758 9.227 1 56.75 86 ALA B N 1
ATOM 6417 C CA . ALA B 1 86 ? -12.297 -13.094 9.469 1 56.75 86 ALA B CA 1
ATOM 6418 C C . ALA B 1 86 ? -10.984 -13.031 10.25 1 56.75 86 ALA B C 1
ATOM 6420 O O . ALA B 1 86 ? -10.695 -13.914 11.062 1 56.75 86 ALA B O 1
ATOM 6421 N N . SER B 1 87 ? -10.242 -11.953 9.945 1 54.66 87 SER B N 1
ATOM 6422 C CA . SER B 1 87 ? -9 -11.758 10.688 1 54.66 87 SER B CA 1
ATOM 6423 C C . SER B 1 87 ? -9.273 -11.453 12.156 1 54.66 87 SER B C 1
ATOM 6425 O O . SER B 1 87 ? -8.516 -11.875 13.031 1 54.66 87 SER B O 1
ATOM 6427 N N . ASP B 1 88 ? -10.328 -10.695 12.312 1 53.62 88 ASP B N 1
ATOM 6428 C CA . ASP B 1 88 ? -10.719 -10.391 13.688 1 53.62 88 ASP B CA 1
ATOM 6429 C C . ASP B 1 88 ? -11.031 -11.664 14.469 1 53.62 88 ASP B C 1
ATOM 6431 O O . ASP B 1 88 ? -10.695 -11.773 15.648 1 53.62 88 ASP B O 1
ATOM 6435 N N . SER B 1 89 ? -11.688 -12.555 13.797 1 49.62 89 SER B N 1
ATOM 6436 C CA . SER B 1 89 ? -12.016 -13.805 14.484 1 49.62 89 SER B CA 1
ATOM 6437 C C . SER B 1 89 ? -10.758 -14.602 14.82 1 49.62 89 SER B C 1
ATOM 6439 O O . SER B 1 89 ? -10.742 -15.367 15.781 1 49.62 89 SER B O 1
ATOM 6441 N N . MET B 1 90 ? -9.828 -14.469 14.039 1 48.84 90 MET B N 1
ATOM 6442 C CA . MET B 1 90 ? -8.57 -15.156 14.305 1 48.84 90 MET B CA 1
ATOM 6443 C C . MET B 1 90 ? -7.773 -14.43 15.383 1 48.84 90 MET B C 1
ATOM 6445 O O . MET B 1 90 ? -6.98 -15.055 16.094 1 48.84 90 MET B O 1
ATOM 6449 N N . LEU B 1 91 ? -7.898 -13.133 15.289 1 50.09 91 LEU B N 1
ATOM 6450 C CA . LEU B 1 91 ? -7.199 -12.312 16.266 1 50.09 91 LEU B CA 1
ATOM 6451 C C . LEU B 1 91 ? -7.844 -12.445 17.641 1 50.09 91 LEU B C 1
ATOM 6453 O O . LEU B 1 91 ? -7.227 -12.109 18.656 1 50.09 91 LEU B O 1
ATOM 6457 N N . THR B 1 92 ? -9.172 -12.641 17.719 1 42 92 THR B N 1
ATOM 6458 C CA . THR B 1 92 ? -9.797 -12.672 19.031 1 42 92 THR B CA 1
ATOM 6459 C C . THR B 1 92 ? -9.625 -14.039 19.672 1 42 92 THR B C 1
ATOM 6461 O O . THR B 1 92 ? -10.148 -15.039 19.188 1 42 92 THR B O 1
ATOM 6464 N N . HIS B 1 93 ? -8.508 -14.484 20.109 1 40.72 93 HIS B N 1
ATOM 6465 C CA . HIS B 1 93 ? -8.656 -15.617 21.016 1 40.72 93 HIS B CA 1
ATOM 6466 C C . HIS B 1 93 ? -9.75 -15.359 22.031 1 40.72 93 HIS B C 1
ATOM 6468 O O . HIS B 1 93 ? -9.758 -14.312 22.688 1 40.72 93 HIS B O 1
ATOM 6474 N N . PRO B 1 94 ? -10.812 -16.125 21.984 1 40.25 94 PRO B N 1
ATOM 6475 C CA . PRO B 1 94 ? -11.812 -15.883 23.031 1 40.25 94 PRO B CA 1
ATOM 6476 C C . PRO B 1 94 ? -11.195 -15.375 24.328 1 40.25 94 PRO B C 1
ATOM 6478 O O . PRO B 1 94 ? -11.836 -14.617 25.062 1 40.25 94 PRO B O 1
ATOM 6481 N N . GLY B 1 95 ? -10.406 -16.266 25 1 34.88 95 GLY B N 1
ATOM 6482 C CA . GLY B 1 95 ? -10.062 -15.984 26.391 1 34.88 95 GLY B CA 1
ATOM 6483 C C . GLY B 1 95 ? -9.281 -14.695 26.562 1 34.88 95 GLY B C 1
ATOM 6484 O O . GLY B 1 95 ? -9.773 -13.75 27.188 1 34.88 95 GLY B O 1
ATOM 6485 N N . ASP B 1 96 ? -7.945 -14.82 26.625 1 36.47 96 ASP B N 1
ATOM 6486 C CA . ASP B 1 96 ? -7.172 -13.789 27.328 1 36.47 96 ASP B CA 1
ATOM 6487 C C . ASP B 1 96 ? -6.988 -12.555 26.453 1 36.47 96 ASP B C 1
ATOM 6489 O O . ASP B 1 96 ? -6.258 -11.633 26.828 1 36.47 96 ASP B O 1
ATOM 6493 N N . GLY B 1 97 ? -7.785 -12.18 25.547 1 37.75 97 GLY B N 1
ATOM 6494 C CA . GLY B 1 97 ? -7.758 -10.883 24.891 1 37.75 97 GLY B CA 1
ATOM 6495 C C . GLY B 1 97 ? -6.551 -10.695 24 1 37.75 97 GLY B C 1
ATOM 6496 O O . GLY B 1 97 ? -6.32 -9.602 23.469 1 37.75 97 GLY B O 1
ATOM 6497 N N . THR B 1 98 ? -5.453 -11.461 24.25 1 39.5 98 THR B N 1
ATOM 6498 C CA . THR B 1 98 ? -4.18 -11.164 23.609 1 39.5 98 THR B CA 1
ATOM 6499 C C . THR B 1 98 ? -4.199 -11.594 22.141 1 39.5 98 THR B C 1
ATOM 6501 O O . THR B 1 98 ? -4.594 -12.719 21.828 1 39.5 98 THR B O 1
ATOM 6504 N N . THR B 1 99 ? -4.629 -10.852 21.188 1 46.56 99 THR B N 1
ATOM 6505 C CA . THR B 1 99 ? -4.668 -11.039 19.75 1 46.56 99 THR B CA 1
ATOM 6506 C C . THR B 1 99 ? -3.26 -11.25 19.188 1 46.56 99 THR B C 1
ATOM 6508 O O . THR B 1 99 ? -2.408 -10.367 19.297 1 46.56 99 THR B O 1
ATOM 6511 N N . MET B 1 100 ? -2.535 -12.453 19.188 1 50.62 100 MET B N 1
ATOM 6512 C CA . MET B 1 100 ? -1.11 -12.469 18.875 1 50.62 100 MET B CA 1
ATOM 6513 C C . MET B 1 100 ? -0.89 -12.43 17.359 1 50.62 100 MET B C 1
ATOM 6515 O O . MET B 1 100 ? -1.401 -13.281 16.641 1 50.62 100 MET B O 1
ATOM 6519 N N . SER B 1 101 ? -0.617 -11.242 16.703 1 58.41 101 SER B N 1
ATOM 6520 C CA . SER B 1 101 ? -0.009 -11.062 15.391 1 58.41 101 SER B CA 1
ATOM 6521 C C . SER B 1 101 ? 0.772 -12.305 14.969 1 58.41 101 SER B C 1
ATOM 6523 O O . SER B 1 101 ? 0.79 -12.664 13.789 1 58.41 101 SER B O 1
ATOM 6525 N N . GLU B 1 102 ? 1.109 -12.992 15.93 1 61.81 102 GLU B N 1
ATOM 6526 C CA . GLU B 1 102 ? 1.937 -14.164 15.633 1 61.81 102 GLU B CA 1
ATOM 6527 C C . GLU B 1 102 ? 1.095 -15.312 15.086 1 61.81 102 GLU B C 1
ATOM 6529 O O . GLU B 1 102 ? 1.545 -16.047 14.211 1 61.81 102 GLU B O 1
ATOM 6534 N N . ASP B 1 103 ? -0.143 -15.375 15.57 1 64.75 103 ASP B N 1
ATOM 6535 C CA . ASP B 1 103 ? -0.992 -16.469 15.102 1 64.75 103 ASP B CA 1
ATOM 6536 C C . ASP B 1 103 ? -1.438 -16.25 13.656 1 64.75 103 ASP B C 1
ATOM 6538 O O . ASP B 1 103 ? -1.537 -17.188 12.875 1 64.75 103 ASP B O 1
ATOM 6542 N N . LEU B 1 104 ? -1.622 -14.961 13.375 1 70.94 104 LEU B N 1
ATOM 6543 C CA . LEU B 1 104 ? -2.004 -14.641 12 1 70.94 104 LEU B CA 1
ATOM 6544 C C . LEU B 1 104 ? -0.86 -14.93 11.039 1 70.94 104 LEU B C 1
ATOM 6546 O O . LEU B 1 104 ? -1.072 -15.531 9.977 1 70.94 104 LEU B O 1
ATOM 6550 N N . ASP B 1 105 ? 0.295 -14.562 11.477 1 71.88 105 ASP B N 1
ATOM 6551 C CA . ASP B 1 105 ? 1.462 -14.836 10.641 1 71.88 105 ASP B CA 1
ATOM 6552 C C . ASP B 1 105 ? 1.68 -16.344 10.469 1 71.88 105 ASP B C 1
ATOM 6554 O O . ASP B 1 105 ? 2.031 -16.797 9.383 1 71.88 105 ASP B O 1
ATOM 6558 N N . ALA B 1 106 ? 1.427 -16.969 11.531 1 73.12 106 ALA B N 1
ATOM 6559 C CA . ALA B 1 106 ? 1.603 -18.406 11.484 1 73.12 106 ALA B CA 1
ATOM 6560 C C . ALA B 1 106 ? 0.574 -19.062 10.562 1 73.12 106 ALA B C 1
ATOM 6562 O O . ALA B 1 106 ? 0.894 -19.984 9.828 1 73.12 106 ALA B O 1
ATOM 6563 N N . SER B 1 107 ? -0.65 -18.641 10.586 1 74.38 107 SER B N 1
ATOM 6564 C CA . SER B 1 107 ? -1.7 -19.203 9.742 1 74.38 107 SER B CA 1
ATOM 6565 C C . SER B 1 107 ? -1.41 -18.969 8.266 1 74.38 107 SER B C 1
ATOM 6567 O O . SER B 1 107 ? -1.579 -19.859 7.438 1 74.38 107 SER B O 1
ATOM 6569 N N . PHE B 1 108 ? -0.923 -17.891 7.953 1 80.19 108 PHE B N 1
ATOM 6570 C CA . PHE B 1 108 ? -0.639 -17.594 6.551 1 80.19 108 PHE B CA 1
ATOM 6571 C C . PHE B 1 108 ? 0.631 -18.297 6.098 1 80.19 108 PHE B C 1
ATOM 6573 O O . PHE B 1 108 ? 0.725 -18.734 4.949 1 80.19 108 PHE B O 1
ATOM 6580 N N . SER B 1 109 ? 1.531 -18.375 7.039 1 82 109 SER B N 1
ATOM 6581 C CA . SER B 1 109 ? 2.713 -19.156 6.707 1 82 109 SER B CA 1
ATOM 6582 C C . SER B 1 109 ? 2.355 -20.625 6.484 1 82 109 SER B C 1
ATOM 6584 O O . SER B 1 109 ? 2.898 -21.281 5.59 1 82 109 SER B O 1
ATOM 6586 N N . ASN B 1 110 ? 1.432 -21.109 7.289 1 86.38 110 ASN B N 1
ATOM 6587 C CA . ASN B 1 110 ? 0.935 -22.469 7.117 1 86.38 110 ASN B CA 1
ATOM 6588 C C . ASN B 1 110 ? 0.209 -22.641 5.789 1 86.38 110 ASN B C 1
ATOM 6590 O O . ASN B 1 110 ? 0.376 -23.656 5.109 1 86.38 110 ASN B O 1
ATOM 6594 N N . SER B 1 111 ? -0.592 -21.703 5.41 1 87.06 111 SER B N 1
ATOM 6595 C CA . SER B 1 111 ? -1.294 -21.75 4.133 1 87.06 111 SER B CA 1
ATOM 6596 C C . SER B 1 111 ? -0.314 -21.766 2.965 1 87.06 111 SER B C 1
ATOM 6598 O O . SER B 1 111 ? -0.529 -22.469 1.977 1 87.06 111 SER B O 1
ATOM 6600 N N . GLU B 1 112 ? 0.769 -21.047 3.104 1 85.5 112 GLU B N 1
ATOM 6601 C CA . GLU B 1 112 ? 1.778 -21.031 2.051 1 85.5 112 GLU B CA 1
ATOM 6602 C C . GLU B 1 112 ? 2.48 -22.391 1.938 1 85.5 112 GLU B C 1
ATOM 6604 O O . GLU B 1 112 ? 2.785 -22.844 0.834 1 85.5 112 GLU B O 1
ATOM 6609 N N . ARG B 1 113 ? 2.703 -22.969 3.031 1 87.19 113 ARG B N 1
ATOM 6610 C CA . ARG B 1 113 ? 3.328 -24.281 3.029 1 87.19 113 ARG B CA 1
ATOM 6611 C C . ARG B 1 113 ? 2.416 -25.328 2.389 1 87.19 113 ARG B C 1
ATOM 6613 O O . ARG B 1 113 ? 2.869 -26.156 1.596 1 87.19 113 ARG B O 1
ATOM 6620 N N . HIS B 1 114 ? 1.129 -25.266 2.73 1 91.31 114 HIS B N 1
ATOM 6621 C CA . HIS B 1 114 ? 0.173 -26.203 2.146 1 91.31 114 HIS B CA 1
ATOM 6622 C C . HIS B 1 114 ? -0.002 -25.953 0.653 1 91.31 114 HIS B C 1
ATOM 6624 O O . HIS B 1 114 ? -0.208 -26.891 -0.119 1 91.31 114 HIS B O 1
ATOM 6630 N N . LEU B 1 115 ? 0.064 -24.734 0.278 1 90.38 115 LEU B N 1
ATOM 6631 C CA . LEU B 1 115 ? -0.027 -24.438 -1.147 1 90.38 115 LEU B CA 1
ATOM 6632 C C . LEU B 1 115 ? 1.175 -25 -1.898 1 90.38 115 LEU B C 1
ATOM 6634 O O . LEU B 1 115 ? 1.02 -25.609 -2.961 1 90.38 115 LEU B O 1
ATOM 6638 N N . ARG B 1 116 ? 2.332 -24.828 -1.336 1 88.19 116 ARG B N 1
ATOM 6639 C CA . ARG B 1 116 ? 3.537 -25.391 -1.942 1 88.19 116 ARG B CA 1
ATOM 6640 C C . ARG B 1 116 ? 3.463 -26.906 -2.016 1 88.19 116 ARG B C 1
ATOM 6642 O O . ARG B 1 116 ? 3.799 -27.5 -3.043 1 88.19 116 ARG B O 1
ATOM 6649 N N . ALA B 1 117 ? 3.062 -27.453 -0.942 1 92.5 117 ALA B N 1
ATOM 6650 C CA . ALA B 1 117 ? 2.906 -28.906 -0.917 1 92.5 117 ALA B CA 1
ATOM 6651 C C . ALA B 1 117 ? 1.884 -29.359 -1.952 1 92.5 117 ALA B C 1
ATOM 6653 O O . ALA B 1 117 ? 2.107 -30.344 -2.66 1 92.5 117 ALA B O 1
ATOM 6654 N N . ALA B 1 118 ? 0.783 -28.672 -2.021 1 93.19 118 ALA B N 1
ATOM 6655 C CA . ALA B 1 118 ? -0.256 -29.031 -2.984 1 93.19 118 ALA B CA 1
ATOM 6656 C C . ALA B 1 118 ? 0.266 -28.938 -4.414 1 93.19 118 ALA B C 1
ATOM 6658 O O . ALA B 1 118 ? -0.035 -29.781 -5.25 1 93.19 118 ALA B O 1
ATOM 6659 N N . ARG B 1 119 ? 1.076 -28.016 -4.73 1 90.69 119 ARG B N 1
ATOM 6660 C CA . ARG B 1 119 ? 1.626 -27.844 -6.07 1 90.69 119 ARG B CA 1
ATOM 6661 C C . ARG B 1 119 ? 2.623 -28.953 -6.398 1 90.69 119 ARG B C 1
ATOM 6663 O O . ARG B 1 119 ? 2.658 -29.453 -7.523 1 90.69 119 ARG B O 1
ATOM 6670 N N . ILE B 1 120 ? 3.395 -29.344 -5.484 1 90.69 120 ILE B N 1
ATOM 6671 C CA . ILE B 1 120 ? 4.34 -30.438 -5.668 1 90.69 120 ILE B CA 1
ATOM 6672 C C . ILE B 1 120 ? 3.58 -31.734 -5.918 1 90.69 120 ILE B C 1
ATOM 6674 O O . ILE B 1 120 ? 3.887 -32.469 -6.863 1 90.69 120 ILE B O 1
ATOM 6678 N N . VAL B 1 121 ? 2.582 -31.953 -5.094 1 94.25 121 VAL B N 1
ATOM 6679 C CA . VAL B 1 121 ? 1.787 -33.156 -5.238 1 94.25 121 VAL B CA 1
ATOM 6680 C C . VAL B 1 121 ? 1.042 -33.156 -6.57 1 94.25 121 VAL B C 1
ATOM 6682 O O . VAL B 1 121 ? 0.929 -34.188 -7.246 1 94.25 121 VAL B O 1
ATOM 6685 N N . GLN B 1 122 ? 0.586 -32 -6.91 1 93 122 GLN B N 1
ATOM 6686 C CA . GLN B 1 122 ? -0.106 -31.859 -8.188 1 93 122 GLN B CA 1
ATOM 6687 C C . GLN B 1 122 ? 0.825 -32.188 -9.352 1 93 122 GLN B C 1
ATOM 6689 O O . GLN B 1 122 ? 0.411 -32.812 -10.336 1 93 122 GLN B O 1
ATOM 6694 N N . SER B 1 123 ? 2.041 -31.734 -9.258 1 91.31 123 SER B N 1
ATOM 6695 C CA . SER B 1 123 ? 3.012 -32.031 -10.305 1 91.31 123 SER B CA 1
ATOM 6696 C C . SER B 1 123 ? 3.301 -33.531 -10.383 1 91.31 123 SER B C 1
ATOM 6698 O O . SER B 1 123 ? 3.439 -34.094 -11.469 1 91.31 123 SER B O 1
ATOM 6700 N N . LEU B 1 124 ? 3.322 -34.188 -9.297 1 92.25 124 LEU B N 1
ATOM 6701 C CA . LEU B 1 124 ? 3.539 -35.625 -9.258 1 92.25 124 LEU B CA 1
ATOM 6702 C C . LEU B 1 124 ? 2.338 -36.375 -9.828 1 92.25 124 LEU B C 1
ATOM 6704 O O . LEU B 1 124 ? 2.5 -37.312 -10.602 1 92.25 124 LEU B O 1
ATOM 6708 N N . VAL B 1 125 ? 1.187 -35.938 -9.43 1 94.06 125 VAL B N 1
ATOM 6709 C CA . VAL B 1 125 ? -0.047 -36.531 -9.922 1 94.06 125 VAL B CA 1
ATOM 6710 C C . VAL B 1 125 ? -0.131 -36.375 -11.438 1 94.06 125 VAL B C 1
ATOM 6712 O O . VAL B 1 125 ? -0.483 -37.312 -12.156 1 94.06 125 VAL B O 1
ATOM 6715 N N . SER B 1 126 ? 0.227 -35.25 -11.898 1 91.81 126 SER B N 1
ATOM 6716 C CA . SER B 1 126 ? 0.186 -35 -13.336 1 91.81 126 SER B CA 1
ATOM 6717 C C . SER B 1 126 ? 1.154 -35.906 -14.086 1 91.81 126 SER B C 1
ATOM 6719 O O . SER B 1 126 ? 0.806 -36.5 -15.125 1 91.81 126 SER B O 1
ATOM 6721 N N . MET B 1 127 ? 2.254 -36.188 -13.586 1 90.56 127 MET B N 1
ATOM 6722 C CA . MET B 1 127 ? 3.273 -37 -14.219 1 90.56 127 MET B CA 1
ATOM 6723 C C . MET B 1 127 ? 2.854 -38.469 -14.219 1 90.56 127 MET B C 1
ATOM 6725 O O . MET B 1 127 ? 3.178 -39.219 -15.148 1 90.56 127 MET B O 1
ATOM 6729 N N . LEU B 1 128 ? 2.086 -38.875 -13.266 1 92.69 128 LEU B N 1
ATOM 6730 C CA . LEU B 1 128 ? 1.76 -40.281 -13.094 1 92.69 128 LEU B CA 1
ATOM 6731 C C . LEU B 1 128 ? 0.408 -40.625 -13.719 1 92.69 128 LEU B C 1
ATOM 6733 O O . LEU B 1 128 ? 0.011 -41.781 -13.781 1 92.69 128 LEU B O 1
ATOM 6737 N N . THR B 1 129 ? -0.274 -39.688 -14.227 1 94.31 129 THR B N 1
ATOM 6738 C CA . THR B 1 129 ? -1.625 -39.875 -14.742 1 94.31 129 THR B CA 1
ATOM 6739 C C . THR B 1 129 ? -1.62 -40.875 -15.906 1 94.31 129 THR B C 1
ATOM 6741 O O . THR B 1 129 ? -2.357 -41.844 -15.891 1 94.31 129 THR B O 1
ATOM 6744 N N . ILE B 1 130 ? -0.747 -40.656 -16.828 1 92.69 130 ILE B N 1
ATOM 6745 C CA . ILE B 1 130 ? -0.765 -41.469 -18.031 1 92.69 130 ILE B CA 1
ATOM 6746 C C . ILE B 1 130 ? -0.199 -42.875 -17.719 1 92.69 130 ILE B C 1
ATOM 6748 O O . ILE B 1 130 ? -0.816 -43.875 -18.031 1 92.69 130 ILE B O 1
ATOM 6752 N N . PRO B 1 131 ? 0.91 -43 -16.984 1 91.88 131 PRO B N 1
ATOM 6753 C CA . PRO B 1 131 ? 1.424 -44.344 -16.672 1 91.88 131 PRO B CA 1
ATOM 6754 C C . PRO B 1 131 ? 0.459 -45.156 -15.812 1 91.88 131 PRO B C 1
ATOM 6756 O O . PRO B 1 131 ? 0.308 -46.375 -16.031 1 91.88 131 PRO B O 1
ATOM 6759 N N . LEU B 1 132 ? -0.142 -44.562 -14.891 1 94.56 132 LEU B N 1
ATOM 6760 C CA . LEU B 1 132 ? -1.062 -45.312 -14.039 1 94.56 132 LEU B CA 1
ATOM 6761 C C . LEU B 1 132 ? -2.303 -45.75 -14.812 1 94.56 132 LEU B C 1
ATOM 6763 O O . LEU B 1 132 ? -2.768 -46.875 -14.68 1 94.56 132 LEU B O 1
ATOM 6767 N N . THR B 1 133 ? -2.846 -44.844 -15.594 1 96 133 THR B N 1
ATOM 6768 C CA . THR B 1 133 ? -3.994 -45.188 -16.422 1 96 133 THR B CA 1
ATOM 6769 C C . THR B 1 133 ? -3.654 -46.344 -17.375 1 96 133 THR B C 1
ATOM 6771 O O . THR B 1 133 ? -4.457 -47.25 -17.547 1 96 133 THR B O 1
ATOM 6774 N N . SER B 1 134 ? -2.461 -46.25 -17.922 1 94.62 134 SER B N 1
ATOM 6775 C CA . SER B 1 134 ? -2.014 -47.281 -18.828 1 94.62 134 SER B CA 1
ATOM 6776 C C . SER B 1 134 ? -1.892 -48.625 -18.094 1 94.62 134 SER B C 1
ATOM 6778 O O . SER B 1 134 ? -2.26 -49.688 -18.625 1 94.62 134 SER B O 1
ATOM 6780 N N . ALA B 1 135 ? -1.43 -48.625 -16.938 1 93.5 135 ALA B N 1
ATOM 6781 C CA . ALA B 1 135 ? -1.303 -49.844 -16.141 1 93.5 135 ALA B CA 1
ATOM 6782 C C . ALA B 1 135 ? -2.67 -50.438 -15.859 1 93.5 135 ALA B C 1
ATOM 6784 O O . ALA B 1 135 ? -2.846 -51.656 -15.953 1 93.5 135 ALA B O 1
ATOM 6785 N N . VAL B 1 136 ? -3.627 -49.688 -15.516 1 95.94 136 VAL B N 1
ATOM 6786 C CA . VAL B 1 136 ? -4.973 -50.156 -15.219 1 95.94 136 VAL B CA 1
ATOM 6787 C C . VAL B 1 136 ? -5.605 -50.75 -16.484 1 95.94 136 VAL B C 1
ATOM 6789 O O . VAL B 1 136 ? -6.191 -51.812 -16.453 1 95.94 136 VAL B O 1
ATOM 6792 N N . CYS B 1 137 ? -5.457 -50.062 -17.578 1 95.88 137 CYS B N 1
ATOM 6793 C CA . CYS B 1 137 ? -6.027 -50.531 -18.828 1 95.88 137 CYS B CA 1
ATOM 6794 C C . CYS B 1 137 ? -5.375 -51.812 -19.281 1 95.88 137 CYS B C 1
ATOM 6796 O O . CYS B 1 137 ? -6.043 -52.688 -19.828 1 95.88 137 CYS B O 1
ATOM 6798 N N . SER B 1 138 ? -4.094 -51.969 -19.094 1 94.5 138 SER B N 1
ATOM 6799 C CA . SER B 1 138 ? -3.391 -53.188 -19.469 1 94.5 138 SER B CA 1
ATOM 6800 C C . SER B 1 138 ? -3.908 -54.375 -18.703 1 94.5 138 SER B C 1
ATOM 6802 O O . SER B 1 138 ? -4.02 -55.469 -19.25 1 94.5 138 SER B O 1
ATOM 6804 N N . GLN B 1 139 ? -4.211 -54.188 -17.5 1 94.56 139 GLN B N 1
ATOM 6805 C CA . GLN B 1 139 ? -4.773 -55.25 -16.703 1 94.56 139 GLN B CA 1
ATOM 6806 C C . GLN B 1 139 ? -6.207 -55.562 -17.109 1 94.56 139 GLN B C 1
ATOM 6808 O O . GLN B 1 139 ? -6.617 -56.719 -17.156 1 94.56 139 GLN B O 1
ATOM 6813 N N . ALA B 1 140 ? -6.941 -54.594 -17.406 1 95.06 140 ALA B N 1
ATOM 6814 C CA . ALA B 1 140 ? -8.328 -54.75 -17.844 1 95.06 140 ALA B CA 1
ATOM 6815 C C . ALA B 1 140 ? -8.398 -55.438 -19.188 1 95.06 140 ALA B C 1
ATOM 6817 O O . ALA B 1 140 ? -9.352 -56.188 -19.484 1 95.06 140 ALA B O 1
ATOM 6818 N N . ALA B 1 141 ? -7.406 -55.219 -20 1 95.12 141 ALA B N 1
ATOM 6819 C CA . ALA B 1 141 ? -7.375 -55.844 -21.328 1 95.12 141 ALA B CA 1
ATOM 6820 C C . ALA B 1 141 ? -7.34 -57.344 -21.234 1 95.12 141 ALA B C 1
ATOM 6822 O O . ALA B 1 141 ? -7.941 -58.062 -22.062 1 95.12 141 ALA B O 1
ATOM 6823 N N . VAL B 1 142 ? -6.672 -57.969 -20.266 1 93.75 142 VAL B N 1
ATOM 6824 C CA . VAL B 1 142 ? -6.598 -59.406 -20.094 1 93.75 142 VAL B CA 1
ATOM 6825 C C . VAL B 1 142 ? -7.992 -59.969 -19.812 1 93.75 142 VAL B C 1
ATOM 6827 O O . VAL B 1 142 ? -8.406 -60.969 -20.422 1 93.75 142 VAL B O 1
ATOM 6830 N N . VAL B 1 143 ? -8.68 -59.312 -18.922 1 91.88 143 VAL B N 1
ATOM 6831 C CA . VAL B 1 143 ? -10.016 -59.75 -18.547 1 91.88 143 VAL B CA 1
ATOM 6832 C C . VAL B 1 143 ? -10.969 -59.625 -19.734 1 91.88 143 VAL B C 1
ATOM 6834 O O . VAL B 1 143 ? -11.812 -60.469 -19.969 1 91.88 143 VAL B O 1
ATOM 6837 N N . TYR B 1 144 ? -10.836 -58.562 -20.5 1 92.38 144 TYR B N 1
ATOM 6838 C CA . TYR B 1 144 ? -11.664 -58.281 -21.672 1 92.38 144 TYR B CA 1
ATOM 6839 C C . TYR B 1 144 ? -11.531 -59.406 -22.703 1 92.38 144 TYR B C 1
ATOM 6841 O O . TYR B 1 144 ? -12.516 -59.781 -23.344 1 92.38 144 TYR B O 1
ATOM 6849 N N . LEU B 1 145 ? -10.352 -60 -22.812 1 92.19 145 LEU B N 1
ATOM 6850 C CA . LEU B 1 145 ? -10.07 -61 -23.844 1 92.19 145 LEU B CA 1
ATOM 6851 C C . LEU B 1 145 ? -10.391 -62.406 -23.344 1 92.19 145 LEU B C 1
ATOM 6853 O O . LEU B 1 145 ? -10.273 -63.375 -24.094 1 92.19 145 LEU B O 1
ATOM 6857 N N . GLN B 1 146 ? -10.773 -62.531 -22.109 1 87.25 146 GLN B N 1
ATOM 6858 C CA . GLN B 1 146 ? -11.141 -63.844 -21.562 1 87.25 146 GLN B CA 1
ATOM 6859 C C . GLN B 1 146 ? -12.656 -64.062 -21.594 1 87.25 146 GLN B C 1
ATOM 6861 O O . GLN B 1 146 ? -13.141 -65.125 -21.344 1 87.25 146 GLN B O 1
ATOM 6866 N N . GLN B 1 147 ? -13.352 -63.094 -21.719 1 75.81 147 GLN B N 1
ATOM 6867 C CA . GLN B 1 147 ? -14.805 -63.188 -21.609 1 75.81 147 GLN B CA 1
ATOM 6868 C C . GLN B 1 147 ? -15.445 -63.344 -22.984 1 75.81 147 GLN B C 1
ATOM 6870 O O . GLN B 1 147 ? -15.031 -62.688 -23.938 1 75.81 147 GLN B O 1
ATOM 6875 N N . ARG B 1 148 ? -16.031 -64.562 -23.219 1 64.69 148 ARG B N 1
ATOM 6876 C CA . ARG B 1 148 ? -16.766 -64.812 -24.469 1 64.69 148 ARG B CA 1
ATOM 6877 C C . ARG B 1 148 ? -18.016 -63.938 -24.531 1 64.69 148 ARG B C 1
ATOM 6879 O O . ARG B 1 148 ? -18.875 -64.062 -23.641 1 64.69 148 ARG B O 1
ATOM 6886 N N . ARG B 1 149 ? -18.062 -62.75 -25.062 1 59.75 149 ARG B N 1
ATOM 6887 C CA . ARG B 1 149 ? -19.297 -61.969 -25.125 1 59.75 149 ARG B CA 1
ATOM 6888 C C . ARG B 1 149 ? -20.047 -62.219 -26.438 1 59.75 149 ARG B C 1
ATOM 6890 O O . ARG B 1 149 ? -19.797 -61.562 -27.438 1 59.75 149 ARG B O 1
ATOM 6897 N N . GLY B 1 150 ? -20.797 -63.219 -26.531 1 57.94 150 GLY B N 1
ATOM 6898 C CA . GLY B 1 150 ? -21.719 -63.562 -27.609 1 57.94 150 GLY B CA 1
ATOM 6899 C C . GLY B 1 150 ? -21.016 -63.75 -28.938 1 57.94 150 GLY B C 1
ATOM 6900 O O . GLY B 1 150 ? -19.969 -64.375 -29 1 57.94 150 GLY B O 1
ATOM 6901 N N . ASP B 1 151 ? -21.578 -63.156 -30.125 1 59.88 151 ASP B N 1
ATOM 6902 C CA . ASP B 1 151 ? -21.172 -63.406 -31.5 1 59.88 151 ASP B CA 1
ATOM 6903 C C . ASP B 1 151 ? -20.031 -62.469 -31.906 1 59.88 151 ASP B C 1
ATOM 6905 O O . ASP B 1 151 ? -19.422 -62.656 -32.969 1 59.88 151 ASP B O 1
ATOM 6909 N N . SER B 1 152 ? -19.625 -61.438 -31.094 1 67.5 152 SER B N 1
ATOM 6910 C CA . SER B 1 152 ? -18.594 -60.5 -31.547 1 67.5 152 SER B CA 1
ATOM 6911 C C . SER B 1 152 ? -17.281 -60.75 -30.797 1 67.5 152 SER B C 1
ATOM 6913 O O . SER B 1 152 ? -17.188 -60.438 -29.594 1 67.5 152 SER B O 1
ATOM 6915 N N . TYR B 1 153 ? -16.406 -61.5 -31.359 1 79 153 TYR B N 1
ATOM 6916 C CA . TYR B 1 153 ? -15.125 -61.812 -30.75 1 79 153 TYR B CA 1
ATOM 6917 C C . TYR B 1 153 ? -14.016 -60.938 -31.328 1 79 153 TYR B C 1
ATOM 6919 O O . TYR B 1 153 ? -14.047 -60.594 -32.5 1 79 153 TYR B O 1
ATOM 6927 N N . PRO B 1 154 ? -13.117 -60.531 -30.359 1 89.56 154 PRO B N 1
ATOM 6928 C CA . PRO B 1 154 ? -11.992 -59.75 -30.891 1 89.56 154 PRO B CA 1
ATOM 6929 C C . PRO B 1 154 ? -11.07 -60.594 -31.781 1 89.56 154 PRO B C 1
ATOM 6931 O O . PRO B 1 154 ? -10.891 -61.781 -31.531 1 89.56 154 PRO B O 1
ATOM 6934 N N . THR B 1 155 ? -10.711 -59.969 -32.781 1 92.56 155 THR B N 1
ATOM 6935 C CA . THR B 1 155 ? -9.734 -60.594 -33.656 1 92.56 155 THR B CA 1
ATOM 6936 C C . THR B 1 155 ? -8.336 -60.562 -33.031 1 92.56 155 THR B C 1
ATOM 6938 O O . THR B 1 155 ? -8.125 -59.875 -32.031 1 92.56 155 THR B O 1
ATOM 6941 N N . LEU B 1 156 ? -7.484 -61.344 -33.562 1 94.56 156 LEU B N 1
ATOM 6942 C CA . LEU B 1 156 ? -6.109 -61.375 -33.062 1 94.56 156 LEU B CA 1
ATOM 6943 C C . LEU B 1 156 ? -5.477 -60 -33.188 1 94.56 156 LEU B C 1
ATOM 6945 O O . LEU B 1 156 ? -4.715 -59.562 -32.312 1 94.56 156 LEU B O 1
ATOM 6949 N N . ARG B 1 157 ? -5.805 -59.25 -34.219 1 93.69 157 ARG B N 1
ATOM 6950 C CA . ARG B 1 157 ? -5.297 -57.875 -34.406 1 93.69 157 ARG B CA 1
ATOM 6951 C C . ARG B 1 157 ? -5.789 -56.938 -33.312 1 93.69 157 ARG B C 1
ATOM 6953 O O . ARG B 1 157 ? -5.027 -56.125 -32.812 1 93.69 157 ARG B O 1
ATOM 6960 N N . GLN B 1 158 ? -7 -57.062 -33 1 93.44 158 GLN B N 1
ATOM 6961 C CA . GLN B 1 158 ? -7.559 -56.219 -31.938 1 93.44 158 GLN B CA 1
ATOM 6962 C C . GLN B 1 158 ? -6.934 -56.562 -30.594 1 93.44 158 GLN B C 1
ATOM 6964 O O . GLN B 1 158 ? -6.688 -55.688 -29.766 1 93.44 158 GLN B O 1
ATOM 6969 N N . SER B 1 159 ? -6.676 -57.844 -30.375 1 94.25 159 SER B N 1
ATOM 6970 C CA . SER B 1 159 ? -5.996 -58.25 -29.156 1 94.25 159 SER B CA 1
ATOM 6971 C C . SER B 1 159 ? -4.562 -57.75 -29.109 1 94.25 159 SER B C 1
ATOM 6973 O O . SER B 1 159 ? -4.055 -57.375 -28.047 1 94.25 159 SER B O 1
ATOM 6975 N N . MET B 1 160 ? -3.959 -57.688 -30.234 1 94.75 160 MET B N 1
ATOM 6976 C CA . MET B 1 160 ? -2.604 -57.156 -30.328 1 94.75 160 MET B CA 1
ATOM 6977 C C . MET B 1 160 ? -2.58 -55.656 -30.031 1 94.75 160 MET B C 1
ATOM 6979 O O . MET B 1 160 ? -1.658 -55.188 -29.375 1 94.75 160 MET B O 1
ATOM 6983 N N . ALA B 1 161 ? -3.562 -55 -30.547 1 94.31 161 ALA B N 1
ATOM 6984 C CA . ALA B 1 161 ? -3.66 -53.562 -30.266 1 94.31 161 ALA B CA 1
ATOM 6985 C C . ALA B 1 161 ? -3.771 -53.312 -28.766 1 94.31 161 ALA B C 1
ATOM 6987 O O . ALA B 1 161 ? -3.184 -52.344 -28.25 1 94.31 161 ALA B O 1
ATOM 6988 N N . LEU B 1 162 ? -4.516 -54.094 -28.078 1 95.06 162 LEU B N 1
ATOM 6989 C CA . LEU B 1 162 ? -4.66 -53.969 -26.641 1 95.06 162 LEU B CA 1
ATOM 6990 C C . LEU B 1 162 ? -3.371 -54.375 -25.922 1 95.06 162 LEU B C 1
ATOM 6992 O O . LEU B 1 162 ? -2.975 -53.719 -24.953 1 95.06 162 LEU B O 1
ATOM 6996 N N . ALA B 1 163 ? -2.746 -55.406 -26.391 1 94.62 163 ALA B N 1
ATOM 6997 C CA . ALA B 1 163 ? -1.494 -55.875 -25.797 1 94.62 163 ALA B CA 1
ATOM 6998 C C . ALA B 1 163 ? -0.396 -54.812 -25.953 1 94.62 163 ALA B C 1
ATOM 7000 O O . ALA B 1 163 ? 0.458 -54.656 -25.078 1 94.62 163 ALA B O 1
ATOM 7001 N N . ASP B 1 164 ? -0.391 -54.062 -27.062 1 93.44 164 ASP B N 1
ATOM 7002 C CA . ASP B 1 164 ? 0.609 -53.062 -27.359 1 93.44 164 ASP B CA 1
ATOM 7003 C C . ASP B 1 164 ? 0.241 -51.719 -26.688 1 93.44 164 ASP B C 1
ATOM 7005 O O . ASP B 1 164 ? 0.86 -50.688 -26.969 1 93.44 164 ASP B O 1
ATOM 7009 N N . LYS B 1 165 ? -0.73 -51.75 -25.906 1 93.88 165 LYS B N 1
ATOM 7010 C CA . LYS B 1 165 ? -1.192 -50.5 -25.281 1 93.88 165 LYS B CA 1
ATOM 7011 C C . LYS B 1 165 ? -1.495 -49.438 -26.344 1 93.88 165 LYS B C 1
ATOM 7013 O O . LYS B 1 165 ? -1.029 -48.312 -26.234 1 93.88 165 LYS B O 1
ATOM 7018 N N . GLY B 1 166 ? -2.268 -49.781 -27.266 1 92.31 166 GLY B N 1
ATOM 7019 C CA . GLY B 1 166 ? -2.617 -48.969 -28.422 1 92.31 166 GLY B CA 1
ATOM 7020 C C . GLY B 1 166 ? -3.162 -47.594 -28.031 1 92.31 166 GLY B C 1
ATOM 7021 O O . GLY B 1 166 ? -3.191 -46.688 -28.844 1 92.31 166 GLY B O 1
ATOM 7022 N N . TRP B 1 167 ? -3.539 -47.438 -26.766 1 93.31 167 TRP B N 1
ATOM 7023 C CA . TRP B 1 167 ? -4.086 -46.156 -26.281 1 93.31 167 TRP B CA 1
ATOM 7024 C C . TRP B 1 167 ? -2.988 -45.094 -26.141 1 93.31 167 TRP B C 1
ATOM 7026 O O . TRP B 1 167 ? -3.27 -43.906 -26.062 1 93.31 167 TRP B O 1
ATOM 7036 N N . THR B 1 168 ? -1.726 -45.469 -26.094 1 89.69 168 THR B N 1
ATOM 7037 C CA . THR B 1 168 ? -0.634 -44.5 -26 1 89.69 168 THR B CA 1
ATOM 7038 C C . THR B 1 168 ? 0.334 -44.656 -27.172 1 89.69 168 THR B C 1
ATOM 7040 O O . THR B 1 168 ? 1.363 -44 -27.234 1 89.69 168 THR B O 1
ATOM 7043 N N . ASP B 1 169 ? 0.029 -45.594 -27.984 1 87.25 169 ASP B N 1
ATOM 7044 C CA . ASP B 1 169 ? 0.895 -45.844 -29.125 1 87.25 169 ASP B CA 1
ATOM 7045 C C . ASP B 1 169 ? 0.493 -45 -30.328 1 87.25 169 ASP B C 1
ATOM 7047 O O . ASP B 1 169 ? -0.641 -45.094 -30.812 1 87.25 169 ASP B O 1
ATOM 7051 N N . ILE B 1 170 ? 1.413 -44.281 -30.891 1 82.19 170 ILE B N 1
ATOM 7052 C CA . ILE B 1 170 ? 1.137 -43.312 -31.969 1 82.19 170 ILE B CA 1
ATOM 7053 C C . ILE B 1 170 ? 0.749 -44.062 -33.219 1 82.19 170 ILE B C 1
ATOM 7055 O O . ILE B 1 170 ? -0.112 -43.625 -34 1 82.19 170 ILE B O 1
ATOM 7059 N N . GLY B 1 171 ? 1.377 -45.219 -33.5 1 80.88 171 GLY B N 1
ATOM 7060 C CA . GLY B 1 171 ? 1.047 -46 -34.688 1 80.88 171 GLY B CA 1
ATOM 7061 C C . GLY B 1 171 ? -0.389 -46.5 -34.688 1 80.88 171 GLY B C 1
ATOM 7062 O O . GLY B 1 171 ? -1.104 -46.344 -35.688 1 80.88 171 GLY B O 1
ATOM 7063 N N . THR B 1 172 ? -0.735 -47 -33.562 1 87.81 172 THR B N 1
ATOM 7064 C CA . THR B 1 172 ? -2.104 -47.5 -33.469 1 87.81 172 THR B CA 1
ATOM 7065 C C . THR B 1 172 ? -3.102 -46.344 -33.531 1 87.81 172 THR B C 1
ATOM 7067 O O . THR B 1 172 ? -4.145 -46.469 -34.188 1 87.81 172 THR B O 1
ATOM 7070 N N . LEU B 1 173 ? -2.779 -45.219 -32.969 1 88.5 173 LEU B N 1
ATOM 7071 C CA . LEU B 1 173 ? -3.676 -44.094 -32.969 1 88.5 173 LEU B CA 1
ATOM 7072 C C . LEU B 1 173 ? -3.836 -43.5 -34.375 1 88.5 173 LEU B C 1
ATOM 7074 O O . LEU B 1 173 ? -4.941 -43.125 -34.781 1 88.5 173 LEU B O 1
ATOM 7078 N N . THR B 1 174 ? -2.729 -43.469 -35.094 1 85.56 174 THR B N 1
ATOM 7079 C CA . THR B 1 174 ? -2.791 -42.969 -36.469 1 85.56 174 THR B CA 1
ATOM 7080 C C . THR B 1 174 ? -3.623 -43.906 -37.344 1 85.56 174 THR B C 1
ATOM 7082 O O . THR B 1 174 ? -4.379 -43.469 -38.188 1 85.56 174 THR B O 1
ATOM 7085 N N . ASN B 1 175 ? -3.492 -45.219 -37.125 1 86.88 175 ASN B N 1
ATOM 7086 C CA . ASN B 1 175 ? -4.27 -46.219 -37.875 1 86.88 175 ASN B CA 1
ATOM 7087 C C . ASN B 1 175 ? -5.758 -46.094 -37.562 1 86.88 175 ASN B C 1
ATOM 7089 O O . ASN B 1 175 ? -6.602 -46.281 -38.438 1 86.88 175 ASN B O 1
ATOM 7093 N N . LEU B 1 176 ? -6.055 -45.812 -36.344 1 89.19 176 LEU B N 1
ATOM 7094 C CA . LEU B 1 176 ? -7.445 -45.656 -35.938 1 89.19 176 LEU B CA 1
ATOM 7095 C C . LEU B 1 176 ? -8.078 -44.438 -36.594 1 89.19 176 LEU B C 1
ATOM 7097 O O . LEU B 1 176 ? -9.258 -44.469 -36.969 1 89.19 176 LEU B O 1
ATOM 7101 N N . VAL B 1 177 ? -7.289 -43.438 -36.812 1 85.44 177 VAL B N 1
ATOM 7102 C CA . VAL B 1 177 ? -7.836 -42.188 -37.312 1 85.44 177 VAL B CA 1
ATOM 7103 C C . VAL B 1 177 ? -7.836 -42.188 -38.844 1 85.44 177 VAL B C 1
ATOM 7105 O O . VAL B 1 177 ? -8.797 -41.75 -39.469 1 85.44 177 VAL B O 1
ATOM 7108 N N . PHE B 1 178 ? -6.762 -42.688 -39.625 1 80.5 178 PHE B N 1
ATOM 7109 C CA . PHE B 1 178 ? -6.578 -42.469 -41.062 1 80.5 178 PHE B CA 1
ATOM 7110 C C . PHE B 1 178 ? -6.871 -43.75 -41.844 1 80.5 178 PHE B C 1
ATOM 7112 O O . PHE B 1 178 ? -6.848 -43.75 -43.062 1 80.5 178 PHE B O 1
ATOM 7119 N N . GLY B 1 179 ? -7.379 -44.875 -41.25 1 68.62 179 GLY B N 1
ATOM 7120 C CA . GLY B 1 179 ? -7.656 -45.844 -42.312 1 68.62 179 GLY B CA 1
ATOM 7121 C C . GLY B 1 179 ? -8.109 -47.188 -41.812 1 68.62 179 GLY B C 1
ATOM 7122 O O . GLY B 1 179 ? -8.82 -47.938 -42.5 1 68.62 179 GLY B O 1
ATOM 7123 N N . SER B 1 180 ? -7.688 -47.719 -40.75 1 82.06 180 SER B N 1
ATOM 7124 C CA . SER B 1 180 ? -8.008 -49.094 -40.406 1 82.06 180 SER B CA 1
ATOM 7125 C C . SER B 1 180 ? -8.82 -49.156 -39.125 1 82.06 180 SER B C 1
ATOM 7127 O O . SER B 1 180 ? -8.57 -50 -38.25 1 82.06 180 SER B O 1
ATOM 7129 N N . TRP B 1 181 ? -9.883 -48.375 -39.125 1 86.75 181 TRP B N 1
ATOM 7130 C CA . TRP B 1 181 ? -10.711 -48.25 -37.938 1 86.75 181 TRP B CA 1
ATOM 7131 C C . TRP B 1 181 ? -11.336 -49.594 -37.562 1 86.75 181 TRP B C 1
ATOM 7133 O O . TRP B 1 181 ? -11.227 -50.062 -36.438 1 86.75 181 TRP B O 1
ATOM 7143 N N . LYS B 1 182 ? -11.883 -50.312 -38.531 1 84.81 182 LYS B N 1
ATOM 7144 C CA . LYS B 1 182 ? -12.633 -51.562 -38.281 1 84.81 182 LYS B CA 1
ATOM 7145 C C . LYS B 1 182 ? -11.695 -52.688 -37.875 1 84.81 182 LYS B C 1
ATOM 7147 O O . LYS B 1 182 ? -12.102 -53.594 -37.125 1 84.81 182 LYS B O 1
ATOM 7152 N N . LYS B 1 183 ? -10.484 -52.531 -38.25 1 89.38 183 LYS B N 1
ATOM 7153 C CA . LYS B 1 183 ? -9.539 -53.594 -37.969 1 89.38 183 LYS B CA 1
ATOM 7154 C C . LYS B 1 183 ? -8.992 -53.5 -36.562 1 89.38 183 LYS B C 1
ATOM 7156 O O . LYS B 1 183 ? -8.648 -54.5 -35.938 1 89.38 183 LYS B O 1
ATOM 7161 N N . TYR B 1 184 ? -8.984 -52.188 -36.094 1 90.75 184 TYR B N 1
ATOM 7162 C CA . TYR B 1 184 ? -8.289 -52.031 -34.812 1 90.75 184 TYR B CA 1
ATOM 7163 C C . TYR B 1 184 ? -9.266 -51.688 -33.688 1 90.75 184 TYR B C 1
ATOM 7165 O O . TYR B 1 184 ? -8.93 -51.812 -32.5 1 90.75 184 TYR B O 1
ATOM 7173 N N . LYS B 1 185 ? -10.492 -51.312 -34.031 1 90.31 185 LYS B N 1
ATOM 7174 C CA . LYS B 1 185 ? -11.414 -50.781 -33 1 90.31 185 LYS B CA 1
ATOM 7175 C C . LYS B 1 185 ? -11.922 -51.875 -32.094 1 90.31 185 LYS B C 1
ATOM 7177 O O . LYS B 1 185 ? -12.219 -53 -32.562 1 90.31 185 LYS B O 1
ATOM 7182 N N . SER B 1 186 ? -11.773 -51.688 -30.828 1 91.19 186 SER B N 1
ATOM 7183 C CA . SER B 1 186 ? -12.383 -52.5 -29.781 1 91.19 186 SER B CA 1
ATOM 7184 C C . SER B 1 186 ? -13 -51.594 -28.688 1 91.19 186 SER B C 1
ATOM 7186 O O . SER B 1 186 ? -12.602 -50.438 -28.531 1 91.19 186 SER B O 1
ATOM 7188 N N . GLY B 1 187 ? -14.133 -52 -28.125 1 91 187 GLY B N 1
ATOM 7189 C CA . GLY B 1 187 ? -14.781 -51.219 -27.094 1 91 187 GLY B CA 1
ATOM 7190 C C . GLY B 1 187 ? -13.828 -50.781 -25.984 1 91 187 GLY B C 1
ATOM 7191 O O . GLY B 1 187 ? -13.852 -49.625 -25.547 1 91 187 GLY B O 1
ATOM 7192 N N . LEU B 1 188 ? -12.984 -51.656 -25.531 1 93.69 188 LEU B N 1
ATOM 7193 C CA . LEU B 1 188 ? -12.055 -51.344 -24.453 1 93.69 188 LEU B CA 1
ATOM 7194 C C . LEU B 1 188 ? -10.977 -50.375 -24.938 1 93.69 188 LEU B C 1
ATOM 7196 O O . LEU B 1 188 ? -10.578 -49.469 -24.188 1 93.69 188 LEU B O 1
ATOM 7200 N N . LEU B 1 189 ? -10.484 -50.531 -26.141 1 95.06 189 LEU B N 1
ATOM 7201 C CA . LEU B 1 189 ? -9.477 -49.625 -26.672 1 95.06 189 LEU B CA 1
ATOM 7202 C C . LEU B 1 189 ? -10.008 -48.188 -26.75 1 95.06 189 LEU B C 1
ATOM 7204 O O . LEU B 1 189 ? -9.328 -47.25 -26.344 1 95.06 189 LEU B O 1
ATOM 7208 N N . LEU B 1 190 ? -11.188 -48 -27.266 1 94.75 190 LEU B N 1
ATOM 7209 C CA . LEU B 1 190 ? -11.789 -46.688 -27.359 1 94.75 190 LEU B CA 1
ATOM 7210 C C . LEU B 1 190 ? -12.016 -46.094 -25.969 1 94.75 190 LEU B C 1
ATOM 7212 O O . LEU B 1 190 ? -11.797 -44.906 -25.766 1 94.75 190 LEU B O 1
ATOM 7216 N N . PHE B 1 191 ? -12.445 -46.906 -25.062 1 96 191 PHE B N 1
ATOM 7217 C CA . PHE B 1 191 ? -12.648 -46.406 -23.703 1 96 191 PHE B CA 1
ATOM 7218 C C . PHE B 1 191 ? -11.32 -46.031 -23.062 1 96 191 PHE B C 1
ATOM 7220 O O . PHE B 1 191 ? -11.242 -45.031 -22.328 1 96 191 PHE B O 1
ATOM 7227 N N . ALA B 1 192 ? -10.312 -46.812 -23.266 1 96.81 192 ALA B N 1
ATOM 7228 C CA . ALA B 1 192 ? -8.984 -46.5 -22.75 1 96.81 192 ALA B CA 1
ATOM 7229 C C . ALA B 1 192 ? -8.461 -45.188 -23.328 1 96.81 192 ALA B C 1
ATOM 7231 O O . ALA B 1 192 ? -7.883 -44.375 -22.594 1 96.81 192 ALA B O 1
ATOM 7232 N N . ILE B 1 193 ? -8.617 -44.938 -24.594 1 95.75 193 ILE B N 1
ATOM 7233 C CA . ILE B 1 193 ? -8.211 -43.688 -25.219 1 95.75 193 ILE B CA 1
ATOM 7234 C C . ILE B 1 193 ? -8.969 -42.531 -24.578 1 95.75 193 ILE B C 1
ATOM 7236 O O . ILE B 1 193 ? -8.375 -41.5 -24.234 1 95.75 193 ILE B O 1
ATOM 7240 N N . PHE B 1 194 ? -10.242 -42.719 -24.406 1 95.56 194 PHE B N 1
ATOM 7241 C CA . PHE B 1 194 ? -11.07 -41.688 -23.766 1 95.56 194 PHE B CA 1
ATOM 7242 C C . PHE B 1 194 ? -10.57 -41.406 -22.359 1 95.56 194 PHE B C 1
ATOM 7244 O O . PHE B 1 194 ? -10.453 -40.219 -21.969 1 95.56 194 PHE B O 1
ATOM 7251 N N . LEU B 1 195 ? -10.25 -42.375 -21.594 1 96.62 195 LEU B N 1
ATOM 7252 C CA . LEU B 1 195 ? -9.789 -42.188 -20.219 1 96.62 195 LEU B CA 1
ATOM 7253 C C . LEU B 1 195 ? -8.445 -41.469 -20.188 1 96.62 195 LEU B C 1
ATOM 7255 O O . LEU B 1 195 ? -8.211 -40.656 -19.312 1 96.62 195 LEU B O 1
ATOM 7259 N N . HIS B 1 196 ? -7.523 -41.812 -21.062 1 95.94 196 HIS B N 1
ATOM 7260 C CA . HIS B 1 196 ? -6.23 -41.125 -21.141 1 95.94 196 HIS B CA 1
ATOM 7261 C C . HIS B 1 196 ? -6.391 -39.656 -21.5 1 95.94 196 HIS B C 1
ATOM 7263 O O . HIS B 1 196 ? -5.699 -38.812 -20.938 1 95.94 196 HIS B O 1
ATOM 7269 N N . LEU B 1 197 ? -7.266 -39.344 -22.406 1 94.56 197 LEU B N 1
ATOM 7270 C CA . LEU B 1 197 ? -7.516 -37.938 -22.781 1 94.56 197 LEU B CA 1
ATOM 7271 C C . LEU B 1 197 ? -8.141 -37.188 -21.625 1 94.56 197 LEU B C 1
ATOM 7273 O O . LEU B 1 197 ? -7.777 -36.031 -21.375 1 94.56 197 LEU B O 1
ATOM 7277 N N . LEU B 1 198 ? -9.07 -37.812 -21 1 95.25 198 LEU B N 1
ATOM 7278 C CA . LEU B 1 198 ? -9.719 -37.188 -19.844 1 95.25 198 LEU B CA 1
ATOM 7279 C C . LEU B 1 198 ? -8.703 -36.906 -18.734 1 95.25 198 LEU B C 1
ATOM 7281 O O . LEU B 1 198 ? -8.695 -35.812 -18.172 1 95.25 198 LEU B O 1
ATOM 7285 N N . GLY B 1 199 ? -7.844 -37.844 -18.406 1 94.75 199 GLY B N 1
ATOM 7286 C CA . GLY B 1 199 ? -6.809 -37.656 -17.406 1 94.75 199 GLY B CA 1
ATOM 7287 C C . GLY B 1 199 ? -5.777 -36.594 -17.797 1 94.75 199 GLY B C 1
ATOM 7288 O O . GLY B 1 199 ? -5.359 -35.812 -16.969 1 94.75 199 GLY B O 1
ATOM 7289 N N . ALA B 1 200 ? -5.367 -36.531 -19 1 93.25 200 ALA B N 1
ATOM 7290 C CA . ALA B 1 200 ? -4.348 -35.594 -19.484 1 93.25 200 ALA B CA 1
ATOM 7291 C C . ALA B 1 200 ? -4.875 -34.156 -19.516 1 93.25 200 ALA B C 1
ATOM 7293 O O . ALA B 1 200 ? -4.102 -33.219 -19.422 1 93.25 200 ALA B O 1
ATOM 7294 N N . ALA B 1 201 ? -6.125 -33.969 -19.594 1 94 201 ALA B N 1
ATOM 7295 C CA . ALA B 1 201 ? -6.727 -32.656 -19.719 1 94 201 ALA B CA 1
ATOM 7296 C C . ALA B 1 201 ? -6.848 -31.969 -18.359 1 94 201 ALA B C 1
ATOM 7298 O O . ALA B 1 201 ? -7.031 -30.75 -18.281 1 94 201 ALA B O 1
ATOM 7299 N N . ILE B 1 202 ? -6.73 -32.656 -17.312 1 94.38 202 ILE B N 1
ATOM 7300 C CA . ILE B 1 202 ? -7.023 -32.156 -15.984 1 94.38 202 ILE B CA 1
ATOM 7301 C C . ILE B 1 202 ? -5.988 -31.078 -15.609 1 94.38 202 ILE B C 1
ATOM 7303 O O . ILE B 1 202 ? -6.344 -29.953 -15.281 1 94.38 202 ILE B O 1
ATOM 7307 N N . SER B 1 203 ? -4.691 -31.359 -15.727 1 91.94 203 SER B N 1
ATOM 7308 C CA . SER B 1 203 ? -3.641 -30.469 -15.266 1 91.94 203 SER B CA 1
ATOM 7309 C C . SER B 1 203 ? -3.615 -29.188 -16.094 1 91.94 203 SER B C 1
ATOM 7311 O O . SER B 1 203 ? -3.613 -28.078 -15.531 1 91.94 203 SER B O 1
ATOM 7313 N N . PRO B 1 204 ? -3.668 -29.25 -17.422 1 90.31 204 PRO B N 1
ATOM 7314 C CA . PRO B 1 204 ? -3.719 -28 -18.203 1 90.31 204 PRO B CA 1
ATOM 7315 C C . PRO B 1 204 ? -4.961 -27.172 -17.891 1 90.31 204 PRO B C 1
ATOM 7317 O O . PRO B 1 204 ? -4.895 -25.938 -17.875 1 90.31 204 PRO B O 1
ATOM 7320 N N . THR B 1 205 ? -6.074 -27.812 -17.703 1 92.25 205 THR B N 1
ATOM 7321 C CA . THR B 1 205 ? -7.301 -27.094 -17.391 1 92.25 205 THR B CA 1
ATOM 7322 C C . THR B 1 205 ? -7.18 -26.391 -16.047 1 92.25 205 THR B C 1
ATOM 7324 O O . THR B 1 205 ? -7.66 -25.266 -15.883 1 92.25 205 THR B O 1
ATOM 7327 N N . GLN B 1 206 ? -6.57 -27.031 -15.102 1 92.19 206 GLN B N 1
ATOM 7328 C CA . GLN B 1 206 ? -6.336 -26.406 -13.805 1 92.19 206 GLN B CA 1
ATOM 7329 C C . GLN B 1 206 ? -5.453 -25.156 -13.945 1 92.19 206 GLN B C 1
ATOM 7331 O O . GLN B 1 206 ? -5.719 -24.125 -13.328 1 92.19 206 GLN B O 1
ATOM 7336 N N . GLN B 1 207 ? -4.453 -25.266 -14.805 1 88.44 207 GLN B N 1
ATOM 7337 C CA . GLN B 1 207 ? -3.525 -24.156 -14.984 1 88.44 207 GLN B CA 1
ATOM 7338 C C . GLN B 1 207 ? -4.191 -23 -15.727 1 88.44 207 GLN B C 1
ATOM 7340 O O . GLN B 1 207 ? -3.85 -21.844 -15.5 1 88.44 207 GLN B O 1
ATOM 7345 N N . ILE B 1 208 ? -5.113 -23.312 -16.531 1 87.94 208 ILE B N 1
ATOM 7346 C CA . ILE B 1 208 ? -5.824 -22.281 -17.281 1 87.94 208 ILE B CA 1
ATOM 7347 C C . ILE B 1 208 ? -6.672 -21.453 -16.328 1 87.94 208 ILE B C 1
ATOM 7349 O O . ILE B 1 208 ? -6.73 -20.219 -16.438 1 87.94 208 ILE B O 1
ATOM 7353 N N . PHE B 1 209 ? -7.23 -22.078 -15.336 1 89.75 209 PHE B N 1
ATOM 7354 C CA . PHE B 1 209 ? -8.148 -21.391 -14.43 1 89.75 209 PHE B CA 1
ATOM 7355 C C . PHE B 1 209 ? -7.395 -20.781 -13.25 1 89.75 209 PHE B C 1
ATOM 7357 O O . PHE B 1 209 ? -7.887 -19.859 -12.594 1 89.75 209 PHE B O 1
ATOM 7364 N N . LEU B 1 210 ? -6.266 -21.266 -12.945 1 86.88 210 LEU B N 1
ATOM 7365 C CA . LEU B 1 210 ? -5.551 -20.828 -11.75 1 86.88 210 LEU B CA 1
ATOM 7366 C C . LEU B 1 210 ? -4.82 -19.516 -11.984 1 86.88 210 LEU B C 1
ATOM 7368 O O . LEU B 1 210 ? -4.031 -19.406 -12.922 1 86.88 210 LEU B O 1
ATOM 7372 N N . SER B 1 211 ? -5.207 -18.531 -11.266 1 84.25 211 SER B N 1
ATOM 7373 C CA . SER B 1 211 ? -4.527 -17.234 -11.242 1 84.25 211 SER B CA 1
ATOM 7374 C C . SER B 1 211 ? -4.188 -16.812 -9.82 1 84.25 211 SER B C 1
ATOM 7376 O O . SER B 1 211 ? -4.555 -17.5 -8.859 1 84.25 211 SER B O 1
ATOM 7378 N N . PHE B 1 212 ? -3.316 -15.82 -9.703 1 82.62 212 PHE B N 1
ATOM 7379 C CA . PHE B 1 212 ? -2.961 -15.336 -8.375 1 82.62 212 PHE B CA 1
ATOM 7380 C C . PHE B 1 212 ? -3.299 -13.852 -8.234 1 82.62 212 PHE B C 1
ATOM 7382 O O . PHE B 1 212 ? -3.121 -13.078 -9.18 1 82.62 212 PHE B O 1
ATOM 7389 N N . GLN B 1 213 ? -3.879 -13.555 -7.098 1 81.56 213 GLN B N 1
ATOM 7390 C CA . GLN B 1 213 ? -4.195 -12.172 -6.754 1 81.56 213 GLN B CA 1
ATOM 7391 C C . GLN B 1 213 ? -3.541 -11.766 -5.438 1 81.56 213 GLN B C 1
ATOM 7393 O O . GLN B 1 213 ? -3.361 -12.594 -4.547 1 81.56 213 GLN B O 1
ATOM 7398 N N . THR B 1 214 ? -3.178 -10.508 -5.414 1 81.94 214 THR B N 1
ATOM 7399 C CA . THR B 1 214 ? -2.586 -10.008 -4.18 1 81.94 214 THR B CA 1
ATOM 7400 C C . THR B 1 214 ? -3.646 -9.359 -3.297 1 81.94 214 THR B C 1
ATOM 7402 O O . THR B 1 214 ? -4.422 -8.523 -3.764 1 81.94 214 THR B O 1
ATOM 7405 N N . ILE B 1 215 ? -3.705 -9.758 -2.096 1 80.25 215 ILE B N 1
ATOM 7406 C CA . ILE B 1 215 ? -4.648 -9.172 -1.15 1 80.25 215 ILE B CA 1
ATOM 7407 C C . ILE B 1 215 ? -3.889 -8.594 0.044 1 80.25 215 ILE B C 1
ATOM 7409 O O . ILE B 1 215 ? -2.732 -8.953 0.283 1 80.25 215 ILE B O 1
ATOM 7413 N N . LYS B 1 216 ? -4.574 -7.629 0.666 1 79.56 216 LYS B N 1
ATOM 7414 C CA . LYS B 1 216 ? -4.016 -7.059 1.889 1 79.56 216 LYS B CA 1
ATOM 7415 C C . LYS B 1 216 ? -4.516 -7.805 3.121 1 79.56 216 LYS B C 1
ATOM 7417 O O . LYS B 1 216 ? -5.719 -8.023 3.275 1 79.56 216 LYS B O 1
ATOM 7422 N N . ARG B 1 217 ? -3.559 -8.234 3.918 1 77.31 217 ARG B N 1
ATOM 7423 C CA . ARG B 1 217 ? -3.932 -8.906 5.164 1 77.31 217 ARG B CA 1
ATOM 7424 C C . ARG B 1 217 ? -3.633 -8.023 6.367 1 77.31 217 ARG B C 1
ATOM 7426 O O . ARG B 1 217 ? -2.721 -7.191 6.328 1 77.31 217 ARG B O 1
ATOM 7433 N N . THR B 1 218 ? -4.398 -8.273 7.41 1 75.5 218 THR B N 1
ATOM 7434 C CA . THR B 1 218 ? -4.168 -7.531 8.648 1 75.5 218 THR B CA 1
ATOM 7435 C C . THR B 1 218 ? -2.846 -7.945 9.289 1 75.5 218 THR B C 1
ATOM 7437 O O . THR B 1 218 ? -2.473 -9.117 9.258 1 75.5 218 THR B O 1
ATOM 7440 N N . THR B 1 219 ? -1.968 -7.105 9.664 1 65.5 219 THR B N 1
ATOM 7441 C CA . THR B 1 219 ? -0.672 -7.367 10.281 1 65.5 219 THR B CA 1
ATOM 7442 C C . THR B 1 219 ? -0.824 -7.598 11.781 1 65.5 219 THR B C 1
ATOM 7444 O O . THR B 1 219 ? 0.072 -8.148 12.422 1 65.5 219 THR B O 1
ATOM 7447 N N . GLY B 1 220 ? -1.83 -7.305 12.359 1 65.06 220 GLY B N 1
ATOM 7448 C CA . GLY B 1 220 ? -2.098 -7.387 13.789 1 65.06 220 GLY B CA 1
ATOM 7449 C C . GLY B 1 220 ? -3.213 -6.461 14.242 1 65.06 220 GLY B C 1
ATOM 7450 O O . GLY B 1 220 ? -4.195 -6.27 13.523 1 65.06 220 GLY B O 1
ATOM 7451 N N . LEU B 1 221 ? -2.945 -6.078 15.516 1 62.69 221 LEU B N 1
ATOM 7452 C CA . LEU B 1 221 ? -3.885 -5.086 16.031 1 62.69 221 LEU B CA 1
ATOM 7453 C C . LEU B 1 221 ? -3.648 -3.727 15.383 1 62.69 221 LEU B C 1
ATOM 7455 O O . LEU B 1 221 ? -2.504 -3.342 15.141 1 62.69 221 LEU B O 1
ATOM 7459 N N . PRO B 1 222 ? -4.738 -3.148 15.023 1 69.12 222 PRO B N 1
ATOM 7460 C CA . PRO B 1 222 ? -4.551 -1.808 14.469 1 69.12 222 PRO B CA 1
ATOM 7461 C C . PRO B 1 222 ? -3.723 -0.901 15.375 1 69.12 222 PRO B C 1
ATOM 7463 O O . PRO B 1 222 ? -3.797 -1.015 16.609 1 69.12 222 PRO B O 1
ATOM 7466 N N . VAL B 1 223 ? -2.959 -0.144 14.812 1 66.19 223 VAL B N 1
ATOM 7467 C CA . VAL B 1 223 ? -2.104 0.79 15.531 1 66.19 223 VAL B CA 1
ATOM 7468 C C . VAL B 1 223 ? -2.842 2.109 15.75 1 66.19 223 VAL B C 1
ATOM 7470 O O . VAL B 1 223 ? -3.52 2.602 14.844 1 66.19 223 VAL B O 1
ATOM 7473 N N . ASP B 1 224 ? -2.717 2.605 16.938 1 69.19 224 ASP B N 1
ATOM 7474 C CA . ASP B 1 224 ? -3.354 3.887 17.234 1 69.19 224 ASP B CA 1
ATOM 7475 C C . ASP B 1 224 ? -2.631 5.031 16.531 1 69.19 224 ASP B C 1
ATOM 7477 O O . ASP B 1 224 ? -1.408 5.156 16.641 1 69.19 224 ASP B O 1
ATOM 7481 N N . LEU B 1 225 ? -3.398 5.777 15.852 1 71.88 225 LEU B N 1
ATOM 7482 C CA . LEU B 1 225 ? -2.852 6.93 15.141 1 71.88 225 LEU B CA 1
ATOM 7483 C C . LEU B 1 225 ? -2.947 8.188 16 1 71.88 225 LEU B C 1
ATOM 7485 O O . LEU B 1 225 ? -1.961 8.914 16.156 1 71.88 225 LEU B O 1
ATOM 7489 N N . ALA B 1 226 ? -4.203 8.516 16.469 1 74.38 226 ALA B N 1
ATOM 7490 C CA . ALA B 1 226 ? -4.434 9.75 17.219 1 74.38 226 ALA B CA 1
ATOM 7491 C C . ALA B 1 226 ? -5.777 9.711 17.938 1 74.38 226 ALA B C 1
ATOM 7493 O O . ALA B 1 226 ? -6.641 8.891 17.609 1 74.38 226 ALA B O 1
ATOM 7494 N N . TYR B 1 227 ? -5.801 10.586 19.047 1 76.25 227 TYR B N 1
ATOM 7495 C CA . TYR B 1 227 ? -7.102 10.945 19.594 1 76.25 227 TYR B CA 1
ATOM 7496 C C . TYR B 1 227 ? -7.582 12.273 19.031 1 76.25 227 TYR B C 1
ATOM 7498 O O . TYR B 1 227 ? -6.801 13.227 18.906 1 76.25 227 TYR B O 1
ATOM 7506 N N . ILE B 1 228 ? -8.773 12.219 18.609 1 83.25 228 ILE B N 1
ATOM 7507 C CA . ILE B 1 228 ? -9.305 13.453 18.047 1 83.25 228 ILE B CA 1
ATOM 7508 C C . ILE B 1 228 ? -10.555 13.875 18.828 1 83.25 228 ILE B C 1
ATOM 7510 O O . ILE B 1 228 ? -11.133 13.078 19.562 1 83.25 228 ILE B O 1
ATOM 7514 N N . THR B 1 229 ? -10.961 15.125 18.672 1 86.62 229 THR B N 1
ATOM 7515 C CA . THR B 1 229 ? -12.07 15.711 19.406 1 86.62 229 THR B CA 1
ATOM 7516 C C . THR B 1 229 ? -13.406 15.242 18.844 1 86.62 229 THR B C 1
ATOM 7518 O O . THR B 1 229 ? -13.609 15.273 17.625 1 86.62 229 THR B O 1
ATOM 7521 N N . ASP B 1 230 ? -14.258 14.773 19.734 1 88.12 230 ASP B N 1
ATOM 7522 C CA . ASP B 1 230 ? -15.648 14.484 19.406 1 88.12 230 ASP B CA 1
ATOM 7523 C C . ASP B 1 230 ? -16.531 15.711 19.625 1 88.12 230 ASP B C 1
ATOM 7525 O O . ASP B 1 230 ? -16.188 16.594 20.391 1 88.12 230 ASP B O 1
ATOM 7529 N N . PHE B 1 231 ? -17.641 15.781 18.875 1 89.94 231 PHE B N 1
ATOM 7530 C CA . PHE B 1 231 ? -18.562 16.875 19.125 1 89.94 231 PHE B CA 1
ATOM 7531 C C . PHE B 1 231 ? -19.078 16.844 20.547 1 89.94 231 PHE B C 1
ATOM 7533 O O . PHE B 1 231 ? -19.328 17.875 21.156 1 89.94 231 PHE B O 1
ATOM 7540 N N . THR B 1 232 ? -19.188 15.656 21.094 1 85.69 232 THR B N 1
ATOM 7541 C CA . THR B 1 232 ? -19.688 15.516 22.453 1 85.69 232 THR B CA 1
ATOM 7542 C C . THR B 1 232 ? -18.641 15.992 23.469 1 85.69 232 THR B C 1
ATOM 7544 O O . THR B 1 232 ? -18.984 16.344 24.594 1 85.69 232 THR B O 1
ATOM 7547 N N . ASP B 1 233 ? -17.391 15.992 23.078 1 83.44 233 ASP B N 1
ATOM 7548 C CA . ASP B 1 233 ? -16.328 16.453 23.953 1 83.44 233 ASP B CA 1
ATOM 7549 C C . ASP B 1 233 ? -16.438 17.953 24.219 1 83.44 233 ASP B C 1
ATOM 7551 O O . ASP B 1 233 ? -15.844 18.469 25.156 1 83.44 233 ASP B O 1
ATOM 7555 N N . LEU B 1 234 ? -17.125 18.672 23.312 1 83.88 234 LEU B N 1
ATOM 7556 C CA . LEU B 1 234 ? -17.297 20.125 23.438 1 83.88 234 LEU B CA 1
ATOM 7557 C C . LEU B 1 234 ? -18.266 20.453 24.578 1 83.88 234 LEU B C 1
ATOM 7559 O O . LEU B 1 234 ? -18.328 21.609 25.016 1 83.88 234 LEU B O 1
ATOM 7563 N N . PHE B 1 235 ? -19 19.422 24.984 1 77.94 235 PHE B N 1
ATOM 7564 C CA . PHE B 1 235 ? -19.984 19.594 26.047 1 77.94 235 PHE B CA 1
ATOM 7565 C C . PHE B 1 235 ? -19.625 18.75 27.266 1 77.94 235 PHE B C 1
ATOM 7567 O O . PHE B 1 235 ? -20.281 17.75 27.562 1 77.94 235 PHE B O 1
ATOM 7574 N N . PRO B 1 236 ? -18.406 19.078 27.844 1 63.16 236 PRO B N 1
ATOM 7575 C CA . PRO B 1 236 ? -18.031 18.234 28.969 1 63.16 236 PRO B CA 1
ATOM 7576 C C . PRO B 1 236 ? -19.062 18.234 30.094 1 63.16 236 PRO B C 1
ATOM 7578 O O . PRO B 1 236 ? -19.734 19.234 30.328 1 63.16 236 PRO B O 1
ATOM 7581 N N . ALA B 1 237 ? -19.484 16.906 30.516 1 53.94 237 ALA B N 1
ATOM 7582 C CA . ALA B 1 237 ? -20.453 16.75 31.594 1 53.94 237 ALA B CA 1
ATOM 7583 C C . ALA B 1 237 ? -20.094 17.625 32.781 1 53.94 237 ALA B C 1
ATOM 7585 O O . ALA B 1 237 ? -20.969 18.109 33.5 1 53.94 237 ALA B O 1
ATOM 7586 N N . SER B 1 238 ? -18.797 17.422 33.188 1 46.03 238 SER B N 1
ATOM 7587 C CA . SER B 1 238 ? -18.469 18.141 34.406 1 46.03 238 SER B CA 1
ATOM 7588 C C . SER B 1 238 ? -18.422 19.656 34.156 1 46.03 238 SER B C 1
ATOM 7590 O O . SER B 1 238 ? -18.094 20.094 33.031 1 46.03 238 SER B O 1
ATOM 7592 N N . GLY B 1 239 ? -19.297 20.359 34.688 1 40.44 239 GLY B N 1
ATOM 7593 C CA . GLY B 1 239 ? -19.562 21.797 34.812 1 40.44 239 GLY B CA 1
ATOM 7594 C C . GLY B 1 239 ? -18.328 22.641 34.562 1 40.44 239 GLY B C 1
ATOM 7595 O O . GLY B 1 239 ? -18.234 23.75 35.094 1 40.44 239 GLY B O 1
ATOM 7596 N N . GLY B 1 240 ? -17.234 22.094 34.406 1 42.31 240 GLY B N 1
ATOM 7597 C CA . GLY B 1 240 ? -16.188 23.094 34.406 1 42.31 240 GLY B CA 1
ATOM 7598 C C . GLY B 1 240 ? -16.375 24.156 33.344 1 42.31 240 GLY B C 1
ATOM 7599 O O . GLY B 1 240 ? -15.938 23.984 32.219 1 42.31 240 GLY B O 1
ATOM 7600 N N . SER B 1 241 ? -17.484 24.766 33.375 1 44.34 241 SER B N 1
ATOM 7601 C CA . SER B 1 241 ? -17.938 25.938 32.625 1 44.34 241 SER B CA 1
ATOM 7602 C C . SER B 1 241 ? -16.828 26.953 32.469 1 44.34 241 SER B C 1
ATOM 7604 O O . SER B 1 241 ? -16.734 27.906 33.25 1 44.34 241 SER B O 1
ATOM 7606 N N . GLY B 1 242 ? -15.719 26.641 32.375 1 47.06 242 GLY B N 1
ATOM 7607 C CA . GLY B 1 242 ? -14.844 27.797 32.281 1 47.06 242 GLY B CA 1
ATOM 7608 C C . GLY B 1 242 ? -15.289 28.812 31.25 1 47.06 242 GLY B C 1
ATOM 7609 O O . GLY B 1 242 ? -15.812 28.438 30.203 1 47.06 242 GLY B O 1
ATOM 7610 N N . THR B 1 243 ? -15.922 29.891 31.781 1 51.47 243 THR B N 1
ATOM 7611 C CA . THR B 1 243 ? -16.281 31.078 31 1 51.47 243 THR B CA 1
ATOM 7612 C C . THR B 1 243 ? -15.18 31.391 29.984 1 51.47 243 THR B C 1
ATOM 7614 O O . THR B 1 243 ? -13.992 31.297 30.281 1 51.47 243 THR B O 1
ATOM 7617 N N . ASP B 1 244 ? -15.508 31.25 28.656 1 64.31 244 ASP B N 1
ATOM 7618 C CA . ASP B 1 244 ? -14.594 31.641 27.594 1 64.31 244 ASP B CA 1
ATOM 7619 C C . ASP B 1 244 ? -14.023 33.031 27.844 1 64.31 244 ASP B C 1
ATOM 7621 O O . ASP B 1 244 ? -12.828 33.281 27.656 1 64.31 244 ASP B O 1
ATOM 7625 N N . ASP B 1 245 ? -14.602 33.844 28.672 1 62.34 245 ASP B N 1
ATOM 7626 C CA . ASP B 1 245 ? -14.227 35.219 29.016 1 62.34 245 ASP B CA 1
ATOM 7627 C C . ASP B 1 245 ? -13.609 35.938 27.828 1 62.34 245 ASP B C 1
ATOM 7629 O O . ASP B 1 245 ? -12.641 36.688 27.969 1 62.34 245 ASP B O 1
ATOM 7633 N N . GLY B 1 246 ? -14.078 35.594 26.578 1 73 246 GLY B N 1
ATOM 7634 C CA . GLY B 1 246 ? -13.609 36.281 25.391 1 73 246 GLY B CA 1
ATOM 7635 C C . GLY B 1 246 ? -12.32 35.688 24.828 1 73 246 GLY B C 1
ATOM 7636 O O . GLY B 1 246 ? -11.727 36.25 23.922 1 73 246 GLY B O 1
ATOM 7637 N N . LEU B 1 247 ? -11.852 34.656 25.438 1 78.06 247 LEU B N 1
ATOM 7638 C CA . LEU B 1 247 ? -10.594 34.031 25.016 1 78.06 247 LEU B CA 1
ATOM 7639 C C . LEU B 1 247 ? -10.672 33.531 23.594 1 78.06 247 LEU B C 1
ATOM 7641 O O . LEU B 1 247 ? -9.734 33.688 22.812 1 78.06 247 LEU B O 1
ATOM 7645 N N . ASP B 1 248 ? -11.797 32.938 23.234 1 82.5 248 ASP B N 1
ATOM 7646 C CA . ASP B 1 248 ? -11.945 32.375 21.906 1 82.5 248 ASP B CA 1
ATOM 7647 C C . ASP B 1 248 ? -11.922 33.469 20.828 1 82.5 248 ASP B C 1
ATOM 7649 O O . ASP B 1 248 ? -11.242 33.312 19.812 1 82.5 248 ASP B O 1
ATOM 7653 N N . GLU B 1 249 ? -12.641 34.469 21.078 1 87.06 249 GLU B N 1
ATOM 7654 C CA . GLU B 1 249 ? -12.703 35.562 20.078 1 87.06 249 GLU B CA 1
ATOM 7655 C C . GLU B 1 249 ? -11.352 36.25 19.938 1 87.06 249 GLU B C 1
ATOM 7657 O O . GLU B 1 249 ? -10.984 36.656 18.844 1 87.06 249 GLU B O 1
ATOM 7662 N N . THR B 1 250 ? -10.711 36.406 21.062 1 86.44 250 THR B N 1
ATOM 7663 C CA . THR B 1 250 ? -9.398 37.031 21.016 1 86.44 250 THR B CA 1
ATOM 7664 C C . THR B 1 250 ? -8.406 36.156 20.25 1 86.44 250 THR B C 1
ATOM 7666 O O . THR B 1 250 ? -7.629 36.656 19.438 1 86.44 250 THR B O 1
ATOM 7669 N N . ARG B 1 251 ? -8.414 34.906 20.531 1 88.62 251 ARG B N 1
ATOM 7670 C CA . ARG B 1 251 ? -7.547 34 19.828 1 88.62 251 ARG B CA 1
ATOM 7671 C C . ARG B 1 251 ? -7.855 34 18.328 1 88.62 251 ARG B C 1
ATOM 7673 O O . ARG B 1 251 ? -6.938 33.969 17.5 1 88.62 251 ARG B O 1
ATOM 7680 N N . LEU B 1 252 ? -9.094 33.906 18.047 1 92.81 252 LEU B N 1
ATOM 7681 C CA . LEU B 1 252 ? -9.492 33.906 16.641 1 92.81 252 LEU B CA 1
ATOM 7682 C C . LEU B 1 252 ? -9.039 35.219 15.969 1 92.81 252 LEU B C 1
ATOM 7684 O O . LEU B 1 252 ? -8.602 35.188 14.82 1 92.81 252 LEU B O 1
ATOM 7688 N N . ARG B 1 253 ? -9.18 36.344 16.656 1 92.56 253 ARG B N 1
ATOM 7689 C CA . ARG B 1 253 ? -8.742 37.625 16.125 1 92.56 253 ARG B CA 1
ATOM 7690 C C . ARG B 1 253 ? -7.262 37.594 15.758 1 92.56 253 ARG B C 1
ATOM 7692 O O . ARG B 1 253 ? -6.875 38.031 14.672 1 92.56 253 ARG B O 1
ATOM 7699 N N . LEU B 1 254 ? -6.496 37.062 16.641 1 90.81 254 LEU B N 1
ATOM 7700 C CA . LEU B 1 254 ? -5.059 36.969 16.391 1 90.81 254 LEU B CA 1
ATOM 7701 C C . LEU B 1 254 ? -4.762 36.031 15.234 1 90.81 254 LEU B C 1
ATOM 7703 O O . LEU B 1 254 ? -3.881 36.281 14.422 1 90.81 254 LEU B O 1
ATOM 7707 N N . THR B 1 255 ? -5.492 34.969 15.188 1 92.38 255 THR B N 1
ATOM 7708 C CA . THR B 1 255 ? -5.324 34.031 14.094 1 92.38 255 THR B CA 1
ATOM 7709 C C . THR B 1 255 ? -5.703 34.656 12.758 1 92.38 255 THR B C 1
ATOM 7711 O O . THR B 1 255 ? -5.004 34.469 11.758 1 92.38 255 THR B O 1
ATOM 7714 N N . LEU B 1 256 ? -6.793 35.344 12.734 1 93.88 256 LEU B N 1
ATOM 7715 C CA . LEU B 1 256 ? -7.25 36 11.516 1 93.88 256 LEU B CA 1
ATOM 7716 C C . LEU B 1 256 ? -6.266 37.094 11.086 1 93.88 256 LEU B C 1
ATOM 7718 O O . LEU B 1 256 ? -6.176 37.406 9.898 1 93.88 256 LEU B O 1
ATOM 7722 N N . ALA B 1 257 ? -5.531 37.625 12.047 1 90.56 257 ALA B N 1
ATOM 7723 C CA . ALA B 1 257 ? -4.547 38.656 11.742 1 90.56 257 ALA B CA 1
ATOM 7724 C C . ALA B 1 257 ? -3.266 38.031 11.18 1 90.56 257 ALA B C 1
ATOM 7726 O O . ALA B 1 257 ? -2.637 38.594 10.289 1 90.56 257 ALA B O 1
ATOM 7727 N N . SER B 1 258 ? -2.955 36.875 11.664 1 88.12 258 SER B N 1
ATOM 7728 C CA . SER B 1 258 ? -1.66 36.312 11.32 1 88.12 258 SER B CA 1
ATOM 7729 C C . SER B 1 258 ? -1.777 35.344 10.133 1 88.12 258 SER B C 1
ATOM 7731 O O . SER B 1 258 ? -0.771 34.969 9.523 1 88.12 258 SER B O 1
ATOM 7733 N N . THR B 1 259 ? -2.971 34.969 9.758 1 86.81 259 THR B N 1
ATOM 7734 C CA . THR B 1 259 ? -3.152 33.969 8.703 1 86.81 259 THR B CA 1
ATOM 7735 C C . THR B 1 259 ? -3.109 34.625 7.332 1 86.81 259 THR B C 1
ATOM 7737 O O . THR B 1 259 ? -3.719 35.688 7.121 1 86.81 259 THR B O 1
ATOM 7740 N N . VAL B 1 260 ? -2.346 33.969 6.516 1 79.31 260 VAL B N 1
ATOM 7741 C CA . VAL B 1 260 ? -2.33 34.375 5.113 1 79.31 260 VAL B CA 1
ATOM 7742 C C . VAL B 1 260 ? -3.1 33.344 4.277 1 79.31 260 VAL B C 1
ATOM 7744 O O . VAL B 1 260 ? -3.027 32.125 4.535 1 79.31 260 VAL B O 1
ATOM 7747 N N . ASN B 1 261 ? -3.844 33.781 3.316 1 80.69 261 ASN B N 1
ATOM 7748 C CA . ASN B 1 261 ? -4.766 32.906 2.588 1 80.69 261 ASN B CA 1
ATOM 7749 C C . ASN B 1 261 ? -4.02 31.859 1.771 1 80.69 261 ASN B C 1
ATOM 7751 O O . ASN B 1 261 ? -4.594 30.844 1.386 1 80.69 261 ASN B O 1
ATOM 7755 N N . THR B 1 262 ? -2.729 32.031 1.56 1 73.06 262 THR B N 1
ATOM 7756 C CA . THR B 1 262 ? -1.971 31.078 0.764 1 73.06 262 THR B CA 1
ATOM 7757 C C . THR B 1 262 ? -1.283 30.047 1.662 1 73.06 262 THR B C 1
ATOM 7759 O O . THR B 1 262 ? -0.613 29.141 1.173 1 73.06 262 THR B O 1
ATOM 7762 N N . ASP B 1 263 ? -1.518 30.234 2.922 1 71.94 263 ASP B N 1
ATOM 7763 C CA . ASP B 1 263 ? -0.976 29.234 3.84 1 71.94 263 ASP B CA 1
ATOM 7764 C C . ASP B 1 263 ? -1.655 27.891 3.645 1 71.94 263 ASP B C 1
ATOM 7766 O O . ASP B 1 263 ? -2.883 27.812 3.555 1 71.94 263 ASP B O 1
ATOM 7770 N N . ILE B 1 264 ? -0.902 26.891 3.529 1 71.5 264 ILE B N 1
ATOM 7771 C CA . ILE B 1 264 ? -1.462 25.562 3.424 1 71.5 264 ILE B CA 1
ATOM 7772 C C . ILE B 1 264 ? -2.189 25.203 4.719 1 71.5 264 ILE B C 1
ATOM 7774 O O . ILE B 1 264 ? -1.67 25.422 5.812 1 71.5 264 ILE B O 1
ATOM 7778 N N . GLN B 1 265 ? -3.348 24.734 4.508 1 81.12 265 GLN B N 1
ATOM 7779 C CA . GLN B 1 265 ? -4.168 24.297 5.633 1 81.12 265 GLN B CA 1
ATOM 7780 C C . GLN B 1 265 ? -4.273 22.781 5.68 1 81.12 265 GLN B C 1
ATOM 7782 O O . GLN B 1 265 ? -5.137 22.188 5.023 1 81.12 265 GLN B O 1
ATOM 7787 N N . PRO B 1 266 ? -3.512 22.078 6.516 1 76.69 266 PRO B N 1
ATOM 7788 C CA . PRO B 1 266 ? -3.492 20.609 6.531 1 76.69 266 PRO B CA 1
ATOM 7789 C C . PRO B 1 266 ? -4.836 20 6.93 1 76.69 266 PRO B C 1
ATOM 7791 O O . PRO B 1 266 ? -5.121 18.844 6.602 1 76.69 266 PRO B O 1
ATOM 7794 N N . ARG B 1 267 ? -5.695 20.797 7.59 1 87.81 267 ARG B N 1
ATOM 7795 C CA . ARG B 1 267 ? -6.957 20.25 8.094 1 87.81 267 ARG B CA 1
ATOM 7796 C C . ARG B 1 267 ? -8.109 20.641 7.172 1 87.81 267 ARG B C 1
ATOM 7798 O O . ARG B 1 267 ? -9.281 20.469 7.531 1 87.81 267 ARG B O 1
ATOM 7805 N N . LEU B 1 268 ? -7.797 21.25 6.078 1 89.69 268 LEU B N 1
ATOM 7806 C CA . LEU B 1 268 ? -8.797 21.531 5.055 1 89.69 268 LEU B CA 1
ATOM 7807 C C . LEU B 1 268 ? -8.914 20.375 4.07 1 89.69 268 LEU B C 1
ATOM 7809 O O . LEU B 1 268 ? -8.008 20.156 3.26 1 89.69 268 LEU B O 1
ATOM 7813 N N . TRP B 1 269 ? -10.062 19.672 4.203 1 89.06 269 TRP B N 1
ATOM 7814 C CA . TRP B 1 269 ? -10.344 18.5 3.391 1 89.06 269 TRP B CA 1
ATOM 7815 C C . TRP B 1 269 ? -11.227 18.859 2.201 1 89.06 269 TRP B C 1
ATOM 7817 O O . TRP B 1 269 ? -11.859 19.906 2.186 1 89.06 269 TRP B O 1
ATOM 7827 N N . SER B 1 270 ? -11.133 18.047 1.227 1 86.81 270 SER B N 1
ATOM 7828 C CA . SER B 1 270 ? -12.031 18.062 0.076 1 86.81 270 SER B CA 1
ATOM 7829 C C . SER B 1 270 ? -12.539 16.672 -0.253 1 86.81 270 SER B C 1
ATOM 7831 O O . SER B 1 270 ? -11.859 15.68 0.016 1 86.81 270 SER B O 1
ATOM 7833 N N . SER B 1 271 ? -13.75 16.562 -0.712 1 80.69 271 SER B N 1
ATOM 7834 C CA . SER B 1 271 ? -14.266 15.258 -1.122 1 80.69 271 SER B CA 1
ATOM 7835 C C . SER B 1 271 ? -13.445 14.664 -2.264 1 80.69 271 SER B C 1
ATOM 7837 O O . SER B 1 271 ? -13.5 13.461 -2.52 1 80.69 271 SER B O 1
ATOM 7839 N N . SER B 1 272 ? -12.711 15.5 -2.865 1 68.88 272 SER B N 1
ATOM 7840 C CA . SER B 1 272 ? -11.898 15.039 -3.98 1 68.88 272 SER B CA 1
ATOM 7841 C C . SER B 1 272 ? -10.469 14.727 -3.531 1 68.88 272 SER B C 1
ATOM 7843 O O . SER B 1 272 ? -9.594 14.492 -4.363 1 68.88 272 SER B O 1
ATOM 7845 N N . THR B 1 273 ? -10.352 14.891 -2.283 1 62.09 273 THR B N 1
ATOM 7846 C CA . THR B 1 273 ? -9.023 14.555 -1.783 1 62.09 273 THR B CA 1
ATOM 7847 C C . THR B 1 273 ? -8.641 13.133 -2.168 1 62.09 273 THR B C 1
ATOM 7849 O O . THR B 1 273 ? -9.414 12.195 -1.955 1 62.09 273 THR B O 1
ATOM 7852 N N . GLY B 1 274 ? -7.531 12.914 -2.711 1 53.06 274 GLY B N 1
ATOM 7853 C CA . GLY B 1 274 ? -7.043 11.586 -3.061 1 53.06 274 GLY B CA 1
ATOM 7854 C C . GLY B 1 274 ? -7.484 11.133 -4.441 1 53.06 274 GLY B C 1
ATOM 7855 O O . GLY B 1 274 ? -7.195 10.008 -4.852 1 53.06 274 GLY B O 1
ATOM 7856 N N . THR B 1 275 ? -8.516 11.914 -5.004 1 46.34 275 THR B N 1
ATOM 7857 C CA . THR B 1 275 ? -9.078 11.438 -6.262 1 46.34 275 THR B CA 1
ATOM 7858 C C . THR B 1 275 ? -8.297 11.992 -7.449 1 46.34 275 THR B C 1
ATOM 7860 O O . THR B 1 275 ? -8.742 11.906 -8.594 1 46.34 275 THR B O 1
ATOM 7863 N N . VAL B 1 276 ? -7.422 12.672 -7.242 1 43.88 276 VAL B N 1
ATOM 7864 C CA . VAL B 1 276 ? -6.836 13.211 -8.469 1 43.88 276 VAL B CA 1
ATOM 7865 C C . VAL B 1 276 ? -6.469 12.07 -9.414 1 43.88 276 VAL B C 1
ATOM 7867 O O . VAL B 1 276 ? -5.699 11.18 -9.047 1 43.88 276 VAL B O 1
ATOM 7870 N N . SER B 1 277 ? -7.465 11.82 -10.211 1 41.78 277 SER B N 1
ATOM 7871 C CA . SER B 1 277 ? -7.254 10.914 -11.336 1 41.78 277 SER B CA 1
ATOM 7872 C C . SER B 1 277 ? -6.5 11.594 -12.469 1 41.78 277 SER B C 1
ATOM 7874 O O . SER B 1 277 ? -6.453 12.828 -12.539 1 41.78 277 SER B O 1
ATOM 7876 N N . ARG B 1 278 ? -5.793 10.906 -13.242 1 40.72 278 ARG B N 1
ATOM 7877 C CA . ARG B 1 278 ? -5.172 11.336 -14.484 1 40.72 278 ARG B CA 1
ATOM 7878 C C . ARG B 1 278 ? -6.102 12.242 -15.281 1 40.72 278 ARG B C 1
ATOM 7880 O O . ARG B 1 278 ? -5.645 13.148 -15.984 1 40.72 278 ARG B O 1
ATOM 7887 N N . ASP B 1 279 ? -7.195 11.852 -15.227 1 38.78 279 ASP B N 1
ATOM 7888 C CA . ASP B 1 279 ? -8.164 12.492 -16.125 1 38.78 279 ASP B CA 1
ATOM 7889 C C . ASP B 1 279 ? -8.516 13.891 -15.625 1 38.78 279 ASP B C 1
ATOM 7891 O O . ASP B 1 279 ? -9.219 14.633 -16.312 1 38.78 279 ASP B O 1
ATOM 7895 N N . ASP B 1 280 ? -8.227 14.008 -14.5 1 39.31 280 ASP B N 1
ATOM 7896 C CA . ASP B 1 280 ? -8.625 15.352 -14.07 1 39.31 280 ASP B CA 1
ATOM 7897 C C . ASP B 1 280 ? -7.633 16.406 -14.562 1 39.31 280 ASP B C 1
ATOM 7899 O O . ASP B 1 280 ? -7.633 17.531 -14.086 1 39.31 280 ASP B O 1
ATOM 7903 N N . LYS B 1 281 ? -6.703 15.961 -15.312 1 35.72 281 LYS B N 1
ATOM 7904 C CA . LYS B 1 281 ? -5.875 16.953 -16 1 35.72 281 LYS B CA 1
ATOM 7905 C C . LYS B 1 281 ? -6.738 17.922 -16.797 1 35.72 281 LYS B C 1
ATOM 7907 O O . LYS B 1 281 ? -7.395 17.531 -17.766 1 35.72 281 LYS B O 1
ATOM 7912 N N . THR B 1 282 ? -7.461 18.734 -16.062 1 32.62 282 THR B N 1
ATOM 7913 C CA . THR B 1 282 ? -7.91 19.797 -16.969 1 32.62 282 THR B CA 1
ATOM 7914 C C . THR B 1 282 ? -6.734 20.641 -17.422 1 32.62 282 THR B C 1
ATOM 7916 O O . THR B 1 282 ? -5.934 21.109 -16.609 1 32.62 282 THR B O 1
ATOM 7919 N N . GLY B 1 283 ? -6.641 21.016 -18.969 1 30.39 283 GLY B N 1
ATOM 7920 C CA . GLY B 1 283 ? -5.805 21.734 -19.922 1 30.39 283 GLY B CA 1
ATOM 7921 C C . GLY B 1 283 ? -4.32 21.562 -19.656 1 30.39 283 GLY B C 1
ATOM 7922 O O . GLY B 1 283 ? -3.914 20.656 -18.906 1 30.39 283 GLY B O 1
ATOM 7923 N N . ASP B 1 284 ? -3.482 22.516 -20.562 1 31.67 284 ASP B N 1
ATOM 7924 C CA . ASP B 1 284 ? -2.039 22.734 -20.594 1 31.67 284 ASP B CA 1
ATOM 7925 C C . ASP B 1 284 ? -1.459 22.812 -19.188 1 31.67 284 ASP B C 1
ATOM 7927 O O . ASP B 1 284 ? -0.25 22.984 -19.016 1 31.67 284 ASP B O 1
ATOM 7931 N N . MET B 1 285 ? -2.209 23.609 -18.484 1 30.55 285 MET B N 1
ATOM 7932 C CA . MET B 1 285 ? -1.654 24.094 -17.219 1 30.55 285 MET B CA 1
ATOM 7933 C C . MET B 1 285 ? -1.4 22.938 -16.266 1 30.55 285 MET B C 1
ATOM 7935 O O . MET B 1 285 ? -2.211 22.016 -16.156 1 30.55 285 MET B O 1
ATOM 7939 N N . SER B 1 286 ? -0.115 22.688 -16.062 1 31.09 286 SER B N 1
ATOM 7940 C CA . SER B 1 286 ? 0.387 22 -14.883 1 31.09 286 SER B CA 1
ATOM 7941 C C . SER B 1 286 ? -0.647 22 -13.758 1 31.09 286 SER B C 1
ATOM 7943 O O . SER B 1 286 ? -1.41 22.953 -13.617 1 31.09 286 SER B O 1
ATOM 7945 N N . TYR B 1 287 ? -1.277 21.094 -13.68 1 33.56 287 TYR B N 1
ATOM 7946 C CA . TYR B 1 287 ? -2.072 21.188 -12.461 1 33.56 287 TYR B CA 1
ATOM 7947 C C . TYR B 1 287 ? -1.516 22.25 -11.516 1 33.56 287 TYR B C 1
ATOM 7949 O O . TYR B 1 287 ? -0.298 22.375 -11.367 1 33.56 287 TYR B O 1
ATOM 7957 N N . SER B 1 288 ? -1.997 23.5 -11.648 1 33.94 288 SER B N 1
ATOM 7958 C CA . SER B 1 288 ? -1.503 24.359 -10.578 1 33.94 288 SER B CA 1
ATOM 7959 C C . SER B 1 288 ? -1.087 23.531 -9.359 1 33.94 288 SER B C 1
ATOM 7961 O O . SER B 1 288 ? -1.799 22.609 -8.953 1 33.94 288 SER B O 1
ATOM 7963 N N . PRO B 1 289 ? 0.22 23.312 -9.203 1 35.78 289 PRO B N 1
ATOM 7964 C CA . PRO B 1 289 ? 0.779 22.75 -7.977 1 35.78 289 PRO B CA 1
ATOM 7965 C C . PRO B 1 289 ? -0.172 22.844 -6.785 1 35.78 289 PRO B C 1
ATOM 7967 O O . PRO B 1 289 ? -0.01 22.125 -5.797 1 35.78 289 PRO B O 1
ATOM 7970 N N . PHE B 1 290 ? -0.902 23.906 -6.781 1 35.66 290 PHE B N 1
ATOM 7971 C CA . PHE B 1 290 ? -1.819 24.203 -5.688 1 35.66 290 PHE B CA 1
ATOM 7972 C C . PHE B 1 290 ? -2.955 23.188 -5.641 1 35.66 290 PHE B C 1
ATOM 7974 O O . PHE B 1 290 ? -3.545 22.953 -4.582 1 35.66 290 PHE B O 1
ATOM 7981 N N . GLN B 1 291 ? -3.355 22.797 -6.883 1 36.59 291 GLN B N 1
ATOM 7982 C CA . GLN B 1 291 ? -4.512 21.906 -6.871 1 36.59 291 GLN B CA 1
ATOM 7983 C C . GLN B 1 291 ? -4.102 20.469 -6.562 1 36.59 291 GLN B C 1
ATOM 7985 O O . GLN B 1 291 ? -4.91 19.547 -6.688 1 36.59 291 GLN B O 1
ATOM 7990 N N . THR B 1 292 ? -2.848 20.25 -6.66 1 40.09 292 THR B N 1
ATOM 7991 C CA . THR B 1 292 ? -2.643 18.875 -6.23 1 40.09 292 THR B CA 1
ATOM 7992 C C . THR B 1 292 ? -3.199 18.672 -4.824 1 40.09 292 THR B C 1
ATOM 7994 O O . THR B 1 292 ? -2.998 19.5 -3.938 1 40.09 292 THR B O 1
ATOM 7997 N N . LYS B 1 293 ? -4.363 17.953 -4.73 1 47.5 293 LYS B N 1
ATOM 7998 C CA . LYS B 1 293 ? -5.484 17.641 -3.85 1 47.5 293 LYS B CA 1
ATOM 7999 C C . LYS B 1 293 ? -5 17.328 -2.434 1 47.5 293 LYS B C 1
ATOM 8001 O O . LYS B 1 293 ? -5.805 17.234 -1.506 1 47.5 293 LYS B O 1
ATOM 8006 N N . SER B 1 294 ? -3.666 17.281 -2.264 1 53.53 294 SER B N 1
ATOM 8007 C CA . SER B 1 294 ? -3.473 16.844 -0.888 1 53.53 294 SER B CA 1
ATOM 8008 C C . SER B 1 294 ? -3.295 18.016 0.06 1 53.53 294 SER B C 1
ATOM 8010 O O . SER B 1 294 ? -3.395 17.859 1.278 1 53.53 294 SER B O 1
ATOM 8012 N N . GLN B 1 295 ? -3.002 19.297 -0.615 1 63.19 295 GLN B N 1
ATOM 8013 C CA . GLN B 1 295 ? -2.883 20.422 0.312 1 63.19 295 GLN B CA 1
ATOM 8014 C C . GLN B 1 295 ? -3.713 21.609 -0.156 1 63.19 295 GLN B C 1
ATOM 8016 O O . GLN B 1 295 ? -3.59 22.047 -1.303 1 63.19 295 GLN B O 1
ATOM 8021 N N . ASN B 1 296 ? -4.672 22 0.536 1 73.12 296 ASN B N 1
ATOM 8022 C CA . ASN B 1 296 ? -5.582 23.094 0.232 1 73.12 296 ASN B CA 1
ATOM 8023 C C . ASN B 1 296 ? -5.223 24.359 1.015 1 73.12 296 ASN B C 1
ATOM 8025 O O . ASN B 1 296 ? -4.645 24.266 2.1 1 73.12 296 ASN B O 1
ATOM 8029 N N . THR B 1 297 ? -5.398 25.438 0.347 1 77.94 297 THR B N 1
ATOM 8030 C CA . THR B 1 297 ? -5.227 26.734 0.996 1 77.94 297 THR B CA 1
ATOM 8031 C C . THR B 1 297 ? -6.562 27.453 1.115 1 77.94 297 THR B C 1
ATOM 8033 O O . THR B 1 297 ? -7.582 26.984 0.614 1 77.94 297 THR B O 1
ATOM 8036 N N . LEU B 1 298 ? -6.484 28.609 1.753 1 86.31 298 LEU B N 1
ATOM 8037 C CA . LEU B 1 298 ? -7.703 29.375 1.983 1 86.31 298 LEU B CA 1
ATOM 8038 C C . LEU B 1 298 ? -7.945 30.359 0.844 1 86.31 298 LEU B C 1
ATOM 8040 O O . LEU B 1 298 ? -9.008 30.984 0.771 1 86.31 298 LEU B O 1
ATOM 8044 N N . ALA B 1 299 ? -7.039 30.469 -0.074 1 77.25 299 ALA B N 1
ATOM 8045 C CA . ALA B 1 299 ? -7.121 31.469 -1.13 1 77.25 299 ALA B CA 1
ATOM 8046 C C . ALA B 1 299 ? -8.359 31.266 -1.997 1 77.25 299 ALA B C 1
ATOM 8048 O O . ALA B 1 299 ? -9.008 32.219 -2.416 1 77.25 299 ALA B O 1
ATOM 8049 N N . ASN B 1 300 ? -8.719 30.016 -2.252 1 78.44 300 ASN B N 1
ATOM 8050 C CA . ASN B 1 300 ? -9.891 29.703 -3.064 1 78.44 300 ASN B CA 1
ATOM 8051 C C . ASN B 1 300 ? -10.695 28.547 -2.473 1 78.44 300 ASN B C 1
ATOM 8053 O O . ASN B 1 300 ? -11 27.578 -3.17 1 78.44 300 ASN B O 1
ATOM 8057 N N . ILE B 1 301 ? -11.031 28.734 -1.276 1 86.5 301 ILE B N 1
ATOM 8058 C CA . ILE B 1 301 ? -11.734 27.672 -0.557 1 86.5 301 ILE B CA 1
ATOM 8059 C C . ILE B 1 301 ? -13.094 27.422 -1.198 1 86.5 301 ILE B C 1
ATOM 8061 O O . ILE B 1 301 ? -13.602 26.297 -1.192 1 86.5 301 ILE B O 1
ATOM 8065 N N . THR B 1 302 ? -13.711 28.406 -1.881 1 84.31 302 THR B N 1
ATOM 8066 C CA . THR B 1 302 ? -15.039 28.281 -2.461 1 84.31 302 THR B CA 1
ATOM 8067 C C . THR B 1 302 ? -15 27.469 -3.75 1 84.31 302 THR B C 1
ATOM 8069 O O . THR B 1 302 ? -16.031 26.984 -4.219 1 84.31 302 THR B O 1
ATOM 8072 N N . THR B 1 303 ? -13.836 27.281 -4.273 1 78.44 303 THR B N 1
ATOM 8073 C CA . THR B 1 303 ? -13.719 26.516 -5.512 1 78.44 303 THR B CA 1
ATOM 8074 C C . THR B 1 303 ? -13.383 25.062 -5.219 1 78.44 303 THR B C 1
ATOM 8076 O O . THR B 1 303 ? -13.414 24.219 -6.117 1 78.44 303 THR B O 1
ATOM 8079 N N . ILE B 1 304 ? -13.031 24.828 -3.98 1 81.75 304 ILE B N 1
ATOM 8080 C CA . ILE B 1 304 ? -12.742 23.469 -3.576 1 81.75 304 ILE B CA 1
ATOM 8081 C C . ILE B 1 304 ? -14.039 22.656 -3.523 1 81.75 304 ILE B C 1
ATOM 8083 O O . ILE B 1 304 ? -15.07 23.156 -3.055 1 81.75 304 ILE B O 1
ATOM 8087 N N . ALA B 1 305 ? -13.938 21.469 -4.035 1 82.38 305 ALA B N 1
ATOM 8088 C CA . ALA B 1 305 ? -15.117 20.609 -4 1 82.38 305 ALA B CA 1
ATOM 8089 C C . ALA B 1 305 ? -15.445 20.188 -2.57 1 82.38 305 ALA B C 1
ATOM 8091 O O . ALA B 1 305 ? -14.664 19.5 -1.928 1 82.38 305 ALA B O 1
ATOM 8092 N N . ASP B 1 306 ? -16.516 20.578 -2.086 1 89.06 306 ASP B N 1
ATOM 8093 C CA . ASP B 1 306 ? -17.016 20.188 -0.771 1 89.06 306 ASP B CA 1
ATOM 8094 C C . ASP B 1 306 ? -15.938 20.359 0.298 1 89.06 306 ASP B C 1
ATOM 8096 O O . ASP B 1 306 ? -15.531 19.391 0.938 1 89.06 306 ASP B O 1
ATOM 8100 N N . PRO B 1 307 ? -15.484 21.625 0.435 1 91.81 307 PRO B N 1
ATOM 8101 C CA . PRO B 1 307 ? -14.461 21.859 1.459 1 91.81 307 PRO B CA 1
ATOM 8102 C C . PRO B 1 307 ? -15 21.688 2.877 1 91.81 307 PRO B C 1
ATOM 8104 O O . PRO B 1 307 ? -16.109 22.141 3.182 1 91.81 307 PRO B O 1
ATOM 8107 N N . PHE B 1 308 ? -14.227 20.938 3.699 1 94.56 308 PHE B N 1
ATOM 8108 C CA . PHE B 1 308 ? -14.648 20.812 5.09 1 94.56 308 PHE B CA 1
ATOM 8109 C C . PHE B 1 308 ? -13.438 20.703 6.012 1 94.56 308 PHE B C 1
ATOM 8111 O O . PHE B 1 308 ? -12.328 20.406 5.559 1 94.56 308 PHE B O 1
ATOM 8118 N N . TRP B 1 309 ? -13.648 21.031 7.238 1 95.19 309 TRP B N 1
ATOM 8119 C CA . TRP B 1 309 ? -12.648 20.891 8.289 1 95.19 309 TRP B CA 1
ATOM 8120 C C . TRP B 1 309 ? -12.703 19.5 8.922 1 95.19 309 TRP B C 1
ATOM 8122 O O . TRP B 1 309 ? -13.781 18.984 9.195 1 95.19 309 TRP B O 1
ATOM 8132 N N . ALA B 1 310 ? -11.531 18.938 9.133 1 92.5 310 ALA B N 1
ATOM 8133 C CA . ALA B 1 310 ? -11.344 17.766 9.977 1 92.5 310 ALA B CA 1
ATOM 8134 C C . ALA B 1 310 ? -10.016 17.828 10.719 1 92.5 310 ALA B C 1
ATOM 8136 O O . ALA B 1 310 ? -9.055 18.422 10.234 1 92.5 310 ALA B O 1
ATOM 8137 N N . GLU B 1 311 ? -10 17.203 11.812 1 88.19 311 GLU B N 1
ATOM 8138 C CA . GLU B 1 311 ? -8.867 17.375 12.711 1 88.19 311 GLU B CA 1
ATOM 8139 C C . GLU B 1 311 ? -7.605 16.734 12.133 1 88.19 311 GLU B C 1
ATOM 8141 O O . GLU B 1 311 ? -6.508 17.281 12.273 1 88.19 311 GLU B O 1
ATOM 8146 N N . LEU B 1 312 ? -7.781 15.602 11.531 1 83.75 312 LEU B N 1
ATOM 8147 C CA . LEU B 1 312 ? -6.625 14.906 10.969 1 83.75 312 LEU B CA 1
ATOM 8148 C C . LEU B 1 312 ? -6.199 15.539 9.648 1 83.75 312 LEU B C 1
ATOM 8150 O O . LEU B 1 312 ? -7.035 16.078 8.914 1 83.75 312 LEU B O 1
ATOM 8154 N N . PRO B 1 313 ? -4.898 15.453 9.352 1 79.25 313 PRO B N 1
ATOM 8155 C CA . PRO B 1 313 ? -4.449 16 8.062 1 79.25 313 PRO B CA 1
ATOM 8156 C C . PRO B 1 313 ? -5.152 15.359 6.871 1 79.25 313 PRO B C 1
ATOM 8158 O O . PRO B 1 313 ? -5.398 14.156 6.871 1 79.25 313 PRO B O 1
ATOM 8161 N N . SER B 1 314 ? -5.395 16.25 5.926 1 80.62 314 SER B N 1
ATOM 8162 C CA . SER B 1 314 ? -6.066 15.797 4.715 1 80.62 314 SER B CA 1
ATOM 8163 C C . SER B 1 314 ? -5.285 14.68 4.035 1 80.62 314 SER B C 1
ATOM 8165 O O . SER B 1 314 ? -4.059 14.742 3.939 1 80.62 314 SER B O 1
ATOM 8167 N N . GLY B 1 315 ? -6.023 13.57 3.697 1 74.56 315 GLY B N 1
ATOM 8168 C CA . GLY B 1 315 ? -5.383 12.453 3.018 1 74.56 315 GLY B CA 1
ATOM 8169 C C . GLY B 1 315 ? -5.043 11.305 3.949 1 74.56 315 GLY B C 1
ATOM 8170 O O . GLY B 1 315 ? -4.562 10.258 3.504 1 74.56 315 GLY B O 1
ATOM 8171 N N . THR B 1 316 ? -5.285 11.531 5.254 1 79.25 316 THR B N 1
ATOM 8172 C CA . THR B 1 316 ? -5.051 10.453 6.203 1 79.25 316 THR B CA 1
ATOM 8173 C C . THR B 1 316 ? -5.832 9.203 5.805 1 79.25 316 THR B C 1
ATOM 8175 O O . THR B 1 316 ? -7.039 9.273 5.562 1 79.25 316 THR B O 1
ATOM 8178 N N . ASN B 1 317 ? -5.109 8.172 5.648 1 81.38 317 ASN B N 1
ATOM 8179 C CA . ASN B 1 317 ? -5.672 6.887 5.258 1 81.38 317 ASN B CA 1
ATOM 8180 C C . ASN B 1 317 ? -5.508 5.848 6.367 1 81.38 317 ASN B C 1
ATOM 8182 O O . ASN B 1 317 ? -4.434 5.734 6.965 1 81.38 317 ASN B O 1
ATOM 8186 N N . THR B 1 318 ? -6.59 5.043 6.617 1 82.81 318 THR B N 1
ATOM 8187 C CA . THR B 1 318 ? -6.543 4.113 7.738 1 82.81 318 THR B CA 1
ATOM 8188 C C . THR B 1 318 ? -6.379 2.678 7.242 1 82.81 318 THR B C 1
ATOM 8190 O O . THR B 1 318 ? -6.512 1.729 8.016 1 82.81 318 THR B O 1
ATOM 8193 N N . GLY B 1 319 ? -6.234 2.512 5.977 1 82.25 319 GLY B N 1
ATOM 8194 C CA . GLY B 1 319 ? -5.918 1.216 5.398 1 82.25 319 GLY B CA 1
ATOM 8195 C C . GLY B 1 319 ? -7.055 0.22 5.5 1 82.25 319 GLY B C 1
ATOM 8196 O O . GLY B 1 319 ? -8.156 0.477 5.012 1 82.25 319 GLY B O 1
ATOM 8197 N N . LEU B 1 320 ? -6.926 -0.799 6.387 1 79.19 320 LEU B N 1
ATOM 8198 C CA . LEU B 1 320 ? -7.875 -1.905 6.473 1 79.19 320 LEU B CA 1
ATOM 8199 C C . LEU B 1 320 ? -8.984 -1.595 7.477 1 79.19 320 LEU B C 1
ATOM 8201 O O . LEU B 1 320 ? -10.008 -2.271 7.496 1 79.19 320 LEU B O 1
ATOM 8205 N N . VAL B 1 321 ? -8.75 -0.575 8.25 1 82.25 321 VAL B N 1
ATOM 8206 C CA . VAL B 1 321 ? -9.688 -0.312 9.336 1 82.25 321 VAL B CA 1
ATOM 8207 C C . VAL B 1 321 ? -10.625 0.823 8.945 1 82.25 321 VAL B C 1
ATOM 8209 O O . VAL B 1 321 ? -10.188 1.853 8.43 1 82.25 321 VAL B O 1
ATOM 8212 N N . ARG B 1 322 ? -11.859 0.617 9.18 1 85.5 322 ARG B N 1
ATOM 8213 C CA . ARG B 1 322 ? -12.852 1.664 8.961 1 85.5 322 ARG B CA 1
ATOM 8214 C C . ARG B 1 322 ? -12.945 2.592 10.164 1 85.5 322 ARG B C 1
ATOM 8216 O O . ARG B 1 322 ? -13.203 2.143 11.281 1 85.5 322 ARG B O 1
ATOM 8223 N N . GLN B 1 323 ? -12.609 3.777 9.922 1 88.38 323 GLN B N 1
ATOM 8224 C CA . GLN B 1 323 ? -12.648 4.781 10.984 1 88.38 323 GLN B CA 1
ATOM 8225 C C . GLN B 1 323 ? -13.484 5.988 10.57 1 88.38 323 GLN B C 1
ATOM 8227 O O . GLN B 1 323 ? -13.641 6.262 9.375 1 88.38 323 GLN B O 1
ATOM 8232 N N . PHE B 1 324 ? -14.031 6.633 11.562 1 92.44 324 PHE B N 1
ATOM 8233 C CA . PHE B 1 324 ? -14.852 7.812 11.344 1 92.44 324 PHE B CA 1
ATOM 8234 C C . PHE B 1 324 ? -14.312 9.008 12.117 1 92.44 324 PHE B C 1
ATOM 8236 O O . PHE B 1 324 ? -13.766 8.852 13.203 1 92.44 324 PHE B O 1
ATOM 8243 N N . ALA B 1 325 ? -14.422 10.203 11.594 1 92.75 325 ALA B N 1
ATOM 8244 C CA . ALA B 1 325 ? -13.953 11.438 12.219 1 92.75 325 ALA B CA 1
ATOM 8245 C C . ALA B 1 325 ? -14.984 12.555 12.062 1 92.75 325 ALA B C 1
ATOM 8247 O O . ALA B 1 325 ? -15.758 12.562 11.102 1 92.75 325 ALA B O 1
ATOM 8248 N N . PRO B 1 326 ? -14.977 13.492 12.977 1 93.69 326 PRO B N 1
ATOM 8249 C CA . PRO B 1 326 ? -15.836 14.664 12.836 1 93.69 326 PRO B CA 1
ATOM 8250 C C . PRO B 1 326 ? -15.438 15.562 11.664 1 93.69 326 PRO B C 1
ATOM 8252 O O . PRO B 1 326 ? -14.242 15.742 11.406 1 93.69 326 PRO B O 1
ATOM 8255 N N . ARG B 1 327 ? -16.438 16.109 10.977 1 95.88 327 ARG B N 1
ATOM 8256 C CA . ARG B 1 327 ? -16.172 17.109 9.938 1 95.88 327 ARG B CA 1
ATOM 8257 C C . ARG B 1 327 ? -17.125 18.281 10.055 1 95.88 327 ARG B C 1
ATOM 8259 O O . ARG B 1 327 ? -18.25 18.141 10.562 1 95.88 327 ARG B O 1
ATOM 8266 N N . ILE B 1 328 ? -16.703 19.469 9.641 1 97.19 328 ILE B N 1
ATOM 8267 C CA . ILE B 1 328 ? -17.516 20.688 9.672 1 97.19 328 ILE B CA 1
ATOM 8268 C C . ILE B 1 328 ? -17.453 21.375 8.312 1 97.19 328 ILE B C 1
ATOM 8270 O O . ILE B 1 328 ? -16.375 21.641 7.785 1 97.19 328 ILE B O 1
ATOM 8274 N N . ASN B 1 329 ? -18.672 21.641 7.758 1 96.31 329 ASN B N 1
ATOM 8275 C CA . ASN B 1 329 ? -18.828 22.406 6.523 1 96.31 329 ASN B CA 1
ATOM 8276 C C . ASN B 1 329 ? -19.375 23.797 6.797 1 96.31 329 ASN B C 1
ATOM 8278 O O . ASN B 1 329 ? -20.328 23.953 7.574 1 96.31 329 ASN B O 1
ATOM 8282 N N . SER B 1 330 ? -18.672 24.797 6.238 1 97.5 330 SER B N 1
ATOM 8283 C CA . SER B 1 330 ? -19.203 26.156 6.328 1 97.5 330 SER B CA 1
ATOM 8284 C C . SER B 1 330 ? -19.234 26.828 4.961 1 97.5 330 SER B C 1
ATOM 8286 O O . SER B 1 330 ? -18.297 26.672 4.168 1 97.5 330 SER B O 1
ATOM 8288 N N . THR B 1 331 ? -20.328 27.484 4.691 1 96.19 331 THR B N 1
ATOM 8289 C CA . THR B 1 331 ? -20.484 28.25 3.455 1 96.19 331 THR B CA 1
ATOM 8290 C C . THR B 1 331 ? -21.094 29.609 3.734 1 96.19 331 THR B C 1
ATOM 8292 O O . THR B 1 331 ? -22.125 29.719 4.395 1 96.19 331 THR B O 1
ATOM 8295 N N . ALA B 1 332 ? -20.422 30.641 3.207 1 97.31 332 ALA B N 1
ATOM 8296 C CA . ALA B 1 332 ? -20.875 32 3.412 1 97.31 332 ALA B CA 1
ATOM 8297 C C . ALA B 1 332 ? -21.547 32.562 2.152 1 97.31 332 ALA B C 1
ATOM 8299 O O . ALA B 1 332 ? -21.094 32.312 1.037 1 97.31 332 ALA B O 1
ATOM 8300 N N . ILE B 1 333 ? -22.656 33.188 2.318 1 95.38 333 ILE B N 1
ATOM 8301 C CA . ILE B 1 333 ? -23.344 33.938 1.261 1 95.38 333 ILE B CA 1
ATOM 8302 C C . ILE B 1 333 ? -23.469 35.406 1.645 1 95.38 333 ILE B C 1
ATOM 8304 O O . ILE B 1 333 ? -23.969 35.719 2.727 1 95.38 333 ILE B O 1
ATOM 8308 N N . TRP B 1 334 ? -22.891 36.25 0.856 1 93.75 334 TRP B N 1
ATOM 8309 C CA . TRP B 1 334 ? -22.906 37.688 1.091 1 93.75 334 TRP B CA 1
ATOM 8310 C C . TRP B 1 334 ? -23.766 38.406 0.059 1 93.75 334 TRP B C 1
ATOM 8312 O O . TRP B 1 334 ? -23.594 38.219 -1.146 1 93.75 334 TRP B O 1
ATOM 8322 N N . GLU B 1 335 ? -24.734 39.219 0.502 1 89.12 335 GLU B N 1
ATOM 8323 C CA . GLU B 1 335 ? -25.641 39.906 -0.398 1 89.12 335 GLU B CA 1
ATOM 8324 C C . GLU B 1 335 ? -25.922 41.344 0.084 1 89.12 335 GLU B C 1
ATOM 8326 O O . GLU B 1 335 ? -25.688 41.656 1.252 1 89.12 335 GLU B O 1
ATOM 8331 N N . ASN B 1 336 ? -26.281 42.062 -0.914 1 86.12 336 ASN B N 1
ATOM 8332 C CA . ASN B 1 336 ? -26.766 43.406 -0.567 1 86.12 336 ASN B CA 1
ATOM 8333 C C . ASN B 1 336 ? -28.109 43.375 0.133 1 86.12 336 ASN B C 1
ATOM 8335 O O . ASN B 1 336 ? -28.984 42.594 -0.251 1 86.12 336 ASN B O 1
ATOM 8339 N N . ASN B 1 337 ? -28.125 44.094 1.245 1 80.31 337 ASN B N 1
ATOM 8340 C CA . ASN B 1 337 ? -29.391 44.219 1.945 1 80.31 337 ASN B CA 1
ATOM 8341 C C . ASN B 1 337 ? -30.172 45.438 1.48 1 80.31 337 ASN B C 1
ATOM 8343 O O . ASN B 1 337 ? -30.062 46.5 2.082 1 80.31 337 ASN B O 1
ATOM 8347 N N . SER B 1 338 ? -30.859 45.344 0.469 1 70.31 338 SER B N 1
ATOM 8348 C CA . SER B 1 338 ? -31.5 46.469 -0.213 1 70.31 338 SER B CA 1
ATOM 8349 C C . SER B 1 338 ? -32.5 47.156 0.696 1 70.31 338 SER B C 1
ATOM 8351 O O . SER B 1 338 ? -32.75 48.344 0.556 1 70.31 338 SER B O 1
ATOM 8353 N N . THR B 1 339 ? -33.062 46.375 1.568 1 67.31 339 THR B N 1
ATOM 8354 C CA . THR B 1 339 ? -34.094 47 2.395 1 67.31 339 THR B CA 1
ATOM 8355 C C . THR B 1 339 ? -33.469 47.906 3.457 1 67.31 339 THR B C 1
ATOM 8357 O O . THR B 1 339 ? -34.156 48.781 3.988 1 67.31 339 THR B O 1
ATOM 8360 N N . ALA B 1 340 ? -32.219 47.812 3.645 1 67.06 340 ALA B N 1
ATOM 8361 C CA . ALA B 1 340 ? -31.422 48.625 4.57 1 67.06 340 ALA B CA 1
ATOM 8362 C C . ALA B 1 340 ? -32.062 48.625 5.961 1 67.06 340 ALA B C 1
ATOM 8364 O O . ALA B 1 340 ? -32.094 49.688 6.621 1 67.06 340 ALA B O 1
ATOM 8365 N N . VAL B 1 341 ? -32.875 47.562 6.277 1 75.5 341 VAL B N 1
ATOM 8366 C CA . VAL B 1 341 ? -33.5 47.5 7.598 1 75.5 341 VAL B CA 1
ATOM 8367 C C . VAL B 1 341 ? -32.906 46.344 8.398 1 75.5 341 VAL B C 1
ATOM 8369 O O . VAL B 1 341 ? -32.688 45.25 7.867 1 75.5 341 VAL B O 1
ATOM 8372 N N . LEU B 1 342 ? -32.5 46.688 9.664 1 86.75 342 LEU B N 1
ATOM 8373 C CA . LEU B 1 342 ? -32.094 45.688 10.609 1 86.75 342 LEU B CA 1
ATOM 8374 C C . LEU B 1 342 ? -33.281 44.906 11.148 1 86.75 342 LEU B C 1
ATOM 8376 O O . LEU B 1 342 ? -34.375 45.469 11.305 1 86.75 342 LEU B O 1
ATOM 8380 N N . PRO B 1 343 ? -33.156 43.719 11.336 1 87.31 343 PRO B N 1
ATOM 8381 C CA . PRO B 1 343 ? -34.25 42.938 11.938 1 87.31 343 PRO B CA 1
ATOM 8382 C C . PRO B 1 343 ? -34.75 43.562 13.25 1 87.31 343 PRO B C 1
ATOM 8384 O O . PRO B 1 343 ? -33.969 44.25 13.938 1 87.31 343 PRO B O 1
ATOM 8387 N N . GLU B 1 344 ? -35.969 43.375 13.578 1 79.19 344 GLU B N 1
ATOM 8388 C CA . GLU B 1 344 ? -36.625 43.969 14.734 1 79.19 344 GLU B CA 1
ATOM 8389 C C . GLU B 1 344 ? -35.906 43.625 16.031 1 79.19 344 GLU B C 1
ATOM 8391 O O . GLU B 1 344 ? -35.844 44.406 16.953 1 79.19 344 GLU B O 1
ATOM 8396 N N . ASN B 1 345 ? -35.344 42.5 16.109 1 80.25 345 ASN B N 1
ATOM 8397 C CA . ASN B 1 345 ? -34.688 42.031 17.328 1 80.25 345 ASN B CA 1
ATOM 8398 C C . ASN B 1 345 ? -33.25 42.531 17.422 1 80.25 345 ASN B C 1
ATOM 8400 O O . ASN B 1 345 ? -32.531 42.219 18.391 1 80.25 345 ASN B O 1
ATOM 8404 N N . CYS B 1 346 ? -32.875 43.438 16.531 1 84 346 CYS B N 1
ATOM 8405 C CA . CYS B 1 346 ? -31.531 44 16.578 1 84 346 CYS B CA 1
ATOM 8406 C C . CYS B 1 346 ? -31.531 45.344 17.297 1 84 346 CYS B C 1
ATOM 8408 O O . CYS B 1 346 ? -31.641 46.406 16.672 1 84 346 CYS B O 1
ATOM 8410 N N . ASN B 1 347 ? -31.5 45.25 18.578 1 76.94 347 ASN B N 1
ATOM 8411 C CA . ASN B 1 347 ? -31.422 46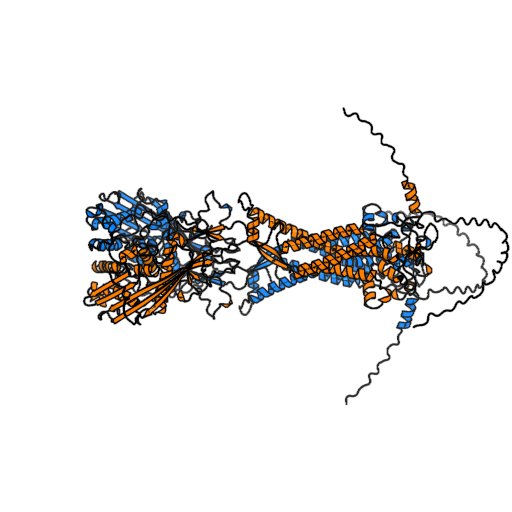.438 19.438 1 76.94 347 ASN B CA 1
ATOM 8412 C C . ASN B 1 347 ? -30.594 46.156 20.688 1 76.94 347 ASN B C 1
ATOM 8414 O O . ASN B 1 347 ? -30.266 45 20.984 1 76.94 347 ASN B O 1
ATOM 8418 N N . PRO B 1 348 ? -30.172 47.156 21.422 1 75.19 348 PRO B N 1
ATOM 8419 C CA . PRO B 1 348 ? -29.266 47 22.562 1 75.19 348 PRO B CA 1
ATOM 8420 C C . PRO B 1 348 ? -29.891 46.188 23.703 1 75.19 348 PRO B C 1
ATOM 8422 O O . PRO B 1 348 ? -29.172 45.625 24.531 1 75.19 348 PRO B O 1
ATOM 8425 N N . ASP B 1 349 ? -31.234 46.125 23.766 1 72.56 349 ASP B N 1
ATOM 8426 C CA . ASP B 1 349 ? -31.922 45.469 24.875 1 72.56 349 ASP B CA 1
ATOM 8427 C C . ASP B 1 349 ? -32.25 44.031 24.547 1 72.56 349 ASP B C 1
ATOM 8429 O O . ASP B 1 349 ? -32.75 43.281 25.391 1 72.56 349 ASP B O 1
ATOM 8433 N N . SER B 1 350 ? -31.938 43.625 23.375 1 76.56 350 SER B N 1
ATOM 8434 C CA . SER B 1 350 ? -32.25 42.25 22.953 1 76.56 350 SER B CA 1
ATOM 8435 C C . SER B 1 350 ? -31.109 41.312 23.234 1 76.56 350 SER B C 1
ATOM 8437 O O . SER B 1 350 ? -30.031 41.719 23.656 1 76.56 350 SER B O 1
ATOM 8439 N N . ASP B 1 351 ? -31.375 39.969 23.094 1 79.12 351 ASP B N 1
ATOM 8440 C CA . ASP B 1 351 ? -30.359 38.938 23.266 1 79.12 351 ASP B CA 1
ATOM 8441 C C . ASP B 1 351 ? -29.5 38.781 22 1 79.12 351 ASP B C 1
ATOM 8443 O O . ASP B 1 351 ? -28.656 37.906 21.906 1 79.12 351 ASP B O 1
ATOM 8447 N N . ALA B 1 352 ? -29.719 39.75 21.094 1 85.81 352 ALA B N 1
ATOM 8448 C CA . ALA B 1 352 ? -28.953 39.75 19.844 1 85.81 352 ALA B CA 1
ATOM 8449 C C . ALA B 1 352 ? -27.562 40.312 20.062 1 85.81 352 ALA B C 1
ATOM 8451 O O . ALA B 1 352 ? -27.312 41 21.062 1 85.81 352 ALA B O 1
ATOM 8452 N N . PHE B 1 353 ? -26.625 39.938 19.234 1 88.19 353 PHE B N 1
ATOM 8453 C CA . PHE B 1 353 ? -25.344 40.625 19.188 1 88.19 353 PHE B CA 1
ATOM 8454 C C . PHE B 1 353 ? -25.453 41.938 18.422 1 88.19 353 PHE B C 1
ATOM 8456 O O . PHE B 1 353 ? -25.688 41.938 17.219 1 88.19 353 PHE B O 1
ATOM 8463 N N . TYR B 1 354 ? -25.469 42.969 19.141 1 87.94 354 TYR B N 1
ATOM 8464 C CA . TYR B 1 354 ? -25.703 44.281 18.547 1 87.94 354 TYR B CA 1
ATOM 8465 C C . TYR B 1 354 ? -24.578 45.25 18.906 1 87.94 354 TYR B C 1
ATOM 8467 O O . TYR B 1 354 ? -24.234 45.406 20.094 1 87.94 354 TYR B O 1
ATOM 8475 N N . LEU B 1 355 ? -23.984 45.844 17.859 1 86.62 355 LEU B N 1
ATOM 8476 C CA . LEU B 1 355 ? -22.938 46.844 18.031 1 86.62 355 LEU B CA 1
ATOM 8477 C C . LEU B 1 355 ? -23.281 48.125 17.266 1 86.62 355 LEU B C 1
ATOM 8479 O O . LEU B 1 355 ? -23.828 48.062 16.172 1 86.62 355 LEU B O 1
ATOM 8483 N N . ARG B 1 356 ? -22.984 49.219 17.875 1 86 356 ARG B N 1
ATOM 8484 C CA . ARG B 1 356 ? -23.141 50.5 17.203 1 86 356 ARG B CA 1
ATOM 8485 C C . ARG B 1 356 ? -21.891 51.344 17.375 1 86 356 ARG B C 1
ATOM 8487 O O . ARG B 1 356 ? -21.453 51.594 18.516 1 86 356 ARG B O 1
ATOM 8494 N N . TYR B 1 357 ? -21.297 51.719 16.328 1 87.12 357 TYR B N 1
ATOM 8495 C CA . TYR B 1 357 ? -20.172 52.656 16.281 1 87.12 357 TYR B CA 1
ATOM 8496 C C . TYR B 1 357 ? -20.578 54 15.688 1 87.12 357 TYR B C 1
ATOM 8498 O O . TYR B 1 357 ? -21.266 54.031 14.664 1 87.12 357 TYR B O 1
ATOM 8506 N N . GLU B 1 358 ? -20.266 55.062 16.422 1 84.06 358 GLU B N 1
ATOM 8507 C CA . GLU B 1 358 ? -20.641 56.375 15.938 1 84.06 358 GLU B CA 1
ATOM 8508 C C . GLU B 1 358 ? -19.516 57.375 16.156 1 84.06 358 GLU B C 1
ATOM 8510 O O . GLU B 1 358 ? -18.844 57.344 17.188 1 84.06 358 GLU B O 1
ATOM 8515 N N . TYR B 1 359 ? -19.219 58.125 15.156 1 83.31 359 TYR B N 1
ATOM 8516 C CA . TYR B 1 359 ? -18.297 59.25 15.195 1 83.31 359 TYR B CA 1
ATOM 8517 C C . TYR B 1 359 ? -18.875 60.469 14.477 1 83.31 359 TYR B C 1
ATOM 8519 O O . TYR B 1 359 ? -19.391 60.344 13.352 1 83.31 359 TYR B O 1
ATOM 8527 N N . ASN B 1 360 ? -18.953 61.688 15.227 1 82.81 360 ASN B N 1
ATOM 8528 C CA . ASN B 1 360 ? -19.547 62.906 14.656 1 82.81 360 ASN B CA 1
ATOM 8529 C C . ASN B 1 360 ? -18.672 64.125 14.867 1 82.81 360 ASN B C 1
ATOM 8531 O O . ASN B 1 360 ? -18.703 64.75 15.938 1 82.81 360 ASN B O 1
ATOM 8535 N N . ALA B 1 361 ? -17.906 64.438 13.914 1 81.06 361 ALA B N 1
ATOM 8536 C CA . ALA B 1 361 ? -17.094 65.688 13.875 1 81.06 361 ALA B CA 1
ATOM 8537 C C . ALA B 1 361 ? -16.984 66.188 12.453 1 81.06 361 ALA B C 1
ATOM 8539 O O . ALA B 1 361 ? -17.984 66.312 11.75 1 81.06 361 ALA B O 1
ATOM 8540 N N . SER B 1 362 ? -15.812 66.688 11.953 1 77.31 362 SER B N 1
ATOM 8541 C CA . SER B 1 362 ? -15.648 67.125 10.578 1 77.31 362 SER B CA 1
ATOM 8542 C C . SER B 1 362 ? -15.992 66 9.586 1 77.31 362 SER B C 1
ATOM 8544 O O . SER B 1 362 ? -16.312 66.312 8.422 1 77.31 362 SER B O 1
ATOM 8546 N N . PHE B 1 363 ? -15.883 64.875 10.07 1 84.5 363 PHE B N 1
ATOM 8547 C CA . PHE B 1 363 ? -16.266 63.625 9.422 1 84.5 363 PHE B CA 1
ATOM 8548 C C . PHE B 1 363 ? -17.125 62.75 10.352 1 84.5 363 PHE B C 1
ATOM 8550 O O . PHE B 1 363 ? -17.016 62.875 11.57 1 84.5 363 PHE B O 1
ATOM 8557 N N . SER B 1 364 ? -18.172 62.219 9.695 1 86.56 364 SER B N 1
ATOM 8558 C CA . SER B 1 364 ? -19.047 61.438 10.57 1 86.56 364 SER B CA 1
ATOM 8559 C C . SER B 1 364 ? -19.359 60.062 9.953 1 86.56 364 SER B C 1
ATOM 8561 O O . SER B 1 364 ? -19.406 59.938 8.734 1 86.56 364 SER B O 1
ATOM 8563 N N . TYR B 1 365 ? -19.484 59.094 10.758 1 90.31 365 TYR B N 1
ATOM 8564 C CA . TYR B 1 365 ? -19.969 57.812 10.312 1 90.31 365 TYR B CA 1
ATOM 8565 C C . TYR B 1 365 ? -20.766 57.125 11.414 1 90.31 365 TYR B C 1
ATOM 8567 O O . TYR B 1 365 ? -20.609 57.438 12.594 1 90.31 365 TYR B O 1
ATOM 8575 N N . THR B 1 366 ? -21.734 56.312 11.031 1 88.44 366 THR B N 1
ATOM 8576 C CA . THR B 1 366 ? -22.484 55.406 11.898 1 88.44 366 THR B CA 1
ATOM 8577 C C . THR B 1 366 ? -22.516 54 11.328 1 88.44 366 THR B C 1
ATOM 8579 O O . THR B 1 366 ? -22.812 53.812 10.148 1 88.44 366 THR B O 1
ATOM 8582 N N . VAL B 1 367 ? -22.016 53.062 12.102 1 91.44 367 VAL B N 1
ATOM 8583 C CA . VAL B 1 367 ? -22.031 51.656 11.695 1 91.44 367 VAL B CA 1
ATOM 8584 C C . VAL B 1 367 ? -22.781 50.812 12.734 1 91.44 367 VAL B C 1
ATOM 8586 O O . VAL B 1 367 ? -22.469 50.875 13.922 1 91.44 367 VAL B O 1
ATOM 8589 N N . GLU B 1 368 ? -23.797 50.156 12.289 1 88.94 368 GLU B N 1
ATOM 8590 C CA . GLU B 1 368 ? -24.531 49.219 13.133 1 88.94 368 GLU B CA 1
ATOM 8591 C C . GLU B 1 368 ? -24.359 47.781 12.641 1 88.94 368 GLU B C 1
ATOM 8593 O O . GLU B 1 368 ? -24.484 47.5 11.445 1 88.94 368 GLU B O 1
ATOM 8598 N N . ILE B 1 369 ? -23.969 46.938 13.5 1 92.06 369 ILE B N 1
ATOM 8599 C CA . ILE B 1 369 ? -23.766 45.5 13.227 1 92.06 369 ILE B CA 1
ATOM 8600 C C . ILE B 1 369 ? -24.688 44.688 14.109 1 92.06 369 ILE B C 1
ATOM 8602 O O . ILE B 1 369 ? -24.828 44.938 15.305 1 92.06 369 ILE B O 1
ATOM 8606 N N . CYS B 1 370 ? -25.344 43.688 13.477 1 91.25 370 CYS B N 1
ATOM 8607 C CA . CYS B 1 370 ? -26.297 42.938 14.289 1 91.25 370 CYS B CA 1
ATOM 8608 C C . CYS B 1 370 ? -26.375 41.5 13.852 1 91.25 370 CYS B C 1
ATOM 8610 O O . CYS B 1 370 ? -26.375 41.188 12.648 1 91.25 370 CYS B O 1
ATOM 8612 N N . MET B 1 371 ? -26.266 40.625 14.766 1 93.06 371 MET B N 1
ATOM 8613 C CA . MET B 1 371 ? -26.672 39.219 14.594 1 93.06 371 MET B CA 1
ATOM 8614 C C . MET B 1 371 ? -27.953 38.938 15.359 1 93.06 371 MET B C 1
ATOM 8616 O O . MET B 1 371 ? -27.938 38.812 16.594 1 93.06 371 MET B O 1
ATOM 8620 N N . PRO B 1 372 ? -29.031 38.75 14.633 1 90.56 372 PRO B N 1
ATOM 8621 C CA . PRO B 1 372 ? -30.312 38.562 15.32 1 90.56 372 PRO B CA 1
ATOM 8622 C C . PRO B 1 372 ? -30.438 37.219 16.016 1 90.56 372 PRO B C 1
ATOM 8624 O O . PRO B 1 372 ? -29.641 36.312 15.75 1 90.56 372 PRO B O 1
ATOM 8627 N N . GLY B 1 373 ? -31.469 37.062 16.906 1 84.19 373 GLY B N 1
ATOM 8628 C CA . GLY B 1 373 ? -31.719 35.844 17.641 1 84.19 373 GLY B CA 1
ATOM 8629 C C . GLY B 1 373 ? -31.094 35.812 19.016 1 84.19 373 GLY B C 1
ATOM 8630 O O . GLY B 1 373 ? -30.656 36.844 19.516 1 84.19 373 GLY B O 1
ATOM 8631 N N . ASN B 1 374 ? -31.031 34.594 19.656 1 80.5 374 ASN B N 1
ATOM 8632 C CA . ASN B 1 374 ? -30.469 34.438 20.984 1 80.5 374 ASN B CA 1
ATOM 8633 C C . ASN B 1 374 ? -28.984 34.031 20.922 1 80.5 374 ASN B C 1
ATOM 8635 O O . ASN B 1 374 ? -28.656 32.875 20.703 1 80.5 374 ASN B O 1
ATOM 8639 N N . MET B 1 375 ? -28.125 35.094 21.203 1 84.94 375 MET B N 1
ATOM 8640 C CA . MET B 1 375 ? -26.688 34.875 21.109 1 84.94 375 MET B CA 1
ATOM 8641 C C . MET B 1 375 ? -26.109 34.469 22.453 1 84.94 375 MET B C 1
ATOM 8643 O O . MET B 1 375 ? -24.891 34.25 22.578 1 84.94 375 MET B O 1
ATOM 8647 N N . SER B 1 376 ? -26.938 34.25 23.469 1 77.19 376 SER B N 1
ATOM 8648 C CA . SER B 1 376 ? -26.469 33.844 24.797 1 77.19 376 SER B CA 1
ATOM 8649 C C . SER B 1 376 ? -26.453 32.344 24.969 1 77.19 376 SER B C 1
ATOM 8651 O O . SER B 1 376 ? -26.109 31.828 26.031 1 77.19 376 SER B O 1
ATOM 8653 N N . GLN B 1 377 ? -26.844 31.703 23.953 1 81.56 377 GLN B N 1
ATOM 8654 C CA . GLN B 1 377 ? -26.828 30.234 24 1 81.56 377 GLN B CA 1
ATOM 8655 C C . GLN B 1 377 ? -26.125 29.672 22.781 1 81.56 377 GLN B C 1
ATOM 8657 O O . GLN B 1 377 ? -26.156 30.25 21.688 1 81.56 377 GLN B O 1
ATOM 8662 N N . SER B 1 378 ? -25.484 28.516 23.078 1 86.56 378 SER B N 1
ATOM 8663 C CA . SER B 1 378 ? -24.844 27.828 21.969 1 86.56 378 SER B CA 1
ATOM 8664 C C . SER B 1 378 ? -25.875 27.297 20.984 1 86.56 378 SER B C 1
ATOM 8666 O O . SER B 1 378 ? -26.922 26.781 21.391 1 86.56 378 SER B O 1
ATOM 8668 N N . PRO B 1 379 ? -25.641 27.453 19.766 1 91.44 379 PRO B N 1
ATOM 8669 C CA . PRO B 1 379 ? -26.562 26.891 18.766 1 91.44 379 PRO B CA 1
ATOM 8670 C C . PRO B 1 379 ? -26.422 25.375 18.609 1 91.44 379 PRO B C 1
ATOM 8672 O O . PRO B 1 379 ? -27.266 24.734 17.984 1 91.44 379 PRO B O 1
ATOM 8675 N N . TRP B 1 380 ? -25.359 24.828 19.219 1 91.44 380 TRP B N 1
ATOM 8676 C CA . TRP B 1 380 ? -25.062 23.406 19.047 1 91.44 380 TRP B CA 1
ATOM 8677 C C . TRP B 1 380 ? -25.688 22.594 20.172 1 91.44 380 TRP B C 1
ATOM 8679 O O . TRP B 1 380 ? -25.781 23.062 21.312 1 91.44 380 TRP B O 1
ATOM 8689 N N . GLU B 1 381 ? -26.062 21.375 19.859 1 88.75 381 GLU B N 1
ATOM 8690 C CA . GLU B 1 381 ? -26.547 20.391 20.828 1 88.75 381 GLU B CA 1
ATOM 8691 C C . GLU B 1 381 ? -25.531 19.281 21.047 1 88.75 381 GLU B C 1
ATOM 8693 O O . GLU B 1 381 ? -24.703 19 20.172 1 88.75 381 GLU B O 1
ATOM 8698 N N . ASN B 1 382 ? -25.531 18.75 22.266 1 88.19 382 ASN B N 1
ATOM 8699 C CA . ASN B 1 382 ? -24.672 17.625 22.578 1 88.19 382 ASN B CA 1
ATOM 8700 C C . ASN B 1 382 ? -25.156 16.328 21.938 1 88.19 382 ASN B C 1
ATOM 8702 O O . ASN B 1 382 ? -25.797 15.5 22.594 1 88.19 382 ASN B O 1
ATOM 8706 N N . GLN B 1 383 ? -24.906 16.219 20.688 1 86.94 383 GLN B N 1
ATOM 8707 C CA . GLN B 1 383 ? -25.312 15.039 19.953 1 86.94 383 GLN B CA 1
ATOM 8708 C C . GLN B 1 383 ? -24.344 14.727 18.812 1 86.94 383 GLN B C 1
ATOM 8710 O O . GLN B 1 383 ? -23.578 15.594 18.406 1 86.94 383 GLN B O 1
ATOM 8715 N N . ARG B 1 384 ? -24.453 13.531 18.359 1 88.88 384 ARG B N 1
ATOM 8716 C CA . ARG B 1 384 ? -23.531 13.094 17.312 1 88.88 384 ARG B CA 1
ATOM 8717 C C . ARG B 1 384 ? -24.203 13.125 15.938 1 88.88 384 ARG B C 1
ATOM 8719 O O . ARG B 1 384 ? -23.547 12.992 14.914 1 88.88 384 ARG B O 1
ATOM 8726 N N . SER B 1 385 ? -25.469 13.352 15.945 1 88.88 385 SER B N 1
ATOM 8727 C CA . SER B 1 385 ? -26.156 13.445 14.664 1 88.88 385 SER B CA 1
ATOM 8728 C C . SER B 1 385 ? -25.844 14.758 13.961 1 88.88 385 SER B C 1
ATOM 8730 O O . SER B 1 385 ? -25.406 15.719 14.594 1 88.88 385 SER B O 1
ATOM 8732 N N . ARG B 1 386 ? -26.078 14.688 12.727 1 93.62 386 ARG B N 1
ATOM 8733 C CA . ARG B 1 386 ? -25.844 15.867 11.906 1 93.62 386 ARG B CA 1
ATOM 8734 C C . ARG B 1 386 ? -26.594 17.078 12.469 1 93.62 386 ARG B C 1
ATOM 8736 O O . ARG B 1 386 ? -27.75 16.953 12.891 1 93.62 386 ARG B O 1
ATOM 8743 N N . GLN B 1 387 ? -25.922 18.203 12.492 1 95.19 387 GLN B N 1
ATOM 8744 C CA . GLN B 1 387 ? -26.531 19.453 12.898 1 95.19 387 GLN B CA 1
ATOM 8745 C C . GLN B 1 387 ? -26.281 20.562 11.867 1 95.19 387 GLN B C 1
ATOM 8747 O O . GLN B 1 387 ? -25.188 20.672 11.32 1 95.19 387 GLN B O 1
ATOM 8752 N N . ASP B 1 388 ? -27.344 21.234 11.539 1 96.12 388 ASP B N 1
ATOM 8753 C CA . ASP B 1 388 ? -27.266 22.391 10.648 1 96.12 388 ASP B CA 1
ATOM 8754 C C . ASP B 1 388 ? -27.656 23.672 11.367 1 96.12 388 ASP B C 1
ATOM 8756 O O . ASP B 1 388 ? -28.703 23.734 12.016 1 96.12 388 ASP B O 1
ATOM 8760 N N . ILE B 1 389 ? -26.797 24.625 11.297 1 95.94 389 ILE B N 1
ATOM 8761 C CA . ILE B 1 389 ? -27.156 25.922 11.867 1 95.94 389 ILE B CA 1
ATOM 8762 C C . ILE B 1 389 ? -26.984 27.016 10.812 1 95.94 389 ILE B C 1
ATOM 8764 O O . ILE B 1 389 ? -26.188 26.875 9.883 1 95.94 389 ILE B O 1
ATOM 8768 N N . THR B 1 390 ? -27.766 28.031 10.898 1 96.31 390 THR B N 1
ATOM 8769 C CA . THR B 1 390 ? -27.672 29.219 10.047 1 96.31 390 THR B CA 1
ATOM 8770 C C . THR B 1 390 ? -27.547 30.484 10.891 1 96.31 390 THR B C 1
ATOM 8772 O O . THR B 1 390 ? -28.344 30.703 11.805 1 96.31 390 THR B O 1
ATOM 8775 N N . GLU B 1 391 ? -26.5 31.203 10.672 1 96.5 391 GLU B N 1
ATOM 8776 C CA . GLU B 1 391 ? -26.266 32.5 11.32 1 96.5 391 GLU B CA 1
ATOM 8777 C C . GLU B 1 391 ? -26.297 33.625 10.32 1 96.5 391 GLU B C 1
ATOM 8779 O O . GLU B 1 391 ? -25.922 33.469 9.164 1 96.5 391 GLU B O 1
ATOM 8784 N N . GLU B 1 392 ? -26.812 34.719 10.789 1 95.06 392 GLU B N 1
ATOM 8785 C CA . GLU B 1 392 ? -26.906 35.906 9.922 1 95.06 392 GLU B CA 1
ATOM 8786 C C . GLU B 1 392 ? -26.25 37.125 10.562 1 95.06 392 GLU B C 1
ATOM 8788 O O . GLU B 1 392 ? -26.344 37.312 11.773 1 95.06 392 GLU B O 1
ATOM 8793 N N . LEU B 1 393 ? -25.5 37.875 9.781 1 95.5 393 LEU B N 1
ATOM 8794 C CA . LEU B 1 393 ? -24.828 39.094 10.203 1 95.5 393 LEU B CA 1
ATOM 8795 C C . LEU B 1 393 ? -25.234 40.25 9.312 1 95.5 393 LEU B C 1
ATOM 8797 O O . LEU B 1 393 ? -25.062 40.219 8.094 1 95.5 393 LEU B O 1
ATOM 8801 N N . TYR B 1 394 ? -25.766 41.312 9.938 1 93.94 394 TYR B N 1
ATOM 8802 C CA . TYR B 1 394 ? -26.25 42.469 9.219 1 93.94 394 TYR B CA 1
ATOM 8803 C C . TYR B 1 394 ? -25.344 43.656 9.453 1 93.94 394 TYR B C 1
ATOM 8805 O O . TYR B 1 394 ? -24.859 43.875 10.57 1 93.94 394 TYR B O 1
ATOM 8813 N N . PHE B 1 395 ? -25.109 44.406 8.391 1 94.12 395 PHE B N 1
ATOM 8814 C CA . PHE B 1 395 ? -24.391 45.656 8.453 1 94.12 395 PHE B CA 1
ATOM 8815 C C . PHE B 1 395 ? -25.25 46.812 7.961 1 94.12 395 PHE B C 1
ATOM 8817 O O . PHE B 1 395 ? -25.906 46.688 6.922 1 94.12 395 PHE B O 1
ATOM 8824 N N . LYS B 1 396 ? -25.391 47.812 8.695 1 92.62 396 LYS B N 1
ATOM 8825 C CA . LYS B 1 396 ? -25.938 49.125 8.289 1 92.62 396 LYS B CA 1
ATOM 8826 C C . LYS B 1 396 ? -24.938 50.25 8.531 1 92.62 396 LYS B C 1
ATOM 8828 O O . LYS B 1 396 ? -24.562 50.5 9.672 1 92.62 396 LYS B O 1
ATOM 8833 N N . MET B 1 397 ? -24.516 50.906 7.43 1 93.56 397 MET B N 1
ATOM 8834 C CA . MET B 1 397 ? -23.438 51.875 7.523 1 93.56 397 MET B CA 1
ATOM 8835 C C . MET B 1 397 ? -23.812 53.188 6.836 1 93.56 397 MET B C 1
ATOM 8837 O O . MET B 1 397 ? -24.453 53.156 5.789 1 93.56 397 MET B O 1
ATOM 8841 N N . ASN B 1 398 ? -23.422 54.25 7.445 1 92.56 398 ASN B N 1
ATOM 8842 C CA . ASN B 1 398 ? -23.578 55.594 6.887 1 92.56 398 ASN B CA 1
ATOM 8843 C C . ASN B 1 398 ? -22.281 56.375 7.008 1 92.56 398 ASN B C 1
ATOM 8845 O O . ASN B 1 398 ? -21.719 56.531 8.102 1 92.56 398 ASN B O 1
ATOM 8849 N N . PHE B 1 399 ? -21.766 56.875 5.863 1 93.75 399 PHE B N 1
ATOM 8850 C CA . PHE B 1 399 ? -20.547 57.656 5.844 1 93.75 399 PHE B CA 1
ATOM 8851 C C . PHE B 1 399 ? -20.781 59.031 5.23 1 93.75 399 PHE B C 1
ATOM 8853 O O . PHE B 1 399 ? -21.375 59.156 4.152 1 93.75 399 PHE B O 1
ATOM 8860 N N . SER B 1 400 ? -20.312 60.031 5.887 1 93.25 400 SER B N 1
ATOM 8861 C CA . SER B 1 400 ? -20.438 61.406 5.363 1 93.25 400 SER B CA 1
ATOM 8862 C C . SER B 1 400 ? -19.312 61.719 4.387 1 93.25 400 SER B C 1
ATOM 8864 O O . SER B 1 400 ? -18.359 60.938 4.25 1 93.25 400 SER B O 1
ATOM 8866 N N . GLU B 1 401 ? -19.438 62.844 3.709 1 90.25 401 GLU B N 1
ATOM 8867 C CA . GLU B 1 401 ? -18.375 63.344 2.85 1 90.25 401 GLU B CA 1
ATOM 8868 C C . GLU B 1 401 ? -17.219 63.906 3.676 1 90.25 401 GLU B C 1
ATOM 8870 O O . GLU B 1 401 ? -17.375 64.188 4.855 1 90.25 401 GLU B O 1
ATOM 8875 N N . GLY B 1 402 ? -15.93 63.875 3.07 1 81.94 402 GLY B N 1
ATOM 8876 C CA . GLY B 1 402 ? -14.812 64.562 3.742 1 81.94 402 GLY B CA 1
ATOM 8877 C C . GLY B 1 402 ? -13.531 63.719 3.689 1 81.94 402 GLY B C 1
ATOM 8878 O O . GLY B 1 402 ? -12.445 64.25 3.932 1 81.94 402 GLY B O 1
ATOM 8879 N N . PHE B 1 403 ? -13.633 62.531 3.381 1 82.06 403 PHE B N 1
ATOM 8880 C CA . PHE B 1 403 ? -12.414 61.75 3.336 1 82.06 403 PHE B CA 1
ATOM 8881 C C . PHE B 1 403 ? -12.336 60.938 2.039 1 82.06 403 PHE B C 1
ATOM 8883 O O . PHE B 1 403 ? -11.789 59.844 2.014 1 82.06 403 PHE B O 1
ATOM 8890 N N . GLU B 1 404 ? -12.867 61.438 1.049 1 80.5 404 GLU B N 1
ATOM 8891 C CA . GLU B 1 404 ? -12.766 60.844 -0.27 1 80.5 404 GLU B CA 1
ATOM 8892 C C . GLU B 1 404 ? -11.375 61 -0.862 1 80.5 404 GLU B C 1
ATOM 8894 O O . GLU B 1 404 ? -10.719 62.031 -0.624 1 80.5 404 GLU B O 1
ATOM 8899 N N . PRO B 1 405 ? -10.906 60.094 -1.455 1 77.81 405 PRO B N 1
ATOM 8900 C CA . PRO B 1 405 ? -11.562 58.875 -1.958 1 77.81 405 PRO B CA 1
ATOM 8901 C C . PRO B 1 405 ? -11.391 57.688 -1.027 1 77.81 405 PRO B C 1
ATOM 8903 O O . PRO B 1 405 ? -11.867 56.594 -1.332 1 77.81 405 PRO B O 1
ATOM 8906 N N . GLN B 1 406 ? -10.781 57.812 0.058 1 76.88 406 GLN B N 1
ATOM 8907 C CA . GLN B 1 406 ? -10.5 56.688 0.935 1 76.88 406 GLN B CA 1
ATOM 8908 C C . GLN B 1 406 ? -11.789 56.062 1.471 1 76.88 406 GLN B C 1
ATOM 8910 O O . GLN B 1 406 ? -11.906 54.844 1.557 1 76.88 406 GLN B O 1
ATOM 8915 N N . VAL B 1 407 ? -12.672 57 1.842 1 86.75 407 VAL B N 1
ATOM 8916 C CA . VAL B 1 407 ? -13.984 56.531 2.311 1 86.75 407 VAL B CA 1
ATOM 8917 C C . VAL B 1 407 ? -15.07 57.094 1.395 1 86.75 407 VAL B C 1
ATOM 8919 O O . VAL B 1 407 ? -15.344 58.312 1.391 1 86.75 407 VAL B O 1
ATOM 8922 N N . THR B 1 408 ? -15.625 56.281 0.631 1 89.44 408 THR B N 1
ATOM 8923 C CA . THR B 1 408 ? -16.719 56.688 -0.237 1 89.44 408 THR B CA 1
ATOM 8924 C C . THR B 1 408 ? -17.984 56.969 0.582 1 89.44 408 THR B C 1
ATOM 8926 O O . THR B 1 408 ? -18.5 56.094 1.273 1 89.44 408 THR B O 1
ATOM 8929 N N . SER B 1 409 ? -18.438 58.156 0.462 1 91.88 409 SER B N 1
ATOM 8930 C CA . SER B 1 409 ? -19.609 58.562 1.236 1 91.88 409 SER B CA 1
ATOM 8931 C C . SER B 1 409 ? -20.859 57.875 0.729 1 91.88 409 SER B C 1
ATOM 8933 O O . SER B 1 409 ? -20.938 57.469 -0.438 1 91.88 409 SER B O 1
ATOM 8935 N N . GLY B 1 410 ? -21.828 57.625 1.67 1 91.88 410 GLY B N 1
ATOM 8936 C CA . GLY B 1 410 ? -23.094 57 1.295 1 91.88 410 GLY B CA 1
ATOM 8937 C C . GLY B 1 410 ? -23.641 56.094 2.361 1 91.88 410 GLY B C 1
ATOM 8938 O O . GLY B 1 410 ? -23.078 55.969 3.451 1 91.88 410 GLY B O 1
ATOM 8939 N N . GLN B 1 411 ? -24.875 55.562 2.072 1 92.12 411 GLN B N 1
ATOM 8940 C CA . GLN B 1 411 ? -25.531 54.594 2.934 1 92.12 411 GLN B CA 1
ATOM 8941 C C . GLN B 1 411 ? -25.406 53.188 2.35 1 92.12 411 GLN B C 1
ATOM 8943 O O . GLN B 1 411 ? -25.672 52.969 1.165 1 92.12 411 GLN B O 1
ATOM 8948 N N . TYR B 1 412 ? -24.906 52.344 3.158 1 92.88 412 TYR B N 1
ATOM 8949 C CA . TYR B 1 412 ? -24.703 50.969 2.727 1 92.88 412 TYR B CA 1
ATOM 8950 C C . TYR B 1 412 ? -25.359 50 3.689 1 92.88 412 TYR B C 1
ATOM 8952 O O . TYR B 1 412 ? -25.391 50.219 4.898 1 92.88 412 TYR B O 1
ATOM 8960 N N . SER B 1 413 ? -26 48.938 3.234 1 93.38 413 SER B N 1
ATOM 8961 C CA . SER B 1 413 ? -26.594 47.875 4.027 1 93.38 413 SER B CA 1
ATOM 8962 C C . SER B 1 413 ? -26.344 46.5 3.393 1 93.38 413 SER B C 1
ATOM 8964 O O . SER B 1 413 ? -26.703 46.281 2.234 1 93.38 413 SER B O 1
ATOM 8966 N N . THR B 1 414 ? -25.703 45.656 4.117 1 95.19 414 THR B N 1
ATOM 8967 C CA . THR B 1 414 ? -25.359 44.344 3.594 1 95.19 414 THR B CA 1
ATOM 8968 C C . THR B 1 414 ? -25.703 43.25 4.602 1 95.19 414 THR B C 1
ATOM 8970 O O . THR B 1 414 ? -25.984 43.531 5.77 1 95.19 414 THR B O 1
ATOM 8973 N N . LYS B 1 415 ? -25.812 42.062 4.09 1 94.38 415 LYS B N 1
ATOM 8974 C CA . LYS B 1 415 ? -26.141 40.875 4.902 1 94.38 415 LYS B CA 1
ATOM 8975 C C . LYS B 1 415 ? -25.25 39.719 4.555 1 94.38 415 LYS B C 1
ATOM 8977 O O . LYS B 1 415 ? -24.984 39.438 3.377 1 94.38 415 LYS B O 1
ATOM 8982 N N . LEU B 1 416 ? -24.734 39.062 5.562 1 96.25 416 LEU B N 1
ATOM 8983 C CA . LEU B 1 416 ? -23.953 37.844 5.422 1 96.25 416 LEU B CA 1
ATOM 8984 C C . LEU B 1 416 ? -24.672 36.688 6.098 1 96.25 416 LEU B C 1
ATOM 8986 O O . LEU B 1 416 ? -25.094 36.781 7.25 1 96.25 416 LEU B O 1
ATOM 8990 N N . THR B 1 417 ? -24.891 35.594 5.355 1 96.62 417 THR B N 1
ATOM 8991 C CA . THR B 1 417 ? -25.453 34.375 5.895 1 96.62 417 THR B CA 1
ATOM 8992 C C . THR B 1 417 ? -24.422 33.25 5.875 1 96.62 417 THR B C 1
ATOM 8994 O O . THR B 1 417 ? -23.812 32.969 4.84 1 96.62 417 THR B O 1
ATOM 8997 N N . LEU B 1 418 ? -24.172 32.688 7.031 1 98 418 LEU B N 1
ATOM 8998 C CA . LEU B 1 418 ? -23.25 31.578 7.125 1 98 418 LEU B CA 1
ATOM 8999 C C . LEU B 1 418 ? -23.984 30.297 7.484 1 98 418 LEU B C 1
ATOM 9001 O O . LEU B 1 418 ? -24.656 30.219 8.516 1 98 418 LEU B O 1
ATOM 9005 N N . HIS B 1 419 ? -23.875 29.312 6.617 1 97.56 419 HIS B N 1
ATOM 9006 C CA . HIS B 1 419 ? -24.406 27.984 6.879 1 97.56 419 HIS B CA 1
ATOM 9007 C C . HIS B 1 419 ? -23.297 27.047 7.363 1 97.56 419 HIS B C 1
ATOM 9009 O O . HIS B 1 419 ? -22.25 26.938 6.727 1 97.56 419 HIS B O 1
ATOM 9015 N N . THR B 1 420 ? -23.469 26.469 8.5 1 97.88 420 THR B N 1
ATOM 9016 C CA . THR B 1 420 ? -22.484 25.531 9.031 1 97.88 420 THR B CA 1
ATOM 9017 C C . THR B 1 420 ? -23.141 24.188 9.359 1 97.88 420 THR B C 1
ATOM 9019 O O . THR B 1 420 ? -24.203 24.156 10 1 97.88 420 THR B O 1
ATOM 9022 N N . THR B 1 421 ? -22.562 23.125 8.883 1 97.31 421 THR B N 1
ATOM 9023 C CA . THR B 1 421 ? -23.047 21.766 9.117 1 97.31 421 THR B CA 1
ATOM 9024 C C . THR B 1 421 ? -21.984 20.922 9.812 1 97.31 421 THR B C 1
ATOM 9026 O O . THR B 1 421 ? -20.812 20.938 9.414 1 97.31 421 THR B O 1
ATOM 9029 N N . THR B 1 422 ? -22.344 20.234 10.906 1 96.31 422 THR B N 1
ATOM 9030 C CA . THR B 1 422 ? -21.438 19.297 11.586 1 96.31 422 THR B CA 1
ATOM 9031 C C . THR B 1 422 ? -21.906 17.859 11.391 1 96.31 422 THR B C 1
ATOM 9033 O O . THR B 1 422 ? -23.109 17.609 11.227 1 96.31 422 THR B O 1
ATOM 9036 N N . GLY B 1 423 ? -21.016 17 11.352 1 95.5 423 GLY B N 1
ATOM 9037 C CA . GLY B 1 423 ? -21.266 15.57 11.219 1 95.5 423 GLY B CA 1
ATOM 9038 C C . GLY B 1 423 ? -20 14.742 11.164 1 95.5 423 GLY B C 1
ATOM 9039 O O . GLY B 1 423 ? -18.938 15.203 11.578 1 95.5 423 GLY B O 1
ATOM 9040 N N . TYR B 1 424 ? -20.234 13.5 10.766 1 94.88 424 TYR B N 1
ATOM 9041 C CA . TYR B 1 424 ? -19.094 12.594 10.672 1 94.88 424 TYR B CA 1
ATOM 9042 C C . TYR B 1 424 ? -18.875 12.133 9.234 1 94.88 424 TYR B C 1
ATOM 9044 O O . TYR B 1 424 ? -19.781 12.273 8.398 1 94.88 424 TYR B O 1
ATOM 9052 N N . PHE B 1 425 ? -17.672 11.727 8.953 1 93.88 425 PHE B N 1
ATOM 9053 C CA . PHE B 1 425 ? -17.359 11.094 7.676 1 93.88 425 PHE B CA 1
ATOM 9054 C C . PHE B 1 425 ? -16.422 9.914 7.879 1 93.88 425 PHE B C 1
ATOM 9056 O O . PHE B 1 425 ? -15.766 9.805 8.922 1 93.88 425 PHE B O 1
ATOM 9063 N N . GLU B 1 426 ? -16.5 9.117 6.969 1 92.69 426 GLU B N 1
ATOM 9064 C CA . GLU B 1 426 ? -15.594 7.973 7.004 1 92.69 426 GLU B CA 1
ATOM 9065 C C . GLU B 1 426 ? -14.227 8.328 6.422 1 92.69 426 GLU B C 1
ATOM 9067 O O . GLU B 1 426 ? -14.141 8.898 5.332 1 92.69 426 GLU B O 1
ATOM 9072 N N . LEU B 1 427 ? -13.18 8.047 7.152 1 89.75 427 LEU B N 1
ATOM 9073 C CA . LEU B 1 427 ? -11.828 8.297 6.676 1 89.75 427 LEU B CA 1
ATOM 9074 C C . LEU B 1 427 ? -11.484 7.395 5.496 1 89.75 427 LEU B C 1
ATOM 9076 O O . LEU B 1 427 ? -12.023 6.289 5.383 1 89.75 427 LEU B O 1
ATOM 9080 N N . PRO B 1 428 ? -10.633 7.875 4.641 1 85.56 428 PRO B N 1
ATOM 9081 C CA . PRO B 1 428 ? -10.18 7.031 3.529 1 85.56 428 PRO B CA 1
ATOM 9082 C C . PRO B 1 428 ? -9.609 5.695 3.996 1 85.56 428 PRO B C 1
ATOM 9084 O O . PRO B 1 428 ? -8.836 5.652 4.961 1 85.56 428 PRO B O 1
ATOM 9087 N N . ASN B 1 429 ? -10.055 4.652 3.41 1 83.81 429 ASN B N 1
ATOM 9088 C CA . ASN B 1 429 ? -9.586 3.291 3.662 1 83.81 429 ASN B CA 1
ATOM 9089 C C . ASN B 1 429 ? -9.734 2.412 2.424 1 83.81 429 ASN B C 1
ATOM 9091 O O . ASN B 1 429 ? -10.195 2.875 1.379 1 83.81 429 ASN B O 1
ATOM 9095 N N . TYR B 1 430 ? -9.398 1.219 2.502 1 78.12 430 TYR B N 1
ATOM 9096 C CA . TYR B 1 430 ? -9.406 0.359 1.324 1 78.12 430 TYR B CA 1
ATOM 9097 C C . TYR B 1 430 ? -10.828 0.022 0.902 1 78.12 430 TYR B C 1
ATOM 9099 O O . TYR B 1 430 ? -11.102 -0.192 -0.282 1 78.12 430 TYR B O 1
ATOM 9107 N N . GLU B 1 431 ? -11.781 -0.029 1.767 1 81.5 431 GLU B N 1
ATOM 9108 C CA . GLU B 1 431 ? -13.156 -0.407 1.468 1 81.5 431 GLU B CA 1
ATOM 9109 C C . GLU B 1 431 ? -13.875 0.695 0.695 1 81.5 431 GLU B C 1
ATOM 9111 O O . GLU B 1 431 ? -14.734 0.414 -0.141 1 81.5 431 GLU B O 1
ATOM 9116 N N . ASN B 1 432 ? -13.539 1.98 1.079 1 83.75 432 ASN B N 1
ATOM 9117 C CA . ASN B 1 432 ? -14.25 3.066 0.412 1 83.75 432 ASN B CA 1
ATOM 9118 C C . ASN B 1 432 ? -13.438 3.641 -0.746 1 83.75 432 ASN B C 1
ATOM 9120 O O . ASN B 1 432 ? -13.594 4.809 -1.104 1 83.75 432 ASN B O 1
ATOM 9124 N N . GLY B 1 433 ? -12.484 2.83 -1.226 1 76.19 433 GLY B N 1
ATOM 9125 C CA . GLY B 1 433 ? -11.703 3.262 -2.371 1 76.19 433 GLY B CA 1
ATOM 9126 C C . GLY B 1 433 ? -10.68 4.332 -2.027 1 76.19 433 GLY B C 1
ATOM 9127 O O . GLY B 1 433 ? -10.266 5.102 -2.895 1 76.19 433 GLY B O 1
ATOM 9128 N N . GLN B 1 434 ? -10.367 4.539 -0.72 1 79.38 434 GLN B N 1
ATOM 9129 C CA . GLN B 1 434 ? -9.344 5.457 -0.227 1 79.38 434 GLN B CA 1
ATOM 9130 C C . GLN B 1 434 ? -9.742 6.91 -0.475 1 79.38 434 GLN B C 1
ATOM 9132 O O . GLN B 1 434 ? -8.906 7.738 -0.827 1 79.38 434 GLN B O 1
ATOM 9137 N N . VAL B 1 435 ? -11.016 7.145 -0.449 1 82.69 435 VAL B N 1
ATOM 9138 C CA . VAL B 1 435 ? -11.562 8.492 -0.585 1 82.69 435 VAL B CA 1
ATOM 9139 C C . VAL B 1 435 ? -12.383 8.844 0.653 1 82.69 435 VAL B C 1
ATOM 9141 O O . VAL B 1 435 ? -12.953 7.965 1.299 1 82.69 435 VAL B O 1
ATOM 9144 N N . PRO B 1 436 ? -12.297 10.156 0.994 1 88.56 436 PRO B N 1
ATOM 9145 C CA . PRO B 1 436 ? -13.133 10.531 2.133 1 88.56 436 PRO B CA 1
ATOM 9146 C C . PRO B 1 436 ? -14.617 10.266 1.882 1 88.56 436 PRO B C 1
ATOM 9148 O O . PRO B 1 436 ? -15.125 10.562 0.798 1 88.56 436 PRO B O 1
ATOM 9151 N N . GLY B 1 437 ? -15.336 9.711 2.875 1 90.12 437 GLY B N 1
ATOM 9152 C CA . GLY B 1 437 ? -16.75 9.422 2.762 1 90.12 437 GLY B CA 1
ATOM 9153 C C . GLY B 1 437 ? -17.625 10.664 2.807 1 90.12 437 GLY B C 1
ATOM 9154 O O . GLY B 1 437 ? -17.156 11.734 3.184 1 90.12 437 GLY B O 1
ATOM 9155 N N . PRO B 1 438 ? -18.797 10.5 2.379 1 91.06 438 PRO B N 1
ATOM 9156 C CA . PRO B 1 438 ? -19.75 11.617 2.473 1 91.06 438 PRO B CA 1
ATOM 9157 C C . PRO B 1 438 ? -20.156 11.922 3.91 1 91.06 438 PRO B C 1
ATOM 9159 O O . PRO B 1 438 ? -19.828 11.164 4.828 1 91.06 438 PRO B O 1
ATOM 9162 N N . LEU B 1 439 ? -20.781 13.117 4.059 1 94 439 LEU B N 1
ATOM 9163 C CA . LEU B 1 439 ? -21.344 13.5 5.352 1 94 439 LEU B CA 1
ATOM 9164 C C . LEU B 1 439 ? -22.391 12.5 5.809 1 94 439 LEU B C 1
ATOM 9166 O O . LEU B 1 439 ? -23.281 12.133 5.043 1 94 439 LEU B O 1
ATOM 9170 N N . ILE B 1 440 ? -22.25 11.992 7.043 1 90.94 440 ILE B N 1
ATOM 9171 C CA . ILE B 1 440 ? -23.141 10.977 7.598 1 90.94 440 ILE B CA 1
ATOM 9172 C C . ILE B 1 440 ? -24.266 11.648 8.391 1 90.94 440 ILE B C 1
ATOM 9174 O O . ILE B 1 440 ? -24 12.555 9.195 1 90.94 440 ILE B O 1
ATOM 9178 N N . GLU B 1 441 ? -25.438 11.172 8.211 1 86.62 441 GLU B N 1
ATOM 9179 C CA . GLU B 1 441 ? -26.609 11.781 8.828 1 86.62 441 GLU B CA 1
ATOM 9180 C C . GLU B 1 441 ? -26.734 11.352 10.289 1 86.62 441 GLU B C 1
ATOM 9182 O O . GLU B 1 441 ? -27.031 12.18 11.156 1 86.62 441 GLU B O 1
ATOM 9187 N N . ASN B 1 442 ? -26.453 10.023 10.484 1 82.56 442 ASN B N 1
ATOM 9188 C CA . ASN B 1 442 ? -26.594 9.484 11.836 1 82.56 442 ASN B CA 1
ATOM 9189 C C . ASN B 1 442 ? -25.25 9.039 12.406 1 82.56 442 ASN B C 1
ATOM 9191 O O . ASN B 1 442 ? -24.312 8.773 11.656 1 82.56 442 ASN B O 1
ATOM 9195 N N . SER B 1 443 ? -25.156 8.984 13.719 1 78.88 443 SER B N 1
ATOM 9196 C CA . SER B 1 443 ? -23.906 8.625 14.391 1 78.88 443 SER B CA 1
ATOM 9197 C C . SER B 1 443 ? -23.375 7.285 13.883 1 78.88 443 SER B C 1
ATOM 9199 O O . SER B 1 443 ? -24.125 6.305 13.812 1 78.88 443 SER B O 1
ATOM 9201 N N . PRO B 1 444 ? -22.234 7.34 13.367 1 72.69 444 PRO B N 1
ATOM 9202 C CA . PRO B 1 444 ? -21.656 6.066 12.93 1 72.69 444 PRO B CA 1
ATOM 9203 C C . PRO B 1 444 ? -21.25 5.172 14.102 1 72.69 444 PRO B C 1
ATOM 9205 O O . PRO B 1 444 ? -20.844 4.02 13.891 1 72.69 444 PRO B O 1
ATOM 9208 N N . PHE B 1 445 ? -21.141 5.824 15.305 1 69.25 445 PHE B N 1
ATOM 9209 C CA . PHE B 1 445 ? -20.719 5.066 16.484 1 69.25 445 PHE B CA 1
ATOM 9210 C C . PHE B 1 445 ? -21.891 4.367 17.125 1 69.25 445 PHE B C 1
ATOM 9212 O O . PHE B 1 445 ? -23.031 4.871 17.078 1 69.25 445 PHE B O 1
ATOM 9219 N N . GLY B 1 446 ? -22.109 3.096 16.859 1 52 446 GLY B N 1
ATOM 9220 C CA . GLY B 1 446 ? -23.203 2.391 17.516 1 52 446 GLY B CA 1
ATOM 9221 C C . GLY B 1 446 ? -23.641 3.049 18.812 1 52 446 GLY B C 1
ATOM 9222 O O . GLY B 1 446 ? -22.969 3.938 19.328 1 52 446 GLY B O 1
ATOM 9223 N N . ASN B 1 447 ? -24.891 2.885 19.219 1 39.44 447 ASN B N 1
ATOM 9224 C CA . ASN B 1 447 ? -25.594 3.416 20.391 1 39.44 447 ASN B CA 1
ATOM 9225 C C . ASN B 1 447 ? -24.734 3.354 21.641 1 39.44 447 ASN B C 1
ATOM 9227 O O . ASN B 1 447 ? -25.266 3.303 22.766 1 39.44 447 ASN B O 1
ATOM 9231 N N . SER B 1 448 ? -23.578 2.969 21.641 1 33.69 448 SER B N 1
ATOM 9232 C CA . SER B 1 448 ? -23.078 3.012 23.016 1 33.69 448 SER B CA 1
ATOM 9233 C C . SER B 1 448 ? -22.859 4.445 23.469 1 33.69 448 SER B C 1
ATOM 9235 O O . SER B 1 448 ? -21.797 5.027 23.25 1 33.69 448 SER B O 1
ATOM 9237 N N . SER B 1 449 ? -23.688 5.195 23.344 1 33.34 449 SER B N 1
ATOM 9238 C CA . SER B 1 449 ? -23.641 6.508 23.984 1 33.34 449 SER B CA 1
ATOM 9239 C C . SER B 1 449 ? -23.203 6.398 25.438 1 33.34 449 SER B C 1
ATOM 9241 O O . SER B 1 449 ? -23.969 5.926 26.281 1 33.34 449 SER B O 1
ATOM 9243 N N . GLN B 1 450 ? -22.125 5.855 25.812 1 27.14 450 GLN B N 1
ATOM 9244 C CA . GLN B 1 450 ? -21.906 6.191 27.219 1 27.14 450 GLN B CA 1
ATOM 9245 C C . GLN B 1 450 ? -22.141 7.68 27.469 1 27.14 450 GLN B C 1
ATOM 9247 O O . GLN B 1 450 ? -21.531 8.523 26.812 1 27.14 450 GLN B O 1
ATOM 9252 N N . LYS B 1 451 ? -23.359 7.965 27.906 1 30.42 451 LYS B N 1
ATOM 9253 C CA . LYS B 1 451 ? -23.656 9.227 28.578 1 30.42 451 LYS B CA 1
ATOM 9254 C C . LYS B 1 451 ? -22.547 9.594 29.562 1 30.42 451 LYS B C 1
ATOM 9256 O O . LYS B 1 451 ? -22.438 9 30.641 1 30.42 451 LYS B O 1
ATOM 9261 N N . LEU B 1 452 ? -21.453 9.812 29.141 1 26.17 452 LEU B N 1
ATOM 9262 C CA . LEU B 1 452 ? -20.609 10.336 30.203 1 26.17 452 LEU B CA 1
ATOM 9263 C C . LEU B 1 452 ? -21.234 11.578 30.828 1 26.17 452 LEU B C 1
ATOM 9265 O O . LEU B 1 452 ? -21.703 12.469 30.125 1 26.17 452 LEU B O 1
ATOM 9269 N N . ALA B 1 453 ? -21.781 11.445 32.031 1 22.59 453 ALA B N 1
ATOM 9270 C CA . ALA B 1 453 ? -22.328 12.477 32.875 1 22.59 453 ALA B CA 1
ATOM 9271 C C . ALA B 1 453 ? -21.438 13.719 32.906 1 22.59 453 ALA B C 1
ATOM 9273 O O . ALA B 1 453 ? -20.219 13.609 33 1 22.59 453 ALA B O 1
ATOM 9274 N N . SER B 1 454 ? -21.938 14.625 32.406 1 24.36 454 SER B N 1
ATOM 9275 C CA . SER B 1 454 ? -21.406 15.984 32.469 1 24.36 454 SER B CA 1
ATOM 9276 C C . SER B 1 454 ? -21.016 16.375 33.875 1 24.36 454 SER B C 1
ATOM 9278 O O . SER B 1 454 ? -21.766 16.156 34.844 1 24.36 454 SER B O 1
ATOM 9280 N N . ARG B 1 455 ? -19.828 16.109 34.312 1 22.78 455 ARG B N 1
ATOM 9281 C CA . ARG B 1 455 ? -19.531 16.719 35.625 1 22.78 455 ARG B CA 1
ATOM 9282 C C . ARG B 1 455 ? -19.859 18.219 35.594 1 22.78 455 ARG B C 1
ATOM 9284 O O . ARG B 1 455 ? -19.422 18.938 34.719 1 22.78 455 ARG B O 1
ATOM 9291 N N . ASP B 1 456 ? -20.969 18.406 36.188 1 21.42 456 ASP B N 1
ATOM 9292 C CA . ASP B 1 456 ? -21.469 19.75 36.469 1 21.42 456 ASP B CA 1
ATOM 9293 C C . ASP B 1 456 ? -20.406 20.594 37.188 1 21.42 456 ASP B C 1
ATOM 9295 O O . ASP B 1 456 ? -20 20.297 38.312 1 21.42 456 ASP B O 1
ATOM 9299 N N . LEU B 1 457 ? -19.328 20.75 36.625 1 21.8 457 LEU B N 1
ATOM 9300 C CA . LEU B 1 457 ? -18.578 21.688 37.469 1 21.8 457 LEU B CA 1
ATOM 9301 C C . LEU B 1 457 ? -19.406 22.938 37.719 1 21.8 457 LEU B C 1
ATOM 9303 O O . LEU B 1 457 ? -20.062 23.469 36.812 1 21.8 457 LEU B O 1
ATOM 9307 N N . ASP B 1 458 ? -19.891 23.016 38.906 1 19.55 458 ASP B N 1
ATOM 9308 C CA . ASP B 1 458 ? -20.625 24.094 39.562 1 19.55 458 ASP B CA 1
ATOM 9309 C C . ASP B 1 458 ? -20 25.453 39.25 1 19.55 458 ASP B C 1
ATOM 9311 O O . ASP B 1 458 ? -18.844 25.703 39.594 1 19.55 458 ASP B O 1
ATOM 9315 N N . SER B 1 459 ? -20.125 25.906 38.156 1 23.48 459 SER B N 1
ATOM 9316 C CA . SER B 1 459 ? -19.641 27.234 37.812 1 23.48 459 SER B CA 1
ATOM 9317 C C . SER B 1 459 ? -20.359 28.312 38.656 1 23.48 459 SER B C 1
ATOM 9319 O O . SER B 1 459 ? -21.516 28.641 38.375 1 23.48 459 SER B O 1
ATOM 9321 N N . TYR B 1 460 ? -20.391 28.234 40 1 21.25 460 TYR B N 1
ATOM 9322 C CA . TYR B 1 460 ? -21.125 29.234 40.781 1 21.25 460 TYR B CA 1
ATOM 9323 C C . TYR B 1 460 ? -20.75 30.641 40.344 1 21.25 460 TYR B C 1
ATOM 9325 O O . TYR B 1 460 ? -21.156 31.625 40.969 1 21.25 460 TYR B O 1
ATOM 9333 N N . THR B 1 461 ? -19.547 30.922 39.906 1 21.3 461 THR B N 1
ATOM 9334 C CA . THR B 1 461 ? -19.297 32.344 40.188 1 21.3 461 THR B CA 1
ATOM 9335 C C . THR B 1 461 ? -20.281 33.219 39.469 1 21.3 461 THR B C 1
ATOM 9337 O O . THR B 1 461 ? -20.562 33 38.281 1 21.3 461 THR B O 1
ATOM 9340 N N . ALA B 1 462 ? -21.156 33.812 40.219 1 20.88 462 ALA B N 1
ATOM 9341 C CA . ALA B 1 462 ? -22.281 34.75 40.031 1 20.88 462 ALA B CA 1
ATOM 9342 C C . ALA B 1 462 ? -21.875 35.938 39.188 1 20.88 462 ALA B C 1
ATOM 9344 O O . ALA B 1 462 ? -21.031 36.75 39.594 1 20.88 462 ALA B O 1
ATOM 9345 N N . TRP B 1 463 ? -21.422 35.75 38.031 1 24.05 463 TRP B N 1
ATOM 9346 C CA . TRP B 1 463 ? -20.984 36.844 37.188 1 24.05 463 TRP B CA 1
ATOM 9347 C C . TRP B 1 463 ? -22.172 37.719 36.781 1 24.05 463 TRP B C 1
ATOM 9349 O O . TRP B 1 463 ? -23.203 37.219 36.344 1 24.05 463 TRP B O 1
ATOM 9359 N N . ASN B 1 464 ? -22.453 38.781 37.5 1 20.83 464 ASN B N 1
ATOM 9360 C CA . ASN B 1 464 ? -23.484 39.781 37.25 1 20.83 464 ASN B CA 1
ATOM 9361 C C . ASN B 1 464 ? -23.531 40.188 35.781 1 20.83 464 ASN B C 1
ATOM 9363 O O . ASN B 1 464 ? -22.547 39.969 35.031 1 20.83 464 ASN B O 1
ATOM 9367 N N . ILE B 1 465 ? -24.625 41.062 35.312 1 25.59 465 ILE B N 1
ATOM 9368 C CA . ILE B 1 465 ? -25.562 41.25 34.188 1 25.59 465 ILE B CA 1
ATOM 9369 C C . ILE B 1 465 ? -24.969 42.219 33.188 1 25.59 465 ILE B C 1
ATOM 9371 O O . ILE B 1 465 ? -25.547 42.438 32.125 1 25.59 465 ILE B O 1
ATOM 9375 N N . LEU B 1 466 ? -23.938 42.75 33.062 1 27.84 466 LEU B N 1
ATOM 9376 C CA . LEU B 1 466 ? -24.188 43.812 32.094 1 27.84 466 LEU B CA 1
ATOM 9377 C C . LEU B 1 466 ? -24.703 43.25 30.781 1 27.84 466 LEU B C 1
ATOM 9379 O O . LEU B 1 466 ? -24.516 42.062 30.5 1 27.84 466 LEU B O 1
ATOM 9383 N N . HIS B 1 467 ? -24.859 44.188 29.562 1 31.61 467 HIS B N 1
ATOM 9384 C CA . HIS B 1 467 ? -25.438 44.281 28.234 1 31.61 467 HIS B CA 1
ATOM 9385 C C . HIS B 1 467 ? -24.812 43.25 27.281 1 31.61 467 HIS B C 1
ATOM 9387 O O . HIS B 1 467 ? -23.766 42.688 27.578 1 31.61 467 HIS B O 1
ATOM 9393 N N . ALA B 1 468 ? -25.375 43.188 25.891 1 42.34 468 ALA B N 1
ATOM 9394 C CA . ALA B 1 468 ? -25.578 42.094 24.953 1 42.34 468 ALA B CA 1
ATOM 9395 C C . ALA B 1 468 ? -24.266 41.375 24.641 1 42.34 468 ALA B C 1
ATOM 9397 O O . ALA B 1 468 ? -24.203 40.156 24.609 1 42.34 468 ALA B O 1
ATOM 9398 N N . THR B 1 469 ? -23.328 42.25 24.328 1 49.12 469 THR B N 1
ATOM 9399 C CA . THR B 1 469 ? -22.062 41.688 23.844 1 49.12 469 THR B CA 1
ATOM 9400 C C . THR B 1 469 ? -21.438 40.812 24.922 1 49.12 469 THR B C 1
ATOM 9402 O O . THR B 1 469 ? -20.781 39.812 24.594 1 49.12 469 THR B O 1
ATOM 9405 N N . SER B 1 470 ? -21.578 41.25 26.203 1 50.28 470 SER B N 1
ATOM 9406 C CA . SER B 1 470 ? -20.922 40.531 27.281 1 50.28 470 SER B CA 1
ATOM 9407 C C . SER B 1 470 ? -21.484 39.125 27.453 1 50.28 470 SER B C 1
ATOM 9409 O O . SER B 1 470 ? -20.766 38.188 27.766 1 50.28 470 SER B O 1
ATOM 9411 N N . ASN B 1 471 ? -22.844 39.094 27.156 1 57.75 471 ASN B N 1
ATOM 9412 C CA . ASN B 1 471 ? -23.438 37.781 27.328 1 57.75 471 ASN B CA 1
ATOM 9413 C C . ASN B 1 471 ? -23 36.812 26.234 1 57.75 471 ASN B C 1
ATOM 9415 O O . ASN B 1 471 ? -22.812 35.625 26.484 1 57.75 471 ASN B O 1
ATOM 9419 N N . ALA B 1 472 ? -22.688 37.438 25.156 1 68.25 472 ALA B N 1
ATOM 9420 C CA . ALA B 1 472 ? -22.312 36.562 24.047 1 68.25 472 ALA B CA 1
ATOM 9421 C C . ALA B 1 472 ? -20.891 36.031 24.219 1 68.25 472 ALA B C 1
ATOM 9423 O O . ALA B 1 472 ? -20.578 34.906 23.781 1 68.25 472 ALA B O 1
ATOM 9424 N N . SER B 1 473 ? -20.125 36.75 24.984 1 65.5 473 SER B N 1
ATOM 9425 C CA . SER B 1 473 ? -18.719 36.375 25.125 1 65.5 473 SER B CA 1
ATOM 9426 C C . SER B 1 473 ? -18.562 35.188 26.078 1 65.5 473 SER B C 1
ATOM 9428 O O . SER B 1 473 ? -17.578 34.469 26.016 1 65.5 473 SER B O 1
ATOM 9430 N N . ASN B 1 474 ? -19.547 35 26.906 1 66.94 474 ASN B N 1
ATOM 9431 C CA . ASN B 1 474 ? -19.422 33.969 27.922 1 66.94 474 ASN B CA 1
ATOM 9432 C C . ASN B 1 474 ? -20.016 32.625 27.453 1 66.94 474 ASN B C 1
ATOM 9434 O O . ASN B 1 474 ? -19.922 31.625 28.141 1 66.94 474 ASN B O 1
ATOM 9438 N N . VAL B 1 475 ? -20.578 32.75 26.281 1 75.44 475 VAL B N 1
ATOM 9439 C CA . VAL B 1 475 ? -21.188 31.531 25.75 1 75.44 475 VAL B CA 1
ATOM 9440 C C . VAL B 1 475 ? -20.094 30.609 25.234 1 75.44 475 VAL B C 1
ATOM 9442 O O . VAL B 1 475 ? -19.141 31.047 24.578 1 75.44 475 VAL B O 1
ATOM 9445 N N . GLN B 1 476 ? -20.219 29.391 25.719 1 76.19 476 GLN B N 1
ATOM 9446 C CA . GLN B 1 476 ? -19.297 28.391 25.188 1 76.19 476 GLN B CA 1
ATOM 9447 C C . GLN B 1 476 ? -19.828 27.797 23.891 1 76.19 476 GLN B C 1
ATOM 9449 O O . GLN B 1 476 ? -21.031 27.766 23.656 1 76.19 476 GLN B O 1
ATOM 9454 N N . ASN B 1 477 ? -19.016 27.422 23.047 1 82.81 477 ASN B N 1
ATOM 9455 C CA . ASN B 1 477 ? -19.328 26.766 21.781 1 82.81 477 ASN B CA 1
ATOM 9456 C C . ASN B 1 477 ? -20.219 27.625 20.891 1 82.81 477 ASN B C 1
ATOM 9458 O O . ASN B 1 477 ? -21.266 27.172 20.438 1 82.81 477 ASN B O 1
ATOM 9462 N N . LYS B 1 478 ? -19.812 28.828 20.734 1 90.56 478 LYS B N 1
ATOM 9463 C CA . LYS B 1 478 ? -20.5 29.766 19.844 1 90.56 478 LYS B CA 1
ATOM 9464 C C . LYS B 1 478 ? -20.438 29.281 18.406 1 90.56 478 LYS B C 1
ATOM 9466 O O . LYS B 1 478 ? -19.562 28.484 18.031 1 90.56 478 LYS B O 1
ATOM 9471 N N . GLY B 1 479 ? -21.391 29.703 17.641 1 93.12 479 GLY B N 1
ATOM 9472 C CA . GLY B 1 479 ? -21.281 29.484 16.203 1 93.12 479 GLY B CA 1
ATOM 9473 C C . GLY B 1 479 ? -20.109 30.188 15.578 1 93.12 479 GLY B C 1
ATOM 9474 O O . GLY B 1 479 ? -19.594 31.172 16.141 1 93.12 479 GLY B O 1
ATOM 9475 N N . PRO B 1 480 ? -19.672 29.688 14.461 1 96.44 480 PRO B N 1
ATOM 9476 C CA . PRO B 1 480 ? -18.484 30.266 13.844 1 96.44 480 PRO B CA 1
ATOM 9477 C C . PRO B 1 480 ? -18.688 31.734 13.445 1 96.44 480 PRO B C 1
ATOM 9479 O O . PRO B 1 480 ? -17.781 32.562 13.602 1 96.44 480 PRO B O 1
ATOM 9482 N N . LEU B 1 481 ? -19.844 32.125 12.938 1 97.19 481 LEU B N 1
ATOM 9483 C CA . LEU B 1 481 ? -20.047 33.531 12.516 1 97.19 481 LEU B CA 1
ATOM 9484 C C . LEU B 1 481 ? -20.047 34.469 13.719 1 97.19 481 LEU B C 1
ATOM 9486 O O . LEU B 1 481 ? -19.531 35.562 13.648 1 97.19 481 LEU B O 1
ATOM 9490 N N . LEU B 1 482 ? -20.734 34 14.773 1 94.75 482 LEU B N 1
ATOM 9491 C CA . LEU B 1 482 ? -20.719 34.812 15.984 1 94.75 482 LEU B CA 1
ATOM 9492 C C . LEU B 1 482 ? -19.281 35.031 16.469 1 94.75 482 LEU B C 1
ATOM 9494 O O . LEU B 1 482 ? -18.906 36.156 16.844 1 94.75 482 LEU B O 1
ATOM 9498 N N . ASN B 1 483 ? -18.484 34 16.516 1 93.62 483 ASN B N 1
ATOM 9499 C CA . ASN B 1 483 ? -17.078 34.094 16.891 1 93.62 483 ASN B CA 1
ATOM 9500 C C . ASN B 1 483 ? -16.328 35.094 16 1 93.62 483 ASN B C 1
ATOM 9502 O O . ASN B 1 483 ? -15.531 35.906 16.484 1 93.62 483 ASN B O 1
ATOM 9506 N N . ILE B 1 484 ? -16.578 35 14.734 1 96.5 484 ILE B N 1
ATOM 9507 C CA . ILE B 1 484 ? -15.922 35.875 13.773 1 96.5 484 ILE B CA 1
ATOM 9508 C C . ILE B 1 484 ? -16.344 37.312 14.023 1 96.5 484 ILE B C 1
ATOM 9510 O O . ILE B 1 484 ? -15.5 38.219 14.078 1 96.5 484 ILE B O 1
ATOM 9514 N N . ALA B 1 485 ? -17.625 37.562 14.133 1 94.75 485 ALA B N 1
ATOM 9515 C CA . ALA B 1 485 ? -18.156 38.906 14.352 1 94.75 485 ALA B CA 1
ATOM 9516 C C . ALA B 1 485 ? -17.578 39.5 15.625 1 94.75 485 ALA B C 1
ATOM 9518 O O . ALA B 1 485 ? -17.203 40.688 15.648 1 94.75 485 ALA B O 1
ATOM 9519 N N . MET B 1 486 ? -17.547 38.688 16.625 1 91.12 486 MET B N 1
ATOM 9520 C CA . MET B 1 486 ? -17 39.188 17.891 1 91.12 486 MET B CA 1
ATOM 9521 C C . MET B 1 486 ? -15.5 39.438 17.75 1 91.12 486 MET B C 1
ATOM 9523 O O . MET B 1 486 ? -14.992 40.406 18.328 1 91.12 486 MET B O 1
ATOM 9527 N N . ALA B 1 487 ? -14.82 38.625 17.062 1 92.38 487 ALA B N 1
ATOM 9528 C CA . ALA B 1 487 ? -13.383 38.812 16.859 1 92.38 487 ALA B CA 1
ATOM 9529 C C . ALA B 1 487 ? -13.086 40.062 16.047 1 92.38 487 ALA B C 1
ATOM 9531 O O . ALA B 1 487 ? -12.148 40.812 16.359 1 92.38 487 ALA B O 1
ATOM 9532 N N . LEU B 1 488 ? -13.883 40.312 15.07 1 93.38 488 LEU B N 1
ATOM 9533 C CA . LEU B 1 488 ? -13.586 41.406 14.133 1 93.38 488 LEU B CA 1
ATOM 9534 C C . LEU B 1 488 ? -14.164 42.719 14.625 1 93.38 488 LEU B C 1
ATOM 9536 O O . LEU B 1 488 ? -13.57 43.781 14.406 1 93.38 488 LEU B O 1
ATOM 9540 N N . PHE B 1 489 ? -15.32 42.688 15.258 1 90.44 489 PHE B N 1
ATOM 9541 C CA . PHE B 1 489 ? -16.047 43.938 15.492 1 90.44 489 PHE B CA 1
ATOM 9542 C C . PHE B 1 489 ? -16.344 44.125 16.969 1 90.44 489 PHE B C 1
ATOM 9544 O O . PHE B 1 489 ? -16.734 45.219 17.406 1 90.44 489 PHE B O 1
ATOM 9551 N N . GLY B 1 490 ? -16.219 43.062 17.719 1 84.19 490 GLY B N 1
ATOM 9552 C CA . GLY B 1 490 ? -16.562 43.125 19.141 1 84.19 490 GLY B CA 1
ATOM 9553 C C . GLY B 1 490 ? -15.539 43.875 19.969 1 84.19 490 GLY B C 1
ATOM 9554 O O . GLY B 1 490 ? -14.734 44.656 19.453 1 84.19 490 GLY B O 1
ATOM 9555 N N . GLU B 1 491 ? -15.656 43.625 21.188 1 75.5 491 GLU B N 1
ATOM 9556 C CA . GLU B 1 491 ? -14.742 44.25 22.141 1 75.5 491 GLU B CA 1
ATOM 9557 C C . GLU B 1 491 ? -13.305 43.812 21.891 1 75.5 491 GLU B C 1
ATOM 9559 O O . GLU B 1 491 ? -13.047 42.594 21.719 1 75.5 491 GLU B O 1
ATOM 9564 N N . GLY B 1 492 ? -12.406 44.781 21.906 1 76.56 492 GLY B N 1
ATOM 9565 C CA . GLY B 1 492 ? -11.008 44.438 21.688 1 76.56 492 GLY B CA 1
ATOM 9566 C C . GLY B 1 492 ? -10.617 44.438 20.219 1 76.56 492 GLY B C 1
ATOM 9567 O O . GLY B 1 492 ? -9.43 44.375 19.891 1 76.56 492 GLY B O 1
ATOM 9568 N N . SER B 1 493 ? -11.633 44.625 19.391 1 84.06 493 SER B N 1
ATOM 9569 C CA . SER B 1 493 ? -11.383 44.594 17.953 1 84.06 493 SER B CA 1
ATOM 9570 C C . SER B 1 493 ? -10.648 45.844 17.484 1 84.06 493 SER B C 1
ATOM 9572 O O . SER B 1 493 ? -10.398 46.75 18.281 1 84.06 493 SER B O 1
ATOM 9574 N N . PHE B 1 494 ? -10.289 45.812 16.25 1 82.44 494 PHE B N 1
ATOM 9575 C CA . PHE B 1 494 ? -9.617 46.969 15.641 1 82.44 494 PHE B CA 1
ATOM 9576 C C . PHE B 1 494 ? -10.469 48.219 15.789 1 82.44 494 PHE B C 1
ATOM 9578 O O . PHE B 1 494 ? -9.945 49.281 16.125 1 82.44 494 PHE B O 1
ATOM 9585 N N . ALA B 1 495 ? -11.734 48.094 15.523 1 80.25 495 ALA B N 1
ATOM 9586 C CA . ALA B 1 495 ? -12.633 49.219 15.57 1 80.25 495 ALA B CA 1
ATOM 9587 C C . ALA B 1 495 ? -12.828 49.719 17 1 80.25 495 ALA B C 1
ATOM 9589 O O . ALA B 1 495 ? -13.125 50.875 17.234 1 80.25 495 ALA B O 1
ATOM 9590 N N . ASP B 1 496 ? -12.617 48.844 17.938 1 75.19 496 ASP B N 1
ATOM 9591 C CA . ASP B 1 496 ? -12.82 49.188 19.328 1 75.19 496 ASP B CA 1
ATOM 9592 C C . ASP B 1 496 ? -11.539 49.719 19.969 1 75.19 496 ASP B C 1
ATOM 9594 O O . ASP B 1 496 ? -11.453 50.906 20.312 1 75.19 496 ASP B O 1
ATOM 9598 N N . VAL B 1 497 ? -10.516 48.781 20.109 1 64.31 497 VAL B N 1
ATOM 9599 C CA . VAL B 1 497 ? -9.359 49.094 20.938 1 64.31 497 VAL B CA 1
ATOM 9600 C C . VAL B 1 497 ? -8.164 49.438 20.047 1 64.31 497 VAL B C 1
ATOM 9602 O O . VAL B 1 497 ? -7.387 50.344 20.375 1 64.31 497 VAL B O 1
ATOM 9605 N N . GLN B 1 498 ? -7.992 48.781 19.047 1 61.69 498 GLN B N 1
ATOM 9606 C CA . GLN B 1 498 ? -6.734 48.938 18.312 1 61.69 498 GLN B CA 1
ATOM 9607 C C . GLN B 1 498 ? -6.578 50.344 17.734 1 61.69 498 GLN B C 1
ATOM 9609 O O . GLN B 1 498 ? -5.473 50.875 17.688 1 61.69 498 GLN B O 1
ATOM 9614 N N . HIS B 1 499 ? -7.672 50.844 17.422 1 63.41 499 HIS B N 1
ATOM 9615 C CA . HIS B 1 499 ? -7.586 52.219 16.891 1 63.41 499 HIS B CA 1
ATOM 9616 C C . HIS B 1 499 ? -7.133 53.188 17.984 1 63.41 499 HIS B C 1
ATOM 9618 O O . HIS B 1 499 ? -6.461 54.188 17.688 1 63.41 499 HIS B O 1
ATOM 9624 N N . THR B 1 500 ? -7.469 52.812 19.203 1 60.56 500 THR B N 1
ATOM 9625 C CA . THR B 1 500 ? -7.031 53.656 20.297 1 60.56 500 THR B CA 1
ATOM 9626 C C . THR B 1 500 ? -5.523 53.562 20.5 1 60.56 500 THR B C 1
ATOM 9628 O O . THR B 1 500 ? -4.863 54.562 20.812 1 60.56 500 THR B O 1
ATOM 9631 N N . THR B 1 501 ? -5.059 52.375 20.312 1 58.62 501 THR B N 1
ATOM 9632 C CA . THR B 1 501 ? -3.611 52.188 20.391 1 58.62 501 THR B CA 1
ATOM 9633 C C . THR B 1 501 ? -2.9 53.031 19.344 1 58.62 501 THR B C 1
ATOM 9635 O O . THR B 1 501 ? -1.882 53.656 19.641 1 58.62 501 THR B O 1
ATOM 9638 N N . LEU B 1 502 ? -3.475 53.062 18.203 1 60.78 502 LEU B N 1
ATOM 9639 C CA . LEU B 1 502 ? -2.912 53.875 17.141 1 60.78 502 LEU B CA 1
ATOM 9640 C C . LEU B 1 502 ? -2.982 55.375 17.5 1 60.78 502 LEU B C 1
ATOM 9642 O O . LEU B 1 502 ? -2.051 56.125 17.219 1 60.78 502 LEU B O 1
ATOM 9646 N N . ALA B 1 503 ? -4.059 55.625 18.156 1 60.69 503 ALA B N 1
ATOM 9647 C CA . ALA B 1 503 ? -4.219 57 18.562 1 60.69 503 ALA B CA 1
ATOM 9648 C C . ALA B 1 503 ? -3.191 57.375 19.625 1 60.69 503 ALA B C 1
ATOM 9650 O O . ALA B 1 503 ? -2.631 58.469 19.594 1 60.69 503 ALA B O 1
ATOM 9651 N N . ALA B 1 504 ? -3.039 56.469 20.5 1 57.94 504 ALA B N 1
ATOM 9652 C CA . ALA B 1 504 ? -2.047 56.719 21.547 1 57.94 504 ALA B CA 1
ATOM 9653 C C . ALA B 1 504 ? -0.658 56.938 20.938 1 57.94 504 ALA B C 1
ATOM 9655 O O . ALA B 1 504 ? 0.082 57.812 21.344 1 57.94 504 ALA B O 1
ATOM 9656 N N . TYR B 1 505 ? -0.35 56.156 20 1 56.84 505 TYR B N 1
ATOM 9657 C CA . TYR B 1 505 ? 0.945 56.312 19.344 1 56.84 505 TYR B CA 1
ATOM 9658 C C . TYR B 1 505 ? 1.034 57.594 18.562 1 56.84 505 TYR B C 1
ATOM 9660 O O . TYR B 1 505 ? 2.047 58.312 18.625 1 56.84 505 TYR B O 1
ATOM 9668 N N . ALA B 1 506 ? 0.032 57.812 17.844 1 58.09 506 ALA B N 1
ATOM 9669 C CA . ALA B 1 506 ? 0.01 59.062 17.062 1 58.09 506 ALA B CA 1
ATOM 9670 C C . ALA B 1 506 ? 0.173 60.281 17.969 1 58.09 506 ALA B C 1
ATOM 9672 O O . ALA B 1 506 ? 0.851 61.25 17.594 1 58.09 506 ALA B O 1
ATOM 9673 N N . ASN B 1 507 ? -0.389 60.125 19.125 1 56.06 507 ASN B N 1
ATOM 9674 C CA . ASN B 1 507 ? -0.373 61.281 20.031 1 56.06 507 ASN B CA 1
ATOM 9675 C C . ASN B 1 507 ? 0.929 61.344 20.828 1 56.06 507 ASN B C 1
ATOM 9677 O O . ASN B 1 507 ? 1.229 62.375 21.453 1 56.06 507 ASN B O 1
ATOM 9681 N N . SER B 1 508 ? 1.518 60.25 20.875 1 53.66 508 SER B N 1
ATOM 9682 C CA . SER B 1 508 ? 2.748 60.219 21.656 1 53.66 508 SER B CA 1
ATOM 9683 C C . SER B 1 508 ? 3.883 60.938 20.922 1 53.66 508 SER B C 1
ATOM 9685 O O . SER B 1 508 ? 4.902 61.281 21.531 1 53.66 508 SER B O 1
ATOM 9687 N N . GLY B 1 509 ? 3.678 61.312 19.688 1 50.91 509 GLY B N 1
ATOM 9688 C CA . GLY B 1 509 ? 4.734 61.938 18.906 1 50.91 509 GLY B CA 1
ATOM 9689 C C . GLY B 1 509 ? 5.801 60.969 18.438 1 50.91 509 GLY B C 1
ATOM 9690 O O . GLY B 1 509 ? 6.754 61.344 17.766 1 50.91 509 GLY B O 1
ATOM 9691 N N . ILE B 1 510 ? 5.703 59.688 18.891 1 51.19 510 ILE B N 1
ATOM 9692 C CA . ILE B 1 510 ? 6.684 58.688 18.5 1 51.19 510 ILE B CA 1
ATOM 9693 C C . ILE B 1 510 ? 6.41 58.25 17.062 1 51.19 510 ILE B C 1
ATOM 9695 O O . ILE B 1 510 ? 5.273 57.906 16.703 1 51.19 510 ILE B O 1
ATOM 9699 N N . ILE B 1 511 ? 7.297 58.5 16.141 1 50.91 511 ILE B N 1
ATOM 9700 C CA . ILE B 1 511 ? 7.188 58.062 14.742 1 50.91 511 ILE B CA 1
ATOM 9701 C C . ILE B 1 511 ? 7.633 56.625 14.617 1 50.91 511 ILE B C 1
ATOM 9703 O O . ILE B 1 511 ? 8.766 56.281 14.969 1 50.91 511 ILE B O 1
ATOM 9707 N N . TYR B 1 512 ? 6.609 55.812 14.578 1 56.41 512 TYR B N 1
ATOM 9708 C CA . TYR B 1 512 ? 6.938 54.375 14.398 1 56.41 512 TYR B CA 1
ATOM 9709 C C . TYR B 1 512 ? 6.801 54 12.93 1 56.41 512 TYR B C 1
ATOM 9711 O O . TYR B 1 512 ? 5.734 54.125 12.336 1 56.41 512 TYR B O 1
ATOM 9719 N N . ARG B 1 513 ? 7.805 53.594 12.211 1 55.31 513 ARG B N 1
ATOM 9720 C CA . ARG B 1 513 ? 7.789 53.281 10.789 1 55.31 513 ARG B CA 1
ATOM 9721 C C . ARG B 1 513 ? 7.488 51.812 10.562 1 55.31 513 ARG B C 1
ATOM 9723 O O . ARG B 1 513 ? 7.039 51.406 9.484 1 55.31 513 ARG B O 1
ATOM 9730 N N . GLY B 1 514 ? 7.594 51 11.617 1 62.47 514 GLY B N 1
ATOM 9731 C CA . GLY B 1 514 ? 7.379 49.594 11.406 1 62.47 514 GLY B CA 1
ATOM 9732 C C . GLY B 1 514 ? 5.953 49.156 11.68 1 62.47 514 GLY B C 1
ATOM 9733 O O . GLY B 1 514 ? 5.09 49.969 11.977 1 62.47 514 GLY B O 1
ATOM 9734 N N . CYS B 1 515 ? 5.656 48 11.398 1 70.44 515 CYS B N 1
ATOM 9735 C CA . CYS B 1 515 ? 4.332 47.438 11.625 1 70.44 515 CYS B CA 1
ATOM 9736 C C . CYS B 1 515 ? 4.09 47.188 13.109 1 70.44 515 CYS B C 1
ATOM 9738 O O . CYS B 1 515 ? 4.852 46.469 13.758 1 70.44 515 CYS B O 1
ATOM 9740 N N . ILE B 1 516 ? 3.162 47.875 13.656 1 68.44 516 ILE B N 1
ATOM 9741 C CA . ILE B 1 516 ? 2.852 47.781 15.078 1 68.44 516 ILE B CA 1
ATOM 9742 C C . ILE B 1 516 ? 1.905 46.594 15.312 1 68.44 516 ILE B C 1
ATOM 9744 O O . ILE B 1 516 ? 1.999 45.906 16.344 1 68.44 516 ILE B O 1
ATOM 9748 N N . ASP B 1 517 ? 0.977 46.406 14.398 1 77.5 517 ASP B N 1
ATOM 9749 C CA . ASP B 1 517 ? -0.039 45.375 14.5 1 77.5 517 ASP B CA 1
ATOM 9750 C C . ASP B 1 517 ? -0.66 45.062 13.133 1 77.5 517 ASP B C 1
ATOM 9752 O O . ASP B 1 517 ? -0.416 45.812 12.164 1 77.5 517 ASP B O 1
ATOM 9756 N N . LEU B 1 518 ? -1.281 44 13.133 1 82.5 518 LEU B N 1
ATOM 9757 C CA . LEU B 1 518 ? -1.967 43.625 11.898 1 82.5 518 LEU B CA 1
ATOM 9758 C C . LEU B 1 518 ? -3.48 43.688 12.086 1 82.5 518 LEU B C 1
ATOM 9760 O O . LEU B 1 518 ? -3.992 43.25 13.117 1 82.5 518 LEU B O 1
ATOM 9764 N N . VAL B 1 519 ? -4.062 44.312 11.148 1 85.69 519 VAL B N 1
ATOM 9765 C CA . VAL B 1 519 ? -5.523 44.312 11.164 1 85.69 519 VAL B CA 1
ATOM 9766 C C . VAL B 1 519 ? -6.047 42.938 10.742 1 85.69 519 VAL B C 1
ATOM 9768 O O . VAL B 1 519 ? -5.688 42.438 9.68 1 85.69 519 VAL B O 1
ATOM 9771 N N . PRO B 1 520 ? -6.852 42.344 11.539 1 90.81 520 PRO B N 1
ATOM 9772 C CA . PRO B 1 520 ? -7.324 40.969 11.242 1 90.81 520 PRO B CA 1
ATOM 9773 C C . PRO B 1 520 ? -8.164 40.906 9.969 1 90.81 520 PRO B C 1
ATOM 9775 O O . PRO B 1 520 ? -8.797 41.906 9.594 1 90.81 520 PRO B O 1
ATOM 9778 N N . PHE B 1 521 ? -8.141 39.781 9.266 1 92.12 521 PHE B N 1
ATOM 9779 C CA . PHE B 1 521 ? -9.094 39.406 8.219 1 92.12 521 PHE B CA 1
ATOM 9780 C C . PHE B 1 521 ? -8.656 39.969 6.871 1 92.12 521 PHE B C 1
ATOM 9782 O O . PHE B 1 521 ? -9.109 39.5 5.824 1 92.12 521 PHE B O 1
ATOM 9789 N N . ILE B 1 522 ? -7.773 40.969 6.848 1 88.5 522 ILE B N 1
ATOM 9790 C CA . ILE B 1 522 ? -7.441 41.688 5.629 1 88.5 522 ILE B CA 1
ATOM 9791 C C . ILE B 1 522 ? -6.77 40.75 4.633 1 88.5 522 ILE B C 1
ATOM 9793 O O . ILE B 1 522 ? -7.105 40.75 3.443 1 88.5 522 ILE B O 1
ATOM 9797 N N . THR B 1 523 ? -5.883 39.906 5.09 1 84.25 523 THR B N 1
ATOM 9798 C CA . THR B 1 523 ? -5.137 39.031 4.207 1 84.25 523 THR B CA 1
ATOM 9799 C C . THR B 1 523 ? -6.062 37.969 3.582 1 84.25 523 THR B C 1
ATOM 9801 O O . THR B 1 523 ? -5.758 37.438 2.52 1 84.25 523 THR B O 1
ATOM 9804 N N . LEU B 1 524 ? -7.195 37.688 4.188 1 89.94 524 LEU B N 1
ATOM 9805 C CA . LEU B 1 524 ? -8.148 36.75 3.643 1 89.94 524 LEU B CA 1
ATOM 9806 C C . LEU B 1 524 ? -8.914 37.344 2.469 1 89.94 524 LEU B C 1
ATOM 9808 O O . LEU B 1 524 ? -9.484 36.625 1.655 1 89.94 524 LEU B O 1
ATOM 9812 N N . LEU B 1 525 ? -8.898 38.688 2.408 1 88.06 525 LEU B N 1
ATOM 9813 C CA . LEU B 1 525 ? -9.617 39.375 1.339 1 88.06 525 LEU B CA 1
ATOM 9814 C C . LEU B 1 525 ? -8.742 39.5 0.094 1 88.06 525 LEU B C 1
ATOM 9816 O O . LEU B 1 525 ? -9.227 39.906 -0.97 1 88.06 525 LEU B O 1
ATOM 9820 N N . ASP B 1 526 ? -7.527 39.031 0.204 1 75.31 526 ASP B N 1
ATOM 9821 C CA . ASP B 1 526 ? -6.594 39.188 -0.908 1 75.31 526 ASP B CA 1
ATOM 9822 C C . ASP B 1 526 ? -6.773 38.062 -1.927 1 75.31 526 ASP B C 1
ATOM 9824 O O . ASP B 1 526 ? -7.125 36.938 -1.564 1 75.31 526 ASP B O 1
ATOM 9828 N N . GLU B 1 527 ? -6.855 38.469 -3.238 1 61.19 527 GLU B N 1
ATOM 9829 C CA . GLU B 1 527 ? -6.832 37.406 -4.254 1 61.19 527 GLU B CA 1
ATOM 9830 C C . GLU B 1 527 ? -5.461 36.75 -4.32 1 61.19 527 GLU B C 1
ATOM 9832 O O . GLU B 1 527 ? -5.371 35.531 -4.418 1 61.19 527 GLU B O 1
ATOM 9837 N N . THR B 1 528 ? -4.438 37.656 -4.637 1 53.44 528 THR B N 1
ATOM 9838 C CA . THR B 1 528 ? -3.047 37.219 -4.621 1 53.44 528 THR B CA 1
ATOM 9839 C C . THR B 1 528 ? -2.293 37.844 -3.451 1 53.44 528 THR B C 1
ATOM 9841 O O . THR B 1 528 ? -2.727 38.844 -2.9 1 53.44 528 THR B O 1
ATOM 9844 N N . TYR B 1 529 ? -1.265 37.25 -2.963 1 46.28 529 TYR B N 1
ATOM 9845 C CA . TYR B 1 529 ? -0.385 37.781 -1.93 1 46.28 529 TYR B CA 1
ATOM 9846 C C . TYR B 1 529 ? -0.056 39.25 -2.197 1 46.28 529 TYR B C 1
ATOM 9848 O O . TYR B 1 529 ? 0.388 39.594 -3.293 1 46.28 529 TYR B O 1
ATOM 9856 N N . HIS B 1 530 ? -0.308 40.281 -1.403 1 45.56 530 HIS B N 1
ATOM 9857 C CA . HIS B 1 530 ? 0.263 41.625 -1.2 1 45.56 530 HIS B CA 1
ATOM 9858 C C . HIS B 1 530 ? -0.529 42.688 -1.954 1 45.56 530 HIS B C 1
ATOM 9860 O O . HIS B 1 530 ? -0.149 43.844 -1.964 1 45.56 530 HIS B O 1
ATOM 9866 N N . GLU B 1 531 ? -1.519 42.219 -2.756 1 44.03 531 GLU B N 1
ATOM 9867 C CA . GLU B 1 531 ? -2.039 43.344 -3.523 1 44.03 531 GLU B CA 1
ATOM 9868 C C . GLU B 1 531 ? -3.363 43.844 -2.949 1 44.03 531 GLU B C 1
ATOM 9870 O O . GLU B 1 531 ? -4.336 44.031 -3.686 1 44.03 531 GLU B O 1
ATOM 9875 N N . SER B 1 532 ? -3.605 43.562 -1.756 1 48.41 532 SER B N 1
ATOM 9876 C CA . SER B 1 532 ? -4.91 44.188 -1.565 1 48.41 532 SER B CA 1
ATOM 9877 C C . SER B 1 532 ? -4.82 45.688 -1.675 1 48.41 532 SER B C 1
ATOM 9879 O O . SER B 1 532 ? -4.164 46.344 -0.86 1 48.41 532 SER B O 1
ATOM 9881 N N . PRO B 1 533 ? -5.133 46.25 -2.773 1 50 533 PRO B N 1
ATOM 9882 C CA . PRO B 1 533 ? -5.012 47.719 -2.969 1 50 533 PRO B CA 1
ATOM 9883 C C . PRO B 1 533 ? -5.637 48.5 -1.829 1 50 533 PRO B C 1
ATOM 9885 O O . PRO B 1 533 ? -5.242 49.656 -1.589 1 50 533 PRO B O 1
ATOM 9888 N N . THR B 1 534 ? -6.633 48.062 -1.044 1 54.94 534 THR B N 1
ATOM 9889 C CA . THR B 1 534 ? -7.418 49.094 -0.4 1 54.94 534 THR B CA 1
ATOM 9890 C C . THR B 1 534 ? -7.051 49.219 1.076 1 54.94 534 THR B C 1
ATOM 9892 O O . THR B 1 534 ? -7.125 50.312 1.653 1 54.94 534 THR B O 1
ATOM 9895 N N . PHE B 1 535 ? -6.617 48.094 1.751 1 66.62 535 PHE B N 1
ATOM 9896 C CA . PHE B 1 535 ? -6.277 48.188 3.166 1 66.62 535 PHE B CA 1
ATOM 9897 C C . PHE B 1 535 ? -5.039 47.375 3.486 1 66.62 535 PHE B C 1
ATOM 9899 O O . PHE B 1 535 ? -5.047 46.156 3.332 1 66.62 535 PHE B O 1
ATOM 9906 N N . TYR B 1 536 ? -3.971 48.094 3.654 1 69.25 536 TYR B N 1
ATOM 9907 C CA . TYR B 1 536 ? -2.744 47.406 4.047 1 69.25 536 TYR B CA 1
ATOM 9908 C C . TYR B 1 536 ? -2.844 46.875 5.473 1 69.25 536 TYR B C 1
ATOM 9910 O O . TYR B 1 536 ? -3.215 47.625 6.387 1 69.25 536 TYR B O 1
ATOM 9918 N N . PRO B 1 537 ? -2.609 45.625 5.688 1 74.31 537 PRO B N 1
ATOM 9919 C CA . PRO B 1 537 ? -2.871 45.031 6.996 1 74.31 537 PRO B CA 1
ATOM 9920 C C . PRO B 1 537 ? -1.943 45.562 8.086 1 74.31 537 PRO B C 1
ATOM 9922 O O . PRO B 1 537 ? -2.303 45.562 9.266 1 74.31 537 PRO B O 1
ATOM 9925 N N . CYS B 1 538 ? -0.833 46.031 7.691 1 73.44 538 CYS B N 1
ATOM 9926 C CA . CYS B 1 538 ? 0.111 46.5 8.695 1 73.44 538 CYS B CA 1
ATOM 9927 C C . CYS B 1 538 ? -0.247 47.906 9.164 1 73.44 538 CYS B C 1
ATOM 9929 O O . CYS B 1 538 ? -0.36 48.844 8.352 1 73.44 538 CYS B O 1
ATOM 9931 N N . LEU B 1 539 ? -0.539 48 10.477 1 72.31 539 LEU B N 1
ATOM 9932 C CA . LEU B 1 539 ? -0.74 49.312 11.086 1 72.31 539 LEU B CA 1
ATOM 9933 C C . LEU B 1 539 ? 0.595 50 11.344 1 72.31 539 LEU B C 1
ATOM 9935 O O . LEU B 1 539 ? 1.413 49.5 12.125 1 72.31 539 LEU B O 1
ATOM 9939 N N . THR B 1 540 ? 0.897 50.875 10.375 1 62.84 540 THR B N 1
ATOM 9940 C CA . THR B 1 540 ? 2.156 51.594 10.531 1 62.84 540 THR B CA 1
ATOM 9941 C C . THR B 1 540 ? 1.931 52.938 11.219 1 62.84 540 THR B C 1
ATOM 9943 O O . THR B 1 540 ? 0.819 53.469 11.195 1 62.84 540 THR B O 1
ATOM 9946 N N . GLY B 1 541 ? 2.859 53.344 12.055 1 54.38 541 GLY B N 1
ATOM 9947 C CA . GLY B 1 541 ? 2.771 54.688 12.617 1 54.38 541 GLY B CA 1
ATOM 9948 C C . GLY B 1 541 ? 2.639 55.781 11.57 1 54.38 541 GLY B C 1
ATOM 9949 O O . GLY B 1 541 ? 2.236 56.906 11.883 1 54.38 541 GLY B O 1
ATOM 9950 N N . THR B 1 542 ? 3.184 55.375 10.273 1 50.44 542 THR B N 1
ATOM 9951 C CA . THR B 1 542 ? 3.117 56.375 9.211 1 50.44 542 THR B CA 1
ATOM 9952 C C . THR B 1 542 ? 1.696 56.5 8.672 1 50.44 542 THR B C 1
ATOM 9954 O O . THR B 1 542 ? 1.415 57.344 7.836 1 50.44 542 THR B O 1
ATOM 9957 N N . TYR B 1 543 ? 1 55.406 8.656 1 48.41 543 TYR B N 1
ATOM 9958 C CA . TYR B 1 543 ? -0.383 55.625 8.242 1 48.41 543 TYR B CA 1
ATOM 9959 C C . TYR B 1 543 ? -0.9 56.969 8.719 1 48.41 543 TYR B C 1
ATOM 9961 O O . TYR B 1 543 ? -1.782 57.562 8.094 1 48.41 543 TYR B O 1
ATOM 9969 N N . LEU B 1 544 ? -0.159 57.562 9.727 1 43.94 544 LEU B N 1
ATOM 9970 C CA . LEU B 1 544 ? -0.547 58.844 10.312 1 43.94 544 LEU B CA 1
ATOM 9971 C C . LEU B 1 544 ? 0.108 60 9.562 1 43.94 544 LEU B C 1
ATOM 9973 O O . LEU B 1 544 ? -0.242 61.156 9.781 1 43.94 544 LEU B O 1
ATOM 9977 N N . GLU B 1 545 ? 1.167 59.688 8.797 1 43.97 545 GLU B N 1
ATOM 9978 C CA . GLU B 1 545 ? 1.873 60.844 8.227 1 43.97 545 GLU B CA 1
ATOM 9979 C C . GLU B 1 545 ? 1.356 61.156 6.824 1 43.97 545 GLU B C 1
ATOM 9981 O O . GLU B 1 545 ? 1.893 62.031 6.145 1 43.97 545 GLU B O 1
ATOM 9986 N N . SER B 1 546 ? 0.558 60.312 6.254 1 40.47 546 SER B N 1
ATOM 9987 C CA . SER B 1 546 ? 0.275 60.781 4.898 1 40.47 546 SER B CA 1
ATOM 9988 C C . SER B 1 546 ? -0.184 62.219 4.891 1 40.47 546 SER B C 1
ATOM 9990 O O . SER B 1 546 ? -0.732 62.719 5.883 1 40.47 546 SER B O 1
ATOM 9992 N N . ASP B 1 547 ? 0.404 63.031 3.979 1 40.28 547 ASP B N 1
ATOM 9993 C CA . ASP B 1 547 ? 0.098 64.438 3.762 1 40.28 547 ASP B CA 1
ATOM 9994 C C . ASP B 1 547 ? -1.377 64.75 4.031 1 40.28 547 ASP B C 1
ATOM 9996 O O . ASP B 1 547 ? -1.718 65.812 4.586 1 40.28 547 ASP B O 1
ATOM 10000 N N . ALA B 1 548 ? -2.141 64.125 3.359 1 40.41 548 ALA B N 1
ATOM 10001 C CA . ALA B 1 548 ? -3.547 64.5 3.533 1 40.41 548 ALA B CA 1
ATOM 10002 C C . ALA B 1 548 ? -3.945 64.438 5.004 1 40.41 548 ALA B C 1
ATOM 10004 O O . ALA B 1 548 ? -4.902 65.125 5.414 1 40.41 548 ALA B O 1
ATOM 10005 N N . ARG B 1 549 ? -3.215 63.656 5.848 1 47.38 549 ARG B N 1
ATOM 10006 C CA . ARG B 1 549 ? -3.504 63.375 7.25 1 47.38 549 ARG B CA 1
ATOM 10007 C C . ARG B 1 549 ? -2.811 64.375 8.164 1 47.38 549 ARG B C 1
ATOM 10009 O O . ARG B 1 549 ? -3.24 64.562 9.297 1 47.38 549 ARG B O 1
ATOM 10016 N N . LEU B 1 550 ? -1.759 65 7.582 1 45.72 550 LEU B N 1
ATOM 10017 C CA . LEU B 1 550 ? -1.066 66.062 8.297 1 45.72 550 LEU B CA 1
ATOM 10018 C C . LEU B 1 550 ? -1.995 67.25 8.539 1 45.72 550 LEU B C 1
ATOM 10020 O O . LEU B 1 550 ? -1.794 68 9.484 1 45.72 550 LEU B O 1
ATOM 10024 N N . ASN B 1 551 ? -2.965 67.375 7.598 1 46.31 551 ASN B N 1
ATOM 10025 C CA . ASN B 1 551 ? -3.791 68.562 7.746 1 46.31 551 ASN B CA 1
ATOM 10026 C C . ASN B 1 551 ? -5.043 68.312 8.57 1 46.31 551 ASN B C 1
ATOM 10028 O O . ASN B 1 551 ? -5.863 69.188 8.781 1 46.31 551 ASN B O 1
ATOM 10032 N N . HIS B 1 552 ? -5.203 67 8.969 1 53.97 552 HIS B N 1
ATOM 10033 C CA . HIS B 1 552 ? -6.402 66.75 9.75 1 53.97 552 HIS B CA 1
ATOM 10034 C C . HIS B 1 552 ? -6.051 66.375 11.195 1 53.97 552 HIS B C 1
ATOM 10036 O O . HIS B 1 552 ? -4.91 66.062 11.492 1 53.97 552 HIS B O 1
ATOM 10042 N N . ASP B 1 553 ? -7.004 66.75 12.031 1 61.25 553 ASP B N 1
ATOM 10043 C CA . ASP B 1 553 ? -6.961 66.312 13.43 1 61.25 553 ASP B CA 1
ATOM 10044 C C . ASP B 1 553 ? -6.664 64.812 13.555 1 61.25 553 ASP B C 1
ATOM 10046 O O . ASP B 1 553 ? -7.227 64 12.82 1 61.25 553 ASP B O 1
ATOM 10050 N N . SER B 1 554 ? -5.598 64.438 14.156 1 63.19 554 SER B N 1
ATOM 10051 C CA . SER B 1 554 ? -5.137 63.094 14.367 1 63.19 554 SER B CA 1
ATOM 10052 C C . SER B 1 554 ? -6.301 62.156 14.695 1 63.19 554 SER B C 1
ATOM 10054 O O . SER B 1 554 ? -6.344 61 14.227 1 63.19 554 SER B O 1
ATOM 10056 N N . ASN B 1 555 ? -7.285 62.719 15.352 1 65.25 555 ASN B N 1
ATOM 10057 C CA . ASN B 1 555 ? -8.438 61.906 15.719 1 65.25 555 ASN B CA 1
ATOM 10058 C C . ASN B 1 555 ? -9.312 61.594 14.508 1 65.25 555 ASN B C 1
ATOM 10060 O O . ASN B 1 555 ? -9.805 60.469 14.359 1 65.25 555 ASN B O 1
ATOM 10064 N N . ALA B 1 556 ? -9.445 62.531 13.664 1 71.06 556 ALA B N 1
ATOM 10065 C CA . ALA B 1 556 ? -10.266 62.375 12.469 1 71.06 556 ALA B CA 1
ATOM 10066 C C . ALA B 1 556 ? -9.641 61.344 11.523 1 71.06 556 ALA B C 1
ATOM 10068 O O . ALA B 1 556 ? -10.352 60.531 10.906 1 71.06 556 ALA B O 1
ATOM 10069 N N . THR B 1 557 ? -8.414 61.312 11.469 1 74.62 557 THR B N 1
ATOM 10070 C CA . THR B 1 557 ? -7.707 60.406 10.594 1 74.62 557 THR B CA 1
ATOM 10071 C C . THR B 1 557 ? -7.84 58.969 11.102 1 74.62 557 THR B C 1
ATOM 10073 O O . THR B 1 557 ? -7.988 58.031 10.305 1 74.62 557 THR B O 1
ATOM 10076 N N . LEU B 1 558 ? -7.789 58.844 12.383 1 73.44 558 LEU B N 1
ATOM 10077 C CA . LEU B 1 558 ? -7.934 57.5 12.969 1 73.44 558 LEU B CA 1
ATOM 10078 C C . LEU B 1 558 ? -9.336 56.969 12.734 1 73.44 558 LEU B C 1
ATOM 10080 O O . LEU B 1 558 ? -9.508 55.781 12.461 1 73.44 558 LEU B O 1
ATOM 10084 N N . HIS B 1 559 ? -10.227 57.812 12.836 1 79.56 559 HIS B N 1
ATOM 10085 C CA . HIS B 1 559 ? -11.602 57.406 12.609 1 79.56 559 HIS B CA 1
ATOM 10086 C C . HIS B 1 559 ? -11.867 57.125 11.133 1 79.56 559 HIS B C 1
ATOM 10088 O O . HIS B 1 559 ? -12.711 56.312 10.781 1 79.56 559 HIS B O 1
ATOM 10094 N N . ALA B 1 560 ? -11.133 57.781 10.273 1 81.38 560 ALA B N 1
ATOM 10095 C CA . ALA B 1 560 ? -11.227 57.469 8.844 1 81.38 560 ALA B CA 1
ATOM 10096 C C . ALA B 1 560 ? -10.719 56.062 8.547 1 81.38 560 ALA B C 1
ATOM 10098 O O . ALA B 1 560 ? -11.258 55.375 7.676 1 81.38 560 ALA B O 1
ATOM 10099 N N . ASP B 1 561 ? -9.695 55.625 9.266 1 79.5 561 ASP B N 1
ATOM 10100 C CA . ASP B 1 561 ? -9.18 54.281 9.102 1 79.5 561 ASP B CA 1
ATOM 10101 C C . ASP B 1 561 ? -10.219 53.25 9.539 1 79.5 561 ASP B C 1
ATOM 10103 O O . ASP B 1 561 ? -10.359 52.188 8.906 1 79.5 561 ASP B O 1
ATOM 10107 N N . VAL B 1 562 ? -10.852 53.531 10.625 1 83.62 562 VAL B N 1
ATOM 10108 C CA . VAL B 1 562 ? -11.906 52.625 11.094 1 83.62 562 VAL B CA 1
ATOM 10109 C C . VAL B 1 562 ? -13.039 52.594 10.07 1 83.62 562 VAL B C 1
ATOM 10111 O O . VAL B 1 562 ? -13.578 51.5 9.781 1 83.62 562 VAL B O 1
ATOM 10114 N N . ALA B 1 563 ? -13.336 53.812 9.555 1 86.62 563 ALA B N 1
ATOM 10115 C CA . ALA B 1 563 ? -14.375 53.875 8.531 1 86.62 563 ALA B CA 1
ATOM 10116 C C . ALA B 1 563 ? -13.977 53.094 7.293 1 86.62 563 ALA B C 1
ATOM 10118 O O . ALA B 1 563 ? -14.812 52.406 6.699 1 86.62 563 ALA B O 1
ATOM 10119 N N . MET B 1 564 ? -12.75 53.156 6.91 1 86.31 564 MET B N 1
ATOM 10120 C CA . MET B 1 564 ? -12.242 52.406 5.77 1 86.31 564 MET B CA 1
ATOM 10121 C C . MET B 1 564 ? -12.359 50.906 6.023 1 86.31 564 MET B C 1
ATOM 10123 O O . MET B 1 564 ? -12.664 50.125 5.105 1 86.31 564 MET B O 1
ATOM 10127 N N . TYR B 1 565 ? -12.047 50.531 7.195 1 88.25 565 TYR B N 1
ATOM 10128 C CA . TYR B 1 565 ? -12.172 49.125 7.578 1 88.25 565 TYR B CA 1
ATOM 10129 C C . TYR B 1 565 ? -13.602 48.625 7.402 1 88.25 565 TYR B C 1
ATOM 10131 O O . TYR B 1 565 ? -13.836 47.562 6.836 1 88.25 565 TYR B O 1
ATOM 10139 N N . PHE B 1 566 ? -14.555 49.406 7.844 1 90.5 566 PHE B N 1
ATOM 10140 C CA . PHE B 1 566 ? -15.953 49.031 7.727 1 90.5 566 PHE B CA 1
ATOM 10141 C C . PHE B 1 566 ? -16.406 49.062 6.273 1 90.5 566 PHE B C 1
ATOM 10143 O O . PHE B 1 566 ? -17.25 48.25 5.863 1 90.5 566 PHE B O 1
ATOM 10150 N N . LEU B 1 567 ? -15.891 49.969 5.512 1 90.5 567 LEU B N 1
ATOM 10151 C CA . LEU B 1 567 ? -16.266 50.094 4.105 1 90.5 567 LEU B CA 1
ATOM 10152 C C . LEU B 1 567 ? -15.953 48.812 3.34 1 90.5 567 LEU B C 1
ATOM 10154 O O . LEU B 1 567 ? -16.594 48.5 2.332 1 90.5 567 LEU B O 1
ATOM 10158 N N . LEU B 1 568 ? -15 48 3.812 1 89.94 568 LEU B N 1
ATOM 10159 C CA . LEU B 1 568 ? -14.648 46.75 3.189 1 89.94 568 LEU B CA 1
ATOM 10160 C C . LEU B 1 568 ? -15.852 45.812 3.152 1 89.94 568 LEU B C 1
ATOM 10162 O O . LEU B 1 568 ? -15.922 44.906 2.301 1 89.94 568 LEU B O 1
ATOM 10166 N N . PHE B 1 569 ? -16.781 46 4.039 1 91.88 569 PHE B N 1
ATOM 10167 C CA . PHE B 1 569 ? -17.922 45.125 4.168 1 91.88 569 PHE B CA 1
ATOM 10168 C C . PHE B 1 569 ? -19.188 45.75 3.586 1 91.88 569 PHE B C 1
ATOM 10170 O O . PHE B 1 569 ? -20.297 45.281 3.807 1 91.88 569 PHE B O 1
ATOM 10177 N N . SER B 1 570 ? -19.047 46.844 2.848 1 90.94 570 SER B N 1
ATOM 10178 C CA . SER B 1 570 ? -20.188 47.625 2.373 1 90.94 570 SER B CA 1
ATOM 10179 C C . SER B 1 570 ? -20.625 47.188 0.985 1 90.94 570 SER B C 1
ATOM 10181 O O . SER B 1 570 ? -21.766 47.438 0.573 1 90.94 570 SER B O 1
ATOM 10183 N N . GLY B 1 571 ? -19.75 46.625 0.252 1 87.31 571 GLY B N 1
ATOM 10184 C CA . GLY B 1 571 ? -20.062 46.25 -1.116 1 87.31 571 GLY B CA 1
ATOM 10185 C C . GLY B 1 571 ? -19.812 47.344 -2.117 1 87.31 571 GLY B C 1
ATOM 10186 O O . GLY B 1 571 ? -20.203 47.25 -3.281 1 87.31 571 GLY B O 1
ATOM 10187 N N . VAL B 1 572 ? -19.188 48.312 -1.68 1 87.75 572 VAL B N 1
ATOM 10188 C CA . VAL B 1 572 ? -18.844 49.406 -2.58 1 87.75 572 VAL B CA 1
ATOM 10189 C C . VAL B 1 572 ? -17.984 48.906 -3.732 1 87.75 572 VAL B C 1
ATOM 10191 O O . VAL B 1 572 ? -17.25 47.906 -3.576 1 87.75 572 VAL B O 1
ATOM 10194 N N . SER B 1 573 ? -18 49.594 -4.871 1 82.12 573 SER B N 1
ATOM 10195 C CA . SER B 1 573 ? -17.328 49.125 -6.082 1 82.12 573 SER B CA 1
ATOM 10196 C C . SER B 1 573 ? -15.812 49.156 -5.926 1 82.12 573 SER B C 1
ATOM 10198 O O . SER B 1 573 ? -15.094 48.375 -6.555 1 82.12 573 SER B O 1
ATOM 10200 N N . SER B 1 574 ? -15.352 50.031 -5.102 1 78.75 574 SER B N 1
ATOM 10201 C CA . SER B 1 574 ? -13.914 50.156 -4.895 1 78.75 574 SER B CA 1
ATOM 10202 C C . SER B 1 574 ? -13.414 49.125 -3.889 1 78.75 574 SER B C 1
ATOM 10204 O O . SER B 1 574 ? -12.203 48.969 -3.701 1 78.75 574 SER B O 1
ATOM 10206 N N . GLY B 1 575 ? -14.32 48.438 -3.268 1 81.69 575 GLY B N 1
ATOM 10207 C CA . GLY B 1 575 ? -13.961 47.438 -2.279 1 81.69 575 GLY B CA 1
ATOM 10208 C C . GLY B 1 575 ? -13.836 46.062 -2.861 1 81.69 575 GLY B C 1
ATOM 10209 O O . GLY B 1 575 ? -13.789 45.875 -4.082 1 81.69 575 GLY B O 1
ATOM 10210 N N . PRO B 1 576 ? -13.664 45.094 -1.987 1 86.31 576 PRO B N 1
ATOM 10211 C CA . PRO B 1 576 ? -13.547 43.719 -2.445 1 86.31 576 PRO B CA 1
ATOM 10212 C C . PRO B 1 576 ? -14.82 43.219 -3.129 1 86.31 576 PRO B C 1
ATOM 10214 O O . PRO B 1 576 ? -15.922 43.656 -2.791 1 86.31 576 PRO B O 1
ATOM 10217 N N . SER B 1 577 ? -14.625 42.25 -4.086 1 86.25 577 SER B N 1
ATOM 10218 C CA . SER B 1 577 ? -15.766 41.656 -4.773 1 86.25 577 SER B CA 1
ATOM 10219 C C . SER B 1 577 ? -16.578 40.781 -3.832 1 86.25 577 SER B C 1
ATOM 10221 O O . SER B 1 577 ? -16.094 40.375 -2.777 1 86.25 577 SER B O 1
ATOM 10223 N N . SER B 1 578 ? -17.812 40.531 -4.223 1 88.19 578 SER B N 1
ATOM 10224 C CA . SER B 1 578 ? -18.688 39.688 -3.428 1 88.19 578 SER B CA 1
ATOM 10225 C C . SER B 1 578 ? -18.109 38.281 -3.244 1 88.19 578 SER B C 1
ATOM 10227 O O . SER B 1 578 ? -18.188 37.719 -2.162 1 88.19 578 SER B O 1
ATOM 10229 N N . GLU B 1 579 ? -17.5 37.781 -4.344 1 88.25 579 GLU B N 1
ATOM 10230 C CA . GLU B 1 579 ? -16.906 36.438 -4.289 1 88.25 579 GLU B CA 1
ATOM 10231 C C . GLU B 1 579 ? -15.758 36.406 -3.283 1 88.25 579 GLU B C 1
ATOM 10233 O O . GLU B 1 579 ? -15.586 35.406 -2.572 1 88.25 579 GLU B O 1
ATOM 10238 N N . ARG B 1 580 ? -15.039 37.438 -3.229 1 88.81 580 ARG B N 1
ATOM 10239 C CA . ARG B 1 580 ? -13.891 37.5 -2.324 1 88.81 580 ARG B CA 1
ATOM 10240 C C . ARG B 1 580 ? -14.352 37.594 -0.872 1 88.81 580 ARG B C 1
ATOM 10242 O O . ARG B 1 580 ? -13.727 37.031 0.021 1 88.81 580 ARG B O 1
ATOM 10249 N N . VAL B 1 581 ? -15.375 38.375 -0.621 1 92.31 581 VAL B N 1
ATOM 10250 C CA . VAL B 1 581 ? -15.906 38.531 0.731 1 92.31 581 VAL B CA 1
ATOM 10251 C C . VAL B 1 581 ? -16.453 37.188 1.202 1 92.31 581 VAL B C 1
ATOM 10253 O O . VAL B 1 581 ? -16.219 36.75 2.342 1 92.31 581 VAL B O 1
ATOM 10256 N N . GLN B 1 582 ? -17.125 36.5 0.303 1 93.75 582 GLN B N 1
ATOM 10257 C CA . GLN B 1 582 ? -17.641 35.188 0.629 1 93.75 582 GLN B CA 1
ATOM 10258 C C . GLN B 1 582 ? -16.516 34.188 0.929 1 93.75 582 GLN B C 1
ATOM 10260 O O . GLN B 1 582 ? -16.594 33.438 1.897 1 93.75 582 GLN B O 1
ATOM 10265 N N . ASN B 1 583 ? -15.539 34.25 0.068 1 92.31 583 ASN B N 1
ATOM 10266 C CA . ASN B 1 583 ? -14.383 33.406 0.283 1 92.31 583 ASN B CA 1
ATOM 10267 C C . ASN B 1 583 ? -13.711 33.688 1.623 1 92.31 583 ASN B C 1
ATOM 10269 O O . ASN B 1 583 ? -13.336 32.75 2.346 1 92.31 583 ASN B O 1
ATOM 10273 N N . ALA B 1 584 ? -13.539 34.969 1.962 1 94 584 ALA B N 1
ATOM 10274 C CA . ALA B 1 584 ? -12.867 35.375 3.193 1 94 584 ALA B CA 1
ATOM 10275 C C . ALA B 1 584 ? -13.648 34.906 4.422 1 94 584 ALA B C 1
ATOM 10277 O O . ALA B 1 584 ? -13.07 34.406 5.383 1 94 584 ALA B O 1
ATOM 10278 N N . PHE B 1 585 ? -14.938 35.031 4.375 1 96.94 585 PHE B N 1
ATOM 10279 C CA . PHE B 1 585 ? -15.742 34.625 5.531 1 96.94 585 PHE B CA 1
ATOM 10280 C C . PHE B 1 585 ? -15.797 33.125 5.656 1 96.94 585 PHE B C 1
ATOM 10282 O O . PHE B 1 585 ? -15.844 32.594 6.766 1 96.94 585 PHE B O 1
ATOM 10289 N N . THR B 1 586 ? -15.836 32.469 4.512 1 96.44 586 THR B N 1
ATOM 10290 C CA . THR B 1 586 ? -15.75 31 4.566 1 96.44 586 THR B CA 1
ATOM 10291 C C . THR B 1 586 ? -14.422 30.562 5.176 1 96.44 586 THR B C 1
ATOM 10293 O O . THR B 1 586 ? -14.391 29.625 5.988 1 96.44 586 THR B O 1
ATOM 10296 N N . SER B 1 587 ? -13.375 31.219 4.781 1 95.31 587 SER B N 1
ATOM 10297 C CA . SER B 1 587 ? -12.055 30.953 5.34 1 95.31 587 SER B CA 1
ATOM 10298 C C . SER B 1 587 ? -12.023 31.234 6.84 1 95.31 587 SER B C 1
ATOM 10300 O O . SER B 1 587 ? -11.461 30.438 7.609 1 95.31 587 SER B O 1
ATOM 10302 N N . ALA B 1 588 ? -12.555 32.344 7.199 1 97.31 588 ALA B N 1
ATOM 10303 C CA . ALA B 1 588 ? -12.602 32.688 8.617 1 97.31 588 ALA B CA 1
ATOM 10304 C C . ALA B 1 588 ? -13.398 31.656 9.406 1 97.31 588 ALA B C 1
ATOM 10306 O O . ALA B 1 588 ? -13.055 31.328 10.547 1 97.31 588 ALA B O 1
ATOM 10307 N N . ALA B 1 589 ? -14.477 31.203 8.797 1 98 589 ALA B N 1
ATOM 10308 C CA . ALA B 1 589 ? -15.281 30.172 9.445 1 98 589 ALA B CA 1
ATOM 10309 C C . ALA B 1 589 ? -14.469 28.891 9.648 1 98 589 ALA B C 1
ATOM 10311 O O . ALA B 1 589 ? -14.586 28.234 10.68 1 98 589 ALA B O 1
ATOM 10312 N N . PHE B 1 590 ? -13.719 28.531 8.711 1 96 590 PHE B N 1
ATOM 10313 C CA . PHE B 1 590 ? -12.82 27.391 8.82 1 96 590 PHE B CA 1
ATOM 10314 C C . PHE B 1 590 ? -11.891 27.547 10.023 1 96 590 PHE B C 1
ATOM 10316 O O . PHE B 1 590 ? -11.727 26.609 10.805 1 96 590 PHE B O 1
ATOM 10323 N N . LEU B 1 591 ? -11.305 28.703 10.109 1 95.44 591 LEU B N 1
ATOM 10324 C CA . LEU B 1 591 ? -10.383 28.969 11.203 1 95.44 591 LEU B CA 1
ATOM 10325 C C . LEU B 1 591 ? -11.109 28.984 12.539 1 95.44 591 LEU B C 1
ATOM 10327 O O . LEU B 1 591 ? -10.562 28.531 13.555 1 95.44 591 LEU B O 1
ATOM 10331 N N . ALA B 1 592 ? -12.289 29.531 12.578 1 96 592 ALA B N 1
ATOM 10332 C CA . ALA B 1 592 ? -13.094 29.516 13.797 1 96 592 ALA B CA 1
ATOM 10333 C C . ALA B 1 592 ? -13.414 28.094 14.227 1 96 592 ALA B C 1
ATOM 10335 O O . ALA B 1 592 ? -13.359 27.766 15.414 1 96 592 ALA B O 1
ATOM 10336 N N . ASN B 1 593 ? -13.766 27.297 13.258 1 95.5 593 ASN B N 1
ATOM 10337 C CA . ASN B 1 593 ? -14.031 25.906 13.547 1 95.5 593 ASN B CA 1
ATOM 10338 C C . ASN B 1 593 ? -12.781 25.188 14.047 1 95.5 593 ASN B C 1
ATOM 10340 O O . ASN B 1 593 ? -12.867 24.328 14.93 1 95.5 593 ASN B O 1
ATOM 10344 N N . ASP B 1 594 ? -11.68 25.438 13.414 1 92.38 594 ASP B N 1
ATOM 10345 C CA . ASP B 1 594 ? -10.414 24.859 13.844 1 92.38 594 ASP B CA 1
ATOM 10346 C C . ASP B 1 594 ? -10.125 25.172 15.305 1 92.38 594 ASP B C 1
ATOM 10348 O O . ASP B 1 594 ? -9.734 24.297 16.078 1 92.38 594 ASP B O 1
ATOM 10352 N N . MET B 1 595 ? -10.328 26.391 15.648 1 89.12 595 MET B N 1
ATOM 10353 C CA . MET B 1 595 ? -10.117 26.828 17.031 1 89.12 595 MET B CA 1
ATOM 10354 C C . MET B 1 595 ? -11.078 26.109 17.984 1 89.12 595 MET B C 1
ATOM 10356 O O . MET B 1 595 ? -10.68 25.672 19.062 1 89.12 595 MET B O 1
ATOM 10360 N N . LEU B 1 596 ? -12.297 26.016 17.578 1 88.38 596 LEU B N 1
ATOM 10361 C CA . LEU B 1 596 ? -13.312 25.375 18.406 1 88.38 596 LEU B CA 1
ATOM 10362 C C . LEU B 1 596 ? -12.945 23.922 18.688 1 88.38 596 LEU B C 1
ATOM 10364 O O . LEU B 1 596 ? -13.023 23.469 19.828 1 88.38 596 LEU B O 1
ATOM 10368 N N . MET B 1 597 ? -12.484 23.25 17.688 1 89.19 597 MET B N 1
ATOM 10369 C CA . MET B 1 597 ? -12.305 21.797 17.766 1 89.19 597 MET B CA 1
ATOM 10370 C C . MET B 1 597 ? -10.938 21.453 18.359 1 89.19 597 MET B C 1
ATOM 10372 O O . MET B 1 597 ? -10.742 20.359 18.875 1 89.19 597 MET B O 1
ATOM 10376 N N . THR B 1 598 ? -10.016 22.344 18.328 1 80.56 598 THR B N 1
ATOM 10377 C CA . THR B 1 598 ? -8.68 22.016 18.812 1 80.56 598 THR B CA 1
ATOM 10378 C C . THR B 1 598 ? -8.469 22.578 20.219 1 80.56 598 THR B C 1
ATOM 10380 O O . THR B 1 598 ? -7.43 22.328 20.844 1 80.56 598 THR B O 1
ATOM 10383 N N . ASN B 1 599 ? -9.352 23.281 20.734 1 70.62 599 ASN B N 1
ATOM 10384 C CA . ASN B 1 599 ? -9.234 23.875 22.062 1 70.62 599 ASN B CA 1
ATOM 10385 C C . ASN B 1 599 ? -9.367 22.828 23.156 1 70.62 599 ASN B C 1
ATOM 10387 O O . ASN B 1 599 ? -8.945 23.047 24.297 1 70.62 599 ASN B O 1
ATOM 10391 N N . ASN B 1 600 ? -9.875 21.656 22.844 1 61.97 600 ASN B N 1
ATOM 10392 C CA . ASN B 1 600 ? -10.148 20.641 23.859 1 61.97 600 ASN B CA 1
ATOM 10393 C C . ASN B 1 600 ? -9.234 19.438 23.719 1 61.97 600 ASN B C 1
ATOM 10395 O O . ASN B 1 600 ? -9.695 18.297 23.703 1 61.97 600 ASN B O 1
ATOM 10399 N N . PHE B 1 601 ? -7.98 19.672 23.844 1 60.28 601 PHE B N 1
ATOM 10400 C CA . PHE B 1 601 ? -7.055 18.578 23.562 1 60.28 601 PHE B CA 1
ATOM 10401 C C . PHE B 1 601 ? -7.105 17.547 24.672 1 60.28 601 PHE B C 1
ATOM 10403 O O . PHE B 1 601 ? -6.957 16.344 24.406 1 60.28 601 PHE B O 1
ATOM 10410 N N . GLN B 1 602 ? -7.422 17.938 25.828 1 58.81 602 GLN B N 1
ATOM 10411 C CA . GLN B 1 602 ? -7.344 17.016 26.969 1 58.81 602 GLN B CA 1
ATOM 10412 C C . GLN B 1 602 ? -8.562 16.109 27.031 1 58.81 602 GLN B C 1
ATOM 10414 O O . GLN B 1 602 ? -8.531 15.062 27.672 1 58.81 602 GLN B O 1
ATOM 10419 N N . SER B 1 603 ? -9.516 16.406 26.25 1 66.94 603 SER B N 1
ATOM 10420 C CA . SER B 1 603 ? -10.758 15.641 26.391 1 66.94 603 SER B CA 1
ATOM 10421 C C . SER B 1 603 ? -11.094 14.898 25.094 1 66.94 603 SER B C 1
ATOM 10423 O O . SER B 1 603 ? -12.258 14.586 24.844 1 66.94 603 SER B O 1
ATOM 10425 N N . GLN B 1 604 ? -10.109 14.664 24.359 1 77.81 604 GLN B N 1
ATOM 10426 C CA . GLN B 1 604 ? -10.398 13.977 23.094 1 77.81 604 GLN B CA 1
ATOM 10427 C C . GLN B 1 604 ? -10.766 12.516 23.344 1 77.81 604 GLN B C 1
ATOM 10429 O O . GLN B 1 604 ? -10.055 11.797 24.047 1 77.81 604 GLN B O 1
ATOM 10434 N N . THR B 1 605 ? -11.836 12.023 22.734 1 78 605 THR B N 1
ATOM 10435 C CA . THR B 1 605 ? -12.344 10.703 23.094 1 78 605 THR B CA 1
ATOM 10436 C C . THR B 1 605 ? -12.344 9.773 21.891 1 78 605 THR B C 1
ATOM 10438 O O . THR B 1 605 ? -12.43 8.555 22.031 1 78 605 THR B O 1
ATOM 10441 N N . ILE B 1 606 ? -12.312 10.289 20.688 1 83.88 606 ILE B N 1
ATOM 10442 C CA . ILE B 1 606 ? -12.328 9.414 19.516 1 83.88 606 ILE B CA 1
ATOM 10443 C C . ILE B 1 606 ? -10.914 8.914 19.219 1 83.88 606 ILE B C 1
ATOM 10445 O O . ILE B 1 606 ? -10.008 9.711 18.984 1 83.88 606 ILE B O 1
ATOM 10449 N N . SER B 1 607 ? -10.758 7.684 19.328 1 79.19 607 SER B N 1
ATOM 10450 C CA . SER B 1 607 ? -9.477 7.074 18.984 1 79.19 607 SER B CA 1
ATOM 10451 C C . SER B 1 607 ? -9.453 6.625 17.531 1 79.19 607 SER B C 1
ATOM 10453 O O . SER B 1 607 ? -10.359 5.93 17.062 1 79.19 607 SER B O 1
ATOM 10455 N N . ILE B 1 608 ? -8.469 7.121 16.766 1 82.75 608 ILE B N 1
ATOM 10456 C CA . ILE B 1 608 ? -8.297 6.719 15.367 1 82.75 608 ILE B CA 1
ATOM 10457 C C . ILE B 1 608 ? -7.152 5.711 15.258 1 82.75 608 ILE B C 1
ATOM 10459 O O . ILE B 1 608 ? -6.043 5.969 15.734 1 82.75 608 ILE B O 1
ATOM 10463 N N . SER B 1 609 ? -7.508 4.559 14.711 1 78 609 SER B N 1
ATOM 10464 C CA . SER B 1 609 ? -6.508 3.52 14.484 1 78 609 SER B CA 1
ATOM 10465 C C . SER B 1 609 ? -6.359 3.209 13 1 78 609 SER B C 1
ATOM 10467 O O . SER B 1 609 ? -7.223 3.57 12.195 1 78 609 SER B O 1
ATOM 10469 N N . TYR B 1 610 ? -5.156 2.68 12.57 1 77.81 610 TYR B N 1
ATOM 10470 C CA . TYR B 1 610 ? -4.922 2.332 11.172 1 77.81 610 TYR B CA 1
ATOM 10471 C C . TYR B 1 610 ? -4.156 1.02 11.055 1 77.81 610 TYR B C 1
ATOM 10473 O O . TYR B 1 610 ? -3.559 0.555 12.031 1 77.81 610 TYR B O 1
ATOM 10481 N N . ASP B 1 611 ? -4.312 0.305 9.992 1 76.69 611 ASP B N 1
ATOM 10482 C CA . ASP B 1 611 ? -3.57 -0.879 9.57 1 76.69 611 ASP B CA 1
ATOM 10483 C C . ASP B 1 611 ? -3.42 -0.923 8.047 1 76.69 611 ASP B C 1
ATOM 10485 O O . ASP B 1 611 ? -4.379 -1.223 7.336 1 76.69 611 ASP B O 1
ATOM 10489 N N . MET B 1 612 ? -2.207 -0.659 7.551 1 75.75 612 MET B N 1
ATOM 10490 C CA . MET B 1 612 ? -2.004 -0.646 6.105 1 75.75 612 MET B CA 1
ATOM 10491 C C . MET B 1 612 ? -1.965 -2.064 5.547 1 75.75 612 MET B C 1
ATOM 10493 O O . MET B 1 612 ? -2.111 -2.266 4.34 1 75.75 612 MET B O 1
ATOM 10497 N N . GLY B 1 613 ? -1.82 -2.977 6.41 1 73.69 613 GLY B N 1
ATOM 10498 C CA . GLY B 1 613 ? -1.856 -4.371 6.004 1 73.69 613 GLY B CA 1
ATOM 10499 C C . GLY B 1 613 ? -0.59 -4.82 5.301 1 73.69 613 GLY B C 1
ATOM 10500 O O . GLY B 1 613 ? 0.278 -4.004 4.988 1 73.69 613 GLY B O 1
ATOM 10501 N N . ALA B 1 614 ? -0.44 -6.188 5.242 1 73.75 614 ALA B N 1
ATOM 10502 C CA . ALA B 1 614 ? 0.668 -6.805 4.523 1 73.75 614 ALA B CA 1
ATOM 10503 C C . ALA B 1 614 ? 0.181 -7.477 3.24 1 73.75 614 ALA B C 1
ATOM 10505 O O . ALA B 1 614 ? -0.905 -8.062 3.211 1 73.75 614 ALA B O 1
ATOM 10506 N N . ASP B 1 615 ? 0.979 -7.402 2.119 1 75.19 615 ASP B N 1
ATOM 10507 C CA . ASP B 1 615 ? 0.619 -8.016 0.846 1 75.19 615 ASP B CA 1
ATOM 10508 C C . ASP B 1 615 ? 0.841 -9.531 0.885 1 75.19 615 ASP B C 1
ATOM 10510 O O . ASP B 1 615 ? 1.905 -9.992 1.299 1 75.19 615 ASP B O 1
ATOM 10514 N N . VAL B 1 616 ? -0.239 -10.258 0.584 1 77.5 616 VAL B N 1
ATOM 10515 C CA . VAL B 1 616 ? -0.136 -11.711 0.506 1 77.5 616 VAL B CA 1
ATOM 10516 C C . VAL B 1 616 ? -0.739 -12.203 -0.809 1 77.5 616 VAL B C 1
ATOM 10518 O O . VAL B 1 616 ? -1.828 -11.773 -1.198 1 77.5 616 VAL B O 1
ATOM 10521 N N . PRO B 1 617 ? 0.03 -13.086 -1.492 1 80.62 617 PRO B N 1
ATOM 10522 C CA . PRO B 1 617 ? -0.546 -13.664 -2.707 1 80.62 617 PRO B CA 1
ATOM 10523 C C . PRO B 1 617 ? -1.567 -14.766 -2.408 1 80.62 617 PRO B C 1
ATOM 10525 O O . PRO B 1 617 ? -1.327 -15.617 -1.554 1 80.62 617 PRO B O 1
ATOM 10528 N N . LYS B 1 618 ? -2.736 -14.766 -2.982 1 84.12 618 LYS B N 1
ATOM 10529 C CA . LYS B 1 618 ? -3.828 -15.727 -2.859 1 84.12 618 LYS B CA 1
ATOM 10530 C C . LYS B 1 618 ? -4.203 -16.312 -4.219 1 84.12 618 LYS B C 1
ATOM 10532 O O . LYS B 1 618 ? -4.336 -15.578 -5.199 1 84.12 618 LYS B O 1
ATOM 10537 N N . PRO B 1 619 ? -4.297 -17.641 -4.254 1 88.44 619 PRO B N 1
ATOM 10538 C CA . PRO B 1 619 ? -4.801 -18.234 -5.496 1 88.44 619 PRO B CA 1
ATOM 10539 C C . PRO B 1 619 ? -6.254 -17.859 -5.781 1 88.44 619 PRO B C 1
ATOM 10541 O O . PRO B 1 619 ? -7.035 -17.641 -4.848 1 88.44 619 PRO B O 1
ATOM 10544 N N . ASP B 1 620 ? -6.547 -17.703 -7.113 1 89.69 620 ASP B N 1
ATOM 10545 C CA . ASP B 1 620 ? -7.891 -17.312 -7.527 1 89.69 620 ASP B CA 1
ATOM 10546 C C . ASP B 1 620 ? -8.375 -18.172 -8.688 1 89.69 620 ASP B C 1
ATOM 10548 O O . ASP B 1 620 ? -7.684 -18.312 -9.703 1 89.69 620 ASP B O 1
ATOM 10552 N N . ILE B 1 621 ? -9.461 -18.844 -8.414 1 92.75 621 ILE B N 1
ATOM 10553 C CA . ILE B 1 621 ? -10.156 -19.656 -9.422 1 92.75 621 ILE B CA 1
ATOM 10554 C C . ILE B 1 621 ? -11.641 -19.297 -9.422 1 92.75 621 ILE B C 1
ATOM 10556 O O . ILE B 1 621 ? -12.25 -19.141 -8.359 1 92.75 621 ILE B O 1
ATOM 10560 N N . SER B 1 622 ? -12.281 -19.125 -10.586 1 91.75 622 SER B N 1
ATOM 10561 C CA . SER B 1 622 ? -13.711 -18.844 -10.656 1 91.75 622 SER B CA 1
ATOM 10562 C C . SER B 1 622 ? -14.531 -20.016 -10.125 1 91.75 622 SER B C 1
ATOM 10564 O O . SER B 1 622 ? -14.055 -21.156 -10.094 1 91.75 622 SER B O 1
ATOM 10566 N N . ARG B 1 623 ? -15.758 -19.797 -9.664 1 92.12 623 ARG B N 1
ATOM 10567 C CA . ARG B 1 623 ? -16.641 -20.844 -9.188 1 92.12 623 ARG B CA 1
ATOM 10568 C C . ARG B 1 623 ? -16.922 -21.859 -10.297 1 92.12 623 ARG B C 1
ATOM 10570 O O . ARG B 1 623 ? -16.953 -23.062 -10.055 1 92.12 623 ARG B O 1
ATOM 10577 N N . GLY B 1 624 ? -17.156 -21.312 -11.445 1 92.06 624 GLY B N 1
ATOM 10578 C CA . GLY B 1 624 ? -17.344 -22.203 -12.586 1 92.06 624 GLY B CA 1
ATOM 10579 C C . GLY B 1 624 ? -16.141 -23.078 -12.867 1 92.06 624 GLY B C 1
ATOM 10580 O O . GLY B 1 624 ? -16.297 -24.25 -13.227 1 92.06 624 GLY B O 1
ATOM 10581 N N . GLY B 1 625 ? -14.922 -22.5 -12.695 1 93.19 625 GLY B N 1
ATOM 10582 C CA . GLY B 1 625 ? -13.711 -23.281 -12.883 1 93.19 625 GLY B CA 1
ATOM 10583 C C . GLY B 1 625 ? -13.57 -24.406 -11.867 1 93.19 625 GLY B C 1
ATOM 10584 O O . GLY B 1 625 ? -13.172 -25.516 -12.219 1 93.19 625 GLY B O 1
ATOM 10585 N N . ILE B 1 626 ? -13.906 -24.156 -10.609 1 94.44 626 ILE B N 1
ATOM 10586 C CA . ILE B 1 626 ? -13.812 -25.156 -9.555 1 94.44 626 ILE B CA 1
ATOM 10587 C C . ILE B 1 626 ? -14.789 -26.297 -9.828 1 94.44 626 ILE B C 1
ATOM 10589 O O . ILE B 1 626 ? -14.43 -27.469 -9.727 1 94.44 626 ILE B O 1
ATOM 10593 N N . ILE B 1 627 ? -16.016 -26.016 -10.211 1 95.12 627 ILE B N 1
ATOM 10594 C CA . ILE B 1 627 ? -17.047 -27.031 -10.484 1 95.12 627 ILE B CA 1
ATOM 10595 C C . ILE B 1 627 ? -16.625 -27.875 -11.688 1 95.12 627 ILE B C 1
ATOM 10597 O O . ILE B 1 627 ? -16.672 -29.094 -11.648 1 95.12 627 ILE B O 1
ATOM 10601 N N . PHE B 1 628 ? -16.203 -27.234 -12.727 1 95.88 628 PHE B N 1
ATOM 10602 C CA . PHE B 1 628 ? -15.82 -27.922 -13.953 1 95.88 628 PHE B CA 1
ATOM 10603 C C . PHE B 1 628 ? -14.68 -28.891 -13.695 1 95.88 628 PHE B C 1
ATOM 10605 O O . PHE B 1 628 ? -14.75 -30.062 -14.078 1 95.88 628 PHE B O 1
ATOM 10612 N N . VAL B 1 629 ? -13.586 -28.406 -13.07 1 95.69 629 VAL B N 1
ATOM 10613 C CA . VAL B 1 629 ? -12.422 -29.25 -12.812 1 95.69 629 VAL B CA 1
ATOM 10614 C C . VAL B 1 629 ? -12.797 -30.375 -11.852 1 95.69 629 VAL B C 1
ATOM 10616 O O . VAL B 1 629 ? -12.336 -31.5 -11.992 1 95.69 629 VAL B O 1
ATOM 10619 N N . SER B 1 630 ? -13.68 -30.094 -10.891 1 96.19 630 SER B N 1
ATOM 10620 C CA . SER B 1 630 ? -14.109 -31.125 -9.945 1 96.19 630 SER B CA 1
ATOM 10621 C C . SER B 1 630 ? -14.898 -32.219 -10.648 1 96.19 630 SER B C 1
ATOM 10623 O O . SER B 1 630 ? -14.711 -33.406 -10.359 1 96.19 630 SER B O 1
ATOM 10625 N N . ILE B 1 631 ? -15.703 -31.844 -11.555 1 96.25 631 ILE B N 1
ATOM 10626 C CA . ILE B 1 631 ? -16.484 -32.812 -12.312 1 96.25 631 ILE B CA 1
ATOM 10627 C C . ILE B 1 631 ? -15.547 -33.656 -13.195 1 96.25 631 ILE B C 1
ATOM 10629 O O . ILE B 1 631 ? -15.672 -34.875 -13.266 1 96.25 631 ILE B O 1
ATOM 10633 N N . LEU B 1 632 ? -14.664 -32.969 -13.844 1 96.62 632 LEU B N 1
ATOM 10634 C CA . LEU B 1 632 ? -13.711 -33.656 -14.703 1 96.62 632 LEU B CA 1
ATOM 10635 C C . LEU B 1 632 ? -12.867 -34.656 -13.906 1 96.62 632 LEU B C 1
ATOM 10637 O O . LEU B 1 632 ? -12.711 -35.812 -14.305 1 96.62 632 LEU B O 1
ATOM 10641 N N . LEU B 1 633 ? -12.359 -34.219 -12.797 1 96.94 633 LEU B N 1
ATOM 10642 C CA . LEU B 1 633 ? -11.539 -35.062 -11.93 1 96.94 633 LEU B CA 1
ATOM 10643 C C . LEU B 1 633 ? -12.367 -36.188 -11.352 1 96.94 633 LEU B C 1
ATOM 10645 O O . LEU B 1 633 ? -11.914 -37.344 -11.328 1 96.94 633 LEU B O 1
ATOM 10649 N N . GLY B 1 634 ? -13.586 -35.938 -10.875 1 96.69 634 GLY B N 1
ATOM 10650 C CA . GLY B 1 634 ? -14.453 -36.969 -10.344 1 96.69 634 GLY B CA 1
ATOM 10651 C C . GLY B 1 634 ? -14.797 -38.031 -11.352 1 96.69 634 GLY B C 1
ATOM 10652 O O . GLY B 1 634 ? -14.734 -39.219 -11.039 1 96.69 634 GLY B O 1
ATOM 10653 N N . LEU B 1 635 ? -15.141 -37.625 -12.523 1 97 635 LEU B N 1
ATOM 10654 C CA . LEU B 1 635 ? -15.461 -38.562 -13.586 1 97 635 LEU B CA 1
ATOM 10655 C C . LEU B 1 635 ? -14.266 -39.469 -13.906 1 97 635 LEU B C 1
ATOM 10657 O O . LEU B 1 635 ? -14.406 -40.656 -14.039 1 97 635 LEU B O 1
ATOM 10661 N N . TYR B 1 636 ? -13.109 -38.875 -14.023 1 97.88 636 TYR B N 1
ATOM 10662 C CA . TYR B 1 636 ? -11.883 -39.625 -14.312 1 97.88 636 TYR B CA 1
ATOM 10663 C C . TYR B 1 636 ? -11.594 -40.625 -13.219 1 97.88 636 TYR B C 1
ATOM 10665 O O . TYR B 1 636 ? -11.344 -41.812 -13.508 1 97.88 636 TYR B O 1
ATOM 10673 N N . LEU B 1 637 ? -11.648 -40.188 -11.992 1 97.38 637 LEU B N 1
ATOM 10674 C CA . LEU B 1 637 ? -11.297 -41.031 -10.875 1 97.38 637 LEU B CA 1
ATOM 10675 C C . LEU B 1 637 ? -12.305 -42.188 -10.734 1 97.38 637 LEU B C 1
ATOM 10677 O O . LEU B 1 637 ? -11.938 -43.312 -10.438 1 97.38 637 LEU B O 1
ATOM 10681 N N . ILE B 1 638 ? -13.562 -41.969 -10.977 1 97.5 638 ILE B N 1
ATOM 10682 C CA . ILE B 1 638 ? -14.594 -43 -10.883 1 97.5 638 ILE B CA 1
ATOM 10683 C C . ILE B 1 638 ? -14.383 -44.031 -11.984 1 97.5 638 ILE B C 1
ATOM 10685 O O . ILE B 1 638 ? -14.438 -45.219 -11.727 1 97.5 638 ILE B O 1
ATOM 10689 N N . CYS B 1 639 ? -14.133 -43.5 -13.211 1 97.38 639 CYS B N 1
ATOM 10690 C CA . CYS B 1 639 ? -13.891 -44.438 -14.32 1 97.38 639 CYS B CA 1
ATOM 10691 C C . CYS B 1 639 ? -12.633 -45.25 -14.078 1 97.38 639 CYS B C 1
ATOM 10693 O O . CYS B 1 639 ? -12.617 -46.469 -14.344 1 97.38 639 CYS B O 1
ATOM 10695 N N . LEU B 1 640 ? -11.617 -44.594 -13.625 1 97.69 640 LEU B N 1
ATOM 10696 C CA . LEU B 1 640 ? -10.359 -45.281 -13.359 1 97.69 640 LEU B CA 1
ATOM 10697 C C . LEU B 1 640 ? -10.539 -46.344 -12.266 1 97.69 640 LEU B C 1
ATOM 10699 O O . LEU B 1 640 ? -10.062 -47.469 -12.406 1 97.69 640 LEU B O 1
ATOM 10703 N N . LEU B 1 641 ? -11.203 -46 -11.227 1 97.06 641 LEU B N 1
ATOM 10704 C CA . LEU B 1 641 ? -11.438 -46.906 -10.133 1 97.06 641 LEU B CA 1
ATOM 10705 C C . LEU B 1 641 ? -12.336 -48.062 -10.578 1 97.06 641 LEU B C 1
ATOM 10707 O O . LEU B 1 641 ? -12.094 -49.219 -10.219 1 97.06 641 LEU B O 1
ATOM 10711 N N . ALA B 1 642 ? -13.359 -47.812 -11.344 1 97 642 ALA B N 1
ATOM 10712 C CA . ALA B 1 642 ? -14.25 -48.844 -11.859 1 97 642 ALA B CA 1
ATOM 10713 C C . ALA B 1 642 ? -13.477 -49.875 -12.711 1 97 642 ALA B C 1
ATOM 10715 O O . ALA B 1 642 ? -13.68 -51.062 -12.578 1 97 642 ALA B O 1
ATOM 10716 N N . LEU B 1 643 ? -12.633 -49.312 -13.547 1 96.88 643 LEU B N 1
ATOM 10717 C CA . LEU B 1 643 ? -11.844 -50.188 -14.398 1 96.88 643 LEU B CA 1
ATOM 10718 C C . LEU B 1 643 ? -10.867 -51.031 -13.562 1 96.88 643 LEU B C 1
ATOM 10720 O O . LEU B 1 643 ? -10.625 -52.188 -13.859 1 96.88 643 LEU B O 1
ATOM 10724 N N . ALA B 1 644 ? -10.25 -50.406 -12.578 1 96.94 644 ALA B N 1
ATOM 10725 C CA . ALA B 1 644 ? -9.336 -51.094 -11.688 1 96.94 644 ALA B CA 1
ATOM 10726 C C . ALA B 1 644 ? -10.055 -52.219 -10.938 1 96.94 644 ALA B C 1
ATOM 10728 O O . ALA B 1 644 ? -9.531 -53.312 -10.805 1 96.94 644 ALA B O 1
ATOM 10729 N N . LEU B 1 645 ? -11.242 -52 -10.469 1 96.19 645 LEU B N 1
ATOM 10730 C CA . LEU B 1 645 ? -12.031 -53 -9.766 1 96.19 645 LEU B CA 1
ATOM 10731 C C . LEU B 1 645 ? -12.469 -54.094 -10.719 1 96.19 645 LEU B C 1
ATOM 10733 O O . LEU B 1 645 ? -12.469 -55.281 -10.344 1 96.19 645 LEU B O 1
ATOM 10737 N N . TYR B 1 646 ? -12.805 -53.75 -11.914 1 93.81 646 TYR B N 1
ATOM 10738 C CA . TYR B 1 646 ? -13.133 -54.719 -12.953 1 93.81 646 TYR B CA 1
ATOM 10739 C C . TYR B 1 646 ? -11.984 -55.688 -13.18 1 93.81 646 TYR B C 1
ATOM 10741 O O . TYR B 1 646 ? -12.195 -56.906 -13.242 1 93.81 646 TYR B O 1
ATOM 10749 N N . SER B 1 647 ? -10.867 -55.125 -13.289 1 93.25 647 SER B N 1
ATOM 10750 C CA . SER B 1 647 ? -9.695 -55.938 -13.547 1 93.25 647 SER B CA 1
ATOM 10751 C C . SER B 1 647 ? -9.359 -56.812 -12.344 1 93.25 647 SER B C 1
ATOM 10753 O O . SER B 1 647 ? -8.812 -57.906 -12.5 1 93.25 647 SER B O 1
ATOM 10755 N N . ALA B 1 648 ? -9.672 -56.375 -11.164 1 93.62 648 ALA B N 1
ATOM 10756 C CA . ALA B 1 648 ? -9.328 -57.094 -9.938 1 93.62 648 ALA B CA 1
ATOM 10757 C C . ALA B 1 648 ? -10.375 -58.156 -9.617 1 93.62 648 ALA B C 1
ATOM 10759 O O . ALA B 1 648 ? -10.078 -59.125 -8.922 1 93.62 648 ALA B O 1
ATOM 10760 N N . TRP B 1 649 ? -11.516 -58.125 -10.125 1 91.38 649 TRP B N 1
ATOM 10761 C CA . TRP B 1 649 ? -12.633 -59 -9.75 1 91.38 649 TRP B CA 1
ATOM 10762 C C . TRP B 1 649 ? -12.531 -60.344 -10.445 1 91.38 649 TRP B C 1
ATOM 10764 O O . TRP B 1 649 ? -13.016 -61.375 -9.93 1 91.38 649 TRP B O 1
ATOM 10774 N N . ILE B 1 650 ? -11.938 -60.5 -11.648 1 89.62 650 ILE B N 1
ATOM 10775 C CA . ILE B 1 650 ? -11.93 -61.719 -12.445 1 89.62 650 ILE B CA 1
ATOM 10776 C C . ILE B 1 650 ? -10.523 -62.312 -12.445 1 89.62 650 ILE B C 1
ATOM 10778 O O . ILE B 1 650 ? -9.539 -61.625 -12.719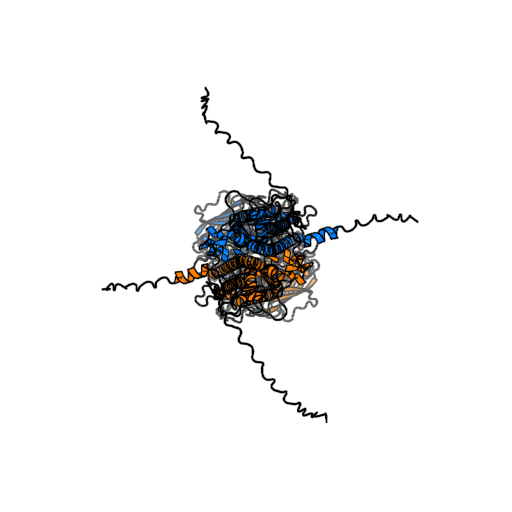 1 89.62 650 ILE B O 1
ATOM 10782 N N . PRO B 1 651 ? -10.484 -63.562 -12.047 1 90.88 651 PRO B N 1
ATOM 10783 C CA . PRO B 1 651 ? -9.18 -64.25 -12.141 1 90.88 651 PRO B CA 1
ATOM 10784 C C . PRO B 1 651 ? -8.664 -64.312 -13.578 1 90.88 651 PRO B C 1
ATOM 10786 O O . PRO B 1 651 ? -9.445 -64.5 -14.508 1 90.88 651 PRO B O 1
ATOM 10789 N N . ARG B 1 652 ? -7.379 -64.188 -13.805 1 91.31 652 ARG B N 1
ATOM 10790 C CA . ARG B 1 652 ? -6.805 -64 -15.133 1 91.31 652 ARG B CA 1
ATOM 10791 C C . ARG B 1 652 ? -5.809 -65.125 -15.438 1 91.31 652 ARG B C 1
ATOM 10793 O O . ARG B 1 652 ? -5.25 -65.75 -14.523 1 91.31 652 ARG B O 1
ATOM 10800 N N . TRP B 1 653 ? -5.688 -65.375 -16.688 1 89.62 653 TRP B N 1
ATOM 10801 C CA . TRP B 1 653 ? -4.75 -66.375 -17.125 1 89.62 653 TRP B CA 1
ATOM 10802 C C . TRP B 1 653 ? -3.324 -65.875 -17.172 1 89.62 653 TRP B C 1
ATOM 10804 O O . TRP B 1 653 ? -2.361 -66.625 -17.094 1 89.62 653 TRP B O 1
ATOM 10814 N N . THR B 1 654 ? -3.201 -64.5 -17.312 1 90.19 654 THR B N 1
ATOM 10815 C CA . THR B 1 654 ? -1.928 -63.781 -17.25 1 90.19 654 THR B CA 1
ATOM 10816 C C . THR B 1 654 ? -2.09 -62.438 -16.562 1 90.19 654 THR B C 1
ATOM 10818 O O . THR B 1 654 ? -3.203 -61.906 -16.453 1 90.19 654 THR B O 1
ATOM 10821 N N . LYS B 1 655 ? -1.098 -61.938 -16.062 1 87.12 655 LYS B N 1
ATOM 10822 C CA . LYS B 1 655 ? -1.175 -60.625 -15.367 1 87.12 655 LYS B CA 1
ATOM 10823 C C . LYS B 1 655 ? -1.465 -59.5 -16.344 1 87.12 655 LYS B C 1
ATOM 10825 O O . LYS B 1 655 ? -2.348 -58.688 -16.094 1 87.12 655 LYS B O 1
ATOM 10830 N N . THR B 1 656 ? -0.711 -59.406 -17.406 1 91 656 THR B N 1
ATOM 10831 C CA . THR B 1 656 ? -0.885 -58.5 -18.516 1 91 656 THR B CA 1
ATOM 10832 C C . THR B 1 656 ? -0.579 -59.188 -19.844 1 91 656 THR B C 1
ATOM 10834 O O . THR B 1 656 ? 0.011 -60.25 -19.875 1 91 656 THR B O 1
ATOM 10837 N N . LEU B 1 657 ? -1.136 -58.562 -20.844 1 92.44 657 LEU B N 1
ATOM 10838 C CA . LEU B 1 657 ? -0.787 -59.062 -22.156 1 92.44 657 LEU B CA 1
ATOM 10839 C C . LEU B 1 657 ? 0.624 -58.656 -22.547 1 92.44 657 LEU B C 1
ATOM 10841 O O . LEU B 1 657 ? 0.803 -57.875 -23.484 1 92.44 657 LEU B O 1
ATOM 10845 N N . ASP B 1 658 ? 1.485 -59.25 -21.812 1 92.5 658 ASP B N 1
ATOM 10846 C CA . ASP B 1 658 ? 2.881 -58.844 -22 1 92.5 658 ASP B CA 1
ATOM 10847 C C . ASP B 1 658 ? 3.541 -59.688 -23.094 1 92.5 658 ASP B C 1
ATOM 10849 O O . ASP B 1 658 ? 2.857 -60.375 -23.844 1 92.5 658 ASP B O 1
ATOM 10853 N N . SER B 1 659 ? 4.824 -59.531 -23.25 1 93.94 659 SER B N 1
ATOM 10854 C CA . SER B 1 659 ? 5.574 -60.219 -24.297 1 93.94 659 SER B CA 1
ATOM 10855 C C . SER B 1 659 ? 5.531 -61.719 -24.109 1 93.94 659 SER B C 1
ATOM 10857 O O . SER B 1 659 ? 5.461 -62.469 -25.094 1 93.94 659 SER B O 1
ATOM 10859 N N . PHE B 1 660 ? 5.543 -62.188 -22.969 1 92.44 660 PHE B N 1
ATOM 10860 C CA . PHE B 1 660 ? 5.488 -63.625 -22.719 1 92.44 660 PHE B CA 1
ATOM 10861 C C . PHE B 1 660 ? 4.148 -64.188 -23.172 1 92.44 660 PHE B C 1
ATOM 10863 O O . PHE B 1 660 ? 4.09 -65.312 -23.734 1 92.44 660 PHE B O 1
ATOM 10870 N N . ALA B 1 661 ? 3.15 -63.531 -22.781 1 94.25 661 ALA B N 1
ATOM 10871 C CA . ALA B 1 661 ? 1.825 -63.938 -23.234 1 94.25 661 ALA B CA 1
ATOM 10872 C C . ALA B 1 661 ? 1.767 -64 -24.75 1 94.25 661 ALA B C 1
ATOM 10874 O O . ALA B 1 661 ? 1.232 -65 -25.312 1 94.25 661 ALA B O 1
ATOM 10875 N N . MET B 1 662 ? 2.352 -63.125 -25.391 1 95.19 662 MET B N 1
ATOM 10876 C CA . MET B 1 662 ? 2.324 -63.094 -26.859 1 95.19 662 MET B CA 1
ATOM 10877 C C . MET B 1 662 ? 3.225 -64.188 -27.438 1 95.19 662 MET B C 1
ATOM 10879 O O . MET B 1 662 ? 2.916 -64.75 -28.484 1 95.19 662 MET B O 1
ATOM 10883 N N . LEU B 1 663 ? 4.316 -64.438 -26.797 1 95.19 663 LEU B N 1
ATOM 10884 C CA . LEU B 1 663 ? 5.188 -65.5 -27.219 1 95.19 663 LEU B CA 1
ATOM 10885 C C . LEU B 1 663 ? 4.441 -66.812 -27.188 1 95.19 663 LEU B C 1
ATOM 10887 O O . LEU B 1 663 ? 4.523 -67.625 -28.141 1 95.19 663 LEU B O 1
ATOM 10891 N N . ARG B 1 664 ? 3.738 -67.062 -26.141 1 94.81 664 ARG B N 1
ATOM 10892 C CA . ARG B 1 664 ? 3.008 -68.312 -25.984 1 94.81 664 ARG B CA 1
ATOM 10893 C C . ARG B 1 664 ? 1.893 -68.438 -27.016 1 94.81 664 ARG B C 1
ATOM 10895 O O . ARG B 1 664 ? 1.663 -69.5 -27.578 1 94.81 664 ARG B O 1
ATOM 10902 N N . ILE B 1 665 ? 1.253 -67.375 -27.266 1 94.62 665 ILE B N 1
ATOM 10903 C CA . ILE B 1 665 ? 0.203 -67.312 -28.281 1 94.62 665 ILE B CA 1
ATOM 10904 C C . ILE B 1 665 ? 0.811 -67.562 -29.656 1 94.62 665 ILE B C 1
ATOM 10906 O O . ILE B 1 665 ? 0.277 -68.375 -30.438 1 94.62 665 ILE B O 1
ATOM 10910 N N . GLY B 1 666 ? 1.893 -66.938 -29.922 1 94.62 666 GLY B N 1
ATOM 10911 C CA . GLY B 1 666 ? 2.578 -67.125 -31.188 1 94.62 666 GLY B CA 1
ATOM 10912 C C . GLY B 1 666 ? 3.008 -68.562 -31.406 1 94.62 666 GLY B C 1
ATOM 10913 O O . GLY B 1 666 ? 2.93 -69.125 -32.5 1 94.62 666 GLY B O 1
ATOM 10914 N N . ALA B 1 667 ? 3.396 -69.188 -30.359 1 94.44 667 ALA B N 1
ATOM 10915 C CA . ALA B 1 667 ? 3.816 -70.625 -30.422 1 94.44 667 ALA B CA 1
ATOM 10916 C C . ALA B 1 667 ? 2.648 -71.5 -30.797 1 94.44 667 ALA B C 1
ATOM 10918 O O . ALA B 1 667 ? 2.834 -72.5 -31.484 1 94.44 667 ALA B O 1
ATOM 10919 N N . SER B 1 668 ? 1.479 -71.188 -30.406 1 93 668 SER B N 1
ATOM 10920 C CA . SER B 1 668 ? 0.294 -72 -30.641 1 93 668 SER B CA 1
ATOM 10921 C C . SER B 1 668 ? -0.197 -71.812 -32.094 1 93 668 SER B C 1
ATOM 10923 O O . SER B 1 668 ? -0.906 -72.688 -32.594 1 93 668 SER B O 1
ATOM 10925 N N . ILE B 1 669 ? 0.147 -70.75 -32.719 1 93.31 669 ILE B N 1
ATOM 10926 C CA . ILE B 1 669 ? -0.284 -70.5 -34.094 1 93.31 669 ILE B CA 1
ATOM 10927 C C . ILE B 1 669 ? 0.936 -70.312 -34.969 1 93.31 669 ILE B C 1
ATOM 10929 O O . ILE B 1 669 ? 0.972 -69.375 -35.781 1 93.31 669 ILE B O 1
ATOM 10933 N N . SER B 1 670 ? 1.877 -71.062 -34.844 1 91.31 670 SER B N 1
ATOM 10934 C CA . SER B 1 670 ? 3.176 -70.938 -35.5 1 91.31 670 SER B CA 1
ATOM 10935 C C . SER B 1 670 ? 3.035 -70.875 -37.031 1 91.31 670 SER B C 1
ATOM 10937 O O . SER B 1 670 ? 3.779 -70.188 -37.688 1 91.31 670 SER B O 1
ATOM 10939 N N . GLU B 1 671 ? 2.039 -71.5 -37.594 1 88.31 671 GLU B N 1
ATOM 10940 C CA . GLU B 1 671 ? 1.864 -71.562 -39.062 1 88.31 671 GLU B CA 1
ATOM 10941 C C . GLU B 1 671 ? 1.31 -70.25 -39.594 1 88.31 671 GLU B C 1
ATOM 10943 O O . GLU B 1 671 ? 1.545 -69.875 -40.75 1 88.31 671 GLU B O 1
ATOM 10948 N N . ARG B 1 672 ? 0.672 -69.562 -38.719 1 89.44 672 ARG B N 1
ATOM 10949 C CA . ARG B 1 672 ? -0.014 -68.312 -39.188 1 89.44 672 ARG B CA 1
ATOM 10950 C C . ARG B 1 672 ? 0.867 -67.062 -38.969 1 89.44 672 ARG B C 1
ATOM 10952 O O . ARG B 1 672 ? 0.658 -66.062 -39.625 1 89.44 672 ARG B O 1
ATOM 10959 N N . THR B 1 673 ? 1.797 -67.188 -38.094 1 91.38 673 THR B N 1
ATOM 10960 C CA . THR B 1 673 ? 2.639 -66.062 -37.812 1 91.38 673 THR B CA 1
ATOM 10961 C C . THR B 1 673 ? 4.117 -66.438 -37.875 1 91.38 673 THR B C 1
ATOM 10963 O O . THR B 1 673 ? 4.848 -66.25 -36.875 1 91.38 673 THR B O 1
ATOM 10966 N N . PRO B 1 674 ? 4.562 -66.75 -39 1 90.56 674 PRO B N 1
ATOM 10967 C CA . PRO B 1 674 ? 5.977 -67.125 -39.125 1 90.56 674 PRO B CA 1
ATOM 10968 C C . PRO B 1 674 ? 6.906 -65.938 -38.969 1 90.56 674 PRO B C 1
ATOM 10970 O O . PRO B 1 674 ? 6.48 -64.75 -39.156 1 90.56 674 PRO B O 1
ATOM 10973 N N . LEU B 1 675 ? 8.125 -66.125 -38.562 1 92.25 675 LEU B N 1
ATOM 10974 C CA . LEU B 1 675 ? 9.117 -65.062 -38.344 1 92.25 675 LEU B CA 1
ATOM 10975 C C . LEU B 1 675 ? 9.648 -64.562 -39.688 1 92.25 675 LEU B C 1
ATOM 10977 O O . LEU B 1 675 ? 10.758 -64.938 -40.094 1 92.25 675 LEU B O 1
ATOM 10981 N N . LEU B 1 676 ? 8.82 -63.719 -40.312 1 90.69 676 LEU B N 1
ATOM 10982 C CA . LEU B 1 676 ? 9.141 -63.156 -41.625 1 90.69 676 LEU B CA 1
ATOM 10983 C C . LEU B 1 676 ? 9.125 -61.625 -41.562 1 90.69 676 LEU B C 1
ATOM 10985 O O . LEU B 1 676 ? 8.57 -61.031 -40.625 1 90.69 676 LEU B O 1
ATOM 10989 N N . ALA B 1 677 ? 9.734 -61.062 -42.5 1 88.5 677 ALA B N 1
ATOM 10990 C CA . ALA B 1 677 ? 9.797 -59.594 -42.562 1 88.5 677 ALA B CA 1
ATOM 10991 C C . ALA B 1 677 ? 8.531 -59.031 -43.219 1 88.5 677 ALA B C 1
ATOM 10993 O O . ALA B 1 677 ? 7.906 -59.688 -44.062 1 88.5 677 ALA B O 1
ATOM 10994 N N . THR B 1 678 ? 8.062 -57.938 -42.688 1 86.38 678 THR B N 1
ATOM 10995 C CA . THR B 1 678 ? 6.91 -57.25 -43.281 1 86.38 678 THR B CA 1
ATOM 10996 C C . THR B 1 678 ? 7.016 -55.75 -43.094 1 86.38 678 THR B C 1
ATOM 10998 O O . THR B 1 678 ? 7.555 -55.281 -42.094 1 86.38 678 THR B O 1
ATOM 11001 N N . GLN B 1 679 ? 6.559 -55 -44.125 1 80.44 679 GLN B N 1
ATOM 11002 C CA . GLN B 1 679 ? 6.488 -53.562 -44 1 80.44 679 GLN B CA 1
ATOM 11003 C C . GLN B 1 679 ? 5.055 -53.094 -43.719 1 80.44 679 GLN B C 1
ATOM 11005 O O . GLN B 1 679 ? 4.84 -52 -43.219 1 80.44 679 GLN B O 1
ATOM 11010 N N . HIS B 1 680 ? 4.176 -53.875 -44.094 1 81.69 680 HIS B N 1
ATOM 11011 C CA . HIS B 1 680 ? 2.77 -53.531 -43.938 1 81.69 680 HIS B CA 1
ATOM 11012 C C . HIS B 1 680 ? 2.012 -54.562 -43.125 1 81.69 680 HIS B C 1
ATOM 11014 O O . HIS B 1 680 ? 1.317 -55.406 -43.688 1 81.69 680 HIS B O 1
ATOM 11020 N N . VAL B 1 681 ? 2.109 -54.375 -41.906 1 83.81 681 VAL B N 1
ATOM 11021 C CA . VAL B 1 681 ? 1.462 -55.312 -41 1 83.81 681 VAL B CA 1
ATOM 11022 C C . VAL B 1 681 ? -0.049 -55.281 -41.219 1 83.81 681 VAL B C 1
ATOM 11024 O O . VAL B 1 681 ? -0.733 -56.281 -40.969 1 83.81 681 VAL B O 1
ATOM 11027 N N . GLU B 1 682 ? -0.579 -54.219 -41.75 1 83.25 682 GLU B N 1
ATOM 11028 C CA . GLU B 1 682 ? -2.014 -54.031 -41.938 1 83.25 682 GLU B CA 1
ATOM 11029 C C . GLU B 1 682 ? -2.547 -54.938 -43.031 1 83.25 682 GLU B C 1
ATOM 11031 O O . GLU B 1 682 ? -3.73 -55.281 -43.031 1 83.25 682 GLU B O 1
ATOM 11036 N N . GLY B 1 683 ? -1.665 -55.375 -43.844 1 82.25 683 GLY B N 1
ATOM 11037 C CA . GLY B 1 683 ? -2.098 -56.188 -44.969 1 82.25 683 GLY B CA 1
ATOM 11038 C C . GLY B 1 683 ? -2.115 -57.656 -44.656 1 82.25 683 GLY B C 1
ATOM 11039 O O . GLY B 1 683 ? -2.568 -58.469 -45.469 1 82.25 683 GLY B O 1
ATOM 11040 N N . ILE B 1 684 ? -1.723 -58 -43.469 1 88.62 684 ILE B N 1
ATOM 11041 C CA . ILE B 1 684 ? -1.699 -59.406 -43.125 1 88.62 684 ILE B CA 1
ATOM 11042 C C . ILE B 1 684 ? -3.102 -59.875 -42.719 1 88.62 684 ILE B C 1
ATOM 11044 O O . ILE B 1 684 ? -3.555 -59.594 -41.594 1 88.62 684 ILE B O 1
ATOM 11048 N N . LYS B 1 685 ? -3.781 -60.562 -43.469 1 88 685 LYS B N 1
ATOM 11049 C CA . LYS B 1 685 ? -5.18 -60.938 -43.281 1 88 685 LYS B CA 1
ATOM 11050 C C . LYS B 1 685 ? -5.332 -62 -42.219 1 88 685 LYS B C 1
ATOM 11052 O O . LYS B 1 685 ? -6.387 -62.125 -41.594 1 88 685 LYS B O 1
ATOM 11057 N N . SER B 1 686 ? -4.32 -62.781 -42 1 89.38 686 SER B N 1
ATOM 11058 C CA . SER B 1 686 ? -4.387 -63.844 -41 1 89.38 686 SER B CA 1
ATOM 11059 C C . SER B 1 686 ? -4.641 -63.281 -39.594 1 89.38 686 SER B C 1
ATOM 11061 O O . SER B 1 686 ? -5.219 -63.969 -38.75 1 89.38 686 SER B O 1
ATOM 11063 N N . LEU B 1 687 ? -4.199 -62.156 -39.438 1 92.69 687 LEU B N 1
ATOM 11064 C CA . LEU B 1 687 ? -4.371 -61.531 -38.125 1 92.69 687 LEU B CA 1
ATOM 11065 C C . LEU B 1 687 ? -5.824 -61.125 -37.938 1 92.69 687 LEU B C 1
ATOM 11067 O O . LEU B 1 687 ? -6.285 -61.031 -36.781 1 92.69 687 LEU B O 1
ATOM 11071 N N . ASP B 1 688 ? -6.531 -60.906 -39 1 91.38 688 ASP B N 1
ATOM 11072 C CA . ASP B 1 688 ? -7.926 -60.469 -38.938 1 91.38 688 ASP B CA 1
ATOM 11073 C C . ASP B 1 688 ? -8.859 -61.688 -38.906 1 91.38 688 ASP B C 1
ATOM 11075 O O . ASP B 1 688 ? -9.992 -61.594 -38.406 1 91.38 688 ASP B O 1
ATOM 11079 N N . GLU B 1 689 ? -8.359 -62.781 -39.312 1 90.31 689 GLU B N 1
ATOM 11080 C CA . GLU B 1 689 ? -9.203 -63.969 -39.406 1 90.31 689 GLU B CA 1
ATOM 11081 C C . GLU B 1 689 ? -9.047 -64.875 -38.188 1 90.31 689 GLU B C 1
ATOM 11083 O O . GLU B 1 689 ? -9.938 -65.688 -37.875 1 90.31 689 GLU B O 1
ATOM 11088 N N . THR B 1 690 ? -7.961 -64.688 -37.531 1 92.06 690 THR B N 1
ATOM 11089 C CA . THR B 1 690 ? -7.723 -65.562 -36.344 1 92.06 690 THR B CA 1
ATOM 11090 C C . THR B 1 690 ? -8.398 -64.938 -35.125 1 92.06 690 THR B C 1
ATOM 11092 O O . THR B 1 690 ? -8.266 -63.719 -34.875 1 92.06 690 THR B O 1
ATOM 11095 N N . PRO B 1 691 ? -9.156 -65.75 -34.406 1 90.81 691 PRO B N 1
ATOM 11096 C CA . PRO B 1 691 ? -9.742 -65.25 -33.188 1 90.81 691 PRO B CA 1
ATOM 11097 C C . PRO B 1 691 ? -8.695 -64.812 -32.156 1 90.81 691 PRO B C 1
ATOM 11099 O O . PRO B 1 691 ? -7.664 -65.5 -32.031 1 90.81 691 PRO B O 1
ATOM 11102 N N . GLY B 1 692 ? -8.93 -63.719 -31.438 1 91.75 692 GLY B N 1
ATOM 11103 C CA . GLY B 1 692 ? -7.941 -63.188 -30.516 1 91.75 692 GLY B CA 1
ATOM 11104 C C . GLY B 1 692 ? -8.328 -63.344 -29.062 1 91.75 692 GLY B C 1
ATOM 11105 O O . GLY B 1 692 ? -7.699 -62.781 -28.172 1 91.75 692 GLY B O 1
ATOM 11106 N N . TRP B 1 693 ? -9.352 -64.125 -28.719 1 91.12 693 TRP B N 1
ATOM 11107 C CA . TRP B 1 693 ? -9.734 -64.312 -27.312 1 91.12 693 TRP B CA 1
ATOM 11108 C C . TRP B 1 693 ? -9.203 -65.688 -26.797 1 91.12 693 TRP B C 1
ATOM 11110 O O . TRP B 1 693 ? -8.906 -66.562 -27.578 1 91.12 693 TRP B O 1
ATOM 11120 N N . MET B 1 694 ? -9.016 -65.75 -25.516 1 91.19 694 MET B N 1
ATOM 11121 C CA . MET B 1 694 ? -8.477 -66.938 -24.875 1 91.19 694 MET B CA 1
ATOM 11122 C C . MET B 1 694 ? -9.586 -67.75 -24.219 1 91.19 694 MET B C 1
ATOM 11124 O O . MET B 1 694 ? -10.359 -67.25 -23.422 1 91.19 694 MET B O 1
ATOM 11128 N N . GLY B 1 695 ? -9.664 -69 -24.641 1 89.69 695 GLY B N 1
ATOM 11129 C CA . GLY B 1 695 ? -10.664 -69.875 -24.062 1 89.69 695 GLY B CA 1
ATOM 11130 C C . GLY B 1 695 ? -10.094 -71.25 -23.641 1 89.69 695 GLY B C 1
ATOM 11131 O O . GLY B 1 695 ? -8.883 -71.375 -23.5 1 89.69 695 GLY B O 1
ATOM 11132 N N . ASN B 1 696 ? -10.953 -72.062 -23.234 1 89.69 696 ASN B N 1
ATOM 11133 C CA . ASN B 1 696 ? -10.609 -73.438 -22.781 1 89.69 696 ASN B CA 1
ATOM 11134 C C . ASN B 1 696 ? -10.914 -74.438 -23.859 1 89.69 696 ASN B C 1
ATOM 11136 O O . ASN B 1 696 ? -11.992 -74.438 -24.453 1 89.69 696 ASN B O 1
ATOM 11140 N N . ALA B 1 697 ? -9.914 -75.312 -24.156 1 86.38 697 ALA B N 1
ATOM 11141 C CA . ALA B 1 697 ? -10.07 -76.312 -25.203 1 86.38 697 ALA B CA 1
ATOM 11142 C C . ALA B 1 697 ? -10.5 -77.688 -24.609 1 86.38 697 ALA B C 1
ATOM 11144 O O . ALA B 1 697 ? -11.016 -78.5 -25.312 1 86.38 697 ALA B O 1
ATOM 11145 N N . SER B 1 698 ? -10.305 -77.875 -23.375 1 84.5 698 SER B N 1
ATOM 11146 C CA . SER B 1 698 ? -10.516 -79.188 -22.781 1 84.5 698 SER B CA 1
ATOM 11147 C C . SER B 1 698 ? -11.836 -79.25 -22.031 1 84.5 698 SER B C 1
ATOM 11149 O O . SER B 1 698 ? -12.289 -78.25 -21.469 1 84.5 698 SER B O 1
ATOM 11151 N N . GLU B 1 699 ? -12.445 -80.438 -22.141 1 80.12 699 GLU B N 1
ATOM 11152 C CA . GLU B 1 699 ? -13.648 -80.75 -21.359 1 80.12 699 GLU B CA 1
ATOM 11153 C C . GLU B 1 699 ? -13.312 -81.438 -20.062 1 80.12 699 GLU B C 1
ATOM 11155 O O . GLU B 1 699 ? -14.18 -81.625 -19.188 1 80.12 699 GLU B O 1
ATOM 11160 N N . GLY B 1 700 ? -12.031 -81.75 -19.984 1 79.69 700 GLY B N 1
ATOM 11161 C CA . GLY B 1 700 ? -11.633 -82.5 -18.812 1 79.69 700 GLY B CA 1
ATOM 11162 C C . GLY B 1 700 ? -11.484 -81.625 -17.562 1 79.69 700 GLY B C 1
ATOM 11163 O O . GLY B 1 700 ? -11.922 -80.5 -17.547 1 79.69 700 GLY B O 1
ATOM 11164 N N . GLU B 1 701 ? -10.977 -82.312 -16.453 1 82.19 701 GLU B N 1
ATOM 11165 C CA . GLU B 1 701 ? -10.805 -81.625 -15.172 1 82.19 701 GLU B CA 1
ATOM 11166 C C . GLU B 1 701 ? -9.719 -80.562 -15.242 1 82.19 701 GLU B C 1
ATOM 11168 O O . GLU B 1 701 ? -9.812 -79.562 -14.578 1 82.19 701 GLU B O 1
ATOM 11173 N N . VAL B 1 702 ? -8.781 -80.875 -16.047 1 89.06 702 VAL B N 1
ATOM 11174 C CA . VAL B 1 702 ? -7.711 -79.938 -16.234 1 89.06 702 VAL B CA 1
ATOM 11175 C C . VAL B 1 702 ? -7.93 -79.188 -17.547 1 89.06 702 VAL B C 1
ATOM 11177 O O . VAL B 1 702 ? -8.07 -79.75 -18.609 1 89.06 702 VAL B O 1
ATOM 11180 N N . GLY B 1 703 ? -8.078 -77.875 -17.406 1 89.44 703 GLY B N 1
ATOM 11181 C CA . GLY B 1 703 ? -8.289 -77.062 -18.594 1 89.44 703 GLY B CA 1
ATOM 11182 C C . GLY B 1 703 ? -7.023 -76.875 -19.391 1 89.44 703 GLY B C 1
ATOM 11183 O O . GLY B 1 703 ? -5.918 -76.938 -18.859 1 89.44 703 GLY B O 1
ATOM 11184 N N . VAL B 1 704 ? -7.203 -76.562 -20.688 1 90.56 704 VAL B N 1
ATOM 11185 C CA . VAL B 1 704 ? -6.098 -76.25 -21.578 1 90.56 704 VAL B CA 1
ATOM 11186 C C . VAL B 1 704 ? -6.387 -74.938 -22.312 1 90.56 704 VAL B C 1
ATOM 11188 O O . VAL B 1 704 ? -7.453 -74.812 -22.906 1 90.56 704 VAL B O 1
ATOM 11191 N N . PHE B 1 705 ? -5.434 -74.062 -22.188 1 92.06 705 PHE B N 1
ATOM 11192 C CA . PHE B 1 705 ? -5.59 -72.75 -22.875 1 92.06 705 PHE B CA 1
ATOM 11193 C C . PHE B 1 705 ? -5.648 -73 -24.391 1 92.06 705 PHE B C 1
ATOM 11195 O O . PHE B 1 705 ? -4.93 -73.812 -24.938 1 92.06 705 PHE B O 1
ATOM 11202 N N . CYS B 1 706 ? -6.512 -72.25 -24.984 1 91.19 706 CYS B N 1
ATOM 11203 C CA . CYS B 1 706 ? -6.613 -72.312 -26.438 1 91.19 706 CYS B CA 1
ATOM 11204 C C . CYS B 1 706 ? -7.082 -71 -27.016 1 91.19 706 CYS B C 1
ATOM 11206 O O . CYS B 1 706 ? -8.078 -70.438 -26.547 1 91.19 706 CYS B O 1
ATOM 11208 N N . LEU B 1 707 ? -6.312 -70.5 -27.953 1 91.81 707 LEU B N 1
ATOM 11209 C CA . LEU B 1 707 ? -6.742 -69.312 -28.672 1 91.81 707 LEU B CA 1
ATOM 11210 C C . LEU B 1 707 ? -7.996 -69.562 -29.484 1 91.81 707 LEU B C 1
ATOM 11212 O O . LEU B 1 707 ? -8.023 -70.5 -30.297 1 91.81 707 LEU B O 1
ATOM 11216 N N . GLY B 1 708 ? -9.023 -68.875 -29.188 1 87.81 708 GLY B N 1
ATOM 11217 C CA . GLY B 1 708 ? -10.281 -69.125 -29.891 1 87.81 708 GLY B CA 1
ATOM 11218 C C . GLY B 1 708 ? -11.07 -70.25 -29.344 1 87.81 708 GLY B C 1
ATOM 11219 O O . GLY B 1 708 ? -11.922 -70.812 -30.031 1 87.81 708 GLY B O 1
ATOM 11220 N N . GLY B 1 709 ? -10.766 -70.625 -28.172 1 86.38 709 GLY B N 1
ATOM 11221 C CA . GLY B 1 709 ? -11.477 -71.75 -27.578 1 86.38 709 GLY B CA 1
ATOM 11222 C C . GLY B 1 709 ? -12.961 -71.5 -27.406 1 86.38 709 GLY B C 1
ATOM 11223 O O . GLY B 1 709 ? -13.367 -70.312 -27.141 1 86.38 709 GLY B O 1
ATOM 11224 N N . GLU B 1 710 ? -13.75 -72.438 -27.5 1 81.19 710 GLU B N 1
ATOM 11225 C CA . GLU B 1 710 ? -15.203 -72.312 -27.516 1 81.19 710 GLU B CA 1
ATOM 11226 C C . GLU B 1 710 ? -15.75 -72.062 -26.125 1 81.19 710 GLU B C 1
ATOM 11228 O O . GLU B 1 710 ? -16.797 -71.438 -25.969 1 81.19 710 GLU B O 1
ATOM 11233 N N . ARG B 1 711 ? -15.016 -72.5 -25.125 1 85.38 711 ARG B N 1
ATOM 11234 C CA . ARG B 1 711 ? -15.5 -72.312 -23.75 1 85.38 711 ARG B CA 1
ATOM 11235 C C . ARG B 1 711 ? -14.703 -71.25 -23.031 1 85.38 711 ARG B C 1
ATOM 11237 O O . ARG B 1 711 ? -13.484 -71.125 -23.219 1 85.38 711 ARG B O 1
ATOM 11244 N N . PRO B 1 712 ? -15.453 -70.5 -22.266 1 84.62 712 PRO B N 1
ATOM 11245 C CA . PRO B 1 712 ? -14.75 -69.5 -21.469 1 84.62 712 PRO B CA 1
ATOM 11246 C C . PRO B 1 712 ? -13.906 -70.125 -20.359 1 84.62 712 PRO B C 1
ATOM 11248 O O . PRO B 1 712 ? -14.133 -71.25 -19.953 1 84.62 712 PRO B O 1
ATOM 11251 N N . LEU B 1 713 ? -12.906 -69.312 -19.953 1 88.62 713 LEU B N 1
ATOM 11252 C CA . LEU B 1 713 ? -12.07 -69.75 -18.859 1 88.62 713 LEU B CA 1
ATOM 11253 C C . LEU B 1 713 ? -12.844 -69.812 -17.531 1 88.62 713 LEU B C 1
ATOM 11255 O O . LEU B 1 713 ? -13.523 -68.812 -17.219 1 88.62 713 LEU B O 1
ATOM 11259 N N . ALA B 1 714 ? -12.852 -70.938 -16.938 1 83.31 714 ALA B N 1
ATOM 11260 C CA . ALA B 1 714 ? -13.586 -71.062 -15.688 1 83.31 714 ALA B CA 1
ATOM 11261 C C . ALA B 1 714 ? -12.781 -70.5 -14.508 1 83.31 714 ALA B C 1
ATOM 11263 O O . ALA B 1 714 ? -11.562 -70.688 -14.445 1 83.31 714 ALA B O 1
ATOM 11264 N N . LYS B 1 715 ? -13.438 -69.938 -13.555 1 80.94 715 LYS B N 1
ATOM 11265 C CA . LYS B 1 715 ? -12.828 -69.25 -12.398 1 80.94 715 LYS B CA 1
ATOM 11266 C C . LYS B 1 715 ? -12.25 -70.312 -11.43 1 80.94 715 LYS B C 1
ATOM 11268 O O . LYS B 1 715 ? -11.258 -70.062 -10.75 1 80.94 715 LYS B O 1
ATOM 11273 N N . THR B 1 716 ? -12.773 -71.438 -11.32 1 81.56 716 THR B N 1
ATOM 11274 C CA . THR B 1 716 ? -12.414 -72.375 -10.281 1 81.56 716 THR B CA 1
ATOM 11275 C C . THR B 1 716 ? -11.633 -73.562 -10.867 1 81.56 716 THR B C 1
ATOM 11277 O O . THR B 1 716 ? -11.188 -74.438 -10.133 1 81.56 716 THR B O 1
ATOM 11280 N N . ARG B 1 717 ? -11.328 -73.562 -12.047 1 85.12 717 ARG B N 1
ATOM 11281 C CA . ARG B 1 717 ? -10.664 -74.688 -12.68 1 85.12 717 ARG B CA 1
ATOM 11282 C C . ARG B 1 717 ? -9.148 -74.5 -12.703 1 85.12 717 ARG B C 1
ATOM 11284 O O . ARG B 1 717 ? -8.664 -73.375 -12.617 1 85.12 717 ARG B O 1
ATOM 11291 N N . VAL B 1 718 ? -8.477 -75.562 -12.719 1 90 718 VAL B N 1
ATOM 11292 C CA . VAL B 1 718 ? -7.023 -75.562 -12.852 1 90 718 VAL B CA 1
ATOM 11293 C C . VAL B 1 718 ? -6.641 -75.812 -14.312 1 90 718 VAL B C 1
ATOM 11295 O O . VAL B 1 718 ? -7.355 -76.5 -15.031 1 90 718 VAL B O 1
ATOM 11298 N N . TYR B 1 719 ? -5.629 -75.25 -14.766 1 91.56 719 TYR B N 1
ATOM 11299 C CA . TYR B 1 719 ? -5.195 -75.375 -16.156 1 91.56 719 TYR B CA 1
ATOM 11300 C C . TYR B 1 719 ? -3.803 -75.938 -16.25 1 91.56 719 TYR B C 1
ATOM 11302 O O . TYR B 1 719 ? -2.994 -75.812 -15.328 1 91.56 719 TYR B O 1
ATOM 11310 N N . ALA B 1 720 ? -3.449 -76.625 -17.375 1 90.56 720 ALA B N 1
ATOM 11311 C CA . ALA B 1 720 ? -2.152 -77.25 -17.594 1 90.56 720 ALA B CA 1
ATOM 11312 C C . ALA B 1 720 ? -1.024 -76.25 -17.547 1 90.56 720 ALA B C 1
ATOM 11314 O O . ALA B 1 720 ? -1.1 -75.188 -18.203 1 90.56 720 ALA B O 1
ATOM 11315 N N . GLY B 1 721 ? -0.055 -76.5 -16.688 1 88.31 721 GLY B N 1
ATOM 11316 C CA . GLY B 1 721 ? 0.978 -75.5 -16.469 1 88.31 721 GLY B CA 1
ATOM 11317 C C . GLY B 1 721 ? 2.375 -76 -16.75 1 88.31 721 GLY B C 1
ATOM 11318 O O . GLY B 1 721 ? 2.549 -77.188 -17.156 1 88.31 721 GLY B O 1
ATOM 11319 N N . TYR B 1 722 ? 3.307 -75.062 -16.641 1 85.62 722 TYR B N 1
ATOM 11320 C CA . TYR B 1 722 ? 4.723 -75.438 -16.781 1 85.62 722 TYR B CA 1
ATOM 11321 C C . TYR B 1 722 ? 5.219 -76.25 -15.602 1 85.62 722 TYR B C 1
ATOM 11323 O O . TYR B 1 722 ? 4.664 -76.125 -14.5 1 85.62 722 TYR B O 1
ATOM 11331 N N . ASN B 1 723 ? 6.195 -77.125 -15.734 1 74.69 723 ASN B N 1
ATOM 11332 C CA . ASN B 1 723 ? 6.727 -77.938 -14.68 1 74.69 723 ASN B CA 1
ATOM 11333 C C . ASN B 1 723 ? 7.344 -77.125 -13.547 1 74.69 723 ASN B C 1
ATOM 11335 O O . ASN B 1 723 ? 7.484 -77.625 -12.43 1 74.69 723 ASN B O 1
ATOM 11339 N N . THR B 1 724 ? 7.75 -76 -13.773 1 67 724 THR B N 1
ATOM 11340 C CA . THR B 1 724 ? 8.391 -75.188 -12.727 1 67 724 THR B CA 1
ATOM 11341 C C . THR B 1 724 ? 7.422 -74.938 -11.578 1 67 724 THR B C 1
ATOM 11343 O O . THR B 1 724 ? 7.848 -74.75 -10.438 1 67 724 THR B O 1
ATOM 11346 N N . ASP B 1 725 ? 6.219 -74.938 -11.766 1 58.22 725 ASP B N 1
ATOM 11347 C CA . ASP B 1 725 ? 5.242 -74.625 -10.711 1 58.22 725 ASP B CA 1
ATOM 11348 C C . ASP B 1 725 ? 5.031 -75.875 -9.836 1 58.22 725 ASP B C 1
ATOM 11350 O O . ASP B 1 725 ? 4.535 -75.812 -8.711 1 58.22 725 ASP B O 1
ATOM 11354 N N . TYR B 1 726 ? 5.402 -77.062 -10.375 1 50.78 726 TYR B N 1
ATOM 11355 C CA . TYR B 1 726 ? 5.367 -78.25 -9.562 1 50.78 726 TYR B CA 1
ATOM 11356 C C . TYR B 1 726 ? 6.41 -78.188 -8.453 1 50.78 726 TYR B C 1
ATOM 11358 O O . TYR B 1 726 ? 6.152 -78.625 -7.328 1 50.78 726 TYR B O 1
ATOM 11366 N N . VAL B 1 727 ? 7.594 -77.75 -8.805 1 47.28 727 VAL B N 1
ATOM 11367 C CA . VAL B 1 727 ? 8.641 -77.812 -7.785 1 47.28 727 VAL B CA 1
ATOM 11368 C C . VAL B 1 727 ? 8.281 -76.812 -6.66 1 47.28 727 VAL B C 1
ATOM 11370 O O . VAL B 1 727 ? 8.547 -77.062 -5.488 1 47.28 727 VAL B O 1
ATOM 11373 N N . ALA B 1 728 ? 7.695 -75.75 -7.023 1 47.12 728 ALA B N 1
ATOM 11374 C CA . ALA B 1 728 ? 7.375 -74.812 -5.949 1 47.12 728 ALA B CA 1
ATOM 11375 C C . ALA B 1 728 ? 6.301 -75.375 -5.027 1 47.12 728 ALA B C 1
ATOM 11377 O O . ALA B 1 728 ? 6.301 -75.125 -3.824 1 47.12 728 ALA B O 1
ATOM 11378 N N . GLN B 1 729 ? 5.383 -76.125 -5.512 1 44.66 729 GLN B N 1
ATOM 11379 C CA . GLN B 1 729 ? 4.41 -76.75 -4.621 1 44.66 729 GLN B CA 1
ATOM 11380 C C . GLN B 1 729 ? 5.066 -77.812 -3.748 1 44.66 729 GLN B C 1
ATOM 11382 O O . GLN B 1 729 ? 4.684 -78 -2.592 1 44.66 729 GLN B O 1
ATOM 11387 N N . THR B 1 730 ? 5.957 -78.562 -4.344 1 43.22 730 THR B N 1
ATOM 11388 C CA . THR B 1 730 ? 6.551 -79.625 -3.525 1 43.22 730 THR B CA 1
ATOM 11389 C C . THR B 1 730 ? 7.562 -79.062 -2.541 1 43.22 730 THR B C 1
ATOM 11391 O O . THR B 1 730 ? 7.809 -79.625 -1.48 1 43.22 730 THR B O 1
ATOM 11394 N N . THR B 1 731 ? 8.289 -78.062 -3.008 1 40.53 731 THR B N 1
ATOM 11395 C CA . THR B 1 731 ? 9.297 -77.562 -2.078 1 40.53 731 THR B CA 1
ATOM 11396 C C . THR B 1 731 ? 8.648 -76.75 -0.974 1 40.53 731 THR B C 1
ATOM 11398 O O . THR B 1 731 ? 9.305 -76.375 0.006 1 40.53 731 THR B O 1
ATOM 11401 N N . GLY B 1 732 ? 7.523 -76.188 -1.27 1 38.47 732 GLY B N 1
ATOM 11402 C CA . GLY B 1 732 ? 6.938 -75.5 -0.162 1 38.47 732 GLY B CA 1
ATOM 11403 C C . GLY B 1 732 ? 6.508 -76.375 0.988 1 38.47 732 GLY B C 1
ATOM 11404 O O . GLY B 1 732 ? 5.867 -75.875 1.935 1 38.47 732 GLY B O 1
ATOM 11405 N N . THR B 1 733 ? 6.461 -77.625 0.674 1 35.44 733 THR B N 1
ATOM 11406 C CA . THR B 1 733 ? 6.066 -78.375 1.856 1 35.44 733 THR B CA 1
ATOM 11407 C C . THR B 1 733 ? 7.199 -78.438 2.877 1 35.44 733 THR B C 1
ATOM 11409 O O . THR B 1 733 ? 7.949 -79.438 2.939 1 35.44 733 THR B O 1
ATOM 11412 N N . SER B 1 734 ? 7.961 -77.375 2.857 1 30.92 734 SER B N 1
ATOM 11413 C CA . SER B 1 734 ? 8.906 -77.438 3.965 1 30.92 734 SER B CA 1
ATOM 11414 C C . SER B 1 734 ? 8.203 -77.812 5.273 1 30.92 734 SER B C 1
ATOM 11416 O O . SER B 1 734 ? 7.016 -77.5 5.438 1 30.92 734 SER B O 1
ATOM 11418 N N . LYS B 1 735 ? 8.977 -78.5 6.098 1 35.66 735 LYS B N 1
ATOM 11419 C CA . LYS B 1 735 ? 8.703 -79 7.43 1 35.66 735 LYS B CA 1
ATOM 11420 C C . LYS B 1 735 ? 8.172 -77.938 8.359 1 35.66 735 LYS B C 1
ATOM 11422 O O . LYS B 1 735 ? 8.656 -76.812 8.336 1 35.66 735 LYS B O 1
ATOM 11427 N N . PRO B 1 736 ? 7.016 -78.125 8.969 1 32.66 736 PRO B N 1
ATOM 11428 C CA . PRO B 1 736 ? 6.574 -77.188 10.047 1 32.66 736 PRO B CA 1
ATOM 11429 C C . PRO B 1 736 ? 7.664 -76.938 11.086 1 32.66 736 PRO B C 1
ATOM 11431 O O . PRO B 1 736 ? 8.453 -77.875 11.391 1 32.66 736 PRO B O 1
ATOM 11434 N N . PRO B 1 737 ? 8.289 -75.75 11.125 1 32.53 737 PRO B N 1
ATOM 11435 C CA . PRO B 1 737 ? 9.297 -75.625 12.188 1 32.53 737 PRO B CA 1
ATOM 11436 C C . PRO B 1 737 ? 8.812 -76.25 13.516 1 32.53 737 PRO B C 1
ATOM 11438 O O . PRO B 1 737 ? 7.609 -76.25 13.781 1 32.53 737 PRO B O 1
ATOM 11441 N N . GLY B 1 738 ? 9.414 -77.25 13.961 1 31.83 738 GLY B N 1
ATOM 11442 C CA . GLY B 1 738 ? 9.156 -77.875 15.234 1 31.83 738 GLY B CA 1
ATOM 11443 C C . GLY B 1 738 ? 8.922 -76.938 16.375 1 31.83 738 GLY B C 1
ATOM 11444 O O . GLY B 1 738 ? 9.234 -75.75 16.25 1 31.83 738 GLY B O 1
ATOM 11445 N N . PRO B 1 739 ? 8.039 -77.25 17.297 1 29.28 739 PRO B N 1
ATOM 11446 C CA . PRO B 1 739 ? 7.652 -76.375 18.438 1 29.28 739 PRO B CA 1
ATOM 11447 C C . PRO B 1 739 ? 8.859 -75.875 19.203 1 29.28 739 PRO B C 1
ATOM 11449 O O . PRO B 1 739 ? 9.844 -76.562 19.406 1 29.28 739 PRO B O 1
ATOM 11452 N N . ILE B 1 740 ? 9.281 -74.625 18.922 1 28.53 740 ILE B N 1
ATOM 11453 C CA . ILE B 1 740 ? 10.32 -74.062 19.75 1 28.53 740 ILE B CA 1
ATOM 11454 C C . ILE B 1 740 ? 9.953 -74.188 21.219 1 28.53 740 ILE B C 1
ATOM 11456 O O . ILE B 1 740 ? 8.859 -73.812 21.641 1 28.53 740 ILE B O 1
ATOM 11460 N N . LYS B 1 741 ? 10.633 -75.188 21.766 1 29.56 741 LYS B N 1
ATOM 11461 C CA . LYS B 1 741 ? 10.578 -75.375 23.203 1 29.56 741 LYS B CA 1
ATOM 11462 C C . LYS B 1 741 ? 10.859 -74.062 23.969 1 29.56 741 LYS B C 1
ATOM 11464 O O . LYS B 1 741 ? 11.898 -73.438 23.766 1 29.56 741 LYS B O 1
ATOM 11469 N N . ARG B 1 742 ? 9.734 -73.25 24.234 1 24.8 742 ARG B N 1
ATOM 11470 C CA . ARG B 1 742 ? 9.797 -72.188 25.25 1 24.8 742 ARG B CA 1
ATOM 11471 C C . ARG B 1 742 ? 10.484 -72.688 26.516 1 24.8 742 ARG B C 1
ATOM 11473 O O . ARG B 1 742 ? 10.023 -73.625 27.141 1 24.8 742 ARG B O 1
ATOM 11480 N N . GLY B 1 743 ? 11.828 -72.75 26.469 1 28.3 743 GLY B N 1
ATOM 11481 C CA . GLY B 1 743 ? 12.469 -72.812 27.781 1 28.3 743 GLY B CA 1
ATOM 11482 C C . GLY B 1 743 ? 11.961 -71.812 28.75 1 28.3 743 GLY B C 1
ATOM 11483 O O . GLY B 1 743 ? 11.68 -70.625 28.375 1 28.3 743 GLY B O 1
ATOM 11484 N N . GLY B 1 744 ? 11.141 -72.25 29.719 1 26.45 744 GLY B N 1
ATOM 11485 C CA . GLY B 1 744 ? 10.594 -71.625 30.938 1 26.45 744 GLY B CA 1
ATOM 11486 C C . GLY B 1 744 ? 11.609 -70.875 31.734 1 26.45 744 GLY B C 1
ATOM 11487 O O . GLY B 1 744 ? 12.516 -71.438 32.344 1 26.45 744 GLY B O 1
ATOM 11488 N N . TYR B 1 745 ? 12.398 -69.875 31.078 1 28.17 745 TYR B N 1
ATOM 11489 C CA . TYR B 1 745 ? 13.148 -69.188 32.094 1 28.17 745 TYR B CA 1
ATOM 11490 C C . TYR B 1 745 ? 12.219 -68.625 33.156 1 28.17 745 TYR B C 1
ATOM 11492 O O . TYR B 1 745 ? 11.156 -68.062 32.844 1 28.17 745 TYR B O 1
ATOM 11500 N N . SER B 1 746 ? 12.289 -69.188 34.312 1 25.02 746 SER B N 1
ATOM 11501 C CA . SER B 1 746 ? 11.836 -68.938 35.656 1 25.02 746 SER B CA 1
ATOM 11502 C C . SER B 1 746 ? 12.188 -67.5 36.062 1 25.02 746 SER B C 1
ATOM 11504 O O . SER B 1 746 ? 13.359 -67.125 36.062 1 25.02 746 SER B O 1
ATOM 11506 N N . LEU B 1 747 ? 11.477 -66.5 35.469 1 22.11 747 LEU B N 1
ATOM 11507 C CA . LEU B 1 747 ? 11.445 -65.312 36.25 1 22.11 747 LEU B CA 1
ATOM 11508 C C . LEU B 1 747 ? 11.141 -65.625 37.719 1 22.11 747 LEU B C 1
ATOM 11510 O O . LEU B 1 747 ? 10.086 -66.125 38.031 1 22.11 747 LEU B O 1
ATOM 11514 N N . VAL B 1 748 ? 12.234 -65.688 38.5 1 21.75 748 VAL B N 1
ATOM 11515 C CA . VAL B 1 748 ? 12.203 -65 39.812 1 21.75 748 VAL B CA 1
ATOM 11516 C C . VAL B 1 748 ? 12.109 -63.5 39.594 1 21.75 748 VAL B C 1
ATOM 11518 O O . VAL B 1 748 ? 12.766 -62.969 38.719 1 21.75 748 VAL B O 1
#

Radius of gyration: 53.77 Å; Cα contacts (8 Å, |Δi|>4): 2731; chains: 2; bounding box: 139×177×126 Å

Sequence (1496 aa):
MKPTGKMHDDRPSPATISPVSTYSPEDHSVDSNDQPIRPKSSVPLKRSVYVVYLTLLYGAAALYAWVIICILVHRPIGGKGYGNDASDSMLTHPGDGTTMSEDLDASFSNSERHLRAARIVQSLVSMLTIPLTSAVCSQAAVVYLQQRRGDSYPTLRQSMALADKGWTDIGTLTNLVFGSWKKYKSGLLLFAIFLHLLGAAISPTQQIFLSFQTIKRTTGLPVDLAYITDFTDLFPASGGSGTDDGLDETRLRLTLASTVNTDIQPRLWSSSTGTVSRDDKTGDMSYSPFQTKSQNTLANITTIADPFWAELPSGTNTGLVRQFAPRINSTAIWENNSTAVLPENCNPDSDAFYLRYEYNASFSYTVEICMPGNMSQSPWENQRSRQDITEELYFKMNFSEGFEPQVTSGQYSTKLTLHTTTGYFELPNYENGQVPGPLIENSPFGNSSQKLASRDLDSYTAWNILHATSNASNVQNKGPLLNIAMALFGEGSFADVQHTTLAAYANSGIIYRGCIDLVPFITLLDETYHESPTFYPCLTGTYLESDARLNHDSNATLHADVAMYFLLFSGVSSGPSSERVQNAFTSAAFLANDMLMTNNFQSQTISISYDMGADVPKPDISRGGIIFVSILLGLYLICLLALALYSAWIPRWTKTLDSFAMLRIGASISERTPLLATQHVEGIKSLDETPGWMGNASEGEVGVFCLGGERPLAKTRVYAGYNTDYVAQTTGTSKPPGPIKRGGYSLVMKPTGKMHDDRPSPATISPVSTYSPEDHSVDSNDQPIRPKSSVPLKRSVYVVYLTLLYGAAALYAWVIICILVHRPIGGKGYGNDASDSMLTHPGDGTTMSEDLDASFSNSERHLRAARIVQSLVSMLTIPLTSAVCSQAAVVYLQQRRGDSYPTLRQSMALADKGWTDIGTLTNLVFGSWKKYKSGLLLFAIFLHLLGAAISPTQQIFLSFQTIKRTTGLPVDLAYITDFTDLFPASGGSGTDDGLDETRLRLTLASTVNTDIQPRLWSSSTGTVSRDDKTGDMSYSPFQTKSQNTLANITTIADPFWAELPSGTNTGLVRQFAPRINSTAIWENNSTAVLPENCNPDSDAFYLRYEYNASFSYTVEICMPGNMSQSPWENQRSRQDITEELYFKMNFSEGFEPQVTSGQYSTKLTLHTTTGYFELPNYENGQVPGPLIENSPFGNSSQKLASRDLDSYTAWNILHATSNASNVQNKGPLLNIAMALFGEGSFADVQHTTLAAYANSGIIYRGCIDLVPFITLLDETYHESPTFYPCLTGTYLESDARLNHDSNATLHADVAMYFLLFSGVSSGPSSERVQNAFTSAAFLANDMLMTNNFQSQTISISYDMGADVPKPDISRGGIIFVSILLGLYLICLLALALYSAWIPRWTKTLDSFAMLRIGASISERTPLLATQHVEGIKSLDETPGWMGNASEGEVGVFCLGGERPLAKTRVYAGYNTDYVAQTTGTSKPPGPIKRGGYSLV